Protein AF-0000000078830730 (afdb_homodimer)

Secondary structure (DSSP, 8-state):
-------PPEEEEE-S-HHHHHHHHHHHHHTT-EEEEESSHHHHHHHHHHS--SEEEEES--SSS-HHHHHHHHHHH-TT-EEEEEE-TT-HHHHHHHHHTT-SEEEESSPPHHHHHHHHHHHHHHHHHHHHHHHHHHHHHHHHHHHHHHHHHHHHHHHHHHHHHHHHHHHHHHHHHT--THHHHHHHHHHHHHHHHTT--HHHHHHHHHHHHTTTGGGGGS-HHHHT-SSPPPHHHHHHHTTHHHHHHHHHTT-GGGHHHHHHHHHTT--TTS--SSS---GGGS-HHHHHHHHHHHHHHHHS--SS-----HHHHHHHHHHTBTTTB-HHHHHHHHHHHHHHHHHHHHHHHHS----HHHHHHHHHHHHHHHHHHHHHHHHHHTS------------------------/-------PPEEEEE-S-HHHHHHHHHHHHHTT-EEEEESSHHHHHHHHHHS--SEEEEES--SSS-HHHHHHHHHHH-TT-EEEEEE-TT-HHHHHHHHHTT-SEEEESSPPHHHHHHHHHHHHHHHHHHHHHHHHHHHHHHHHHHHHHHHHHHHHHHHHHHHHHHHHHHHHHHHHHT--THHHHHHHHHHHHHHHHTT--HHHHHHHHHHHHTTTGGGGGS-HHHHT-SSPPPHHHHHHHTTHHHHHHHHHTT-GGGHHHHHHHHHTT--TTS--SSS---GGGS-HHHHHHHHHHHHHHHHS--SS-----HHHHHHHHHHTBTTTB-HHHHHHHHHH-HHHHHHHHHHHHHS----HHHHHHHHHHHHHHHHHHHHHHHHHHTS------------------------

Foldseek 3Di:
DPPPPDQAAEEEEEALDPVLQVVVCVLVVVVPHHYDYYNDLVVSLVVCVVDPHQEYEFEADDPDQGPQNSLLVCCVPPVLHAYEYEYEPPPVVVQVVSVVSPHQYYAYPPGDSVVVVVSVVSSNVVSVVVVVVVVVVVVVVVVLVVVLVVLLVVQLVVLVVVVVVLVVLLVLVCVQLVDDLLLLQQLLLQLLQLCVLVVDDDLRSLLLSSLSSCLQSLCSVADCCLNVPPDDDDPVSVVRSQCSLVSSLVVPCVPVSNVSSSLLSNCLQEFQAQPGDDVSDHHVSRPPSSQSSNLSSQQSVQQPDDPVDHHDASVVSLVVSCVCDNTRHDVVSNVSSPVCPSVNSVVSSVVSVPDDPPSPCSVVSSVVSVVVSVVVVVVVVVVVVPPPDPPPPPPDDDDDDDPDPPPDDDD/DPPPPPQAAEEEEEALDPVLQVVVCVLVVVVPHHYHYYNDLVRSLVVCVVDPHQEYEFEADDPDQGPQNSLLVCCVPPVLHAYEYEYEPPPVVVQVVSVVSPHQYYAYPPGDSVVVVVSVVSSNVVSVVVVVVVVVVVVVVVVLVVVLVVLLVVQLVVLVVVVVVLVVLLVLVCVQLVDDLLLLQQLLLQLLQLCVLVVDDDLRSLLLSSLSSCLQSLCSVADCCLNVPPDDDDPVSVVRSQCSLVSSLVVPCVPVSNVSSSLLSNCLQEFQAQPGDDVSDHHVSRPPSSQSSNLSSQQSVQQPDDPVDHHDASVVSLVVSCVCDNTRHDVVSNVSSPVCPSVNSVVSSVVSVPDDPPSPCSVVSSVVSVVVSVVVVVVVVVVVVPPPDPPPPPPPDPPPPPPDDPDDDDD

Solvent-accessible surface area (backbone atoms only — not comparable to full-atom values): 43666 Å² total; per-residue (Å²): 128,81,75,71,71,77,75,57,66,38,33,38,40,29,32,63,47,65,67,59,46,50,52,53,43,52,56,39,42,72,75,60,42,41,68,46,78,25,63,35,34,66,56,36,53,53,52,47,69,74,40,88,39,55,31,35,39,29,32,41,79,39,86,84,59,24,28,62,59,37,50,52,48,36,52,69,77,40,63,73,39,36,39,34,37,32,35,65,85,85,46,54,68,56,51,52,50,42,44,65,70,60,32,64,41,68,41,51,59,82,61,52,66,69,57,49,52,51,49,48,52,50,40,52,50,53,42,51,54,52,51,50,51,51,51,49,49,51,50,42,53,50,48,38,51,51,40,50,54,51,34,45,53,41,48,38,50,40,30,50,49,53,52,34,44,51,50,27,52,49,37,44,39,28,42,48,65,73,43,77,70,59,61,44,50,49,32,23,51,44,28,44,53,34,39,45,64,69,67,46,55,70,70,60,40,50,38,36,34,51,10,47,51,47,38,62,48,7,49,48,46,38,54,49,80,57,71,64,42,90,66,84,72,49,74,70,41,44,59,52,59,57,41,20,27,58,48,26,20,67,28,38,48,79,26,71,96,31,40,67,17,21,52,25,15,33,38,39,55,38,17,33,65,28,80,27,37,76,79,39,39,42,51,85,72,43,55,66,51,14,50,40,34,41,53,23,46,49,45,48,59,38,48,36,72,47,99,88,40,75,40,49,53,67,69,57,41,51,53,52,52,58,66,34,40,68,37,57,31,47,49,68,50,49,50,32,48,58,70,55,38,72,67,49,52,52,48,52,57,57,51,52,77,73,48,74,90,65,76,67,56,48,56,47,49,34,43,46,55,39,44,54,49,42,53,57,50,52,60,54,54,59,62,62,66,68,55,71,72,81,73,81,74,81,78,77,80,83,84,92,81,82,79,76,72,84,68,92,71,87,132,128,79,75,70,71,77,76,59,64,38,33,39,40,30,32,63,49,66,68,59,47,50,52,54,44,51,55,39,43,72,74,61,42,40,69,45,78,25,61,35,32,67,56,36,54,53,51,48,70,74,40,88,40,55,32,36,39,28,32,41,80,38,84,84,58,23,28,62,58,37,50,53,49,36,54,71,76,39,63,74,39,36,36,34,36,32,35,64,87,86,46,55,68,56,49,51,49,42,44,67,69,62,31,63,42,70,41,51,59,82,61,51,67,68,58,49,51,52,47,49,50,51,38,51,51,52,41,50,53,53,50,52,50,52,52,49,49,53,50,42,53,49,48,38,53,52,39,49,53,51,33,46,52,42,48,38,50,40,32,50,50,53,51,33,45,52,49,27,53,49,37,45,40,28,41,46,65,74,46,78,70,59,62,44,50,49,32,23,51,45,27,45,51,34,39,46,65,68,66,47,55,69,69,62,39,49,37,36,34,52,10,46,51,47,38,63,46,7,48,48,47,40,56,50,79,57,72,67,42,91,66,85,72,50,75,70,42,44,58,53,57,56,43,20,26,58,47,28,19,67,29,37,48,79,26,73,95,32,41,67,19,21,53,25,16,34,38,39,56,37,17,33,64,28,81,27,37,77,78,40,39,42,52,85,72,43,53,67,52,12,49,40,34,44,56,25,46,50,46,48,59,38,49,36,74,46,100,86,40,75,39,49,51,67,69,58,42,51,51,50,53,59,66,36,41,69,36,57,31,45,50,68,51,50,50,32,47,56,68,56,38,72,67,48,52,52,48,53,54,56,51,51,76,75,48,73,89,64,74,66,56,50,57,47,50,32,42,46,54,38,42,54,49,42,51,59,50,52,60,55,54,58,62,62,65,67,54,71,71,83,71,79,73,78,78,73,75,78,76,75,74,72,80,70,69,83,72,78,86,81,129

InterPro domains:
  IPR001789 Signal transduction response regulator, receiver domain [PF00072] (11-120)
  IPR001789 Signal transduction response regulator, receiver domain [PS50110] (10-124)
  IPR001789 Signal transduction response regulator, receiver domain [SM00448] (9-120)
  IPR003607 HD/PDEase domain [SM00471] (176-311)
  IPR003607 HD/PDEase domain [cd00077] (178-306)
  IPR011006 CheY-like superfamily [SSF52172] (8-163)
  IPR037522 HD-GYP domain [PF13487] (174-333)
  IPR037522 HD-GYP domain [PS51832] (158-353)
  IPR052020 Cyclic di-GMP and 3'3'-cGAMP-specific phosphodiesterases [PTHR45228] (7-344)

Sequence (822 aa):
MEAIPPAPPRILIVDDDDSVRDVISVLLREEGYNCVVANGAEMALDLAGEEETPLVISDMKMPGKDGLWLLENLRERLPDTSVIMLTGYGDTESAVDCLRRGAVDYLLKPPKLTDLIRAIERALAKRRIEMARKRYQKKLERKVRDRTAELRSALRDIANTYQNTLLALVAALDAREHETSDHSQRVVSYTSAIAQRMGIQGKELEEIGRGALLHDIGKIGVPDAVLLKPGKLTPDEWLEMRKHPDIGFQMIQAIPFLDTPASIVLSHQERWDGAGYPRNLQRHEIHIGARIFAVADTLDAMTSDRPYRKGTTFTNAIQEIKRCANTQFDPEVVRAFLDIGEEGLIRIKQEMATKKLQLPQAEQDAHDAEAELARLTDLDDDVDAAVPGHSASDEDEPKSAVVRSVAGNKGMEAIPPAPPRILIVDDDDSVRDVISVLLREEGYNCVVANGAEMALDLAGEEETPLVISDMKMPGKDGLWLLENLRERLPDTSVIMLTGYGDTESAVDCLRRGAVDYLLKPPKLTDLIRAIERALAKRRIEMARKRYQKKLERKVRDRTAELRSALRDIANTYQNTLLALVAALDAREHETSDHSQRVVSYTSAIAQRMGIQGKELEEIGRGALLHDIGKIGVPDAVLLKPGKLTPDEWLEMRKHPDIGFQMIQAIPFLDTPASIVLSHQERWDGAGYPRNLQRHEIHIGARIFAVADTLDAMTSDRPYRKGTTFTNAIQEIKRCANTQFDPEVVRAFLDIGEEGLIRIKQEMATKKLQLPQAEQDAHDAEAELARLTDLDDDVDAAVPGHSASDEDEPKSAVVRSVAGNKG

Structure (mmCIF, N/CA/C/O backbone):
data_AF-0000000078830730-model_v1
#
loop_
_entity.id
_entity.type
_entity.pdbx_description
1 polymer 'Response regulator'
#
loop_
_atom_site.group_PDB
_atom_site.id
_atom_site.type_symbol
_atom_site.label_atom_id
_atom_site.label_alt_id
_atom_site.label_comp_id
_atom_site.label_asym_id
_atom_site.label_entity_id
_atom_site.label_seq_id
_atom_site.pdbx_PDB_ins_code
_atom_site.Cartn_x
_atom_site.Cartn_y
_atom_site.Cartn_z
_atom_site.occupancy
_atom_site.B_iso_or_equiv
_atom_site.auth_seq_id
_atom_site.auth_comp_id
_atom_site.auth_asym_id
_atom_site.auth_atom_id
_atom_site.pdbx_PDB_model_num
ATOM 1 N N . MET A 1 1 ? 28 -11.188 -26.25 1 33.69 1 MET A N 1
ATOM 2 C CA . MET A 1 1 ? 28.25 -12.461 -25.578 1 33.69 1 MET A CA 1
ATOM 3 C C . MET A 1 1 ? 27.422 -13.578 -26.188 1 33.69 1 MET A C 1
ATOM 5 O O . MET A 1 1 ? 26.203 -13.484 -26.25 1 33.69 1 MET A O 1
ATOM 9 N N . GLU A 1 2 ? 28.016 -14.258 -27.141 1 36.19 2 GLU A N 1
ATOM 10 C CA . GLU A 1 2 ? 27.344 -15.328 -27.875 1 36.19 2 GLU A CA 1
ATOM 11 C C . GLU A 1 2 ? 26.625 -16.281 -26.922 1 36.19 2 GLU A C 1
ATOM 13 O O . GLU A 1 2 ? 27.203 -16.719 -25.922 1 36.19 2 GLU A O 1
ATOM 18 N N . ALA A 1 3 ? 25.344 -16.203 -26.797 1 47.38 3 ALA A N 1
ATOM 19 C CA . ALA A 1 3 ? 24.562 -17.094 -25.938 1 47.38 3 ALA A CA 1
ATOM 20 C C . ALA A 1 3 ? 25.078 -18.531 -26.031 1 47.38 3 ALA A C 1
ATOM 22 O O . ALA A 1 3 ? 25.188 -19.078 -27.141 1 47.38 3 ALA A O 1
ATOM 23 N N . ILE A 1 4 ? 26.016 -18.875 -25.25 1 47.5 4 ILE A N 1
ATOM 24 C CA . ILE A 1 4 ? 26.438 -20.266 -25.219 1 47.5 4 ILE A CA 1
ATOM 25 C C . ILE A 1 4 ? 25.234 -21.172 -25.453 1 47.5 4 ILE A C 1
ATOM 27 O O . ILE A 1 4 ? 24.219 -21.062 -24.75 1 47.5 4 ILE A O 1
ATOM 31 N N . PRO A 1 5 ? 25.203 -21.859 -26.578 1 57 5 PRO A N 1
ATOM 32 C CA . PRO A 1 5 ? 24.078 -22.781 -26.812 1 57 5 PRO A CA 1
ATOM 33 C C . PRO A 1 5 ? 23.781 -23.656 -25.609 1 57 5 PRO A C 1
ATOM 35 O O . PRO A 1 5 ? 24.688 -23.984 -24.828 1 57 5 PRO A O 1
ATOM 38 N N . PRO A 1 6 ? 22.656 -23.719 -25.25 1 64.06 6 PRO A N 1
ATOM 39 C CA . PRO A 1 6 ? 22.344 -24.531 -24.078 1 64.06 6 PRO A CA 1
ATOM 40 C C . PRO A 1 6 ? 22.938 -25.938 -24.172 1 64.06 6 PRO A C 1
ATOM 42 O O . PRO A 1 6 ? 23.031 -26.5 -25.266 1 64.06 6 PRO A O 1
ATOM 45 N N . ALA A 1 7 ? 23.828 -26.312 -23.328 1 71.94 7 ALA A N 1
ATOM 46 C CA . ALA A 1 7 ? 24.422 -27.641 -23.234 1 71.94 7 ALA A CA 1
ATOM 47 C C . ALA A 1 7 ? 23.375 -28.734 -23.469 1 71.94 7 ALA A C 1
ATOM 49 O O . ALA A 1 7 ? 22.219 -28.578 -23.078 1 71.94 7 ALA A O 1
ATOM 50 N N . PRO A 1 8 ? 23.703 -29.719 -24.359 1 85.5 8 PRO A N 1
ATOM 51 C CA . PRO A 1 8 ? 22.766 -30.812 -24.625 1 85.5 8 PRO A CA 1
ATOM 52 C C . PRO A 1 8 ? 22.328 -31.531 -23.359 1 85.5 8 PRO A C 1
ATOM 54 O O . PRO A 1 8 ? 23.094 -31.625 -22.406 1 85.5 8 PRO A O 1
ATOM 57 N N . PRO A 1 9 ? 21.156 -31.906 -23.375 1 89.06 9 PRO A N 1
ATOM 58 C CA . PRO A 1 9 ? 20.641 -32.562 -22.172 1 89.06 9 PRO A CA 1
ATOM 59 C C . PRO A 1 9 ? 21.375 -33.875 -21.859 1 89.06 9 PRO A C 1
ATOM 61 O O . PRO A 1 9 ? 21.75 -34.625 -22.781 1 89.06 9 PRO A O 1
ATOM 64 N N . ARG A 1 10 ? 21.656 -34.125 -20.688 1 94.12 10 ARG A N 1
ATOM 65 C CA . ARG A 1 10 ? 22.328 -35.312 -20.188 1 94.12 10 ARG A CA 1
ATOM 66 C C . ARG A 1 10 ? 21.391 -36.531 -20.25 1 94.12 10 ARG A C 1
ATOM 68 O O . ARG A 1 10 ? 20.266 -36.469 -19.734 1 94.12 10 ARG A O 1
ATOM 75 N N . ILE A 1 11 ? 21.844 -37.625 -20.922 1 97 11 ILE A N 1
ATOM 76 C CA . ILE A 1 11 ? 21.062 -38.875 -21.062 1 97 11 ILE A CA 1
ATOM 77 C C . ILE A 1 11 ? 21.797 -40 -20.359 1 97 11 ILE A C 1
ATOM 79 O O . ILE A 1 11 ? 22.969 -40.25 -20.656 1 97 11 ILE A O 1
ATOM 83 N N . LEU A 1 12 ? 21.125 -40.625 -19.438 1 97.94 12 LEU A N 1
ATOM 84 C CA . LEU A 1 12 ? 21.703 -41.75 -18.734 1 97.94 12 LEU A CA 1
ATOM 85 C C . LEU A 1 12 ? 21.234 -43.062 -19.344 1 97.94 12 LEU A C 1
ATOM 87 O O . LEU A 1 12 ? 20.031 -43.344 -19.406 1 97.94 12 LEU A O 1
ATOM 91 N N . ILE A 1 13 ? 22.141 -43.844 -19.844 1 97.5 13 ILE A N 1
ATOM 92 C CA . ILE A 1 13 ? 21.859 -45.156 -20.469 1 97.5 13 ILE A CA 1
ATOM 93 C C . ILE A 1 13 ? 22.156 -46.281 -19.484 1 97.5 13 ILE A C 1
ATOM 95 O O . ILE A 1 13 ? 23.281 -46.375 -18.969 1 97.5 13 ILE A O 1
ATOM 99 N N . VAL A 1 14 ? 21.141 -47.125 -19.234 1 97.69 14 VAL A N 1
ATOM 100 C CA . VAL A 1 14 ? 21.266 -48.156 -18.203 1 97.69 14 VAL A CA 1
ATOM 101 C C . VAL A 1 14 ? 21.047 -49.531 -18.828 1 97.69 14 VAL A C 1
ATOM 103 O O . VAL A 1 14 ? 19.969 -49.812 -19.328 1 97.69 14 VAL A O 1
ATOM 106 N N . ASP A 1 15 ? 21.984 -50.344 -18.766 1 95.69 15 ASP A N 1
ATOM 107 C CA . ASP A 1 15 ? 21.953 -51.719 -19.297 1 95.69 15 ASP A CA 1
ATOM 108 C C . ASP A 1 15 ? 23.078 -52.562 -18.703 1 95.69 15 ASP A C 1
ATOM 110 O O . ASP A 1 15 ? 24.188 -52.062 -18.516 1 95.69 15 ASP A O 1
ATOM 114 N N . ASP A 1 16 ? 22.719 -53.812 -18.391 1 93.69 16 ASP A N 1
ATOM 115 C CA . ASP A 1 16 ? 23.75 -54.656 -17.797 1 93.69 16 ASP A CA 1
ATOM 116 C C . ASP A 1 16 ? 24.672 -55.219 -18.875 1 93.69 16 ASP A C 1
ATOM 118 O O . ASP A 1 16 ? 25.781 -55.688 -18.578 1 93.69 16 ASP A O 1
ATOM 122 N N . ASP A 1 17 ? 24.312 -55.156 -20.125 1 93.19 17 ASP A N 1
ATOM 123 C CA . ASP A 1 17 ? 25.109 -55.656 -21.25 1 93.19 17 ASP A CA 1
ATOM 124 C C . ASP A 1 17 ? 26 -54.562 -21.797 1 93.19 17 ASP A C 1
ATOM 126 O O . ASP A 1 17 ? 25.516 -53.562 -22.328 1 93.19 17 ASP A O 1
ATOM 130 N N . ASP A 1 18 ? 27.25 -54.75 -21.812 1 92.69 18 ASP A N 1
ATOM 131 C CA . ASP A 1 18 ? 28.234 -53.781 -22.25 1 92.69 18 ASP A CA 1
ATOM 132 C C . ASP A 1 18 ? 28.062 -53.438 -23.734 1 92.69 18 ASP A C 1
ATOM 134 O O . ASP A 1 18 ? 28.188 -52.281 -24.125 1 92.69 18 ASP A O 1
ATOM 138 N N . SER A 1 19 ? 27.797 -54.406 -24.469 1 91.81 19 SER A N 1
ATOM 139 C CA . SER A 1 19 ? 27.688 -54.219 -25.922 1 91.81 19 SER A CA 1
ATOM 140 C C . SER A 1 19 ? 26.531 -53.312 -26.266 1 91.81 19 SER A C 1
ATOM 142 O O . SER A 1 19 ? 26.672 -52.406 -27.109 1 91.81 19 SER A O 1
ATOM 144 N N . VAL A 1 20 ? 25.453 -53.531 -25.594 1 89.75 20 VAL A N 1
ATOM 145 C CA . VAL A 1 20 ? 24.266 -52.719 -25.844 1 89.75 20 VAL A CA 1
ATOM 146 C C . VAL A 1 20 ? 24.5 -51.281 -25.406 1 89.75 20 VAL A C 1
ATOM 148 O O . VAL A 1 20 ? 24.203 -50.344 -26.156 1 89.75 20 VAL A O 1
ATOM 151 N N . ARG A 1 21 ? 25.078 -51.062 -24.25 1 92.25 21 ARG A N 1
ATOM 152 C CA . ARG A 1 21 ? 25.359 -49.719 -23.734 1 92.25 21 ARG A CA 1
ATOM 153 C C . ARG A 1 21 ? 26.281 -48.969 -24.688 1 92.25 21 ARG A C 1
ATOM 155 O O . ARG A 1 21 ? 26.031 -47.781 -24.969 1 92.25 21 ARG A O 1
ATOM 162 N N . ASP A 1 22 ? 27.234 -49.625 -25.156 1 92.06 22 ASP A N 1
ATOM 163 C CA . ASP A 1 22 ? 28.234 -49 -26.016 1 92.06 22 ASP A CA 1
ATOM 164 C C . ASP A 1 22 ? 27.609 -48.562 -27.344 1 92.06 22 ASP A C 1
ATOM 166 O O . ASP A 1 22 ? 27.844 -47.438 -27.781 1 92.06 22 ASP A O 1
ATOM 170 N N . VAL A 1 23 ? 26.812 -49.406 -27.891 1 92.5 23 VAL A N 1
ATOM 171 C CA . VAL A 1 23 ? 26.203 -49.125 -29.172 1 92.5 23 VAL A CA 1
ATOM 172 C C . VAL A 1 23 ? 25.281 -47.906 -29.047 1 92.5 23 VAL A C 1
ATOM 174 O O . VAL A 1 23 ? 25.375 -46.969 -29.828 1 92.5 23 VAL A O 1
ATOM 177 N N . ILE A 1 24 ? 24.453 -47.906 -28.031 1 93.62 24 ILE A N 1
ATOM 178 C CA . ILE A 1 24 ? 23.484 -46.812 -27.859 1 93.62 24 ILE A CA 1
ATOM 179 C C . ILE A 1 24 ? 24.219 -45.531 -27.531 1 93.62 24 ILE A C 1
ATOM 181 O O . ILE A 1 24 ? 23.875 -44.469 -28.062 1 93.62 24 ILE A O 1
ATOM 185 N N . SER A 1 25 ? 25.234 -45.625 -26.766 1 93.94 25 SER A N 1
ATOM 186 C CA . SER A 1 25 ? 26.031 -44.438 -26.391 1 93.94 25 SER A CA 1
ATOM 187 C C . SER A 1 25 ? 26.688 -43.812 -27.594 1 93.94 25 SER A C 1
ATOM 189 O O . SER A 1 25 ? 26.656 -42.594 -27.766 1 93.94 25 SER A O 1
ATOM 191 N N . VAL A 1 26 ? 27.25 -44.625 -28.406 1 92.62 26 VAL A N 1
ATOM 192 C CA . VAL A 1 26 ? 27.953 -44.125 -29.594 1 92.62 26 VAL A CA 1
ATOM 193 C C . VAL A 1 26 ? 26.953 -43.469 -30.547 1 92.62 26 VAL A C 1
ATOM 195 O O . VAL A 1 26 ? 27.188 -42.375 -31.062 1 92.62 26 VAL A O 1
ATOM 198 N N . LEU A 1 27 ? 25.844 -44.125 -30.75 1 92.06 27 LEU A N 1
ATOM 199 C CA . LEU A 1 27 ? 24.797 -43.625 -31.641 1 92.06 27 LEU A CA 1
ATOM 200 C C . LEU A 1 27 ? 24.297 -42.25 -31.172 1 92.06 27 LEU A C 1
ATOM 202 O O . LEU A 1 27 ? 24.188 -41.312 -31.953 1 92.06 27 LEU A O 1
ATOM 206 N N . LEU A 1 28 ? 24.109 -42.156 -29.922 1 93.12 28 LEU A N 1
ATOM 207 C CA . LEU A 1 28 ? 23.531 -40.938 -29.391 1 93.12 28 LEU A CA 1
ATOM 208 C C . LEU A 1 28 ? 24.578 -39.812 -29.344 1 93.12 28 LEU A C 1
ATOM 210 O O . LEU A 1 28 ? 24.25 -38.656 -29.578 1 93.12 28 LEU A O 1
ATOM 214 N N . ARG A 1 29 ? 25.797 -40.125 -29.031 1 92.12 29 ARG A N 1
ATOM 215 C CA . ARG A 1 29 ? 26.859 -39.156 -29.062 1 92.12 29 ARG A CA 1
ATOM 216 C C . ARG A 1 29 ? 27.031 -38.562 -30.469 1 92.12 29 ARG A C 1
ATOM 218 O O . ARG A 1 29 ? 27.266 -37.375 -30.625 1 92.12 29 ARG A O 1
ATOM 225 N N . GLU A 1 30 ? 26.875 -39.406 -31.391 1 91.81 30 GLU A N 1
ATOM 226 C CA . GLU A 1 30 ? 26.984 -38.969 -32.781 1 91.81 30 GLU A CA 1
ATOM 227 C C . GLU A 1 30 ? 25.875 -38 -33.156 1 91.81 30 GLU A C 1
ATOM 229 O O . GLU A 1 30 ? 26.047 -37.125 -34 1 91.81 30 GLU A O 1
ATOM 234 N N . GLU A 1 31 ? 24.781 -38.219 -32.562 1 91.12 31 GLU A N 1
ATOM 235 C CA . GLU A 1 31 ? 23.625 -37.344 -32.812 1 91.12 31 GLU A CA 1
ATOM 236 C C . GLU A 1 31 ? 23.734 -36.062 -31.969 1 91.12 31 GLU A C 1
ATOM 238 O O . GLU A 1 31 ? 22.859 -35.188 -32.031 1 91.12 31 GLU A O 1
ATOM 243 N N . GLY A 1 32 ? 24.797 -36 -31.125 1 89.12 32 GLY A N 1
ATOM 244 C CA . GLY A 1 32 ? 25.062 -34.75 -30.422 1 89.12 32 GLY A CA 1
ATOM 245 C C . GLY A 1 32 ? 24.578 -34.75 -28.984 1 89.12 32 GLY A C 1
ATOM 246 O O . GLY A 1 32 ? 24.547 -33.719 -28.328 1 89.12 32 GLY A O 1
ATOM 247 N N . TYR A 1 33 ? 24.172 -35.938 -28.438 1 92.25 33 TYR A N 1
ATOM 248 C CA . TYR A 1 33 ? 23.688 -35.969 -27.062 1 92.25 33 TYR A CA 1
ATOM 249 C C . TYR A 1 33 ? 24.828 -36.219 -26.094 1 92.25 33 TYR A C 1
ATOM 251 O O . TYR A 1 33 ? 25.844 -36.812 -26.453 1 92.25 33 TYR A O 1
ATOM 259 N N . ASN A 1 34 ? 24.719 -35.719 -24.922 1 93 34 ASN A N 1
ATOM 260 C CA . ASN A 1 34 ? 25.625 -36.031 -23.828 1 93 34 ASN A CA 1
ATOM 261 C C . ASN A 1 34 ? 25.188 -37.281 -23.062 1 93 34 ASN A C 1
ATOM 263 O O . ASN A 1 34 ? 24.172 -37.25 -22.359 1 93 34 ASN A O 1
ATOM 267 N N . CYS A 1 35 ? 25.953 -38.375 -23.203 1 94.69 35 CYS A N 1
ATOM 268 C CA . CYS A 1 35 ? 25.5 -39.656 -22.672 1 94.69 35 CYS A CA 1
ATOM 269 C C . CYS A 1 35 ? 26.391 -40.125 -21.531 1 94.69 35 CYS A C 1
ATOM 271 O O . CYS A 1 35 ? 27.609 -39.938 -21.578 1 94.69 35 CYS A O 1
ATOM 273 N N . VAL A 1 36 ? 25.781 -40.562 -20.516 1 95.81 36 VAL A N 1
ATOM 274 C CA . VAL A 1 36 ? 26.422 -41.25 -19.406 1 95.81 36 VAL A CA 1
ATOM 275 C C . VAL A 1 36 ? 25.875 -42.688 -19.297 1 95.81 36 VAL A C 1
ATOM 277 O O . VAL A 1 36 ? 24.719 -42.938 -19.672 1 95.81 36 VAL A O 1
ATOM 280 N N . VAL A 1 37 ? 26.703 -43.625 -18.766 1 96.69 37 VAL A N 1
ATOM 281 C CA . VAL A 1 37 ? 26.281 -45 -18.797 1 96.69 37 VAL A CA 1
ATOM 282 C C . VAL A 1 37 ? 26.312 -45.594 -17.375 1 96.69 37 VAL A C 1
ATOM 284 O O . VAL A 1 37 ? 27.094 -45.125 -16.547 1 96.69 37 VAL A O 1
ATOM 287 N N . ALA A 1 38 ? 25.422 -46.469 -17.125 1 97.12 38 ALA A N 1
ATOM 288 C CA . ALA A 1 38 ? 25.359 -47.281 -15.898 1 97.12 38 ALA A CA 1
ATOM 289 C C . ALA A 1 38 ? 25.125 -48.75 -16.203 1 97.12 38 ALA A C 1
ATOM 291 O O . ALA A 1 38 ? 24.359 -49.094 -17.094 1 97.12 38 ALA A O 1
ATOM 292 N N . ASN A 1 39 ? 25.688 -49.594 -15.445 1 95.69 39 ASN A N 1
ATOM 293 C CA . ASN A 1 39 ? 25.594 -51.031 -15.727 1 95.69 39 ASN A CA 1
ATOM 294 C C . ASN A 1 39 ? 24.516 -51.688 -14.875 1 95.69 39 ASN A C 1
ATOM 296 O O . ASN A 1 39 ? 24.359 -52.938 -14.906 1 95.69 39 ASN A O 1
ATOM 300 N N . GLY A 1 40 ? 23.781 -50.875 -14.125 1 95.62 40 GLY A N 1
ATOM 301 C CA . GLY A 1 40 ? 22.734 -51.406 -13.281 1 95.62 40 GLY A CA 1
ATOM 302 C C . GLY A 1 40 ? 21.812 -50.312 -12.742 1 95.62 40 GLY A C 1
ATOM 303 O O . GLY A 1 40 ? 22.109 -49.125 -12.852 1 95.62 40 GLY A O 1
ATOM 304 N N . ALA A 1 41 ? 20.734 -50.812 -12.141 1 96.81 41 ALA A N 1
ATOM 305 C CA . ALA A 1 41 ? 19.688 -49.906 -11.672 1 96.81 41 ALA A CA 1
ATOM 306 C C . ALA A 1 41 ? 20.156 -49.094 -10.492 1 96.81 41 ALA A C 1
ATOM 308 O O . ALA A 1 41 ? 19.891 -47.875 -10.43 1 96.81 41 ALA A O 1
ATOM 309 N N . GLU A 1 42 ? 20.828 -49.656 -9.594 1 96.31 42 GLU A N 1
ATOM 310 C CA . GLU A 1 42 ? 21.281 -48.938 -8.406 1 96.31 42 GLU A CA 1
ATOM 311 C C . GLU A 1 42 ? 22.297 -47.875 -8.766 1 96.31 42 GLU A C 1
ATOM 313 O O . GLU A 1 42 ? 22.188 -46.719 -8.281 1 96.31 42 GLU A O 1
ATOM 318 N N . MET A 1 43 ? 23.219 -48.281 -9.602 1 96.12 43 MET A N 1
ATOM 319 C CA . MET A 1 43 ? 24.188 -47.281 -10.07 1 96.12 43 MET A CA 1
ATOM 320 C C . MET A 1 43 ? 23.5 -46.156 -10.797 1 96.12 43 MET A C 1
ATOM 322 O O . MET A 1 43 ? 23.891 -45 -10.641 1 96.12 43 MET A O 1
ATOM 326 N N . ALA A 1 44 ? 22.594 -46.531 -11.57 1 97.75 44 ALA A N 1
ATOM 327 C CA . ALA A 1 44 ? 21.859 -45.5 -12.336 1 97.75 44 ALA A CA 1
ATOM 328 C C . ALA A 1 44 ? 21.172 -44.531 -11.406 1 97.75 44 ALA A C 1
ATOM 330 O O . ALA A 1 44 ? 21.203 -43.312 -11.641 1 97.75 44 ALA A O 1
ATOM 331 N N . LEU A 1 45 ? 20.5 -45.031 -10.383 1 97.38 45 LEU A N 1
ATOM 332 C CA . LEU A 1 45 ? 19.781 -44.188 -9.43 1 97.38 45 LEU A CA 1
ATOM 333 C C . LEU A 1 45 ? 20.75 -43.219 -8.727 1 97.38 45 LEU A C 1
ATOM 335 O O . LEU A 1 45 ? 20.453 -42.062 -8.539 1 97.38 45 LEU A O 1
ATOM 339 N N . ASP A 1 46 ? 21.891 -43.719 -8.383 1 96.56 46 ASP A N 1
ATOM 340 C CA . ASP A 1 46 ? 22.922 -42.906 -7.738 1 96.56 46 ASP A CA 1
ATOM 341 C C . ASP A 1 46 ? 23.391 -41.781 -8.664 1 96.56 46 ASP A C 1
ATOM 343 O O . ASP A 1 46 ? 23.453 -40.625 -8.258 1 96.56 46 ASP A O 1
ATOM 347 N N . LEU A 1 47 ? 23.641 -42.156 -9.875 1 96.56 47 LEU A N 1
ATOM 348 C CA . LEU A 1 47 ? 24.156 -41.188 -10.852 1 96.56 47 LEU A CA 1
ATOM 349 C C . LEU A 1 47 ? 23.109 -40.094 -11.133 1 96.56 47 LEU A C 1
ATOM 351 O O . LEU A 1 47 ? 23.453 -38.906 -11.234 1 96.56 47 LEU A O 1
ATOM 355 N N . ALA A 1 48 ? 21.938 -40.531 -11.289 1 96.56 48 ALA A N 1
ATOM 356 C CA . ALA A 1 48 ? 20.844 -39.594 -11.562 1 96.56 48 ALA A CA 1
ATOM 357 C C . ALA A 1 48 ? 20.641 -38.625 -10.391 1 96.56 48 ALA A C 1
ATOM 359 O O . ALA A 1 48 ? 20.203 -37.5 -10.586 1 96.56 48 ALA A O 1
ATOM 360 N N . GLY A 1 49 ? 20.922 -39.094 -9.242 1 94.62 49 GLY A N 1
ATOM 361 C CA . GLY A 1 49 ? 20.781 -38.281 -8.055 1 94.62 49 GLY A CA 1
ATOM 362 C C . GLY A 1 49 ? 21.906 -37.281 -7.895 1 94.62 49 GLY A C 1
ATOM 363 O O . GLY A 1 49 ? 21.734 -36.25 -7.234 1 94.62 49 GLY A O 1
ATOM 364 N N . GLU A 1 50 ? 23.016 -37.531 -8.453 1 93.94 50 GLU A N 1
ATOM 365 C CA . GLU A 1 50 ? 24.203 -36.688 -8.297 1 93.94 50 GLU A CA 1
ATOM 366 C C . GLU A 1 50 ? 24.156 -35.469 -9.219 1 93.94 50 GLU A C 1
ATOM 368 O O . GLU A 1 50 ? 24.625 -34.406 -8.852 1 93.94 50 GLU A O 1
ATOM 373 N N . GLU A 1 51 ? 23.672 -35.75 -10.352 1 93.25 51 GLU A N 1
ATOM 374 C CA . GLU A 1 51 ? 23.578 -34.656 -11.336 1 93.25 51 GLU A CA 1
ATOM 375 C C . GLU A 1 51 ? 22.219 -34.656 -12.016 1 93.25 51 GLU A C 1
ATOM 377 O O . GLU A 1 51 ? 21.594 -35.719 -12.172 1 93.25 51 GLU A O 1
ATOM 382 N N . GLU A 1 52 ? 21.891 -33.5 -12.445 1 92.81 52 GLU A N 1
ATOM 383 C CA . GLU A 1 52 ? 20.609 -33.375 -13.148 1 92.81 52 GLU A CA 1
ATOM 384 C C . GLU A 1 52 ? 20.594 -34.281 -14.383 1 92.81 52 GLU A C 1
ATOM 386 O O . GLU A 1 52 ? 21.453 -34.156 -15.258 1 92.81 52 GLU A O 1
ATOM 391 N N . THR A 1 53 ? 19.625 -35.125 -14.414 1 95.44 53 THR A N 1
ATOM 392 C CA . THR A 1 53 ? 19.453 -36.094 -15.492 1 95.44 53 THR A CA 1
ATOM 393 C C . THR A 1 53 ? 18.062 -36 -16.078 1 95.44 53 THR A C 1
ATOM 395 O O . THR A 1 53 ? 17.125 -36.625 -15.57 1 95.44 53 THR A O 1
ATOM 398 N N . PRO A 1 54 ? 17.953 -35.344 -17.203 1 95.88 54 PRO A N 1
ATOM 399 C CA . PRO A 1 54 ? 16.641 -35.156 -17.797 1 95.88 54 PRO A CA 1
ATOM 400 C C . PRO A 1 54 ? 16.016 -36.438 -18.312 1 95.88 54 PRO A C 1
ATOM 402 O O . PRO A 1 54 ? 14.789 -36.562 -18.344 1 95.88 54 PRO A O 1
ATOM 405 N N . LEU A 1 55 ? 16.859 -37.344 -18.734 1 97.56 55 LEU A N 1
ATOM 406 C CA . LEU A 1 55 ? 16.344 -38.531 -19.375 1 97.56 55 LEU A CA 1
ATOM 407 C C . LEU A 1 55 ? 17.156 -39.781 -19.016 1 97.56 55 LEU A C 1
ATOM 409 O O . LEU A 1 55 ? 18.391 -39.719 -18.969 1 97.56 55 LEU A O 1
ATOM 413 N N . VAL A 1 56 ? 16.453 -40.844 -18.688 1 97.88 56 VAL A N 1
ATOM 414 C CA . VAL A 1 56 ? 17.062 -42.125 -18.453 1 97.88 56 VAL A CA 1
ATOM 415 C C . VAL A 1 56 ? 16.531 -43.156 -19.453 1 97.88 56 VAL A C 1
ATOM 417 O O . VAL A 1 56 ? 15.312 -43.25 -19.672 1 97.88 56 VAL A O 1
ATOM 420 N N . ILE A 1 57 ? 17.344 -43.812 -20.125 1 97.12 57 ILE A N 1
ATOM 421 C CA . ILE A 1 57 ? 17 -44.938 -20.969 1 97.12 57 ILE A CA 1
ATOM 422 C C . ILE A 1 57 ? 17.469 -46.25 -20.297 1 97.12 57 ILE A C 1
ATOM 424 O O . ILE A 1 57 ? 18.656 -46.469 -20.109 1 97.12 57 ILE A O 1
ATOM 428 N N . SER A 1 58 ? 16.5 -47.094 -20 1 96.5 58 SER A N 1
ATOM 429 C CA . SER A 1 58 ? 16.844 -48.219 -19.141 1 96.5 58 SER A CA 1
ATOM 430 C C . SER A 1 58 ? 16.375 -49.531 -19.734 1 96.5 58 SER A C 1
ATOM 432 O O . SER A 1 58 ? 15.266 -49.625 -20.266 1 96.5 58 SER A O 1
ATOM 434 N N . ASP A 1 59 ? 17.203 -50.469 -19.578 1 93.56 59 ASP A N 1
ATOM 435 C CA . ASP A 1 59 ? 16.797 -51.844 -19.828 1 93.56 59 ASP A CA 1
ATOM 436 C C . ASP A 1 59 ? 15.789 -52.312 -18.781 1 93.56 59 ASP A C 1
ATOM 438 O O . ASP A 1 59 ? 15.852 -51.906 -17.625 1 93.56 59 ASP A O 1
ATOM 442 N N . MET A 1 60 ? 14.898 -53.156 -19.188 1 90.62 60 MET A N 1
ATOM 443 C CA . MET A 1 60 ? 13.875 -53.688 -18.281 1 90.62 60 MET A CA 1
ATOM 444 C C . MET A 1 60 ? 14.438 -54.781 -17.391 1 90.62 60 MET A C 1
ATOM 446 O O . MET A 1 60 ? 14.188 -54.812 -16.188 1 90.62 60 MET A O 1
ATOM 450 N N . LYS A 1 61 ? 15.117 -55.688 -18.016 1 89.62 61 LYS A N 1
ATOM 451 C CA . LYS A 1 61 ? 15.617 -56.844 -17.312 1 89.62 61 LYS A CA 1
ATOM 452 C C . LYS A 1 61 ? 17.109 -56.719 -17 1 89.62 61 LYS A C 1
ATOM 454 O O . LYS A 1 61 ? 17.938 -56.625 -17.922 1 89.62 61 LYS A O 1
ATOM 459 N N . MET A 1 62 ? 17.5 -56.688 -15.781 1 92.19 62 MET A N 1
ATOM 460 C CA . MET A 1 62 ? 18.875 -56.656 -15.281 1 92.19 62 MET A CA 1
ATOM 461 C C . MET A 1 62 ? 19.031 -57.469 -14.016 1 92.19 62 MET A C 1
ATOM 463 O O . MET A 1 62 ? 18.047 -57.719 -13.305 1 92.19 62 MET A O 1
ATOM 467 N N . PRO A 1 63 ? 20.219 -58.031 -13.859 1 92.12 63 PRO A N 1
ATOM 468 C CA . PRO A 1 63 ? 20.438 -58.812 -12.633 1 92.12 63 PRO A CA 1
ATOM 469 C C . PRO A 1 63 ? 20.219 -57.969 -11.367 1 92.12 63 PRO A C 1
ATOM 471 O O . PRO A 1 63 ? 20.625 -56.812 -11.305 1 92.12 63 PRO A O 1
ATOM 474 N N . GLY A 1 64 ? 19.547 -58.625 -10.375 1 92.19 64 GLY A N 1
ATOM 475 C CA . GLY A 1 64 ? 19.25 -57.906 -9.148 1 92.19 64 GLY A CA 1
ATOM 476 C C . GLY A 1 64 ? 18.047 -56.969 -9.273 1 92.19 64 GLY A C 1
ATOM 477 O O . GLY A 1 64 ? 16.938 -57.438 -9.594 1 92.19 64 GLY A O 1
ATOM 478 N N . LYS A 1 65 ? 18.359 -55.688 -8.984 1 94 65 LYS A N 1
ATOM 479 C CA . LYS A 1 65 ? 17.312 -54.656 -9.203 1 94 65 LYS A CA 1
ATOM 480 C C . LYS A 1 65 ? 17.141 -54.375 -10.688 1 94 65 LYS A C 1
ATOM 482 O O . LYS A 1 65 ? 18.109 -54.156 -11.406 1 94 65 LYS A O 1
ATOM 487 N N . ASP A 1 66 ? 15.906 -54.438 -11.141 1 92.88 66 ASP A N 1
ATOM 488 C CA . ASP A 1 66 ? 15.68 -54.344 -12.586 1 92.88 66 ASP A CA 1
ATOM 489 C C . ASP A 1 66 ? 15.203 -52.969 -12.992 1 92.88 66 ASP A C 1
ATOM 491 O O . ASP A 1 66 ? 15.211 -52.031 -12.18 1 92.88 66 ASP A O 1
ATOM 495 N N . GLY A 1 67 ? 14.898 -52.812 -14.281 1 93.5 67 GLY A N 1
ATOM 496 C CA . GLY A 1 67 ? 14.5 -51.531 -14.836 1 93.5 67 GLY A CA 1
ATOM 497 C C . GLY A 1 67 ? 13.203 -51 -14.25 1 93.5 67 GLY A C 1
ATOM 498 O O . GLY A 1 67 ? 13.008 -49.812 -14.164 1 93.5 67 GLY A O 1
ATOM 499 N N . LEU A 1 68 ? 12.289 -51.875 -13.867 1 91.88 68 LEU A N 1
ATOM 500 C CA . LEU A 1 68 ? 11.031 -51.469 -13.258 1 91.88 68 LEU A CA 1
ATOM 501 C C . LEU A 1 68 ? 11.273 -50.875 -11.875 1 91.88 68 LEU A C 1
ATOM 503 O O . LEU A 1 68 ? 10.648 -49.875 -11.516 1 91.88 68 LEU A O 1
ATOM 507 N N . TRP A 1 69 ? 12.094 -51.562 -11.148 1 94.69 69 TRP A N 1
ATOM 508 C CA . TRP A 1 69 ? 12.492 -51 -9.859 1 94.69 69 TRP A CA 1
ATOM 509 C C . TRP A 1 69 ? 13.062 -49.594 -10.031 1 94.69 69 TRP A C 1
ATOM 511 O O . TRP A 1 69 ? 12.734 -48.688 -9.266 1 94.69 69 TRP A O 1
ATOM 521 N N . LEU A 1 70 ? 13.938 -49.438 -11.008 1 96.75 70 LEU A N 1
ATOM 522 C CA . LEU A 1 70 ? 14.547 -48.125 -11.281 1 96.75 70 LEU A CA 1
ATOM 523 C C . LEU A 1 70 ? 13.477 -47.094 -11.625 1 96.75 70 LEU A C 1
ATOM 525 O O . LEU A 1 70 ? 13.5 -45.969 -11.094 1 96.75 70 LEU A O 1
ATOM 529 N N . LEU A 1 71 ? 12.555 -47.438 -12.477 1 96.06 71 LEU A N 1
ATOM 530 C CA . LEU A 1 71 ? 11.477 -46.562 -12.891 1 96.06 71 LEU A CA 1
ATOM 531 C C . LEU A 1 71 ? 10.688 -46.062 -11.688 1 96.06 71 LEU A C 1
ATOM 533 O O . LEU A 1 71 ? 10.453 -44.844 -11.547 1 96.06 71 LEU A O 1
ATOM 537 N N . GLU A 1 72 ? 10.312 -46.875 -10.844 1 94 72 GLU A N 1
ATOM 538 C CA . GLU A 1 72 ? 9.523 -46.531 -9.672 1 94 72 GLU A CA 1
ATOM 539 C C . GLU A 1 72 ? 10.289 -45.594 -8.742 1 94 72 GLU A C 1
ATOM 541 O O . GLU A 1 72 ? 9.719 -44.625 -8.227 1 94 72 GLU A O 1
ATOM 546 N N . ASN A 1 73 ? 11.5 -45.906 -8.555 1 95.94 73 ASN A N 1
ATOM 547 C CA . ASN A 1 73 ? 12.305 -45.094 -7.656 1 95.94 73 ASN A CA 1
ATOM 548 C C . ASN A 1 73 ? 12.586 -43.719 -8.266 1 95.94 73 ASN A C 1
ATOM 550 O O . ASN A 1 73 ? 12.609 -42.719 -7.547 1 95.94 73 ASN A O 1
ATOM 554 N N . LEU A 1 74 ? 12.844 -43.656 -9.508 1 96 74 LEU A N 1
ATOM 555 C CA . LEU A 1 74 ? 13.039 -42.375 -10.164 1 96 74 LEU A CA 1
ATOM 556 C C . LEU A 1 74 ? 11.781 -41.5 -10.055 1 96 74 LEU A C 1
ATOM 558 O O . LEU A 1 74 ? 11.867 -40.312 -9.797 1 96 74 LEU A O 1
ATOM 562 N N . ARG A 1 75 ? 10.688 -42.125 -10.234 1 92.69 75 ARG A N 1
ATOM 563 C CA . ARG A 1 75 ? 9.414 -41.406 -10.156 1 92.69 75 ARG A CA 1
ATOM 564 C C . ARG A 1 75 ? 9.211 -40.812 -8.766 1 92.69 75 ARG A C 1
ATOM 566 O O . ARG A 1 75 ? 8.664 -39.719 -8.633 1 92.69 75 ARG A O 1
ATOM 573 N N . GLU A 1 76 ? 9.617 -41.562 -7.836 1 91.81 76 GLU A N 1
ATOM 574 C CA . GLU A 1 76 ? 9.422 -41.125 -6.453 1 91.81 76 GLU A CA 1
ATOM 575 C C . GLU A 1 76 ? 10.461 -40.094 -6.039 1 91.81 76 GLU A C 1
ATOM 577 O O . GLU A 1 76 ? 10.109 -39.031 -5.477 1 91.81 76 GLU A O 1
ATOM 582 N N . ARG A 1 77 ? 11.688 -40.312 -6.379 1 93.75 77 ARG A N 1
ATOM 583 C CA . ARG A 1 77 ? 12.781 -39.5 -5.844 1 93.75 77 ARG A CA 1
ATOM 584 C C . ARG A 1 77 ? 13.141 -38.375 -6.797 1 93.75 77 ARG A C 1
ATOM 586 O O . ARG A 1 77 ? 13.594 -37.312 -6.367 1 93.75 77 ARG A O 1
ATOM 593 N N . LEU A 1 78 ? 13.047 -38.688 -8.062 1 94.62 78 LEU A N 1
ATOM 594 C CA . LEU A 1 78 ? 13.414 -37.719 -9.094 1 94.62 78 LEU A CA 1
ATOM 595 C C . LEU A 1 78 ? 12.297 -37.594 -10.125 1 94.62 78 LEU A C 1
ATOM 597 O O . LEU A 1 78 ? 12.484 -37.938 -11.297 1 94.62 78 LEU A O 1
ATOM 601 N N . PRO A 1 79 ? 11.234 -36.906 -9.656 1 90.25 79 PRO A N 1
ATOM 602 C CA . PRO A 1 79 ? 10.039 -36.906 -10.492 1 90.25 79 PRO A CA 1
ATOM 603 C C . PRO A 1 79 ? 10.227 -36.125 -11.789 1 90.25 79 PRO A C 1
ATOM 605 O O . PRO A 1 79 ? 9.453 -36.281 -12.734 1 90.25 79 PRO A O 1
ATOM 608 N N . ASP A 1 80 ? 11.211 -35.406 -11.945 1 92.88 80 ASP A N 1
ATOM 609 C CA . ASP A 1 80 ? 11.422 -34.594 -13.133 1 92.88 80 ASP A CA 1
ATOM 610 C C . ASP A 1 80 ? 12.234 -35.344 -14.188 1 92.88 80 ASP A C 1
ATOM 612 O O . ASP A 1 80 ? 12.445 -34.812 -15.289 1 92.88 80 ASP A O 1
ATOM 616 N N . THR A 1 81 ? 12.625 -36.469 -13.828 1 95.75 81 THR A N 1
ATOM 617 C CA . THR A 1 81 ? 13.391 -37.281 -14.766 1 95.75 81 THR A CA 1
ATOM 618 C C . THR A 1 81 ? 12.469 -38.125 -15.633 1 95.75 81 THR A C 1
ATOM 620 O O . THR A 1 81 ? 11.609 -38.844 -15.117 1 95.75 81 THR A O 1
ATOM 623 N N . SER A 1 82 ? 12.578 -37.969 -16.906 1 96.38 82 SER A N 1
ATOM 624 C CA . SER A 1 82 ? 11.82 -38.812 -17.828 1 96.38 82 SER A CA 1
ATOM 625 C C . SER A 1 82 ? 12.516 -40.156 -18.047 1 96.38 82 SER A C 1
ATOM 627 O O . SER A 1 82 ? 13.75 -40.25 -17.969 1 96.38 82 SER A O 1
ATOM 629 N N . VAL A 1 83 ? 11.703 -41.25 -18.297 1 96.62 83 VAL A N 1
ATOM 630 C CA . VAL A 1 83 ? 12.289 -42.594 -18.422 1 96.62 83 VAL A CA 1
ATOM 631 C C . VAL A 1 83 ? 11.766 -43.25 -19.688 1 96.62 83 VAL A C 1
ATOM 633 O O . VAL A 1 83 ? 10.555 -43.25 -19.938 1 96.62 83 VAL A O 1
ATOM 636 N N . ILE A 1 84 ? 12.625 -43.781 -20.484 1 95.06 84 ILE A N 1
ATOM 637 C CA . ILE A 1 84 ? 12.32 -44.656 -21.609 1 95.06 84 ILE A CA 1
ATOM 638 C C . ILE A 1 84 ? 12.805 -46.062 -21.312 1 95.06 84 ILE A C 1
ATOM 640 O O . ILE A 1 84 ? 13.945 -46.281 -20.891 1 95.06 84 ILE A O 1
ATOM 644 N N . MET A 1 85 ? 11.93 -47.031 -21.516 1 93.31 85 MET A N 1
ATOM 645 C CA . MET A 1 85 ? 12.281 -48.406 -21.203 1 93.31 85 MET A CA 1
ATOM 646 C C . MET A 1 85 ? 12.672 -49.188 -22.469 1 93.31 85 MET A C 1
ATOM 648 O O . MET A 1 85 ? 12.031 -49.031 -23.5 1 93.31 85 MET A O 1
ATOM 652 N N . LEU A 1 86 ? 13.742 -49.906 -22.344 1 90.56 86 LEU A N 1
ATOM 653 C CA . LEU A 1 86 ? 14.133 -50.844 -23.391 1 90.56 86 LEU A CA 1
ATOM 654 C C . LEU A 1 86 ? 13.742 -52.281 -23.016 1 90.56 86 LEU A C 1
ATOM 656 O O . LEU A 1 86 ? 14.023 -52.719 -21.891 1 90.56 86 LEU A O 1
ATOM 660 N N . THR A 1 87 ? 13 -52.906 -23.828 1 82.25 87 THR A N 1
ATOM 661 C CA . THR A 1 87 ? 12.531 -54.25 -23.516 1 82.25 87 THR A CA 1
ATOM 662 C C . THR A 1 87 ? 12.961 -55.25 -24.594 1 82.25 87 THR A C 1
ATOM 664 O O . THR A 1 87 ? 13.25 -54.875 -25.719 1 82.25 87 THR A O 1
ATOM 667 N N . GLY A 1 88 ? 13.18 -56.5 -24.188 1 77.25 88 GLY A N 1
ATOM 668 C CA . GLY A 1 88 ? 13.406 -57.562 -25.156 1 77.25 88 GLY A CA 1
ATOM 669 C C . GLY A 1 88 ? 12.164 -57.906 -25.953 1 77.25 88 GLY A C 1
ATOM 670 O O . GLY A 1 88 ? 11.07 -57.406 -25.656 1 77.25 88 GLY A O 1
ATOM 671 N N . TYR A 1 89 ? 12.383 -58.719 -27.062 1 65.75 89 TYR A N 1
ATOM 672 C CA . TYR A 1 89 ? 11.305 -59.125 -27.969 1 65.75 89 TYR A CA 1
ATOM 673 C C . TYR A 1 89 ? 10.227 -59.875 -27.219 1 65.75 89 TYR A C 1
ATOM 675 O O . TYR A 1 89 ? 10.523 -60.75 -26.375 1 65.75 89 TYR A O 1
ATOM 683 N N . GLY A 1 90 ? 8.883 -59.594 -27.328 1 61.66 90 GLY A N 1
ATOM 684 C CA . GLY A 1 90 ? 7.73 -60.406 -26.953 1 61.66 90 GLY A CA 1
ATOM 685 C C . GLY A 1 90 ? 7.078 -59.938 -25.656 1 61.66 90 GLY A C 1
ATOM 686 O O . GLY A 1 90 ? 6.07 -60.531 -25.25 1 61.66 90 GLY A O 1
ATOM 687 N N . ASP A 1 91 ? 7.645 -59.031 -25.078 1 65.25 91 ASP A N 1
ATOM 688 C CA . ASP A 1 91 ? 7.012 -58.781 -23.781 1 65.25 91 ASP A CA 1
ATOM 689 C C . ASP A 1 91 ? 6.148 -57.531 -23.828 1 65.25 91 ASP A C 1
ATOM 691 O O . ASP A 1 91 ? 6.453 -56.531 -23.156 1 65.25 91 ASP A O 1
ATOM 695 N N . THR A 1 92 ? 5.172 -57.562 -24.641 1 65.81 92 THR A N 1
ATOM 696 C CA . THR A 1 92 ? 4.266 -56.438 -24.797 1 65.81 92 THR A CA 1
ATOM 697 C C . THR A 1 92 ? 3.6 -56.094 -23.469 1 65.81 92 THR A C 1
ATOM 699 O O . THR A 1 92 ? 3.354 -54.906 -23.188 1 65.81 92 THR A O 1
ATOM 702 N N . GLU A 1 93 ? 3.305 -57.125 -22.719 1 71.5 93 GLU A N 1
ATOM 703 C CA . GLU A 1 93 ? 2.676 -56.875 -21.438 1 71.5 93 GLU A CA 1
ATOM 704 C C . GLU A 1 93 ? 3.574 -56.031 -20.531 1 71.5 93 GLU A C 1
ATOM 706 O O . GLU A 1 93 ? 3.094 -55.156 -19.828 1 71.5 93 GLU A O 1
ATOM 711 N N . SER A 1 94 ? 4.773 -56.344 -20.703 1 75.12 94 SER A N 1
ATOM 712 C CA . SER A 1 94 ? 5.738 -55.594 -19.891 1 75.12 94 SER A CA 1
ATOM 713 C C . SER A 1 94 ? 5.824 -54.125 -20.344 1 75.12 94 SER A C 1
ATOM 715 O O . SER A 1 94 ? 5.953 -53.219 -19.516 1 75.12 94 SER A O 1
ATOM 717 N N . ALA A 1 95 ? 5.785 -53.938 -21.641 1 74.44 95 ALA A N 1
ATOM 718 C CA . ALA A 1 95 ? 5.82 -52.594 -22.203 1 74.44 95 ALA A CA 1
ATOM 719 C C . ALA A 1 95 ? 4.652 -51.75 -21.672 1 74.44 95 ALA A C 1
ATOM 721 O O . ALA A 1 95 ? 4.832 -50.594 -21.281 1 74.44 95 ALA A O 1
ATOM 722 N N . VAL A 1 96 ? 3.541 -52.375 -21.672 1 76 96 VAL A N 1
ATOM 723 C CA . VAL A 1 96 ? 2.316 -51.719 -21.219 1 76 96 VAL A CA 1
ATOM 724 C C . VAL A 1 96 ? 2.436 -51.375 -19.734 1 76 96 VAL A C 1
ATOM 726 O O . VAL A 1 96 ? 2.059 -50.25 -19.328 1 76 96 VAL A O 1
ATOM 729 N N . ASP A 1 97 ? 2.939 -52.25 -19.016 1 80.25 97 ASP A N 1
ATOM 730 C CA . ASP A 1 97 ? 3.1 -52.031 -17.578 1 80.25 97 ASP A CA 1
ATOM 731 C C . ASP A 1 97 ? 4.027 -50.844 -17.297 1 80.25 97 ASP A C 1
ATOM 733 O O . ASP A 1 97 ? 3.758 -50.062 -16.406 1 80.25 97 ASP A O 1
ATOM 737 N N . CYS A 1 98 ? 5.074 -50.75 -18.062 1 85.81 98 CYS A N 1
ATOM 738 C CA . CYS A 1 98 ? 6.031 -49.656 -17.875 1 85.81 98 CYS A CA 1
ATOM 739 C C . CYS A 1 98 ? 5.375 -48.312 -18.141 1 85.81 98 CYS A C 1
ATOM 741 O O . CYS A 1 98 ? 5.613 -47.344 -17.391 1 85.81 98 CYS A O 1
ATOM 743 N N . LEU A 1 99 ? 4.59 -48.219 -19.141 1 85.5 99 LEU A N 1
ATOM 744 C CA . LEU A 1 99 ? 3.904 -46.969 -19.469 1 85.5 99 LEU A CA 1
ATOM 745 C C . LEU A 1 99 ? 2.893 -46.625 -18.391 1 85.5 99 LEU A C 1
ATOM 747 O O . LEU A 1 99 ? 2.766 -45.438 -18.031 1 85.5 99 LEU A O 1
ATOM 751 N N . ARG A 1 100 ? 2.254 -47.656 -17.875 1 81.19 100 ARG A N 1
ATOM 752 C CA . ARG A 1 100 ? 1.275 -47.438 -16.812 1 81.19 100 ARG A CA 1
ATOM 753 C C . ARG A 1 100 ? 1.943 -46.906 -15.547 1 81.19 100 ARG A C 1
ATOM 755 O O . ARG A 1 100 ? 1.339 -46.125 -14.805 1 81.19 100 ARG A O 1
ATOM 762 N N . ARG A 1 101 ? 3.094 -47.281 -15.43 1 85 101 ARG A N 1
ATOM 763 C CA . ARG A 1 101 ? 3.811 -46.938 -14.211 1 85 101 ARG A CA 1
ATOM 764 C C . ARG A 1 101 ? 4.562 -45.625 -14.383 1 85 101 ARG A C 1
ATOM 766 O O . ARG A 1 101 ? 5.258 -45.156 -13.477 1 85 101 ARG A O 1
ATOM 773 N N . GLY A 1 102 ? 4.531 -45.094 -15.578 1 87 102 GLY A N 1
ATOM 774 C CA . GLY A 1 102 ? 5.016 -43.75 -15.688 1 87 102 GLY A CA 1
ATOM 775 C C . GLY A 1 102 ? 6.117 -43.562 -16.719 1 87 102 GLY A C 1
ATOM 776 O O . GLY A 1 102 ? 6.637 -42.469 -16.906 1 87 102 GLY A O 1
ATOM 777 N N . ALA A 1 103 ? 6.527 -44.688 -17.328 1 91.88 103 ALA A N 1
ATOM 778 C CA . ALA A 1 103 ? 7.488 -44.531 -18.422 1 91.88 103 ALA A CA 1
ATOM 779 C C . ALA A 1 103 ? 6.898 -43.719 -19.562 1 91.88 103 ALA A C 1
ATOM 781 O O . ALA A 1 103 ? 5.711 -43.812 -19.859 1 91.88 103 ALA A O 1
ATOM 782 N N . VAL A 1 104 ? 7.727 -42.844 -20.188 1 90.25 104 VAL A N 1
ATOM 783 C CA . VAL A 1 104 ? 7.258 -42 -21.266 1 90.25 104 VAL A CA 1
ATOM 784 C C . VAL A 1 104 ? 7.102 -42.812 -22.547 1 90.25 104 VAL A C 1
ATOM 786 O O . VAL A 1 104 ? 6.215 -42.562 -23.359 1 90.25 104 VAL A O 1
ATOM 789 N N . ASP A 1 105 ? 8.031 -43.75 -22.656 1 89.88 105 ASP A N 1
ATOM 790 C CA . ASP A 1 105 ? 8.039 -44.594 -23.844 1 89.88 105 ASP A CA 1
ATOM 791 C C . ASP A 1 105 ? 8.734 -45.938 -23.578 1 89.88 105 ASP A C 1
ATOM 793 O O . ASP A 1 105 ? 9.328 -46.125 -22.5 1 89.88 105 ASP A O 1
ATOM 797 N N . TYR A 1 106 ? 8.539 -46.812 -24.484 1 88.25 106 TYR A N 1
ATOM 798 C CA . TYR A 1 106 ? 9.266 -48.062 -24.484 1 88.25 106 TYR A CA 1
ATOM 799 C C . TYR A 1 106 ? 9.758 -48.438 -25.875 1 88.25 106 TYR A C 1
ATOM 801 O O . TYR A 1 106 ? 9.125 -48.094 -26.875 1 88.25 106 TYR A O 1
ATOM 809 N N . LEU A 1 107 ? 10.898 -49.094 -25.969 1 87.44 107 LEU A N 1
ATOM 810 C CA . LEU A 1 107 ? 11.484 -49.5 -27.234 1 87.44 107 LEU A CA 1
ATOM 811 C C . LEU A 1 107 ? 11.969 -50.938 -27.156 1 87.44 107 LEU A C 1
ATOM 813 O O . LEU A 1 107 ? 12.398 -51.406 -26.094 1 87.44 107 LEU A O 1
ATOM 817 N N . LEU A 1 108 ? 11.852 -51.594 -28.281 1 84.44 108 LEU A N 1
ATOM 818 C CA . LEU A 1 108 ? 12.352 -52.938 -28.359 1 84.44 108 LEU A CA 1
ATOM 819 C C . LEU A 1 108 ? 13.859 -52.969 -28.578 1 84.44 108 LEU A C 1
ATOM 821 O O . LEU A 1 108 ? 14.391 -52.125 -29.312 1 84.44 108 LEU A O 1
ATOM 825 N N . LYS A 1 109 ? 14.555 -53.844 -27.984 1 83.06 109 LYS A N 1
ATOM 826 C CA . LYS A 1 109 ? 15.992 -54.031 -28.188 1 83.06 109 LYS A CA 1
ATOM 827 C C . LYS A 1 109 ? 16.266 -54.969 -29.359 1 83.06 109 LYS A C 1
ATOM 829 O O . LYS A 1 109 ? 15.641 -56.031 -29.484 1 83.06 109 LYS A O 1
ATOM 834 N N . PRO A 1 110 ? 17.094 -54.719 -30.281 1 82.94 110 PRO A N 1
ATOM 835 C CA . PRO A 1 110 ? 17.781 -53.438 -30.391 1 82.94 110 PRO A CA 1
ATOM 836 C C . PRO A 1 110 ? 16.922 -52.344 -31.031 1 82.94 110 PRO A C 1
ATOM 838 O O . PRO A 1 110 ? 16.234 -52.594 -32.031 1 82.94 110 PRO A O 1
ATOM 841 N N . PRO A 1 111 ? 17 -51.188 -30.438 1 87.44 111 PRO A N 1
ATOM 842 C CA . PRO A 1 111 ? 16.125 -50.156 -31 1 87.44 111 PRO A CA 1
ATOM 843 C C . PRO A 1 111 ? 16.641 -49.594 -32.312 1 87.44 111 PRO A C 1
ATOM 845 O O . PRO A 1 111 ? 17.859 -49.469 -32.5 1 87.44 111 PRO A O 1
ATOM 848 N N . LYS A 1 112 ? 15.641 -49.375 -33.219 1 87.94 112 LYS A N 1
ATOM 849 C CA . LYS A 1 112 ? 16 -48.594 -34.375 1 87.94 112 LYS A CA 1
ATOM 850 C C . LYS A 1 112 ? 16.375 -47.156 -34 1 87.94 112 LYS A C 1
ATOM 852 O O . LYS A 1 112 ? 15.734 -46.562 -33.125 1 87.94 112 LYS A O 1
ATOM 857 N N . LEU A 1 113 ? 17.406 -46.719 -34.656 1 89.31 113 LEU A N 1
ATOM 858 C CA . LEU A 1 113 ? 17.891 -45.375 -34.344 1 89.31 113 LEU A CA 1
ATOM 859 C C . LEU A 1 113 ? 16.766 -44.344 -34.5 1 89.31 113 LEU A C 1
ATOM 861 O O . LEU A 1 113 ? 16.625 -43.469 -33.625 1 89.31 113 LEU A O 1
ATOM 865 N N . THR A 1 114 ? 16 -44.438 -35.5 1 91.06 114 THR A N 1
ATOM 866 C CA . THR A 1 114 ? 14.93 -43.5 -35.75 1 91.06 114 THR A CA 1
ATOM 867 C C . THR A 1 114 ? 13.914 -43.5 -34.594 1 91.06 114 THR A C 1
ATOM 869 O O . THR A 1 114 ? 13.477 -42.438 -34.125 1 91.06 114 THR A O 1
ATOM 872 N N . ASP A 1 115 ? 13.633 -44.719 -34.188 1 90.44 115 ASP A N 1
ATOM 873 C CA . ASP A 1 115 ? 12.672 -44.844 -33.094 1 90.44 115 ASP A CA 1
ATOM 874 C C . ASP A 1 115 ? 13.242 -44.312 -31.781 1 90.44 115 ASP A C 1
ATOM 876 O O . ASP A 1 115 ? 12.523 -43.656 -31 1 90.44 115 ASP A O 1
ATOM 880 N N . LEU A 1 116 ? 14.477 -44.594 -31.609 1 93.56 116 LEU A N 1
ATOM 881 C CA . LEU A 1 116 ? 15.156 -44.125 -30.406 1 93.56 116 LEU A CA 1
ATOM 882 C C . LEU A 1 116 ? 15.164 -42.594 -30.344 1 93.56 116 LEU A C 1
ATOM 884 O O . LEU A 1 116 ? 14.805 -42 -29.312 1 93.56 116 LEU A O 1
ATOM 888 N N . ILE A 1 117 ? 15.453 -41.938 -31.406 1 93.88 117 ILE A N 1
ATOM 889 C CA . ILE A 1 117 ? 15.531 -40.5 -31.469 1 93.88 117 ILE A CA 1
ATOM 890 C C . ILE A 1 117 ? 14.141 -39.906 -31.25 1 93.88 117 ILE A C 1
ATOM 892 O O . ILE A 1 117 ? 13.992 -38.938 -30.516 1 93.88 117 ILE A O 1
ATOM 896 N N . ARG A 1 118 ? 13.164 -40.469 -31.844 1 91.38 118 ARG A N 1
ATOM 897 C CA . ARG A 1 118 ? 11.797 -40 -31.703 1 91.38 118 ARG A CA 1
ATOM 898 C C . ARG A 1 118 ? 11.336 -40.062 -30.25 1 91.38 118 ARG A C 1
ATOM 900 O O . ARG A 1 118 ? 10.703 -39.156 -29.734 1 91.38 118 ARG A O 1
ATOM 907 N N . ALA A 1 119 ? 11.633 -41.188 -29.656 1 92.69 119 ALA A N 1
ATOM 908 C CA . ALA A 1 119 ? 11.266 -41.375 -28.25 1 92.69 119 ALA A CA 1
ATOM 909 C C . ALA A 1 119 ? 11.961 -40.344 -27.375 1 92.69 119 ALA A C 1
ATOM 911 O O . ALA A 1 119 ? 11.352 -39.781 -26.453 1 92.69 119 ALA A O 1
ATOM 912 N N . ILE A 1 120 ? 13.172 -40.125 -27.672 1 95.12 120 ILE A N 1
ATOM 913 C CA . ILE A 1 120 ? 13.961 -39.156 -26.906 1 95.12 120 ILE A CA 1
ATOM 914 C C . ILE A 1 120 ? 13.352 -37.75 -27.062 1 95.12 120 ILE A C 1
ATOM 916 O O . ILE A 1 120 ? 13.156 -37.031 -26.062 1 95.12 120 ILE A O 1
ATOM 920 N N . GLU A 1 121 ? 13.047 -37.406 -28.188 1 92.5 121 GLU A N 1
ATOM 921 C CA . GLU A 1 121 ? 12.477 -36.094 -28.453 1 92.5 121 GLU A CA 1
ATOM 922 C C . GLU A 1 121 ? 11.141 -35.906 -27.734 1 92.5 121 GLU A C 1
ATOM 924 O O . GLU A 1 121 ? 10.883 -34.844 -27.141 1 92.5 121 GLU A O 1
ATOM 929 N N . ARG A 1 122 ? 10.359 -36.938 -27.812 1 89.06 122 ARG A N 1
ATOM 930 C CA . ARG A 1 122 ? 9.07 -36.906 -27.141 1 89.06 122 ARG A CA 1
ATOM 931 C C . ARG A 1 122 ? 9.258 -36.75 -25.625 1 89.06 122 ARG A C 1
ATOM 933 O O . ARG A 1 122 ? 8.578 -35.969 -24.984 1 89.06 122 ARG A O 1
ATOM 940 N N . ALA A 1 123 ? 10.102 -37.531 -25.141 1 93.88 123 ALA A N 1
ATOM 941 C CA . ALA A 1 123 ? 10.359 -37.531 -23.703 1 93.88 123 ALA A CA 1
ATOM 942 C C . ALA A 1 123 ? 10.875 -36.156 -23.234 1 93.88 123 ALA A C 1
ATOM 944 O O . ALA A 1 123 ? 10.398 -35.625 -22.25 1 93.88 123 ALA A O 1
ATOM 945 N N . LEU A 1 124 ? 11.805 -35.656 -23.953 1 94 124 LEU A N 1
ATOM 946 C CA . LEU A 1 124 ? 12.391 -34.375 -23.594 1 94 124 LEU A CA 1
ATOM 947 C C . LEU A 1 124 ? 11.383 -33.25 -23.766 1 94 124 LEU A C 1
ATOM 949 O O . LEU A 1 124 ? 11.359 -32.281 -22.984 1 94 124 LEU A O 1
ATOM 953 N N . ALA A 1 125 ? 10.625 -33.344 -24.797 1 91.56 125 ALA A N 1
ATOM 954 C CA . ALA A 1 125 ? 9.586 -32.344 -25 1 91.56 125 ALA A CA 1
ATOM 955 C C . ALA A 1 125 ? 8.586 -32.312 -23.844 1 91.56 125 ALA A C 1
ATOM 957 O O . ALA A 1 125 ? 8.234 -31.266 -23.328 1 91.56 125 ALA A O 1
ATOM 958 N N . LYS A 1 126 ? 8.141 -33.469 -23.516 1 88.25 126 LYS A N 1
ATOM 959 C CA . LYS A 1 126 ? 7.215 -33.594 -22.391 1 88.25 126 LYS A CA 1
ATOM 960 C C . LYS A 1 126 ? 7.816 -33 -21.109 1 88.25 126 LYS A C 1
ATOM 962 O O . LYS A 1 126 ? 7.152 -32.281 -20.375 1 88.25 126 LYS A O 1
ATOM 967 N N . ARG A 1 127 ? 8.961 -33.312 -20.844 1 92.62 127 ARG A N 1
ATOM 968 C CA . ARG A 1 127 ? 9.656 -32.812 -19.656 1 92.62 127 ARG A CA 1
ATOM 969 C C . ARG A 1 127 ? 9.742 -31.297 -19.688 1 92.62 127 ARG A C 1
ATOM 971 O O . ARG A 1 127 ? 9.531 -30.625 -18.672 1 92.62 127 ARG A O 1
ATOM 978 N N . ARG A 1 128 ? 10.125 -30.781 -20.781 1 91.88 128 ARG A N 1
ATOM 979 C CA . ARG A 1 128 ? 10.242 -29.344 -20.922 1 91.88 128 ARG A CA 1
ATOM 980 C C . ARG A 1 128 ? 8.945 -28.641 -20.531 1 91.88 128 ARG A C 1
ATOM 982 O O . ARG A 1 128 ? 8.961 -27.641 -19.812 1 91.88 128 ARG A O 1
ATOM 989 N N . ILE A 1 129 ? 7.871 -29.172 -20.938 1 90 129 ILE A N 1
ATOM 990 C CA . ILE A 1 129 ? 6.562 -28.594 -20.641 1 90 129 ILE A CA 1
ATOM 991 C C . ILE A 1 129 ? 6.281 -28.688 -19.156 1 90 129 ILE A C 1
ATOM 993 O O . ILE A 1 129 ? 5.836 -27.719 -18.531 1 90 129 ILE A O 1
ATOM 997 N N . GLU A 1 130 ? 6.59 -29.766 -18.656 1 88.81 130 GLU A N 1
ATOM 998 C CA . GLU A 1 130 ? 6.352 -29.969 -17.234 1 88.81 130 GLU A CA 1
ATOM 999 C C . GLU A 1 130 ? 7.223 -29.047 -16.391 1 88.81 130 GLU A C 1
ATOM 1001 O O . GLU A 1 130 ? 6.746 -28.453 -15.422 1 88.81 130 GLU A O 1
ATOM 1006 N N . MET A 1 131 ? 8.398 -28.938 -16.781 1 91.56 131 MET A N 1
ATOM 1007 C CA . MET A 1 131 ? 9.32 -28.078 -16.062 1 91.56 131 MET A CA 1
ATOM 1008 C C . MET A 1 131 ? 8.898 -26.609 -16.172 1 91.56 131 MET A C 1
ATOM 1010 O O . MET A 1 131 ? 8.992 -25.859 -15.203 1 91.56 131 MET A O 1
ATOM 1014 N N . ALA A 1 132 ? 8.516 -26.219 -17.297 1 89.25 132 ALA A N 1
ATOM 1015 C CA . ALA A 1 132 ? 8.047 -24.859 -17.5 1 89.25 132 ALA A CA 1
ATOM 1016 C C . ALA A 1 132 ? 6.859 -24.547 -16.594 1 89.25 132 ALA A C 1
ATOM 1018 O O . ALA A 1 132 ? 6.781 -23.469 -16.016 1 89.25 132 ALA A O 1
ATOM 1019 N N . ARG A 1 133 ? 5.992 -25.453 -16.5 1 86.12 133 ARG A N 1
ATOM 1020 C CA . ARG A 1 133 ? 4.824 -25.281 -15.648 1 86.12 133 ARG A CA 1
ATOM 1021 C C . ARG A 1 133 ? 5.238 -25.125 -14.188 1 86.12 133 ARG A C 1
ATOM 1023 O O . ARG A 1 133 ? 4.719 -24.266 -13.477 1 86.12 133 ARG A O 1
ATOM 1030 N N . LYS A 1 134 ? 6.102 -25.953 -13.82 1 88.69 134 LYS A N 1
ATOM 1031 C CA . LYS A 1 134 ? 6.586 -25.906 -12.438 1 88.69 134 LYS A CA 1
ATOM 1032 C C . LYS A 1 134 ? 7.277 -24.578 -12.148 1 88.69 134 LYS A C 1
ATOM 1034 O O . LYS A 1 134 ? 7.07 -23.984 -11.094 1 88.69 134 LYS A O 1
ATOM 1039 N N . ARG A 1 135 ? 8.086 -24.188 -12.992 1 89.81 135 ARG A N 1
ATOM 1040 C CA . ARG A 1 135 ? 8.773 -22.906 -12.852 1 89.81 135 ARG A CA 1
ATOM 1041 C C . ARG A 1 135 ? 7.781 -21.75 -12.781 1 89.81 135 ARG A C 1
ATOM 1043 O O . ARG A 1 135 ? 7.941 -20.844 -11.977 1 89.81 135 ARG A O 1
ATOM 1050 N N . TYR A 1 136 ? 6.801 -21.828 -13.539 1 88.75 136 TYR A N 1
ATOM 1051 C CA . TYR A 1 136 ? 5.766 -20.797 -13.555 1 88.75 136 TYR A CA 1
ATOM 1052 C C . TYR A 1 136 ? 5.031 -20.75 -12.219 1 88.75 136 TYR A C 1
ATOM 1054 O O . TYR A 1 136 ? 4.82 -19.656 -11.664 1 88.75 136 TYR A O 1
ATOM 1062 N N . GLN A 1 137 ? 4.746 -21.828 -11.805 1 87.94 137 GLN A N 1
ATOM 1063 C CA . GLN A 1 137 ? 4.066 -21.906 -10.516 1 87.94 137 GLN A CA 1
ATOM 1064 C C . GLN A 1 137 ? 4.918 -21.281 -9.406 1 87.94 137 GLN A C 1
ATOM 1066 O O . GLN A 1 137 ? 4.418 -20.5 -8.602 1 87.94 137 GLN A O 1
ATOM 1071 N N . LYS A 1 138 ? 6.117 -21.672 -9.398 1 88.94 138 LYS A N 1
ATOM 1072 C CA . LYS A 1 138 ? 7.027 -21.141 -8.391 1 88.94 138 LYS A CA 1
ATOM 1073 C C . LYS A 1 138 ? 7.16 -19.625 -8.516 1 88.94 138 LYS A C 1
ATOM 1075 O O . LYS A 1 138 ? 7.215 -18.922 -7.504 1 88.94 138 LYS A O 1
ATOM 1080 N N . LYS A 1 139 ? 7.227 -19.219 -9.672 1 88.88 139 LYS A N 1
ATOM 1081 C CA . LYS A 1 139 ? 7.297 -17.781 -9.914 1 88.88 139 LYS A CA 1
ATOM 1082 C C . LYS A 1 139 ? 6.055 -17.062 -9.391 1 88.88 139 LYS A C 1
ATOM 1084 O O . LYS A 1 139 ? 6.16 -16.016 -8.75 1 88.88 139 LYS A O 1
ATOM 1089 N N . LEU A 1 140 ? 4.93 -17.641 -9.586 1 85.62 140 LEU A N 1
ATOM 1090 C CA . LEU A 1 140 ? 3.676 -17.078 -9.102 1 85.62 140 LEU A CA 1
ATOM 1091 C C . LEU A 1 140 ? 3.648 -17.031 -7.582 1 85.62 140 LEU A C 1
ATOM 1093 O O . LEU A 1 140 ? 3.252 -16.016 -6.992 1 85.62 140 LEU A O 1
ATOM 1097 N N . GLU A 1 141 ? 4.113 -18.062 -7.066 1 85.12 141 GLU A N 1
ATOM 1098 C CA . GLU A 1 141 ? 4.176 -18.125 -5.609 1 85.12 141 GLU A CA 1
ATOM 1099 C C . GLU A 1 141 ? 5.066 -17.016 -5.051 1 85.12 141 GLU A C 1
ATOM 1101 O O . GLU A 1 141 ? 4.707 -16.344 -4.082 1 85.12 141 GLU A O 1
ATOM 1106 N N . ARG A 1 142 ? 6.137 -16.859 -5.633 1 85.56 142 ARG A N 1
ATOM 1107 C CA . ARG A 1 142 ? 7.062 -15.812 -5.215 1 85.56 142 ARG A CA 1
ATOM 1108 C C . ARG A 1 142 ? 6.445 -14.438 -5.398 1 85.56 142 ARG A C 1
ATOM 1110 O O . ARG A 1 142 ? 6.566 -13.57 -4.527 1 85.56 142 ARG A O 1
ATOM 1117 N N . LYS A 1 143 ? 5.793 -14.289 -6.438 1 86.75 143 LYS A N 1
ATOM 1118 C CA . LYS A 1 143 ? 5.18 -12.992 -6.727 1 86.75 143 LYS A CA 1
ATOM 1119 C C . LYS A 1 143 ? 4.105 -12.656 -5.695 1 86.75 143 LYS A C 1
ATOM 1121 O O . LYS A 1 143 ? 4.008 -11.508 -5.25 1 86.75 143 LYS A O 1
ATOM 1126 N N . VAL A 1 144 ? 3.387 -13.602 -5.383 1 85.69 144 VAL A N 1
ATOM 1127 C CA . VAL A 1 144 ? 2.363 -13.391 -4.359 1 85.69 144 VAL A CA 1
ATOM 1128 C C . VAL A 1 144 ? 3.023 -12.984 -3.047 1 85.69 144 VAL A C 1
ATOM 1130 O O . VAL A 1 144 ? 2.584 -12.031 -2.395 1 85.69 144 VAL A O 1
ATOM 1133 N N . ARG A 1 145 ? 4.055 -13.672 -2.705 1 83.31 145 ARG A N 1
ATOM 1134 C CA . ARG A 1 145 ? 4.766 -13.359 -1.473 1 83.31 145 ARG A CA 1
ATOM 1135 C C . ARG A 1 145 ? 5.328 -11.938 -1.51 1 83.31 145 ARG A C 1
ATOM 1137 O O . ARG A 1 145 ? 5.16 -11.172 -0.557 1 83.31 145 ARG A O 1
ATOM 1144 N N . ASP A 1 146 ? 5.926 -11.633 -2.52 1 83.69 146 ASP A N 1
ATOM 1145 C CA . ASP A 1 146 ? 6.531 -10.312 -2.674 1 83.69 146 ASP A CA 1
ATOM 1146 C C . ASP A 1 146 ? 5.473 -9.211 -2.609 1 83.69 146 ASP A C 1
ATOM 1148 O O . ASP A 1 146 ? 5.633 -8.227 -1.883 1 83.69 146 ASP A O 1
ATOM 1152 N N . ARG A 1 147 ? 4.398 -9.406 -3.318 1 81.25 147 ARG A N 1
ATOM 1153 C CA . ARG A 1 147 ? 3.346 -8.398 -3.365 1 81.25 147 ARG A CA 1
ATOM 1154 C C . ARG A 1 147 ? 2.67 -8.242 -2.008 1 81.25 147 ARG A C 1
ATOM 1156 O O . ARG A 1 147 ? 2.291 -7.141 -1.615 1 81.25 147 ARG A O 1
ATOM 1163 N N . THR A 1 148 ? 2.594 -9.273 -1.409 1 80.25 148 THR A N 1
ATOM 1164 C CA . THR A 1 148 ? 1.998 -9.219 -0.078 1 80.25 148 THR A CA 1
ATOM 1165 C C . THR A 1 148 ? 2.893 -8.445 0.885 1 80.25 148 THR A C 1
ATOM 1167 O O . THR A 1 148 ? 2.408 -7.621 1.663 1 80.25 148 THR A O 1
ATOM 1170 N N . ALA A 1 149 ? 4.121 -8.703 0.843 1 82.19 149 ALA A N 1
ATOM 1171 C CA . ALA A 1 149 ? 5.07 -7.98 1.686 1 82.19 149 ALA A CA 1
ATOM 1172 C C . ALA A 1 149 ? 5.066 -6.488 1.358 1 82.19 149 ALA A C 1
ATOM 1174 O O . ALA A 1 149 ? 5.086 -5.648 2.262 1 82.19 149 ALA A O 1
ATOM 1175 N N . GLU A 1 150 ? 5.02 -6.176 0.132 1 81.38 150 GLU A N 1
ATOM 1176 C CA . GLU A 1 150 ? 4.984 -4.781 -0.307 1 81.38 150 GLU A CA 1
ATOM 1177 C C . GLU A 1 150 ? 3.709 -4.09 0.163 1 81.38 150 GLU A C 1
ATOM 1179 O O . GLU A 1 150 ? 3.746 -2.93 0.582 1 81.38 150 GLU A O 1
ATOM 1184 N N . LEU A 1 151 ? 2.678 -4.758 -0.003 1 81.25 151 LEU A N 1
ATOM 1185 C CA . LEU A 1 151 ? 1.4 -4.207 0.438 1 81.25 151 LEU A CA 1
ATOM 1186 C C . LEU A 1 151 ? 1.418 -3.926 1.937 1 81.25 151 LEU A C 1
ATOM 1188 O O . LEU A 1 151 ? 0.988 -2.857 2.377 1 81.25 151 LEU A O 1
ATOM 1192 N N . ARG A 1 152 ? 1.971 -4.824 2.658 1 80.94 152 ARG A N 1
ATOM 1193 C CA . ARG A 1 152 ? 2.084 -4.641 4.102 1 80.94 152 ARG A CA 1
ATOM 1194 C C . ARG A 1 152 ? 2.895 -3.391 4.434 1 80.94 152 ARG A C 1
ATOM 1196 O O . ARG A 1 152 ? 2.492 -2.588 5.277 1 80.94 152 ARG A O 1
ATOM 1203 N N . SER A 1 153 ? 3.934 -3.277 3.793 1 82.44 153 SER A N 1
ATOM 1204 C CA . SER A 1 153 ? 4.785 -2.109 4 1 82.44 153 SER A CA 1
ATOM 1205 C C . SER A 1 153 ? 4.055 -0.822 3.631 1 82.44 153 SER A C 1
ATOM 1207 O O . SER A 1 153 ? 4.137 0.174 4.352 1 82.44 153 SER A O 1
ATOM 1209 N N . ALA A 1 154 ? 3.316 -0.845 2.566 1 80.44 154 ALA A N 1
ATOM 1210 C CA . ALA A 1 154 ? 2.58 0.332 2.111 1 80.44 154 ALA A CA 1
ATOM 1211 C C . ALA A 1 154 ? 1.508 0.73 3.121 1 80.44 154 ALA A C 1
ATOM 1213 O O . ALA A 1 154 ? 1.317 1.917 3.398 1 80.44 154 ALA A O 1
ATOM 1214 N N . LEU A 1 155 ? 0.942 -0.194 3.625 1 79.25 155 LEU A N 1
ATOM 1215 C CA . LEU A 1 155 ? -0.108 0.071 4.602 1 79.25 155 LEU A CA 1
ATOM 1216 C C . LEU A 1 155 ? 0.479 0.646 5.887 1 79.25 155 LEU A C 1
ATOM 1218 O O . LEU A 1 155 ? -0.11 1.541 6.496 1 79.25 155 LEU A O 1
ATOM 1222 N N . ARG A 1 156 ? 1.612 0.197 6.312 1 80.94 156 ARG A N 1
ATOM 1223 C CA . ARG A 1 156 ? 2.314 0.764 7.457 1 80.94 156 ARG A CA 1
ATOM 1224 C C . ARG A 1 156 ? 2.711 2.213 7.195 1 80.94 156 ARG A C 1
ATOM 1226 O O . ARG A 1 156 ? 2.586 3.064 8.078 1 80.94 156 ARG A O 1
ATOM 1233 N N . ASP A 1 157 ? 3.133 2.396 6.039 1 80.31 157 ASP A N 1
ATOM 1234 C CA . ASP A 1 157 ? 3.52 3.752 5.656 1 80.31 157 ASP A CA 1
ATOM 1235 C C . ASP A 1 157 ? 2.326 4.703 5.723 1 80.31 157 ASP A C 1
ATOM 1237 O O . ASP A 1 157 ? 2.457 5.844 6.168 1 80.31 157 ASP A O 1
ATOM 1241 N N . ILE A 1 158 ? 1.242 4.219 5.281 1 78.81 158 ILE A N 1
ATOM 1242 C CA . ILE A 1 158 ? 0.031 5.031 5.32 1 78.81 158 ILE A CA 1
ATOM 1243 C C . ILE A 1 158 ? -0.306 5.383 6.77 1 78.81 158 ILE A C 1
ATOM 1245 O O . ILE A 1 158 ? -0.558 6.547 7.086 1 78.81 158 ILE A O 1
ATOM 1249 N N . ALA A 1 159 ? -0.246 4.43 7.602 1 78.94 159 ALA A N 1
ATOM 1250 C CA . ALA A 1 159 ? -0.545 4.633 9.016 1 78.94 159 ALA A CA 1
ATOM 1251 C C . ALA A 1 159 ? 0.426 5.629 9.648 1 78.94 159 ALA A C 1
ATOM 1253 O O . ALA A 1 159 ? 0.016 6.516 10.398 1 78.94 159 ALA A O 1
ATOM 1254 N N . ASN A 1 160 ? 1.627 5.492 9.336 1 80.88 160 ASN A N 1
ATOM 1255 C CA . ASN A 1 160 ? 2.648 6.402 9.844 1 80.88 160 ASN A CA 1
ATOM 1256 C C . ASN A 1 160 ? 2.434 7.828 9.352 1 80.88 160 ASN A C 1
ATOM 1258 O O . ASN A 1 160 ? 2.631 8.789 10.094 1 80.88 160 ASN A O 1
ATOM 1262 N N . THR A 1 161 ? 2.031 7.922 8.141 1 80.88 161 THR A N 1
ATOM 1263 C CA . THR A 1 161 ? 1.786 9.242 7.57 1 80.88 161 THR A CA 1
ATOM 1264 C C . THR A 1 161 ? 0.615 9.93 8.273 1 80.88 161 THR A C 1
ATOM 1266 O O . THR A 1 161 ? 0.664 11.133 8.539 1 80.88 161 THR A O 1
ATOM 1269 N N . TYR A 1 162 ? -0.365 9.203 8.555 1 80.38 162 TYR A N 1
ATOM 1270 C CA . TYR A 1 162 ? -1.493 9.742 9.312 1 80.38 162 TYR A CA 1
ATOM 1271 C C . TYR A 1 162 ? -1.04 10.273 10.664 1 80.38 162 TYR A C 1
ATOM 1273 O O . TYR A 1 162 ? -1.362 11.406 11.031 1 80.38 162 TYR A O 1
ATOM 1281 N N . GLN A 1 163 ? -0.289 9.539 11.328 1 82.38 163 GLN A N 1
ATOM 1282 C CA . GLN A 1 163 ? 0.191 9.898 12.656 1 82.38 163 GLN A CA 1
ATOM 1283 C C . GLN A 1 163 ? 1.086 11.133 12.602 1 82.38 163 GLN A C 1
ATOM 1285 O O . GLN A 1 163 ? 0.953 12.039 13.43 1 82.38 163 GLN A O 1
ATOM 1290 N N . ASN A 1 164 ? 1.884 11.102 11.648 1 83.5 164 ASN A N 1
ATOM 1291 C CA . ASN A 1 164 ? 2.814 12.219 11.523 1 83.5 164 ASN A CA 1
ATOM 1292 C C . ASN A 1 164 ? 2.092 13.516 11.148 1 83.5 164 ASN A C 1
ATOM 1294 O O . ASN A 1 164 ? 2.49 14.602 11.578 1 83.5 164 ASN A O 1
ATOM 1298 N N . THR A 1 165 ? 1.064 13.359 10.352 1 83.62 165 THR A N 1
ATOM 1299 C CA . THR A 1 165 ? 0.236 14.516 10.031 1 83.62 165 THR A CA 1
ATOM 1300 C C . THR A 1 165 ? -0.399 15.094 11.289 1 83.62 165 THR A C 1
ATOM 1302 O O . THR A 1 165 ? -0.353 16.312 11.516 1 83.62 165 THR A O 1
ATOM 1305 N N . LEU A 1 166 ? -0.906 14.266 12.141 1 86 166 LEU A N 1
ATOM 1306 C CA . LEU A 1 166 ? -1.521 14.703 13.383 1 86 166 LEU A CA 1
ATOM 1307 C C . LEU A 1 166 ? -0.501 15.398 14.281 1 86 166 LEU A C 1
ATOM 1309 O O . LEU A 1 166 ? -0.78 16.469 14.836 1 86 166 LEU A O 1
ATOM 1313 N N . LEU A 1 167 ? 0.646 14.875 14.344 1 82.94 167 LEU A N 1
ATOM 1314 C CA . LEU A 1 167 ? 1.688 15.438 15.195 1 82.94 167 LEU A CA 1
ATOM 1315 C C . LEU A 1 167 ? 2.119 16.812 14.688 1 82.94 167 LEU A C 1
ATOM 1317 O O . LEU A 1 167 ? 2.367 17.719 15.484 1 82.94 167 LEU A O 1
ATOM 1321 N N . ALA A 1 168 ? 2.131 16.891 13.414 1 86.5 168 ALA A N 1
ATOM 1322 C CA . ALA A 1 168 ? 2.514 18.172 12.828 1 86.5 168 ALA A CA 1
ATOM 1323 C C . ALA A 1 168 ? 1.465 19.25 13.125 1 86.5 168 ALA A C 1
ATOM 1325 O O . ALA A 1 168 ? 1.804 20.391 13.438 1 86.5 168 ALA A O 1
ATOM 1326 N N . LEU A 1 169 ? 0.251 18.891 13.023 1 88.25 169 LEU A N 1
ATOM 1327 C CA . LEU A 1 169 ? -0.831 19.844 13.289 1 88.25 169 LEU A CA 1
ATOM 1328 C C . LEU A 1 169 ? -0.866 20.234 14.758 1 88.25 169 LEU A C 1
ATOM 1330 O O . LEU A 1 169 ? -1.072 21.406 15.086 1 88.25 169 LEU A O 1
ATOM 1334 N N . VAL A 1 170 ? -0.58 19.281 15.625 1 87 170 VAL A N 1
ATOM 1335 C CA . VAL A 1 170 ? -0.516 19.562 17.062 1 87 170 VAL A CA 1
ATOM 1336 C C . VAL A 1 170 ? 0.68 20.469 17.359 1 87 170 VAL A C 1
ATOM 1338 O O . VAL A 1 170 ? 0.579 21.406 18.156 1 87 170 VAL A O 1
ATOM 1341 N N . ALA A 1 171 ? 1.75 20.172 16.688 1 85.81 171 ALA A N 1
ATOM 1342 C CA . ALA A 1 171 ? 2.941 21 16.875 1 85.81 171 ALA A CA 1
ATOM 1343 C C . ALA A 1 171 ? 2.684 22.438 16.422 1 85.81 171 ALA A C 1
ATOM 1345 O O . ALA A 1 171 ? 3.186 23.375 17.047 1 85.81 171 ALA A O 1
ATOM 1346 N N . ALA A 1 172 ? 1.956 22.594 15.398 1 88 172 ALA A N 1
ATOM 1347 C CA . ALA A 1 172 ? 1.584 23.922 14.93 1 88 172 ALA A CA 1
ATOM 1348 C C . ALA A 1 172 ? 0.772 24.672 15.984 1 88 172 ALA A C 1
ATOM 1350 O O . ALA A 1 172 ? 1.033 25.844 16.266 1 88 172 ALA A O 1
ATOM 1351 N N . LEU A 1 173 ? -0.17 23.984 16.531 1 88.5 173 LEU A N 1
ATOM 1352 C CA . LEU A 1 173 ? -0.998 24.578 17.578 1 88.5 173 LEU A CA 1
ATOM 1353 C C . LEU A 1 173 ? -0.159 24.938 18.797 1 88.5 173 LEU A C 1
ATOM 1355 O O . LEU A 1 173 ? -0.338 26.016 19.391 1 88.5 173 LEU A O 1
ATOM 1359 N N . ASP A 1 174 ? 0.775 24.094 19.172 1 86.25 174 ASP A N 1
ATOM 1360 C CA . ASP A 1 174 ? 1.658 24.328 20.297 1 86.25 174 ASP A CA 1
ATOM 1361 C C . ASP A 1 174 ? 2.545 25.562 20.062 1 86.25 174 ASP A C 1
ATOM 1363 O O . ASP A 1 174 ? 2.787 26.344 20.984 1 86.25 174 ASP A O 1
ATOM 1367 N N . ALA A 1 175 ? 2.998 25.609 18.922 1 85.94 175 ALA A N 1
ATOM 1368 C CA . ALA A 1 175 ? 3.83 26.766 18.562 1 85.94 175 ALA A CA 1
ATOM 1369 C C . ALA A 1 175 ? 3.053 28.062 18.688 1 85.94 175 ALA A C 1
ATOM 1371 O O . ALA A 1 175 ? 3.611 29.094 19.078 1 85.94 175 ALA A O 1
ATOM 1372 N N . ARG A 1 176 ? 1.808 28 18.391 1 87.5 176 ARG A N 1
ATOM 1373 C CA . ARG A 1 176 ? 0.923 29.156 18.453 1 87.5 176 ARG A CA 1
ATOM 1374 C C . ARG A 1 176 ? 0.642 29.562 19.891 1 87.5 176 ARG A C 1
ATOM 1376 O O . ARG A 1 176 ? 0.629 30.75 20.234 1 87.5 176 ARG A O 1
ATOM 1383 N N . GLU A 1 177 ? 0.385 28.641 20.734 1 83.06 177 GLU A N 1
ATOM 1384 C CA . GLU A 1 177 ? -0.082 28.906 22.094 1 83.06 177 GLU A CA 1
ATOM 1385 C C . GLU A 1 177 ? 1.087 29 23.078 1 83.06 177 GLU A C 1
ATOM 1387 O O . GLU A 1 177 ? 0.907 29.406 24.234 1 83.06 177 GLU A O 1
ATOM 1392 N N . HIS A 1 178 ? 2.27 28.75 22.547 1 70.88 178 HIS A N 1
ATOM 1393 C CA . HIS A 1 178 ? 3.445 28.688 23.406 1 70.88 178 HIS A CA 1
ATOM 1394 C C . HIS A 1 178 ? 3.195 27.781 24.609 1 70.88 178 HIS A C 1
ATOM 1396 O O . HIS A 1 178 ? 3.535 28.141 25.734 1 70.88 178 HIS A O 1
ATOM 1402 N N . GLU A 1 179 ? 2.291 26.938 24.5 1 66.06 179 GLU A N 1
ATOM 1403 C CA . GLU A 1 179 ? 1.949 26 25.562 1 66.06 179 GLU A CA 1
ATOM 1404 C C . GLU A 1 179 ? 2.4 24.578 25.203 1 66.06 179 GLU A C 1
ATOM 1406 O O . GLU A 1 179 ? 2.756 24.312 24.062 1 66.06 179 GLU A O 1
ATOM 1411 N N . THR A 1 180 ? 2.658 23.828 26.359 1 58.19 180 THR A N 1
ATOM 1412 C CA . THR A 1 180 ? 3.059 22.438 26.188 1 58.19 180 THR A CA 1
ATOM 1413 C C . THR A 1 180 ? 1.843 21.562 25.922 1 58.19 180 THR A C 1
ATOM 1415 O O . THR A 1 180 ? 0.722 21.906 26.297 1 58.19 180 THR A O 1
ATOM 1418 N N . SER A 1 181 ? 1.928 20.484 25.109 1 63.72 181 SER A N 1
ATOM 1419 C CA . SER A 1 181 ? 1.01 19.484 24.594 1 63.72 181 SER A CA 1
ATOM 1420 C C . SER A 1 181 ? 0.346 18.688 25.719 1 63.72 181 SER A C 1
ATOM 1422 O O . SER A 1 181 ? -0.447 17.781 25.453 1 63.72 181 SER A O 1
ATOM 1424 N N . ASP A 1 182 ? 0.344 19.062 26.906 1 74.38 182 ASP A N 1
ATOM 1425 C CA . ASP A 1 182 ? -0.174 18.25 28 1 74.38 182 ASP A CA 1
ATOM 1426 C C . ASP A 1 182 ? -1.701 18.266 28.016 1 74.38 182 ASP A C 1
ATOM 1428 O O . ASP A 1 182 ? -2.334 17.219 28.188 1 74.38 182 ASP A O 1
ATOM 1432 N N . HIS A 1 183 ? -2.266 19.344 27.75 1 81.06 183 HIS A N 1
ATOM 1433 C CA . HIS A 1 183 ? -3.721 19.453 27.75 1 81.06 183 HIS A CA 1
ATOM 1434 C C . HIS A 1 183 ? -4.34 18.562 26.688 1 81.06 183 HIS A C 1
ATOM 1436 O O . HIS A 1 183 ? -5.293 17.828 26.953 1 81.06 183 HIS A O 1
ATOM 1442 N N . SER A 1 184 ? -3.807 18.625 25.5 1 81.19 184 SER A N 1
ATOM 1443 C CA . SER A 1 184 ? -4.348 17.844 24.391 1 81.19 184 SER A CA 1
ATOM 1444 C C . SER A 1 184 ? -4.309 16.359 24.703 1 81.19 184 SER A C 1
ATOM 1446 O O . SER A 1 184 ? -5.254 15.625 24.375 1 81.19 184 SER A O 1
ATOM 1448 N N . GLN A 1 185 ? -3.344 15.922 25.344 1 82.25 185 GLN A N 1
ATOM 1449 C CA . GLN A 1 185 ? -3.201 14.508 25.672 1 82.25 185 GLN A CA 1
ATOM 1450 C C . GLN A 1 185 ? -4.203 14.086 26.734 1 82.25 185 GLN A C 1
ATOM 1452 O O . GLN A 1 185 ? -4.801 13.008 26.641 1 82.25 185 GLN A O 1
ATOM 1457 N N . ARG A 1 186 ? -4.316 14.859 27.719 1 87.19 186 ARG A N 1
ATOM 1458 C CA . ARG A 1 186 ? -5.258 14.555 28.797 1 87.19 186 ARG A CA 1
ATOM 1459 C C . ARG A 1 186 ? -6.688 14.5 28.266 1 87.19 186 ARG A C 1
ATOM 1461 O O . ARG A 1 186 ? -7.43 13.562 28.562 1 87.19 186 ARG A O 1
ATOM 1468 N N . VAL A 1 187 ? -6.98 15.461 27.469 1 89.62 187 VAL A N 1
ATOM 1469 C CA . VAL A 1 187 ? -8.344 15.547 26.953 1 89.62 187 VAL A CA 1
ATOM 1470 C C . VAL A 1 187 ? -8.641 14.336 26.078 1 89.62 187 VAL A C 1
ATOM 1472 O O . VAL A 1 187 ? -9.734 13.781 26.109 1 89.62 187 VAL A O 1
ATOM 1475 N N . VAL A 1 188 ? -7.68 13.953 25.312 1 90.44 188 VAL A N 1
ATOM 1476 C CA . VAL A 1 188 ? -7.848 12.781 24.453 1 90.44 188 VAL A CA 1
ATOM 1477 C C . VAL A 1 188 ? -8.062 11.539 25.312 1 90.44 188 VAL A C 1
ATOM 1479 O O . VAL A 1 188 ? -8.922 10.711 25.016 1 90.44 188 VAL A O 1
ATOM 1482 N N . SER A 1 189 ? -7.355 11.391 26.328 1 91.69 189 SER A N 1
ATOM 1483 C CA . SER A 1 189 ? -7.449 10.234 27.203 1 91.69 189 SER A CA 1
ATOM 1484 C C . SER A 1 189 ? -8.805 10.172 27.906 1 91.69 189 SER A C 1
ATOM 1486 O O . SER A 1 189 ? -9.422 9.109 28 1 91.69 189 SER A O 1
ATOM 1488 N N . TYR A 1 190 ? -9.195 11.336 28.438 1 94.5 190 TYR A N 1
ATOM 1489 C CA . TYR A 1 190 ? -10.508 11.375 29.062 1 94.5 190 TYR A CA 1
ATOM 1490 C C . TYR A 1 190 ? -11.602 11.047 28.047 1 94.5 190 TYR A C 1
ATOM 1492 O O . TYR A 1 190 ? -12.516 10.273 28.359 1 94.5 190 TYR A O 1
ATOM 1500 N N . THR A 1 191 ? -11.492 11.664 26.859 1 95.44 191 THR A N 1
ATOM 1501 C CA . THR A 1 191 ? -12.477 11.445 25.812 1 95.44 191 THR A CA 1
ATOM 1502 C C . THR A 1 191 ? -12.539 9.969 25.422 1 95.44 191 THR A C 1
ATOM 1504 O O . THR A 1 191 ? -13.633 9.398 25.297 1 95.44 191 THR A O 1
ATOM 1507 N N . SER A 1 192 ? -11.43 9.383 25.328 1 93.94 192 SER A N 1
ATOM 1508 C CA . SER A 1 192 ? -11.352 7.973 24.969 1 93.94 192 SER A CA 1
ATOM 1509 C C . SER A 1 192 ? -11.93 7.086 26.062 1 93.94 192 SER A C 1
ATOM 1511 O O . SER A 1 192 ? -12.633 6.109 25.766 1 93.94 192 SER A O 1
ATOM 1513 N N . ALA A 1 193 ? -11.633 7.406 27.266 1 94.69 193 ALA A N 1
ATOM 1514 C CA . ALA A 1 193 ? -12.141 6.629 28.406 1 94.69 193 ALA A CA 1
ATOM 1515 C C . ALA A 1 193 ? -13.664 6.672 28.453 1 94.69 193 ALA A C 1
ATOM 1517 O O . ALA A 1 193 ? -14.312 5.641 28.656 1 94.69 193 ALA A O 1
ATOM 1518 N N . ILE A 1 194 ? -14.195 7.816 28.266 1 96.94 194 ILE A N 1
ATOM 1519 C CA . ILE A 1 194 ? -15.648 7.984 28.297 1 96.94 194 ILE A CA 1
ATOM 1520 C C . ILE A 1 194 ? -16.281 7.25 27.109 1 96.94 194 ILE A C 1
ATOM 1522 O O . ILE A 1 194 ? -17.266 6.547 27.266 1 96.94 194 ILE A O 1
ATOM 1526 N N . ALA A 1 195 ? -15.688 7.406 25.938 1 97.19 195 ALA A N 1
ATOM 1527 C CA . ALA A 1 195 ? -16.188 6.746 24.734 1 97.19 195 ALA A CA 1
ATOM 1528 C C . ALA A 1 195 ? -16.203 5.23 24.906 1 97.19 195 ALA A C 1
ATOM 1530 O O . ALA A 1 195 ? -17.172 4.562 24.562 1 97.19 195 ALA A O 1
ATOM 1531 N N . GLN A 1 196 ? -15.188 4.703 25.484 1 95.12 196 GLN A N 1
ATOM 1532 C CA . GLN A 1 196 ? -15.086 3.268 25.719 1 95.12 196 GLN A CA 1
ATOM 1533 C C . GLN A 1 196 ? -16.172 2.793 26.688 1 95.12 196 GLN A C 1
ATOM 1535 O O . GLN A 1 196 ? -16.75 1.723 26.5 1 95.12 196 GLN A O 1
ATOM 1540 N N . ARG A 1 197 ? -16.359 3.566 27.656 1 95.31 197 ARG A N 1
ATOM 1541 C CA . ARG A 1 197 ? -17.406 3.24 28.625 1 95.31 197 ARG A CA 1
ATOM 1542 C C . ARG A 1 197 ? -18.781 3.215 27.969 1 95.31 197 ARG A C 1
ATOM 1544 O O . ARG A 1 197 ? -19.672 2.492 28.406 1 95.31 197 ARG A O 1
ATOM 1551 N N . MET A 1 198 ? -18.906 3.998 26.922 1 96.75 198 MET A N 1
ATOM 1552 C CA . MET A 1 198 ? -20.172 4.07 26.203 1 96.75 198 MET A CA 1
ATOM 1553 C C . MET A 1 198 ? -20.281 2.953 25.172 1 96.75 198 MET A C 1
ATOM 1555 O O . MET A 1 198 ? -21.266 2.877 24.422 1 96.75 198 MET A O 1
ATOM 1559 N N . GLY A 1 199 ? -19.188 2.197 25 1 95.38 199 GLY A N 1
ATOM 1560 C CA . GLY A 1 199 ? -19.203 1.056 24.094 1 95.38 199 GLY A CA 1
ATOM 1561 C C . GLY A 1 199 ? -18.641 1.374 22.719 1 95.38 199 GLY A C 1
ATOM 1562 O O . GLY A 1 199 ? -18.734 0.559 21.797 1 95.38 199 GLY A O 1
ATOM 1563 N N . ILE A 1 200 ? -18.125 2.51 22.594 1 94.38 200 ILE A N 1
ATOM 1564 C CA . ILE A 1 200 ? -17.547 2.896 21.312 1 94.38 200 ILE A CA 1
ATOM 1565 C C . ILE A 1 200 ? -16.156 2.287 21.172 1 94.38 200 ILE A C 1
ATOM 1567 O O . ILE A 1 200 ? -15.32 2.41 22.078 1 94.38 200 ILE A O 1
ATOM 1571 N N . GLN A 1 201 ? -15.953 1.577 20.094 1 89.5 201 GLN A N 1
ATOM 1572 C CA . GLN A 1 201 ? -14.68 0.897 19.859 1 89.5 201 GLN A CA 1
ATOM 1573 C C . GLN A 1 201 ? -14.258 0.987 18.406 1 89.5 201 GLN A C 1
ATOM 1575 O O . GLN A 1 201 ? -14.992 1.529 17.562 1 89.5 201 GLN A O 1
ATOM 1580 N N . GLY A 1 202 ? -13.094 0.602 18.141 1 82.94 202 GLY A N 1
ATOM 1581 C CA . GLY A 1 202 ? -12.617 0.471 16.781 1 82.94 202 GLY A CA 1
ATOM 1582 C C . GLY A 1 202 ? -12.367 1.807 16.094 1 82.94 202 GLY A C 1
ATOM 1583 O O . GLY A 1 202 ? -11.75 2.697 16.688 1 82.94 202 GLY A O 1
ATOM 1584 N N . LYS A 1 203 ? -12.812 1.896 14.906 1 83.62 203 LYS A N 1
ATOM 1585 C CA . LYS A 1 203 ? -12.562 3.053 14.055 1 83.62 203 LYS A CA 1
ATOM 1586 C C . LYS A 1 203 ? -13.234 4.305 14.609 1 83.62 203 LYS A C 1
ATOM 1588 O O . LYS A 1 203 ? -12.664 5.395 14.562 1 83.62 203 LYS A O 1
ATOM 1593 N N . GLU A 1 204 ? -14.328 4.078 15.156 1 89.75 204 GLU A N 1
ATOM 1594 C CA . GLU A 1 204 ? -15.078 5.215 15.688 1 89.75 204 GLU A CA 1
ATOM 1595 C C . GLU A 1 204 ? -14.352 5.844 16.875 1 89.75 204 GLU A C 1
ATOM 1597 O O . GLU A 1 204 ? -14.32 7.07 17.016 1 89.75 204 GLU A O 1
ATOM 1602 N N . LEU A 1 205 ? -13.805 5.027 17.703 1 92.44 205 LEU A N 1
ATOM 1603 C CA . LEU A 1 205 ? -13.047 5.52 18.859 1 92.44 205 LEU A CA 1
ATOM 1604 C C . LEU A 1 205 ? -11.828 6.309 18.406 1 92.44 205 LEU A C 1
ATOM 1606 O O . LEU A 1 205 ? -11.516 7.359 18.969 1 92.44 205 LEU A O 1
ATOM 1610 N N . GLU A 1 206 ? -11.289 5.879 17.375 1 87.31 206 GLU A N 1
ATOM 1611 C CA . GLU A 1 206 ? -10.109 6.547 16.844 1 87.31 206 GLU A CA 1
ATOM 1612 C C . GLU A 1 206 ? -10.461 7.918 16.266 1 87.31 206 GLU A C 1
ATOM 1614 O O . GLU A 1 206 ? -9.727 8.883 16.453 1 87.31 206 GLU A O 1
ATOM 1619 N N . GLU A 1 207 ? -11.477 7.926 15.609 1 90.94 207 GLU A N 1
ATOM 1620 C CA . GLU A 1 207 ? -11.938 9.172 15 1 90.94 207 GLU A CA 1
ATOM 1621 C C . GLU A 1 207 ? -12.266 10.219 16.062 1 90.94 207 GLU A C 1
ATOM 1623 O O . GLU A 1 207 ? -11.914 11.391 15.922 1 90.94 207 GLU A O 1
ATOM 1628 N N . ILE A 1 208 ? -12.836 9.719 17.078 1 94.44 208 ILE A N 1
ATOM 1629 C CA . ILE A 1 208 ? -13.188 10.602 18.188 1 94.44 208 ILE A CA 1
ATOM 1630 C C . ILE A 1 208 ? -11.914 11.117 18.859 1 94.44 208 ILE A C 1
ATOM 1632 O O . ILE A 1 208 ? -11.805 12.312 19.156 1 94.44 208 ILE A O 1
ATOM 1636 N N . GLY A 1 209 ? -11.016 10.211 19 1 91.56 209 GLY A N 1
ATOM 1637 C CA . GLY A 1 209 ? -9.734 10.602 19.578 1 91.56 209 GLY A CA 1
ATOM 1638 C C . GLY A 1 209 ? -9 11.633 18.75 1 91.56 209 GLY A C 1
ATOM 1639 O O . GLY A 1 209 ? -8.461 12.602 19.297 1 91.56 209 GLY A O 1
ATOM 1640 N N . ARG A 1 210 ? -9 11.523 17.484 1 91.12 210 ARG A N 1
ATOM 1641 C CA . ARG A 1 210 ? -8.352 12.469 16.578 1 91.12 210 ARG A CA 1
ATOM 1642 C C . ARG A 1 210 ? -9.047 13.828 16.625 1 91.12 210 ARG A C 1
ATOM 1644 O O . ARG A 1 210 ? -8.383 14.867 16.594 1 91.12 210 ARG A O 1
ATOM 1651 N N . GLY A 1 211 ? -10.344 13.75 16.672 1 93.62 211 GLY A N 1
ATOM 1652 C CA . GLY A 1 211 ? -11.094 14.984 16.812 1 93.62 211 GLY A CA 1
ATOM 1653 C C . GLY A 1 211 ? -10.773 15.742 18.094 1 93.62 211 GLY A C 1
ATOM 1654 O O . GLY A 1 211 ? -10.594 16.953 18.078 1 93.62 211 GLY A O 1
ATOM 1655 N N . ALA A 1 212 ? -10.672 14.984 19.125 1 93.44 212 ALA A N 1
ATOM 1656 C CA . ALA A 1 212 ? -10.336 15.578 20.406 1 93.44 212 ALA A CA 1
ATOM 1657 C C . ALA A 1 212 ? -8.938 16.188 20.391 1 93.44 212 ALA A C 1
ATOM 1659 O O . ALA A 1 212 ? -8.711 17.266 20.938 1 93.44 212 ALA A O 1
ATOM 1660 N N . LEU A 1 213 ? -8.086 15.508 19.766 1 90.44 213 LEU A N 1
ATOM 1661 C CA . LEU A 1 213 ? -6.691 15.938 19.688 1 90.44 213 LEU A CA 1
ATOM 1662 C C . LEU A 1 213 ? -6.57 17.266 18.953 1 90.44 213 LEU A C 1
ATOM 1664 O O . LEU A 1 213 ? -5.777 18.125 19.344 1 90.44 213 LEU A O 1
ATOM 1668 N N . LEU A 1 214 ? -7.402 17.453 17.953 1 92.94 214 LEU A N 1
ATOM 1669 C CA . LEU A 1 214 ? -7.262 18.609 17.062 1 92.94 214 LEU A CA 1
ATOM 1670 C C . LEU A 1 214 ? -8.336 19.641 17.359 1 92.94 214 LEU A C 1
ATOM 1672 O O . LEU A 1 214 ? -8.516 20.594 16.578 1 92.94 214 LEU A O 1
ATOM 1676 N N . HIS A 1 215 ? -9.062 19.562 18.469 1 93.19 215 HIS A N 1
ATOM 1677 C CA . HIS A 1 215 ? -10.258 20.359 18.719 1 93.19 215 HIS A CA 1
ATOM 1678 C C . HIS A 1 215 ? -9.945 21.859 18.641 1 93.19 215 HIS A C 1
ATOM 1680 O O . HIS A 1 215 ? -10.758 22.641 18.125 1 93.19 215 HIS A O 1
ATOM 1686 N N . ASP A 1 216 ? -8.773 22.234 19.016 1 92.38 216 ASP A N 1
ATOM 1687 C CA . ASP A 1 216 ? -8.438 23.641 19.156 1 92.38 216 ASP A CA 1
ATOM 1688 C C . ASP A 1 216 ? -7.539 24.125 18.031 1 92.38 216 ASP A C 1
ATOM 1690 O O . ASP A 1 216 ? -6.961 25.203 18.094 1 92.38 216 ASP A O 1
ATOM 1694 N N . ILE A 1 217 ? -7.395 23.344 16.984 1 93.62 217 ILE A N 1
ATOM 1695 C CA . ILE A 1 217 ? -6.461 23.656 15.906 1 93.62 217 ILE A CA 1
ATOM 1696 C C . ILE A 1 217 ? -6.832 25 15.273 1 93.62 217 ILE A C 1
ATOM 1698 O O . ILE A 1 217 ? -5.961 25.719 14.781 1 93.62 217 ILE A O 1
ATOM 1702 N N . GLY A 1 218 ? -8.117 25.406 15.32 1 94.69 218 GLY A N 1
ATOM 1703 C CA . GLY A 1 218 ? -8.578 26.656 14.742 1 94.69 218 GLY A CA 1
ATOM 1704 C C . GLY A 1 218 ? -8.078 27.875 15.477 1 94.69 218 GLY A C 1
ATOM 1705 O O . GLY A 1 218 ? -8.117 28.984 14.945 1 94.69 218 GLY A O 1
ATOM 1706 N N . LYS A 1 219 ? -7.555 27.703 16.672 1 93.88 219 LYS A N 1
ATOM 1707 C CA . LYS A 1 219 ? -7.031 28.812 17.453 1 93.88 219 LYS A CA 1
ATOM 1708 C C . LYS A 1 219 ? -5.824 29.453 16.781 1 93.88 219 LYS A C 1
ATOM 1710 O O . LYS A 1 219 ? -5.438 30.578 17.109 1 93.88 219 LYS A O 1
ATOM 1715 N N . ILE A 1 220 ? -5.281 28.734 15.93 1 92.19 220 ILE A N 1
ATOM 1716 C CA . ILE A 1 220 ? -4.16 29.25 15.156 1 92.19 220 ILE A CA 1
ATOM 1717 C C . ILE A 1 220 ? -4.574 30.531 14.438 1 92.19 220 ILE A C 1
ATOM 1719 O O . ILE A 1 220 ? -3.764 31.453 14.273 1 92.19 220 ILE A O 1
ATOM 1723 N N . GLY A 1 221 ? -5.852 30.641 14.086 1 91.69 221 GLY A N 1
ATOM 1724 C CA . GLY A 1 221 ? -6.336 31.781 13.32 1 91.69 221 GLY A CA 1
ATOM 1725 C C . GLY A 1 221 ? -6.906 32.875 14.195 1 91.69 221 GLY A C 1
ATOM 1726 O O . GLY A 1 221 ? -7.352 33.906 13.688 1 91.69 221 GLY A O 1
ATOM 1727 N N . VAL A 1 222 ? -6.863 32.719 15.508 1 93.5 222 VAL A N 1
ATOM 1728 C CA . VAL A 1 222 ? -7.395 33.719 16.438 1 93.5 222 VAL A CA 1
ATOM 1729 C C . VAL A 1 222 ? -6.297 34.719 16.797 1 93.5 222 VAL A C 1
ATOM 1731 O O . VAL A 1 222 ? -5.168 34.344 17.109 1 93.5 222 VAL A O 1
ATOM 1734 N N . PRO A 1 223 ? -6.598 36 16.781 1 91.62 223 PRO A N 1
ATOM 1735 C CA . PRO A 1 223 ? -5.59 37 17.094 1 91.62 223 PRO A CA 1
ATOM 1736 C C . PRO A 1 223 ? -5.043 36.906 18.516 1 91.62 223 PRO A C 1
ATOM 1738 O O . PRO A 1 223 ? -5.785 36.531 19.438 1 91.62 223 PRO A O 1
ATOM 1741 N N . ASP A 1 224 ? -3.83 37.312 18.703 1 89.88 224 ASP A N 1
ATOM 1742 C CA . ASP A 1 224 ? -3.164 37.25 20 1 89.88 224 ASP A CA 1
ATOM 1743 C C . ASP A 1 224 ? -3.928 38.062 21.047 1 89.88 224 ASP A C 1
ATOM 1745 O O . ASP A 1 224 ? -4.008 37.688 22.219 1 89.88 224 ASP A O 1
ATOM 1749 N N . ALA A 1 225 ? -4.391 39.156 20.562 1 89.69 225 ALA A N 1
ATOM 1750 C CA . ALA A 1 225 ? -5.082 40.062 21.469 1 89.69 225 ALA A CA 1
ATOM 1751 C C . ALA A 1 225 ? -6.277 39.375 22.125 1 89.69 225 ALA A C 1
ATOM 1753 O O . ALA A 1 225 ? -6.688 39.781 23.219 1 89.69 225 ALA A O 1
ATOM 1754 N N . VAL A 1 226 ? -6.773 38.406 21.453 1 91.5 226 VAL A N 1
ATOM 1755 C CA . VAL A 1 226 ? -7.93 37.688 21.969 1 91.5 226 VAL A CA 1
ATOM 1756 C C . VAL A 1 226 ? -7.473 36.406 22.625 1 91.5 226 VAL A C 1
ATOM 1758 O O . VAL A 1 226 ? -7.824 36.125 23.766 1 91.5 226 VAL A O 1
ATOM 1761 N N . LEU A 1 227 ? -6.621 35.688 22 1 88.88 227 LEU A N 1
ATOM 1762 C CA . LEU A 1 227 ? -6.203 34.344 22.391 1 88.88 227 LEU A CA 1
ATOM 1763 C C . LEU A 1 227 ? -5.363 34.406 23.672 1 88.88 227 LEU A C 1
ATOM 1765 O O . LEU A 1 227 ? -5.512 33.531 24.547 1 88.88 227 LEU A O 1
ATOM 1769 N N . LEU A 1 228 ? -4.516 35.344 23.766 1 85.44 228 LEU A N 1
ATOM 1770 C CA . LEU A 1 228 ? -3.551 35.375 24.859 1 85.44 228 LEU A CA 1
ATOM 1771 C C . LEU A 1 228 ? -3.889 36.5 25.828 1 85.44 228 LEU A C 1
ATOM 1773 O O . LEU A 1 228 ? -3.061 36.875 26.672 1 85.44 228 LEU A O 1
ATOM 1777 N N . LYS A 1 229 ? -5.027 37 25.703 1 86.62 229 LYS A N 1
ATOM 1778 C CA . LYS A 1 229 ? -5.438 38.094 26.594 1 86.62 229 LYS A CA 1
ATOM 1779 C C . LYS A 1 229 ? -5.484 37.625 28.047 1 86.62 229 LYS A C 1
ATOM 1781 O O . LYS A 1 229 ? -6.113 36.594 28.359 1 86.62 229 LYS A O 1
ATOM 1786 N N . PRO A 1 230 ? -4.719 38.375 28.828 1 82.94 230 PRO A N 1
ATOM 1787 C CA . PRO A 1 230 ? -4.805 38.031 30.25 1 82.94 230 PRO A CA 1
ATOM 1788 C C . PRO A 1 230 ? -6.059 38.594 30.922 1 82.94 230 PRO A C 1
ATOM 1790 O O . PRO A 1 230 ? -6.02 39.656 31.516 1 82.94 230 PRO A O 1
ATOM 1793 N N . GLY A 1 231 ? -7.18 38.156 30.797 1 80.75 231 GLY A N 1
ATOM 1794 C CA . GLY A 1 231 ? -8.422 38.656 31.375 1 80.75 231 GLY A CA 1
ATOM 1795 C C . GLY A 1 231 ? -9.648 38.188 30.609 1 80.75 231 GLY A C 1
ATOM 1796 O O . GLY A 1 231 ? -9.562 37.344 29.719 1 80.75 231 GLY A O 1
ATOM 1797 N N . LYS A 1 232 ? -10.789 38.844 31 1 86.62 232 LYS A N 1
ATOM 1798 C CA . LYS A 1 232 ? -12.055 38.469 30.359 1 86.62 232 LYS A CA 1
ATOM 1799 C C . LYS A 1 232 ? -12.172 39.094 28.969 1 86.62 232 LYS A C 1
ATOM 1801 O O . LYS A 1 232 ? -11.742 40.219 28.75 1 86.62 232 LYS A O 1
ATOM 1806 N N . LEU A 1 233 ? -12.711 38.375 28.156 1 90.94 233 LEU A N 1
ATOM 1807 C CA . LEU A 1 233 ? -12.898 38.844 26.797 1 90.94 233 LEU A CA 1
ATOM 1808 C C . LEU A 1 233 ? -14.117 39.75 26.703 1 90.94 233 LEU A C 1
ATOM 1810 O O . LEU A 1 233 ? -15.125 39.531 27.375 1 90.94 233 LEU A O 1
ATOM 1814 N N . THR A 1 234 ? -13.93 40.812 25.938 1 93.5 234 THR A N 1
ATOM 1815 C CA . THR A 1 234 ? -15.078 41.625 25.594 1 93.5 234 THR A CA 1
ATOM 1816 C C . THR A 1 234 ? -16.016 40.906 24.641 1 93.5 234 THR A C 1
ATOM 1818 O O . THR A 1 234 ? -15.656 39.875 24.062 1 93.5 234 THR A O 1
ATOM 1821 N N . PRO A 1 235 ? -17.219 41.406 24.516 1 93 235 PRO A N 1
ATOM 1822 C CA . PRO A 1 235 ? -18.156 40.75 23.594 1 93 235 PRO A CA 1
ATOM 1823 C C . PRO A 1 235 ? -17.609 40.656 22.172 1 93 235 PRO A C 1
ATOM 1825 O O . PRO A 1 235 ? -17.797 39.625 21.516 1 93 235 PRO A O 1
ATOM 1828 N N . ASP A 1 236 ? -16.969 41.656 21.766 1 94.19 236 ASP A N 1
ATOM 1829 C CA . ASP A 1 236 ? -16.391 41.656 20.422 1 94.19 236 ASP A CA 1
ATOM 1830 C C . ASP A 1 236 ? -15.258 40.625 20.312 1 94.19 236 ASP A C 1
ATOM 1832 O O . ASP A 1 236 ? -15.125 39.969 19.281 1 94.19 236 ASP A O 1
ATOM 1836 N N . GLU A 1 237 ? -14.484 40.562 21.312 1 93.75 237 GLU A N 1
ATOM 1837 C CA . GLU A 1 237 ? -13.391 39.594 21.359 1 93.75 237 GLU A CA 1
ATOM 1838 C C . GLU A 1 237 ? -13.922 38.188 21.391 1 93.75 237 GLU A C 1
ATOM 1840 O O . GLU A 1 237 ? -13.32 37.281 20.812 1 93.75 237 GLU A O 1
ATOM 1845 N N . TRP A 1 238 ? -15.047 38.094 22.016 1 93.88 238 TRP A N 1
ATOM 1846 C CA . TRP A 1 238 ? -15.68 36.781 22.078 1 93.88 238 TRP A CA 1
ATOM 1847 C C . TRP A 1 238 ? -16.141 36.312 20.703 1 93.88 238 TRP A C 1
ATOM 1849 O O . TRP A 1 238 ? -16.078 35.125 20.391 1 93.88 238 TRP A O 1
ATOM 1859 N N . LEU A 1 239 ? -16.594 37.219 19.938 1 93.75 239 LEU A N 1
ATOM 1860 C CA . LEU A 1 239 ? -17.016 36.875 18.594 1 93.75 239 LEU A CA 1
ATOM 1861 C C . LEU A 1 239 ? -15.852 36.344 17.766 1 93.75 239 LEU A C 1
ATOM 1863 O O . LEU A 1 239 ? -16.031 35.438 16.953 1 93.75 239 LEU A O 1
ATOM 1867 N N . GLU A 1 240 ? -14.664 36.906 18.016 1 93.38 240 GLU A N 1
ATOM 1868 C CA . GLU A 1 240 ? -13.461 36.438 17.328 1 93.38 240 GLU A CA 1
ATOM 1869 C C . GLU A 1 240 ? -13.055 35.031 17.797 1 93.38 240 GLU A C 1
ATOM 1871 O O . GLU A 1 240 ? -12.68 34.188 16.984 1 93.38 240 GLU A O 1
ATOM 1876 N N . MET A 1 241 ? -13.125 34.875 19.047 1 93.69 241 MET A N 1
ATOM 1877 C CA . MET A 1 241 ? -12.758 33.594 19.641 1 93.69 241 MET A CA 1
ATOM 1878 C C . MET A 1 241 ? -13.672 32.5 19.125 1 93.69 241 MET A C 1
ATOM 1880 O O . MET A 1 241 ? -13.219 31.375 18.891 1 93.69 241 MET A O 1
ATOM 1884 N N . ARG A 1 242 ? -14.914 32.812 18.906 1 95 242 ARG A N 1
ATOM 1885 C CA . ARG A 1 242 ? -15.93 31.844 18.531 1 95 242 ARG A CA 1
ATOM 1886 C C . ARG A 1 242 ? -15.75 31.375 17.094 1 95 242 ARG A C 1
ATOM 1888 O O . ARG A 1 242 ? -16.359 30.391 16.672 1 95 242 ARG A O 1
ATOM 1895 N N . LYS A 1 243 ? -14.836 31.891 16.359 1 95.06 243 LYS A N 1
ATOM 1896 C CA . LYS A 1 243 ? -14.586 31.516 14.969 1 95.06 243 LYS A CA 1
ATOM 1897 C C . LYS A 1 243 ? -13.672 30.312 14.883 1 95.06 243 LYS A C 1
ATOM 1899 O O . LYS A 1 243 ? -13.578 29.672 13.828 1 95.06 243 LYS A O 1
ATOM 1904 N N . HIS A 1 244 ? -13 29.938 15.992 1 95.44 244 HIS A N 1
ATOM 1905 C CA . HIS A 1 244 ? -11.914 28.969 15.906 1 95.44 244 HIS A CA 1
ATOM 1906 C C . HIS A 1 244 ? -12.43 27.594 15.5 1 95.44 244 HIS A C 1
ATOM 1908 O O . HIS A 1 244 ? -11.742 26.844 14.805 1 95.44 244 HIS A O 1
ATOM 1914 N N . PRO A 1 245 ? -13.727 27.188 15.883 1 96.5 245 PRO A N 1
ATOM 1915 C CA . PRO A 1 245 ? -14.203 25.906 15.383 1 96.5 245 PRO A CA 1
ATOM 1916 C C . PRO A 1 245 ? -14.344 25.875 13.859 1 96.5 245 PRO A C 1
ATOM 1918 O O . PRO A 1 245 ? -13.961 24.891 13.219 1 96.5 245 PRO A O 1
ATOM 1921 N N . ASP A 1 246 ? -14.781 26.953 13.281 1 95.81 246 ASP A N 1
ATOM 1922 C CA . ASP A 1 246 ? -14.93 27.062 11.836 1 95.81 246 ASP A CA 1
ATOM 1923 C C . ASP A 1 246 ? -13.57 27.094 11.141 1 95.81 246 ASP A C 1
ATOM 1925 O O . ASP A 1 246 ? -13.375 26.453 10.109 1 95.81 246 ASP A O 1
ATOM 1929 N N . ILE A 1 247 ? -12.664 27.828 11.68 1 94.06 247 ILE A N 1
ATOM 1930 C CA . ILE A 1 247 ? -11.312 27.922 11.141 1 94.06 247 ILE A CA 1
ATOM 1931 C C . ILE A 1 247 ? -10.648 26.547 11.156 1 94.06 247 ILE A C 1
ATOM 1933 O O . ILE A 1 247 ? -10.039 26.141 10.172 1 94.06 247 ILE A O 1
ATOM 1937 N N . GLY A 1 248 ? -10.852 25.906 12.312 1 95.69 248 GLY A N 1
ATOM 1938 C CA . GLY A 1 248 ? -10.289 24.562 12.43 1 95.69 248 GLY A CA 1
ATOM 1939 C C . GLY A 1 248 ? -10.875 23.578 11.43 1 95.69 248 GLY A C 1
ATOM 1940 O O . GLY A 1 248 ? -10.148 22.797 10.82 1 95.69 248 GLY A O 1
ATOM 1941 N N . PHE A 1 249 ? -12.148 23.656 11.242 1 95.25 249 PHE A N 1
ATOM 1942 C CA . PHE A 1 249 ? -12.828 22.812 10.266 1 95.25 249 PHE A CA 1
ATOM 1943 C C . PHE A 1 249 ? -12.281 23.047 8.867 1 95.25 249 PHE A C 1
ATOM 1945 O O . PHE A 1 249 ? -11.961 22.094 8.156 1 95.25 249 PHE A O 1
ATOM 1952 N N . GLN A 1 250 ? -12.102 24.203 8.469 1 90.69 250 GLN A N 1
ATOM 1953 C CA . GLN A 1 250 ? -11.617 24.562 7.137 1 90.69 250 GLN A CA 1
ATOM 1954 C C . GLN A 1 250 ? -10.188 24.078 6.926 1 90.69 250 GLN A C 1
ATOM 1956 O O . GLN A 1 250 ? -9.812 23.688 5.82 1 90.69 250 GLN A O 1
ATOM 1961 N N . MET A 1 251 ? -9.438 24.109 7.953 1 89.88 251 MET A N 1
ATOM 1962 C CA . MET A 1 251 ? -8.031 23.734 7.871 1 89.88 251 MET A CA 1
ATOM 1963 C C . MET A 1 251 ? -7.879 22.25 7.562 1 89.88 251 MET A C 1
ATOM 1965 O O . MET A 1 251 ? -6.965 21.844 6.84 1 89.88 251 MET A O 1
ATOM 1969 N N . ILE A 1 252 ? -8.859 21.406 8.109 1 92.44 252 ILE A N 1
ATOM 1970 C CA . ILE A 1 252 ? -8.531 19.984 8.062 1 92.44 252 ILE A CA 1
ATOM 1971 C C . ILE A 1 252 ? -9.617 19.219 7.297 1 92.44 252 ILE A C 1
ATOM 1973 O O . ILE A 1 252 ? -9.492 18.031 7.047 1 92.44 252 ILE A O 1
ATOM 1977 N N . GLN A 1 253 ? -10.625 19.875 6.789 1 88.19 253 GLN A N 1
ATOM 1978 C CA . GLN A 1 253 ? -11.766 19.234 6.16 1 88.19 253 GLN A CA 1
ATOM 1979 C C . GLN A 1 253 ? -11.367 18.562 4.848 1 88.19 253 GLN A C 1
ATOM 1981 O O . GLN A 1 253 ? -12.016 17.609 4.406 1 88.19 253 GLN A O 1
ATOM 1986 N N . ALA A 1 254 ? -10.328 18.984 4.242 1 78.31 254 ALA A N 1
ATOM 1987 C CA . ALA A 1 254 ? -9.922 18.453 2.939 1 78.31 254 ALA A CA 1
ATOM 1988 C C . ALA A 1 254 ? -9.18 17.141 3.09 1 78.31 254 ALA A C 1
ATOM 1990 O O . ALA A 1 254 ? -8.984 16.406 2.111 1 78.31 254 ALA A O 1
ATOM 1991 N N . ILE A 1 255 ? -8.805 16.812 4.289 1 84.44 255 ILE A N 1
ATOM 1992 C CA . ILE A 1 255 ? -8.078 15.57 4.539 1 84.44 255 ILE A CA 1
ATOM 1993 C C . ILE A 1 255 ? -9.07 14.438 4.789 1 84.44 255 ILE A C 1
ATOM 1995 O O . ILE A 1 255 ? -9.75 14.414 5.82 1 84.44 255 ILE A O 1
ATOM 1999 N N . PRO A 1 256 ? -9.086 13.453 3.979 1 83.5 256 PRO A N 1
ATOM 2000 C CA . PRO A 1 256 ? -10.141 12.438 4.039 1 83.5 256 PRO A CA 1
ATOM 2001 C C . PRO A 1 256 ? -10.156 11.68 5.363 1 83.5 256 PRO A C 1
ATOM 2003 O O . PRO A 1 256 ? -11.227 11.445 5.934 1 83.5 256 PRO A O 1
ATOM 2006 N N . PHE A 1 257 ? -8.992 11.297 5.863 1 82.25 257 PHE A N 1
ATOM 2007 C CA . PHE A 1 257 ? -9.008 10.492 7.078 1 82.25 257 PHE A CA 1
ATOM 2008 C C . PHE A 1 257 ? -9.336 11.344 8.297 1 82.25 257 PHE A C 1
ATOM 2010 O O . PHE A 1 257 ? -9.523 10.82 9.398 1 82.25 257 PHE A O 1
ATOM 2017 N N . LEU A 1 258 ? -9.508 12.68 8.094 1 90.69 258 LEU A N 1
ATOM 2018 C CA . LEU A 1 258 ? -9.898 13.586 9.172 1 90.69 258 LEU A CA 1
ATOM 2019 C C . LEU A 1 258 ? -11.305 14.117 8.938 1 90.69 258 LEU A C 1
ATOM 2021 O O . LEU A 1 258 ? -11.703 15.125 9.539 1 90.69 258 LEU A O 1
ATOM 2025 N N . ASP A 1 259 ? -12.047 13.508 8.125 1 90.69 259 ASP A N 1
ATOM 2026 C CA . ASP A 1 259 ? -13.398 13.961 7.828 1 90.69 259 ASP A CA 1
ATOM 2027 C C . ASP A 1 259 ? -14.258 14.008 9.094 1 90.69 259 ASP A C 1
ATOM 2029 O O . ASP A 1 259 ? -14.797 15.062 9.445 1 90.69 259 ASP A O 1
ATOM 2033 N N . THR A 1 260 ? -14.375 12.867 9.797 1 92.19 260 THR A N 1
ATOM 2034 C CA . THR A 1 260 ? -15.148 12.805 11.031 1 92.19 260 THR A CA 1
ATOM 2035 C C . THR A 1 260 ? -14.523 13.688 12.102 1 92.19 260 THR A C 1
ATOM 2037 O O . THR A 1 260 ? -15.211 14.492 12.734 1 92.19 260 THR A O 1
ATOM 2040 N N . PRO A 1 261 ? -13.195 13.625 12.266 1 94 261 PRO A N 1
ATOM 2041 C CA . PRO A 1 261 ? -12.555 14.531 13.227 1 94 261 PRO A CA 1
ATOM 2042 C C . PRO A 1 261 ? -12.844 16 12.93 1 94 261 PRO A C 1
ATOM 2044 O O . PRO A 1 261 ? -13.023 16.797 13.859 1 94 261 PRO A O 1
ATOM 2047 N N . ALA A 1 262 ? -12.906 16.344 11.656 1 95.31 262 ALA A N 1
ATOM 2048 C CA . ALA A 1 262 ? -13.195 17.734 11.281 1 95.31 262 ALA A CA 1
ATOM 2049 C C . ALA A 1 262 ? -14.578 18.156 11.766 1 95.31 262 ALA A C 1
ATOM 2051 O O . ALA A 1 262 ? -14.773 19.281 12.203 1 95.31 262 ALA A O 1
ATOM 2052 N N . SER A 1 263 ? -15.508 17.219 11.727 1 94.94 263 SER A N 1
ATOM 2053 C CA . SER A 1 263 ? -16.859 17.469 12.211 1 94.94 263 SER A CA 1
ATOM 2054 C C . SER A 1 263 ? -16.875 17.672 13.719 1 94.94 263 SER A C 1
ATOM 2056 O O . SER A 1 263 ? -17.609 18.516 14.234 1 94.94 263 SER A O 1
ATOM 2058 N N . ILE A 1 264 ? -16.094 16.953 14.375 1 95.44 264 ILE A N 1
ATOM 2059 C CA . ILE A 1 264 ? -15.992 17.062 15.82 1 95.44 264 ILE A CA 1
ATOM 2060 C C . ILE A 1 264 ? -15.367 18.406 16.188 1 95.44 264 ILE A C 1
ATOM 2062 O O . ILE A 1 264 ? -15.836 19.078 17.109 1 95.44 264 ILE A O 1
ATOM 2066 N N . VAL A 1 265 ? -14.352 18.828 15.461 1 96.06 265 VAL A N 1
ATOM 2067 C CA . VAL A 1 265 ? -13.695 20.109 15.664 1 96.06 265 VAL A CA 1
ATOM 2068 C C . VAL A 1 265 ? -14.695 21.25 15.461 1 96.06 265 VAL A C 1
ATOM 2070 O O . VAL A 1 265 ? -14.727 22.203 16.25 1 96.06 265 VAL A O 1
ATOM 2073 N N . LEU A 1 266 ? -15.539 21.109 14.508 1 96.5 266 LEU A N 1
ATOM 2074 C CA . LEU A 1 266 ? -16.531 22.125 14.188 1 96.5 266 LEU A CA 1
ATOM 2075 C C . LEU A 1 266 ? -17.562 22.25 15.297 1 96.5 266 LEU A C 1
ATOM 2077 O O . LEU A 1 266 ? -18.016 23.344 15.609 1 96.5 266 LEU A O 1
ATOM 2081 N N . SER A 1 267 ? -17.891 21.109 15.945 1 96.19 267 SER A N 1
ATOM 2082 C CA . SER A 1 267 ? -19.031 21.109 16.859 1 96.19 267 SER A CA 1
ATOM 2083 C C . SER A 1 267 ? -18.578 20.969 18.312 1 96.19 267 SER A C 1
ATOM 2085 O O . SER A 1 267 ? -19.406 20.781 19.203 1 96.19 267 SER A O 1
ATOM 2087 N N . HIS A 1 268 ? -17.328 21.062 18.594 1 95 268 HIS A N 1
ATOM 2088 C CA . HIS A 1 268 ? -16.828 20.719 19.922 1 95 268 HIS A CA 1
ATOM 2089 C C . HIS A 1 268 ? -17.281 21.75 20.969 1 95 268 HIS A C 1
ATOM 2091 O O . HIS A 1 268 ? -17.25 21.469 22.156 1 95 268 HIS A O 1
ATOM 2097 N N . GLN A 1 269 ? -17.781 22.922 20.484 1 94.94 269 GLN A N 1
ATOM 2098 C CA . GLN A 1 269 ? -18.25 23.953 21.406 1 94.94 269 GLN A CA 1
ATOM 2099 C C . GLN A 1 269 ? -19.781 24.016 21.453 1 94.94 269 GLN A C 1
ATOM 2101 O O . GLN A 1 269 ? -20.359 24.906 22.078 1 94.94 269 GLN A O 1
ATOM 2106 N N . GLU A 1 270 ? -20.406 23.141 20.781 1 95.81 270 GLU A N 1
ATOM 2107 C CA . GLU A 1 270 ? -21.859 23.047 20.859 1 95.81 270 GLU A CA 1
ATOM 2108 C C . GLU A 1 270 ? -22.312 22.516 22.219 1 95.81 270 GLU A C 1
ATOM 2110 O O . GLU A 1 270 ? -21.578 21.781 22.875 1 95.81 270 GLU A O 1
ATOM 2115 N N . ARG A 1 271 ? -23.484 22.922 22.609 1 95.69 271 ARG A N 1
ATOM 2116 C CA . ARG A 1 271 ? -24.047 22.5 23.891 1 95.69 271 ARG A CA 1
ATOM 2117 C C . ARG A 1 271 ? -25.312 21.672 23.688 1 95.69 271 ARG A C 1
ATOM 2119 O O . ARG A 1 271 ? -26.062 21.891 22.719 1 95.69 271 ARG A O 1
ATOM 2126 N N . TRP A 1 272 ? -25.547 20.859 24.656 1 96.44 272 TRP A N 1
ATOM 2127 C CA . TRP A 1 272 ? -26.719 19.984 24.578 1 96.44 272 TRP A CA 1
ATOM 2128 C C . TRP A 1 272 ? -28 20.797 24.484 1 96.44 272 TRP A C 1
ATOM 2130 O O . TRP A 1 272 ? -28.953 20.391 23.812 1 96.44 272 TRP A O 1
ATOM 2140 N N . ASP A 1 273 ? -28.078 21.953 25.047 1 95.94 273 ASP A N 1
ATOM 2141 C CA . ASP A 1 273 ? -29.281 22.781 25.125 1 95.94 273 ASP A CA 1
ATOM 2142 C C . ASP A 1 273 ? -29.375 23.734 23.938 1 95.94 273 ASP A C 1
ATOM 2144 O O . ASP A 1 273 ? -30.312 24.516 23.828 1 95.94 273 ASP A O 1
ATOM 2148 N N . GLY A 1 274 ? -28.391 23.75 23.109 1 95.56 274 GLY A N 1
ATOM 2149 C CA . GLY A 1 274 ? -28.438 24.562 21.891 1 95.56 274 GLY A CA 1
ATOM 2150 C C . GLY A 1 274 ? -27.828 25.938 22.078 1 95.56 274 GLY A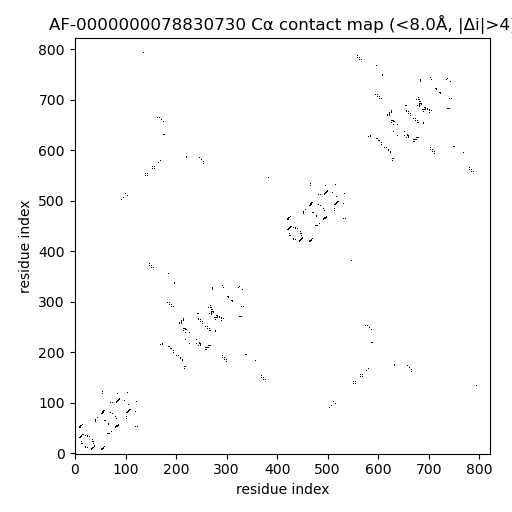 C 1
ATOM 2151 O O . GLY A 1 274 ? -27.812 26.75 21.141 1 95.56 274 GLY A O 1
ATOM 2152 N N . ALA A 1 275 ? -27.25 26.203 23.203 1 94.44 275 ALA A N 1
ATOM 2153 C CA . ALA A 1 275 ? -26.703 27.531 23.5 1 94.44 275 ALA A CA 1
ATOM 2154 C C . ALA A 1 275 ? -25.234 27.625 23.094 1 94.44 275 ALA A C 1
ATOM 2156 O O . ALA A 1 275 ? -24.578 28.625 23.344 1 94.44 275 ALA A O 1
ATOM 2157 N N . GLY A 1 276 ? -24.719 26.609 22.469 1 94.75 276 GLY A N 1
ATOM 2158 C CA . GLY A 1 276 ? -23.328 26.594 22.031 1 94.75 276 GLY A CA 1
ATOM 2159 C C . GLY A 1 276 ? -23.125 27.266 20.688 1 94.75 276 GLY A C 1
ATOM 2160 O O . GLY A 1 276 ? -23.969 28.047 20.234 1 94.75 276 GLY A O 1
ATOM 2161 N N . TYR A 1 277 ? -22.062 27.156 20.109 1 94.69 277 TYR A N 1
ATOM 2162 C CA . TYR A 1 277 ? -21.688 27.719 18.828 1 94.69 277 TYR A CA 1
ATOM 2163 C C . TYR A 1 277 ? -20.797 26.766 18.047 1 94.69 277 TYR A C 1
ATOM 2165 O O . TYR A 1 277 ? -20.234 25.828 18.625 1 94.69 277 TYR A O 1
ATOM 2173 N N . PRO A 1 278 ? -20.578 26.875 16.75 1 94.75 278 PRO A N 1
ATOM 2174 C CA . PRO A 1 278 ? -20.984 28.031 15.938 1 94.75 278 PRO A CA 1
ATOM 2175 C C . PRO A 1 278 ? -22.375 27.859 15.328 1 94.75 278 PRO A C 1
ATOM 2177 O O . PRO A 1 278 ? -22.953 28.828 14.828 1 94.75 278 PRO A O 1
ATOM 2180 N N . ARG A 1 279 ? -22.969 26.703 15.297 1 93.75 279 ARG A N 1
ATOM 2181 C CA . ARG A 1 279 ? -24.188 26.453 14.555 1 93.75 279 ARG A CA 1
ATOM 2182 C C . ARG A 1 279 ? -25.391 26.344 15.492 1 93.75 279 ARG A C 1
ATOM 2184 O O . ARG A 1 279 ? -26.531 26.172 15.047 1 93.75 279 ARG A O 1
ATOM 2191 N N . ASN A 1 280 ? -25.188 26.344 16.719 1 95.62 280 ASN A N 1
ATOM 2192 C CA . ASN A 1 280 ? -26.234 26.219 17.734 1 95.62 280 ASN A CA 1
ATOM 2193 C C . ASN A 1 280 ? -26.984 24.906 17.594 1 95.62 280 ASN A C 1
ATOM 2195 O O . ASN A 1 280 ? -28.219 24.875 17.609 1 95.62 280 ASN A O 1
ATOM 2199 N N . LEU A 1 281 ? -26.281 23.875 17.391 1 95.19 281 LEU A N 1
ATOM 2200 C CA . LEU A 1 281 ? -26.859 22.531 17.312 1 95.19 281 LEU A CA 1
ATOM 2201 C C . LEU A 1 281 ? -27.391 22.094 18.672 1 95.19 281 LEU A C 1
ATOM 2203 O O . LEU A 1 281 ? -26.953 22.609 19.703 1 95.19 281 LEU A O 1
ATOM 2207 N N . GLN A 1 282 ? -28.422 21.109 18.578 1 95.19 282 GLN A N 1
ATOM 2208 C CA . GLN A 1 282 ? -29 20.656 19.844 1 95.19 282 GLN A CA 1
ATOM 2209 C C . GLN A 1 282 ? -29.047 19.125 19.891 1 95.19 282 GLN A C 1
ATOM 2211 O O . GLN A 1 282 ? -29.266 18.469 18.875 1 95.19 282 GLN A O 1
ATOM 2216 N N . ARG A 1 283 ? -28.797 18.609 21 1 95.94 283 ARG A N 1
ATOM 2217 C CA . ARG A 1 283 ? -28.984 17.188 21.312 1 95.94 283 ARG A CA 1
ATOM 2218 C C . ARG A 1 283 ? -28.281 16.297 20.297 1 95.94 283 ARG A C 1
ATOM 2220 O O . ARG A 1 283 ? -27.078 16.453 20.078 1 95.94 283 ARG A O 1
ATOM 2227 N N . HIS A 1 284 ? -29.062 15.492 19.594 1 95 284 HIS A N 1
ATOM 2228 C CA . HIS A 1 284 ? -28.453 14.445 18.766 1 95 284 HIS A CA 1
ATOM 2229 C C . HIS A 1 284 ? -27.984 15 17.422 1 95 284 HIS A C 1
ATOM 2231 O O . HIS A 1 284 ? -27.328 14.297 16.656 1 95 284 HIS A O 1
ATOM 2237 N N . GLU A 1 285 ? -28.172 16.281 17.219 1 95.38 285 GLU A N 1
ATOM 2238 C CA . GLU A 1 285 ? -27.578 16.938 16.047 1 95.38 285 GLU A CA 1
ATOM 2239 C C . GLU A 1 285 ? -26.062 17.062 16.203 1 95.38 285 GLU A C 1
ATOM 2241 O O . GLU A 1 285 ? -25.344 17.188 15.203 1 95.38 285 GLU A O 1
ATOM 2246 N N . ILE A 1 286 ? -25.672 17.078 17.453 1 96.25 286 ILE A N 1
ATOM 2247 C CA . ILE A 1 286 ? -24.25 17.172 17.766 1 96.25 286 ILE A CA 1
ATOM 2248 C C . ILE A 1 286 ? -23.609 15.797 17.672 1 96.25 286 ILE A C 1
ATOM 2250 O O . ILE A 1 286 ? -24.109 14.836 18.266 1 96.25 286 ILE A O 1
ATOM 2254 N N . HIS A 1 287 ? -22.625 15.648 16.938 1 95.38 287 HIS A N 1
ATOM 2255 C CA . HIS A 1 287 ? -21.906 14.383 16.828 1 95.38 287 HIS A CA 1
ATOM 2256 C C . HIS A 1 287 ? -21.547 13.836 18.203 1 95.38 287 HIS A C 1
ATOM 2258 O O . HIS A 1 287 ? -21.141 14.594 19.094 1 95.38 287 HIS A O 1
ATOM 2264 N N . ILE A 1 288 ? -21.625 12.586 18.406 1 96.62 288 ILE A N 1
ATOM 2265 C CA . ILE A 1 288 ? -21.391 11.938 19.703 1 96.62 288 ILE A CA 1
ATOM 2266 C C . ILE A 1 288 ? -19.984 12.273 20.203 1 96.62 288 ILE A C 1
ATOM 2268 O O . ILE A 1 288 ? -19.781 12.477 21.406 1 96.62 288 ILE A O 1
ATOM 2272 N N . GLY A 1 289 ? -19.031 12.32 19.297 1 96.25 289 GLY A N 1
ATOM 2273 C CA . GLY A 1 289 ? -17.672 12.672 19.672 1 96.25 289 GLY A CA 1
ATOM 2274 C C . GLY A 1 289 ? -17.578 14.047 20.312 1 96.25 289 GLY A C 1
ATOM 2275 O O . GLY A 1 289 ? -16.828 14.234 21.266 1 96.25 289 GLY A O 1
ATOM 2276 N N . ALA A 1 290 ? -18.297 14.992 19.781 1 96.94 290 ALA A N 1
ATOM 2277 C CA . ALA A 1 290 ? -18.281 16.344 20.312 1 96.94 290 ALA A CA 1
ATOM 2278 C C . ALA A 1 290 ? -18.969 16.406 21.672 1 96.94 290 ALA A C 1
ATOM 2280 O O . ALA A 1 290 ? -18.562 17.156 22.562 1 96.94 290 ALA A O 1
ATOM 2281 N N . ARG A 1 291 ? -19.969 15.617 21.797 1 97.44 291 ARG A N 1
ATOM 2282 C CA . ARG A 1 291 ? -20.672 15.555 23.078 1 97.44 291 ARG A CA 1
ATOM 2283 C C . ARG A 1 291 ? -19.781 14.984 24.172 1 97.44 291 ARG A C 1
ATOM 2285 O O . ARG A 1 291 ? -19.766 15.492 25.297 1 97.44 291 ARG A O 1
ATOM 2292 N N . ILE A 1 292 ? -19.078 13.945 23.844 1 97.56 292 ILE A N 1
ATOM 2293 C CA . ILE A 1 292 ? -18.141 13.32 24.766 1 97.56 292 ILE A CA 1
ATOM 2294 C C . ILE A 1 292 ? -17.016 14.289 25.094 1 97.56 292 ILE A C 1
ATOM 2296 O O . ILE A 1 292 ? -16.641 14.453 26.25 1 97.56 292 ILE A O 1
ATOM 2300 N N . PHE A 1 293 ? -16.562 14.883 24.078 1 95.94 293 PHE A N 1
ATOM 2301 C CA . PHE A 1 293 ? -15.453 15.828 24.203 1 95.94 293 PHE A CA 1
ATOM 2302 C C . PHE A 1 293 ? -15.805 16.953 25.172 1 95.94 293 PHE A C 1
ATOM 2304 O O . PHE A 1 293 ? -14.969 17.359 25.984 1 95.94 293 PHE A O 1
ATOM 2311 N N . ALA A 1 294 ? -16.984 17.453 25.094 1 95.56 294 ALA A N 1
ATOM 2312 C CA . ALA A 1 294 ? -17.406 18.578 25.922 1 95.56 294 ALA A CA 1
ATOM 2313 C C . ALA A 1 294 ? -17.234 18.266 27.391 1 95.56 294 ALA A C 1
ATOM 2315 O O . ALA A 1 294 ? -16.781 19.109 28.172 1 95.56 294 ALA A O 1
ATOM 2316 N N . VAL A 1 295 ? -17.531 17.094 27.75 1 96.62 295 VAL A N 1
ATOM 2317 C CA . VAL A 1 295 ? -17.422 16.672 29.141 1 96.62 295 VAL A CA 1
ATOM 2318 C C . VAL A 1 295 ? -15.938 16.547 29.516 1 96.62 295 VAL A C 1
ATOM 2320 O O . VAL A 1 295 ? -15.516 17.031 30.562 1 96.62 295 VAL A O 1
ATOM 2323 N N . ALA A 1 296 ? -15.164 15.898 28.656 1 95.88 296 ALA A N 1
ATOM 2324 C CA . ALA A 1 296 ? -13.742 15.672 28.906 1 95.88 296 ALA A CA 1
ATOM 2325 C C . ALA A 1 296 ? -12.984 17 29 1 95.88 296 ALA A C 1
ATOM 2327 O O . ALA A 1 296 ? -12.148 17.172 29.906 1 95.88 296 ALA A O 1
ATOM 2328 N N . ASP A 1 297 ? -13.281 17.828 28.078 1 93.81 297 ASP A N 1
ATOM 2329 C CA . ASP A 1 297 ? -12.617 19.141 28.047 1 93.81 297 ASP A CA 1
ATOM 2330 C C . ASP A 1 297 ? -12.922 19.953 29.297 1 93.81 297 ASP A C 1
ATOM 2332 O O . ASP A 1 297 ? -12.039 20.609 29.844 1 93.81 297 ASP A O 1
ATOM 2336 N N . THR A 1 298 ? -14.164 19.953 29.703 1 94.38 298 THR A N 1
ATOM 2337 C CA . THR A 1 298 ? -14.578 20.688 30.906 1 94.38 298 THR A CA 1
ATOM 2338 C C . THR A 1 298 ? -13.875 20.125 32.156 1 94.38 298 THR A C 1
ATOM 2340 O O . THR A 1 298 ? -13.43 20.875 33 1 94.38 298 THR A O 1
ATOM 2343 N N . LEU A 1 299 ? -13.805 18.812 32.219 1 95.12 299 LEU A N 1
ATOM 2344 C CA . LEU A 1 299 ? -13.102 18.188 33.312 1 95.12 299 LEU A CA 1
ATOM 2345 C C . LEU A 1 299 ? -11.656 18.672 33.375 1 95.12 299 LEU A C 1
ATOM 2347 O O . LEU A 1 299 ? -11.188 19.078 34.469 1 95.12 299 LEU A O 1
ATOM 2351 N N . ASP A 1 300 ? -10.977 18.594 32.281 1 92 300 ASP A N 1
ATOM 2352 C CA . ASP A 1 300 ? -9.57 19 32.25 1 92 300 ASP A CA 1
ATOM 2353 C C . ASP A 1 300 ? -9.422 20.484 32.562 1 92 300 ASP A C 1
ATOM 2355 O O . ASP A 1 300 ? -8.484 20.875 33.281 1 92 300 ASP A O 1
ATOM 2359 N N . ALA A 1 301 ? -10.312 21.266 31.984 1 88 301 ALA A N 1
ATOM 2360 C CA . ALA A 1 301 ? -10.273 22.719 32.219 1 88 301 ALA A CA 1
ATOM 2361 C C . ALA A 1 301 ? -10.438 23.031 33.688 1 88 301 ALA A C 1
ATOM 2363 O O . ALA A 1 301 ? -9.781 23.938 34.219 1 88 301 ALA A O 1
ATOM 2364 N N . MET A 1 302 ? -11.25 22.344 34.344 1 91.62 302 MET A N 1
ATOM 2365 C CA . MET A 1 302 ? -11.555 22.625 35.75 1 91.62 302 MET A CA 1
ATOM 2366 C C . MET A 1 302 ? -10.477 22.078 36.656 1 91.62 302 MET A C 1
ATOM 2368 O O . MET A 1 302 ? -10.219 22.641 37.75 1 91.62 302 MET A O 1
ATOM 2372 N N . THR A 1 303 ? -9.805 21.031 36.219 1 91.56 303 THR A N 1
ATOM 2373 C CA . THR A 1 303 ? -8.883 20.359 37.125 1 91.56 303 THR A CA 1
ATOM 2374 C C . THR A 1 303 ? -7.438 20.766 36.812 1 91.56 303 THR A C 1
ATOM 2376 O O . THR A 1 303 ? -6.512 20.344 37.5 1 91.56 303 THR A O 1
ATOM 2379 N N . SER A 1 304 ? -7.188 21.484 35.781 1 85.19 304 SER A N 1
ATOM 2380 C CA . SER A 1 304 ? -5.848 21.922 35.406 1 85.19 304 SER A CA 1
ATOM 2381 C C . SER A 1 304 ? -5.629 23.391 35.75 1 85.19 304 SER A C 1
ATOM 2383 O O . SER A 1 304 ? -6.574 24.188 35.75 1 85.19 304 SER A O 1
ATOM 2385 N N . ASP A 1 305 ? -4.375 23.703 36 1 77.88 305 ASP A N 1
ATOM 2386 C CA . ASP A 1 305 ? -4.02 25.078 36.344 1 77.88 305 ASP A CA 1
ATOM 2387 C C . ASP A 1 305 ? -4.012 25.969 35.094 1 77.88 305 ASP A C 1
ATOM 2389 O O . ASP A 1 305 ? -3.602 25.547 34.031 1 77.88 305 ASP A O 1
ATOM 2393 N N . ARG A 1 306 ? -4.637 27.125 35.281 1 68.94 306 ARG A N 1
ATOM 2394 C CA . ARG A 1 306 ? -4.559 28.188 34.281 1 68.94 306 ARG A CA 1
ATOM 2395 C C . ARG A 1 306 ? -3.822 29.406 34.812 1 68.94 306 ARG A C 1
ATOM 2397 O O . ARG A 1 306 ? -3.598 29.5 36.031 1 68.94 306 ARG A O 1
ATOM 2404 N N . PRO A 1 307 ? -3.314 30.203 33.938 1 63.5 307 PRO A N 1
ATOM 2405 C CA . PRO A 1 307 ? -2.527 31.344 34.438 1 63.5 307 PRO A CA 1
ATOM 2406 C C . PRO A 1 307 ? -3.262 32.156 35.469 1 63.5 307 PRO A C 1
ATOM 2408 O O . PRO A 1 307 ? -2.637 32.688 36.406 1 63.5 307 PRO A O 1
ATOM 2411 N N . TYR A 1 308 ? -4.559 32.125 35.438 1 63.5 308 TYR A N 1
ATOM 2412 C CA . TYR A 1 308 ? -5.285 33.031 36.312 1 63.5 308 TYR A CA 1
ATOM 2413 C C . TYR A 1 308 ? -6.078 32.25 37.375 1 63.5 308 TYR A C 1
ATOM 2415 O O . TYR A 1 308 ? -6.668 32.844 38.281 1 63.5 308 TYR A O 1
ATOM 2423 N N . ARG A 1 309 ? -6.113 30.969 37.188 1 69.62 309 ARG A N 1
ATOM 2424 C CA . ARG A 1 309 ? -6.941 30.188 38.094 1 69.62 309 ARG A CA 1
ATOM 2425 C C . ARG A 1 309 ? -6.328 28.828 38.375 1 69.62 309 ARG A C 1
ATOM 2427 O O . ARG A 1 309 ? -5.816 28.172 37.438 1 69.62 309 ARG A O 1
ATOM 2434 N N . LYS A 1 310 ? -6.27 28.562 39.625 1 81.06 310 LYS A N 1
ATOM 2435 C CA . LYS A 1 310 ? -5.828 27.219 39.969 1 81.06 310 LYS A CA 1
ATOM 2436 C C . LYS A 1 310 ? -6.93 26.188 39.719 1 81.06 310 LYS A C 1
ATOM 2438 O O . LYS A 1 310 ? -8.117 26.5 39.844 1 81.06 310 LYS A O 1
ATOM 2443 N N . GLY A 1 311 ? -6.531 25.094 39.344 1 85.56 311 GLY A N 1
ATOM 2444 C CA . GLY A 1 311 ? -7.484 24.031 39.125 1 85.56 311 GLY A CA 1
ATOM 2445 C C . GLY A 1 311 ? -8.227 23.625 40.375 1 85.56 311 GLY A C 1
ATOM 2446 O O . GLY A 1 311 ? -7.684 23.719 41.5 1 85.56 311 GLY A O 1
ATOM 2447 N N . THR A 1 312 ? -9.477 23.281 40.188 1 90.94 312 THR A N 1
ATOM 2448 C CA . THR A 1 312 ? -10.281 22.781 41.312 1 90.94 312 THR A CA 1
ATOM 2449 C C . THR A 1 312 ? -10.086 21.281 41.5 1 90.94 312 THR A C 1
ATOM 2451 O O . THR A 1 312 ? -9.328 20.656 40.75 1 90.94 312 THR A O 1
ATOM 2454 N N . THR A 1 313 ? -10.688 20.703 42.469 1 92.25 313 THR A N 1
ATOM 2455 C CA . THR A 1 313 ? -10.578 19.281 42.75 1 92.25 313 THR A CA 1
ATOM 2456 C C . THR A 1 313 ? -11.453 18.469 41.781 1 92.25 313 THR A C 1
ATOM 2458 O O . THR A 1 313 ? -12.406 19 41.219 1 92.25 313 THR A O 1
ATOM 2461 N N . PHE A 1 314 ? -11.148 17.234 41.688 1 94.62 314 PHE A N 1
ATOM 2462 C CA . PHE A 1 314 ? -11.938 16.344 40.844 1 94.62 314 PHE A CA 1
ATOM 2463 C C . PHE A 1 314 ? -13.367 16.219 41.344 1 94.62 314 PHE A C 1
ATOM 2465 O O . PHE A 1 314 ? -14.312 16.141 40.562 1 94.62 314 PHE A O 1
ATOM 2472 N N . THR A 1 315 ? -13.484 16.219 42.594 1 94.62 315 THR A N 1
ATOM 2473 C CA . THR A 1 315 ? -14.797 16.125 43.219 1 94.62 315 THR A CA 1
ATOM 2474 C C . THR A 1 315 ? -15.68 17.281 42.781 1 94.62 315 THR A C 1
ATOM 2476 O O . THR A 1 315 ? -16.844 17.094 42.406 1 94.62 315 THR A O 1
ATOM 2479 N N . ASN A 1 316 ? -15.117 18.469 42.812 1 95.5 316 ASN A N 1
ATOM 2480 C CA . ASN A 1 316 ? -15.859 19.656 42.438 1 95.5 316 ASN A CA 1
ATOM 2481 C C . ASN A 1 316 ? -16.219 19.641 40.938 1 95.5 316 ASN A C 1
ATOM 2483 O O . ASN A 1 316 ? -17.328 20.031 40.562 1 95.5 316 ASN A O 1
ATOM 2487 N N . ALA A 1 317 ? -15.266 19.234 40.219 1 96.06 317 ALA A N 1
ATOM 2488 C CA . ALA A 1 317 ? -15.484 19.172 38.75 1 96.06 317 ALA A CA 1
ATOM 2489 C C . ALA A 1 317 ? -16.578 18.172 38.406 1 96.06 317 ALA A C 1
ATOM 2491 O O . ALA A 1 317 ? -17.438 18.453 37.562 1 96.06 317 ALA A O 1
ATOM 2492 N N . ILE A 1 318 ? -16.594 17.047 39.062 1 96.75 318 ILE A N 1
ATOM 2493 C CA . ILE A 1 318 ? -17.594 16 38.844 1 96.75 318 ILE A CA 1
ATOM 2494 C C . ILE A 1 318 ? -18.984 16.516 39.219 1 96.75 318 ILE A C 1
ATOM 2496 O O . ILE A 1 318 ? -19.938 16.297 38.469 1 96.75 318 ILE A O 1
ATOM 2500 N N . GLN A 1 319 ? -19.031 17.188 40.281 1 96.31 319 GLN A N 1
ATOM 2501 C CA . GLN A 1 319 ? -20.297 17.719 40.75 1 96.31 319 GLN A CA 1
ATOM 2502 C C . GLN A 1 319 ? -20.844 18.766 39.75 1 96.31 319 GLN A C 1
ATOM 2504 O O . GLN A 1 319 ? -22.047 18.797 39.469 1 96.31 319 GLN A O 1
ATOM 2509 N N . GLU A 1 320 ? -19.938 19.547 39.312 1 95.81 320 GLU A N 1
ATOM 2510 C CA . GLU A 1 320 ? -20.359 20.594 38.344 1 95.81 320 GLU A CA 1
ATOM 2511 C C . GLU A 1 320 ? -20.844 19.984 37.031 1 95.81 320 GLU A C 1
ATOM 2513 O O . GLU A 1 320 ? -21.844 20.438 36.469 1 95.81 320 GLU A O 1
ATOM 2518 N N . ILE A 1 321 ? -20.172 19.016 36.594 1 96.94 321 ILE A N 1
ATOM 2519 C CA . ILE A 1 321 ? -20.531 18.359 35.344 1 96.94 321 ILE A CA 1
ATOM 2520 C C . ILE A 1 321 ? -21.875 17.641 35.5 1 96.94 321 ILE A C 1
ATOM 2522 O O . ILE A 1 321 ? -22.703 17.656 34.594 1 96.94 321 ILE A O 1
ATOM 2526 N N . LYS A 1 322 ? -22.078 17.031 36.656 1 96.75 322 LYS A N 1
ATOM 2527 C CA . LYS A 1 322 ? -23.344 16.391 36.938 1 96.75 322 LYS A CA 1
ATOM 2528 C C . LYS A 1 322 ? -24.484 17.406 36.969 1 96.75 322 LYS A C 1
ATOM 2530 O O . LYS A 1 322 ? -25.578 17.125 36.438 1 96.75 322 LYS A O 1
ATOM 2535 N N . ARG A 1 323 ? -24.188 18.531 37.5 1 96.56 323 ARG A N 1
ATOM 2536 C CA . ARG A 1 323 ? -25.172 19.594 37.594 1 96.56 323 ARG A CA 1
ATOM 2537 C C . ARG A 1 323 ? -25.578 20.094 36.188 1 96.56 323 ARG A C 1
ATOM 2539 O O . ARG A 1 323 ? -26.75 20.422 35.969 1 96.56 323 ARG A O 1
ATOM 2546 N N . CYS A 1 324 ? -24.656 20.125 35.344 1 96.81 324 CYS A N 1
ATOM 2547 C CA . CYS A 1 324 ? -24.891 20.688 34 1 96.81 324 CYS A CA 1
ATOM 2548 C C . CYS A 1 324 ? -25.359 19.625 33.031 1 96.81 324 CYS A C 1
ATOM 2550 O O . CYS A 1 324 ? -25.453 19.875 31.828 1 96.81 324 CYS A O 1
ATOM 2552 N N . ALA A 1 325 ? -25.703 18.5 33.656 1 96.25 325 ALA A N 1
ATOM 2553 C CA . ALA A 1 325 ? -26.281 17.453 32.844 1 96.25 325 ALA A CA 1
ATOM 2554 C C . ALA A 1 325 ? -27.656 17.875 32.312 1 96.25 325 ALA A C 1
ATOM 2556 O O . ALA A 1 325 ? -28.453 18.469 33.031 1 96.25 325 ALA A O 1
ATOM 2557 N N . ASN A 1 326 ? -27.953 17.703 31.016 1 95.12 326 ASN A N 1
ATOM 2558 C CA . ASN A 1 326 ? -29.203 18.016 30.328 1 95.12 326 ASN A CA 1
ATOM 2559 C C . ASN A 1 326 ? -29.266 19.484 29.922 1 95.12 326 ASN A C 1
ATOM 2561 O O . ASN A 1 326 ? -30.266 19.922 29.359 1 95.12 326 ASN A O 1
ATOM 2565 N N . THR A 1 327 ? -28.219 20.234 30.234 1 95.88 327 THR A N 1
ATOM 2566 C CA . THR A 1 327 ? -28.109 21.609 29.734 1 95.88 327 THR A CA 1
ATOM 2567 C C . THR A 1 327 ? -26.906 21.734 28.797 1 95.88 327 THR A C 1
ATOM 2569 O O . THR A 1 327 ? -27.047 21.562 27.594 1 95.88 327 THR A O 1
ATOM 2572 N N . GLN A 1 328 ? -25.766 21.703 29.422 1 95.75 328 GLN A N 1
ATOM 2573 C CA . GLN A 1 328 ? -24.562 21.812 28.625 1 95.75 328 GLN A CA 1
ATOM 2574 C C . GLN A 1 328 ? -24.141 20.453 28.062 1 95.75 328 GLN A C 1
ATOM 2576 O O . GLN A 1 328 ? -23.562 20.391 26.969 1 95.75 328 GLN A O 1
ATOM 2581 N N . PHE A 1 329 ? -24.5 19.453 28.875 1 97.75 329 PHE A N 1
ATOM 2582 C CA . PHE A 1 329 ? -23.922 18.156 28.531 1 97.75 329 PHE A CA 1
ATOM 2583 C C . PHE A 1 329 ? -25.016 17.125 28.25 1 97.75 329 PHE A C 1
ATOM 2585 O O . PHE A 1 329 ? -26.094 17.188 28.844 1 97.75 329 PHE A O 1
ATOM 2592 N N . ASP A 1 330 ? -24.734 16.203 27.375 1 97.19 330 ASP A N 1
ATOM 2593 C CA . ASP A 1 330 ? -25.562 15.016 27.141 1 97.19 330 ASP A CA 1
ATOM 2594 C C . ASP A 1 330 ? -25.641 14.148 28.391 1 97.19 330 ASP A C 1
ATOM 2596 O O . ASP A 1 330 ? -24.625 13.664 28.891 1 97.19 330 ASP A O 1
ATOM 2600 N N . PRO A 1 331 ? -26.859 13.961 28.844 1 97.5 331 PRO A N 1
ATOM 2601 C CA . PRO A 1 331 ? -27.016 13.203 30.078 1 97.5 331 PRO A CA 1
ATOM 2602 C C . PRO A 1 331 ? -26.453 11.781 29.984 1 97.5 331 PRO A C 1
ATOM 2604 O O . PRO A 1 331 ? -25.969 11.234 30.969 1 97.5 331 PRO A O 1
ATOM 2607 N N . GLU A 1 332 ? -26.5 11.211 28.875 1 97.25 332 GLU A N 1
ATOM 2608 C CA . GLU A 1 332 ? -25.969 9.867 28.703 1 97.25 332 GLU A CA 1
ATOM 2609 C C . GLU A 1 332 ? -24.438 9.867 28.797 1 97.25 332 GLU A C 1
ATOM 2611 O O . GLU A 1 332 ? -23.859 8.93 29.328 1 97.25 332 GLU A O 1
ATOM 2616 N N . VAL A 1 333 ? -23.828 10.844 28.234 1 98 333 VAL A N 1
ATOM 2617 C CA . VAL A 1 333 ? -22.375 10.969 28.312 1 98 333 VAL A CA 1
ATOM 2618 C C . VAL A 1 333 ? -21.953 11.203 29.75 1 98 333 VAL A C 1
ATOM 2620 O O . VAL A 1 333 ? -20.953 10.648 30.219 1 98 333 VAL A O 1
ATOM 2623 N N . VAL A 1 334 ? -22.703 12.023 30.438 1 97.94 334 VAL A N 1
ATOM 2624 C CA . VAL A 1 334 ? -22.406 12.32 31.844 1 97.94 334 VAL A CA 1
ATOM 2625 C C . VAL A 1 334 ? -22.5 11.047 32.656 1 97.94 334 VAL A C 1
ATOM 2627 O O . VAL A 1 334 ? -21.672 10.828 33.562 1 97.94 334 VAL A O 1
ATOM 2630 N N . ARG A 1 335 ? -23.484 10.234 32.344 1 97.25 335 ARG A N 1
ATOM 2631 C CA . ARG A 1 335 ? -23.625 8.969 33.062 1 97.25 335 ARG A CA 1
ATOM 2632 C C . ARG A 1 335 ? -22.391 8.094 32.844 1 97.25 335 ARG A C 1
ATOM 2634 O O . ARG A 1 335 ? -21.875 7.504 33.812 1 97.25 335 ARG A O 1
ATOM 2641 N N . ALA A 1 336 ? -22 7.988 31.656 1 97.38 336 ALA A N 1
ATOM 2642 C CA . ALA A 1 336 ? -20.812 7.195 31.344 1 97.38 336 ALA A CA 1
ATOM 2643 C C . ALA A 1 336 ? -19.578 7.762 32.031 1 97.38 336 ALA A C 1
ATOM 2645 O O . ALA A 1 336 ? -18.734 7.012 32.531 1 97.38 336 ALA A O 1
ATOM 2646 N N . PHE A 1 337 ? -19.5 9.07 32.031 1 97.12 337 PHE A N 1
ATOM 2647 C CA . PHE A 1 337 ? -18.422 9.789 32.719 1 97.12 337 PHE A CA 1
ATOM 2648 C C . PHE A 1 337 ? -18.406 9.477 34.188 1 97.12 337 PHE A C 1
ATOM 2650 O O . PHE A 1 337 ? -17.344 9.172 34.75 1 97.12 337 PHE A O 1
ATOM 2657 N N . LEU A 1 338 ? -19.516 9.453 34.781 1 96.75 338 LEU A N 1
ATOM 2658 C CA . LEU A 1 338 ? -19.641 9.195 36.188 1 96.75 338 LEU A CA 1
ATOM 2659 C C . LEU A 1 338 ? -19.297 7.746 36.531 1 96.75 338 LEU A C 1
ATOM 2661 O O . LEU A 1 338 ? -18.766 7.453 37.594 1 96.75 338 LEU A O 1
ATOM 2665 N N . ASP A 1 339 ? -19.531 6.895 35.625 1 96.31 339 ASP A N 1
ATOM 2666 C CA . ASP A 1 339 ? -19.266 5.469 35.812 1 96.31 339 ASP A CA 1
ATOM 2667 C C . ASP A 1 339 ? -17.766 5.203 35.906 1 96.31 339 ASP A C 1
ATOM 2669 O O . ASP A 1 339 ? -17.344 4.184 36.469 1 96.31 339 ASP A O 1
ATOM 2673 N N . ILE A 1 340 ? -16.922 6.008 35.375 1 95.06 340 ILE A N 1
ATOM 2674 C CA . ILE A 1 340 ? -15.469 5.848 35.438 1 95.06 340 ILE A CA 1
ATOM 2675 C C . ILE A 1 340 ? -15.008 6.031 36.875 1 95.06 340 ILE A C 1
ATOM 2677 O O . ILE A 1 340 ? -14.062 5.371 37.344 1 95.06 340 ILE A O 1
ATOM 2681 N N . GLY A 1 341 ? -15.656 6.93 37.625 1 93.75 341 GLY A N 1
ATOM 2682 C CA . GLY A 1 341 ? -15.32 7.172 39 1 93.75 341 GLY A CA 1
ATOM 2683 C C . GLY A 1 341 ? -14.188 8.164 39.188 1 93.75 341 GLY A C 1
ATOM 2684 O O . GLY A 1 341 ? -13.344 8.32 38.312 1 93.75 341 GLY A O 1
ATOM 2685 N N . GLU A 1 342 ? -14.172 8.773 40.312 1 94.5 342 GLU A N 1
ATOM 2686 C CA . GLU A 1 342 ? -13.164 9.789 40.625 1 94.5 342 GLU A CA 1
ATOM 2687 C C . GLU A 1 342 ? -11.758 9.195 40.594 1 94.5 342 GLU A C 1
ATOM 2689 O O . GLU A 1 342 ? -10.844 9.789 40.031 1 94.5 342 GLU A O 1
ATOM 2694 N N . GLU A 1 343 ? -11.586 8.016 41.094 1 93.44 343 GLU A N 1
ATOM 2695 C CA . GLU A 1 343 ? -10.289 7.359 41.125 1 93.44 343 GLU A CA 1
ATOM 2696 C C . GLU A 1 343 ? -9.789 7.043 39.719 1 93.44 343 GLU A C 1
ATOM 2698 O O . GLU A 1 343 ? -8.594 7.164 39.438 1 93.44 343 GLU A O 1
ATOM 2703 N N . GLY A 1 344 ? -10.734 6.609 38.938 1 92.94 344 GLY A N 1
ATOM 2704 C CA . GLY A 1 344 ? -10.383 6.316 37.562 1 92.94 344 GLY A CA 1
ATOM 2705 C C . GLY A 1 344 ? -9.906 7.539 36.812 1 92.94 344 GLY A C 1
ATOM 2706 O O . GLY A 1 344 ? -8.953 7.457 36.031 1 92.94 344 GLY A O 1
ATOM 2707 N N . LEU A 1 345 ? -10.516 8.586 37 1 93.25 345 LEU A N 1
ATOM 2708 C CA . LEU A 1 345 ? -10.172 9.836 36.344 1 93.25 345 LEU A CA 1
ATOM 2709 C C . LEU A 1 345 ? -8.812 10.352 36.812 1 93.25 345 LEU A C 1
ATOM 2711 O O . LEU A 1 345 ? -8.023 10.852 36 1 93.25 345 LEU A O 1
ATOM 2715 N N . ILE A 1 346 ? -8.57 10.219 38.094 1 92 346 ILE A N 1
ATOM 2716 C CA . ILE A 1 346 ? -7.289 10.641 38.656 1 92 346 ILE A CA 1
ATOM 2717 C C . ILE A 1 346 ? -6.168 9.773 38.062 1 92 346 ILE A C 1
ATOM 2719 O O . ILE A 1 346 ? -5.09 10.281 37.75 1 92 346 ILE A O 1
ATOM 2723 N N . ARG A 1 347 ? -6.453 8.523 37.938 1 91.12 347 ARG A N 1
ATOM 2724 C CA . ARG A 1 347 ? -5.473 7.602 37.375 1 91.12 347 ARG A CA 1
ATOM 2725 C C . ARG A 1 347 ? -5.117 7.98 35.938 1 91.12 347 ARG A C 1
ATOM 2727 O O . ARG A 1 347 ? -3.953 7.898 35.531 1 91.12 347 ARG A O 1
ATOM 2734 N N . ILE A 1 348 ? -6.102 8.344 35.219 1 89.06 348 ILE A N 1
ATOM 2735 C CA . ILE A 1 348 ? -5.891 8.742 33.844 1 89.06 348 ILE A CA 1
ATOM 2736 C C . ILE A 1 348 ? -4.969 9.961 33.781 1 89.06 348 ILE A C 1
ATOM 2738 O O . ILE A 1 348 ? -4.047 10.008 32.969 1 89.06 348 ILE A O 1
ATOM 2742 N N . LYS A 1 349 ? -5.188 10.898 34.562 1 88 349 LYS A N 1
ATOM 2743 C CA . LYS A 1 349 ? -4.363 12.102 34.625 1 88 349 LYS A CA 1
ATOM 2744 C C . LYS A 1 349 ? -2.926 11.766 35 1 88 349 LYS A C 1
ATOM 2746 O O . LYS A 1 349 ? -1.978 12.312 34.438 1 88 349 LYS A O 1
ATOM 2751 N N . GLN A 1 350 ? -2.727 10.852 35.906 1 84.31 350 GLN A N 1
ATOM 2752 C CA . GLN A 1 350 ? -1.404 10.484 36.406 1 84.31 350 GLN A CA 1
ATOM 2753 C C . GLN A 1 350 ? -0.629 9.695 35.344 1 84.31 350 GLN A C 1
ATOM 2755 O O . GLN A 1 350 ? 0.586 9.852 35.219 1 84.31 350 GLN A O 1
ATOM 2760 N N . GLU A 1 351 ? -1.279 8.906 34.688 1 81.5 351 GLU A N 1
ATOM 2761 C CA . GLU A 1 351 ? -0.647 8.086 33.656 1 81.5 351 GLU A CA 1
ATOM 2762 C C . GLU A 1 351 ? -0.123 8.945 32.531 1 81.5 351 GLU A C 1
ATOM 2764 O O . GLU A 1 351 ? 0.906 8.625 31.922 1 81.5 351 GLU A O 1
ATOM 2769 N N . MET A 1 352 ? -0.793 9.922 32.156 1 75.25 352 MET A N 1
ATOM 2770 C CA . MET A 1 352 ? -0.419 10.781 31.031 1 75.25 352 MET A CA 1
ATOM 2771 C C . MET A 1 352 ? 0.775 11.656 31.406 1 75.25 352 MET A C 1
ATOM 2773 O O . MET A 1 352 ? 1.501 12.125 30.516 1 75.25 352 MET A O 1
ATOM 2777 N N . ALA A 1 353 ? 0.907 12.008 32.594 1 65.31 353 ALA A N 1
ATOM 2778 C CA . ALA A 1 353 ? 2.064 12.789 33.031 1 65.31 353 ALA A CA 1
ATOM 2779 C C . ALA A 1 353 ? 3.363 12.031 32.781 1 65.31 353 ALA A C 1
ATOM 2781 O O . ALA A 1 353 ? 4.414 12.641 32.562 1 65.31 353 ALA A O 1
ATOM 2782 N N . THR A 1 354 ? 3.311 10.719 32.625 1 60.75 354 THR A N 1
ATOM 2783 C CA . THR A 1 354 ? 4.504 9.898 32.438 1 60.75 354 THR A CA 1
ATOM 2784 C C . THR A 1 354 ? 4.66 9.477 30.969 1 60.75 354 THR A C 1
ATOM 2786 O O . THR A 1 354 ? 5.77 9.203 30.516 1 60.75 354 THR A O 1
ATOM 2789 N N . LYS A 1 355 ? 3.537 9.289 30.234 1 56.66 355 LYS A N 1
ATOM 2790 C CA . LYS A 1 355 ? 3.617 8.68 28.922 1 56.66 355 LYS A CA 1
ATOM 2791 C C . LYS A 1 355 ? 3.396 9.719 27.812 1 56.66 355 LYS A C 1
ATOM 2793 O O . LYS A 1 355 ? 2.459 10.516 27.891 1 56.66 355 LYS A O 1
ATOM 2798 N N . LYS A 1 356 ? 4.477 9.891 26.984 1 50.25 356 LYS A N 1
ATOM 2799 C CA . LYS A 1 356 ? 4.395 10.773 25.828 1 50.25 356 LYS A CA 1
ATOM 2800 C C . LYS A 1 356 ? 3.277 10.328 24.875 1 50.25 356 LYS A C 1
ATOM 2802 O O . LYS A 1 356 ? 2.902 9.156 24.859 1 50.25 356 LYS A O 1
ATOM 2807 N N . LEU A 1 357 ? 2.646 11.156 24.188 1 51.09 357 LEU A N 1
ATOM 2808 C CA . LEU A 1 357 ? 1.517 10.961 23.281 1 51.09 357 LEU A CA 1
ATOM 2809 C C . LEU A 1 357 ? 1.799 9.836 22.297 1 51.09 357 LEU A C 1
ATOM 2811 O O . LEU A 1 357 ? 2.764 9.898 21.531 1 51.09 357 LEU A O 1
ATOM 2815 N N . GLN A 1 358 ? 1.683 8.531 22.656 1 48.28 358 GLN A N 1
ATOM 2816 C CA . GLN A 1 358 ? 1.695 7.512 21.609 1 48.28 358 GLN A CA 1
ATOM 2817 C C . GLN A 1 358 ? 0.301 7.301 21.031 1 48.28 358 GLN A C 1
ATOM 2819 O O . GLN A 1 358 ? -0.658 7.062 21.766 1 48.28 358 GLN A O 1
ATOM 2824 N N . LEU A 1 359 ? 0.029 7.926 20.047 1 48.31 359 LEU A N 1
ATOM 2825 C CA . LEU A 1 359 ? -1.299 7.676 19.5 1 48.31 359 LEU A CA 1
ATOM 2826 C C . LEU A 1 359 ? -1.536 6.184 19.312 1 48.31 359 LEU A C 1
ATOM 2828 O O . LEU A 1 359 ? -0.77 5.512 18.609 1 48.31 359 LEU A O 1
ATOM 2832 N N . PRO A 1 360 ? -2.199 5.539 20.109 1 42 360 PRO A N 1
ATOM 2833 C CA . PRO A 1 360 ? -2.465 4.098 20.141 1 42 360 PRO A CA 1
ATOM 2834 C C . PRO A 1 360 ? -2.68 3.498 18.75 1 42 360 PRO A C 1
ATOM 2836 O O . PRO A 1 360 ? -2.146 2.43 18.453 1 42 360 PRO A O 1
ATOM 2839 N N . GLN A 1 361 ? -3.631 3.887 18 1 45.97 361 GLN A N 1
ATOM 2840 C CA . GLN A 1 361 ? -4.383 3.172 16.969 1 45.97 361 GLN A CA 1
ATOM 2841 C C . GLN A 1 361 ? -3.578 3.066 15.672 1 45.97 361 GLN A C 1
ATOM 2843 O O . GLN A 1 361 ? -3.857 2.209 14.836 1 45.97 361 GLN A O 1
ATOM 2848 N N . ALA A 1 362 ? -2.717 4.047 15.438 1 44.22 362 ALA A N 1
ATOM 2849 C CA . ALA A 1 362 ? -1.956 3.85 14.203 1 44.22 362 ALA A CA 1
ATOM 2850 C C . ALA A 1 362 ? -1.258 2.494 14.203 1 44.22 362 ALA A C 1
ATOM 2852 O O . ALA A 1 362 ? -1.191 1.824 13.164 1 44.22 362 ALA A O 1
ATOM 2853 N N . GLU A 1 363 ? -0.875 2.102 15.383 1 46.38 363 GLU A N 1
ATOM 2854 C CA . GLU A 1 363 ? -0.258 0.785 15.508 1 46.38 363 GLU A CA 1
ATOM 2855 C C . GLU A 1 363 ? -1.259 -0.325 15.195 1 46.38 363 GLU A C 1
ATOM 2857 O O . GLU A 1 363 ? -0.924 -1.3 14.523 1 46.38 363 GLU A O 1
ATOM 2862 N N . GLN A 1 364 ? -2.41 -0.14 15.734 1 48.94 364 GLN A N 1
ATOM 2863 C CA . GLN A 1 364 ? -3.398 -1.195 15.531 1 48.94 364 GLN A CA 1
ATOM 2864 C C . GLN A 1 364 ? -3.781 -1.314 14.055 1 48.94 364 GLN A C 1
ATOM 2866 O O . GLN A 1 364 ? -3.916 -2.422 13.531 1 48.94 364 GLN A O 1
ATOM 2871 N N . ASP A 1 365 ? -3.982 -0.246 13.461 1 46.59 365 ASP A N 1
ATOM 2872 C CA . ASP A 1 365 ? -4.375 -0.276 12.062 1 46.59 365 ASP A CA 1
ATOM 2873 C C . ASP A 1 365 ? -3.287 -0.914 11.195 1 46.59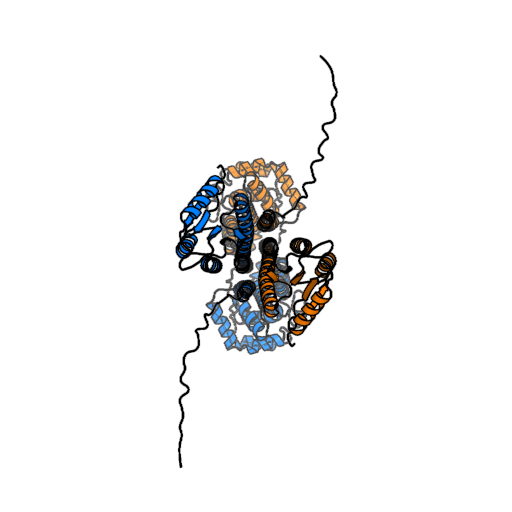 365 ASP A C 1
ATOM 2875 O O . ASP A 1 365 ? -3.584 -1.682 10.281 1 46.59 365 ASP A O 1
ATOM 2879 N N . ALA A 1 366 ? -2.02 -0.519 11.547 1 50.38 366 ALA A N 1
ATOM 2880 C CA . ALA A 1 366 ? -0.928 -1.245 10.898 1 50.38 366 ALA A CA 1
ATOM 2881 C C . ALA A 1 366 ? -1.025 -2.742 11.18 1 50.38 366 ALA A C 1
ATOM 2883 O O . ALA A 1 366 ? -0.795 -3.562 10.289 1 50.38 366 ALA A O 1
ATOM 2884 N N . HIS A 1 367 ? -1.431 -2.906 12.352 1 53.19 367 HIS A N 1
ATOM 2885 C CA . HIS A 1 367 ? -1.578 -4.305 12.742 1 53.19 367 HIS A CA 1
ATOM 2886 C C . HIS A 1 367 ? -2.727 -4.965 11.984 1 53.19 367 HIS A C 1
ATOM 2888 O O . HIS A 1 367 ? -2.596 -6.098 11.508 1 53.19 367 HIS A O 1
ATOM 2894 N N . ASP A 1 368 ? -3.859 -4.262 12.016 1 51.44 368 ASP A N 1
ATOM 2895 C CA . ASP A 1 368 ? -5.016 -4.859 11.359 1 51.44 368 ASP A CA 1
ATOM 2896 C C . ASP A 1 368 ? -4.77 -5.031 9.859 1 51.44 368 ASP A C 1
ATOM 2898 O O . ASP A 1 368 ? -5.137 -6.051 9.273 1 51.44 368 ASP A O 1
ATOM 2902 N N . ALA A 1 369 ? -4.258 -4.027 9.32 1 51.81 369 ALA A N 1
ATOM 2903 C CA . ALA A 1 369 ? -3.898 -4.172 7.914 1 51.81 369 ALA A CA 1
ATOM 2904 C C . ALA A 1 369 ? -2.926 -5.328 7.711 1 51.81 369 ALA A C 1
ATOM 2906 O O . ALA A 1 369 ? -3.055 -6.094 6.75 1 51.81 369 ALA A O 1
ATOM 2907 N N . GLU A 1 370 ? -2.092 -5.449 8.703 1 53.81 370 GLU A N 1
ATOM 2908 C CA . GLU A 1 370 ? -1.203 -6.609 8.711 1 53.81 370 GLU A CA 1
ATOM 2909 C C . GLU A 1 370 ? -1.986 -7.906 8.891 1 53.81 370 GLU A C 1
ATOM 2911 O O . GLU A 1 370 ? -1.686 -8.914 8.242 1 53.81 370 GLU A O 1
ATOM 2916 N N . ALA A 1 371 ? -2.877 -7.719 9.781 1 55.22 371 ALA A N 1
ATOM 2917 C CA . ALA A 1 371 ? -3.664 -8.922 10.039 1 55.22 371 ALA A CA 1
ATOM 2918 C C . ALA A 1 371 ? -4.457 -9.336 8.805 1 55.22 371 ALA A C 1
ATOM 2920 O O . ALA A 1 371 ? -4.555 -10.523 8.484 1 55.22 371 ALA A O 1
ATOM 2921 N N . GLU A 1 372 ? -5.062 -8.375 8.219 1 51.03 372 GLU A N 1
ATOM 2922 C CA . GLU A 1 372 ? -5.816 -8.688 7.008 1 51.03 372 GLU A CA 1
ATOM 2923 C C . GLU A 1 372 ? -4.91 -9.281 5.93 1 51.03 372 GLU A C 1
ATOM 2925 O O . GLU A 1 372 ? -5.285 -10.242 5.258 1 51.03 372 GLU A O 1
ATOM 2930 N N . LEU A 1 373 ? -3.816 -8.703 5.863 1 50.09 373 LEU A N 1
ATOM 2931 C CA . LEU A 1 373 ? -2.854 -9.273 4.934 1 50.09 373 LEU A CA 1
ATOM 2932 C C . LEU A 1 373 ? -2.434 -10.672 5.375 1 50.09 373 LEU A C 1
ATOM 2934 O O . LEU A 1 373 ? -2.299 -11.578 4.547 1 50.09 373 LEU A O 1
ATOM 2938 N N . ALA A 1 374 ? -2.223 -10.812 6.688 1 50.88 374 ALA A N 1
ATOM 2939 C CA . ALA A 1 374 ? -1.887 -12.141 7.199 1 50.88 374 ALA A CA 1
ATOM 2940 C C . ALA A 1 374 ? -2.988 -13.141 6.879 1 50.88 374 ALA A C 1
ATOM 2942 O O . ALA A 1 374 ? -2.707 -14.281 6.5 1 50.88 374 ALA A O 1
ATOM 2943 N N . ARG A 1 375 ? -4.164 -12.758 7.156 1 50.59 375 ARG A N 1
ATOM 2944 C CA . ARG A 1 375 ? -5.25 -13.672 6.824 1 50.59 375 ARG A CA 1
ATOM 2945 C C . ARG A 1 375 ? -5.234 -14.031 5.344 1 50.59 375 ARG A C 1
ATOM 2947 O O . ARG A 1 375 ? -5.496 -15.18 4.977 1 50.59 375 ARG A O 1
ATOM 2954 N N . LEU A 1 376 ? -4.891 -13.117 4.645 1 45.53 376 LEU A N 1
ATOM 2955 C CA . LEU A 1 376 ? -4.812 -13.406 3.219 1 45.53 376 LEU A CA 1
ATOM 2956 C C . LEU A 1 376 ? -3.631 -14.328 2.916 1 45.53 376 LEU A C 1
ATOM 2958 O O . LEU A 1 376 ? -3.709 -15.172 2.023 1 45.53 376 LEU A O 1
ATOM 2962 N N . THR A 1 377 ? -2.609 -14.172 3.707 1 45.03 377 THR A N 1
ATOM 2963 C CA . THR A 1 377 ? -1.489 -15.102 3.566 1 45.03 377 THR A CA 1
ATOM 2964 C C . THR A 1 377 ? -1.853 -16.469 4.113 1 45.03 377 THR A C 1
ATOM 2966 O O . THR A 1 377 ? -1.397 -17.5 3.594 1 45.03 377 THR A O 1
ATOM 2969 N N . ASP A 1 378 ? -2.453 -16.547 5.238 1 46.28 378 ASP A N 1
ATOM 2970 C CA . ASP A 1 378 ? -2.811 -17.844 5.805 1 46.28 378 ASP A CA 1
ATOM 2971 C C . ASP A 1 378 ? -3.785 -18.594 4.898 1 46.28 378 ASP A C 1
ATOM 2973 O O . ASP A 1 378 ? -3.768 -19.812 4.836 1 46.28 378 ASP A O 1
ATOM 2977 N N . LEU A 1 379 ? -4.582 -17.984 4.242 1 42.19 379 LEU A N 1
ATOM 2978 C CA . LEU A 1 379 ? -5.41 -18.75 3.311 1 42.19 379 LEU A CA 1
ATOM 2979 C C . LEU A 1 379 ? -4.559 -19.344 2.197 1 42.19 379 LEU A C 1
ATOM 2981 O O . LEU A 1 379 ? -4.988 -20.297 1.522 1 42.19 379 LEU A O 1
ATOM 2985 N N . ASP A 1 380 ? -3.393 -18.906 2.037 1 41.03 380 ASP A N 1
ATOM 2986 C CA . ASP A 1 380 ? -2.447 -19.547 1.12 1 41.03 380 ASP A CA 1
ATOM 2987 C C . ASP A 1 380 ? -1.998 -20.906 1.645 1 41.03 380 ASP A C 1
ATOM 2989 O O . ASP A 1 380 ? -1.776 -21.828 0.864 1 41.03 380 ASP A O 1
ATOM 2993 N N . ASP A 1 381 ? -1.818 -21.047 2.969 1 40.72 381 ASP A N 1
ATOM 2994 C CA . ASP A 1 381 ? -1.348 -22.328 3.484 1 40.72 381 ASP A CA 1
ATOM 2995 C C . ASP A 1 381 ? -2.428 -23.406 3.361 1 40.72 381 ASP A C 1
ATOM 2997 O O . ASP A 1 381 ? -2.125 -24.594 3.354 1 40.72 381 ASP A O 1
ATOM 3001 N N . ASP A 1 382 ? -3.664 -23.125 3.342 1 39.47 382 ASP A N 1
ATOM 3002 C CA . ASP A 1 382 ? -4.621 -24.219 3.289 1 39.47 382 ASP A CA 1
ATOM 3003 C C . ASP A 1 382 ? -4.633 -24.875 1.909 1 39.47 382 ASP A C 1
ATOM 3005 O O . ASP A 1 382 ? -5.102 -26.016 1.754 1 39.47 382 ASP A O 1
ATOM 3009 N N . VAL A 1 383 ? -4.211 -24.297 0.905 1 40.06 383 VAL A N 1
ATOM 3010 C CA . VAL A 1 383 ? -4.133 -25 -0.367 1 40.06 383 VAL A CA 1
ATOM 3011 C C . VAL A 1 383 ? -2.963 -25.984 -0.34 1 40.06 383 VAL A C 1
ATOM 3013 O O . VAL A 1 383 ? -2.969 -27 -1.055 1 40.06 383 VAL A O 1
ATOM 3016 N N . ASP A 1 384 ? -1.905 -25.812 0.399 1 37.69 384 ASP A N 1
ATOM 3017 C CA . ASP A 1 384 ? -0.853 -26.828 0.518 1 37.69 384 ASP A CA 1
ATOM 3018 C C . ASP A 1 384 ? -1.351 -28.047 1.271 1 37.69 384 ASP A C 1
ATOM 3020 O O . ASP A 1 384 ? -0.727 -29.109 1.216 1 37.69 384 ASP A O 1
ATOM 3024 N N . ALA A 1 385 ? -2.281 -27.953 2.211 1 38.31 385 ALA A N 1
ATOM 3025 C CA . ALA A 1 385 ? -2.697 -29.125 2.98 1 38.31 385 ALA A CA 1
ATOM 3026 C C . ALA A 1 385 ? -3.525 -30.078 2.123 1 38.31 385 ALA A C 1
ATOM 3028 O O . ALA A 1 385 ? -3.764 -31.219 2.512 1 38.31 385 ALA A O 1
ATOM 3029 N N . ALA A 1 386 ? -4.102 -29.547 1.096 1 37.88 386 ALA A N 1
ATOM 3030 C CA . ALA A 1 386 ? -4.984 -30.469 0.387 1 37.88 386 ALA A CA 1
ATOM 3031 C C . ALA A 1 386 ? -4.199 -31.312 -0.615 1 37.88 386 ALA A C 1
ATOM 3033 O O . ALA A 1 386 ? -4.781 -32.125 -1.348 1 37.88 386 ALA A O 1
ATOM 3034 N N . VAL A 1 387 ? -2.928 -30.906 -0.878 1 35.38 387 VAL A N 1
ATOM 3035 C CA . VAL A 1 387 ? -2.23 -31.875 -1.709 1 35.38 387 VAL A CA 1
ATOM 3036 C C . VAL A 1 387 ? -1.809 -33.062 -0.858 1 35.38 387 VAL A C 1
ATOM 3038 O O . VAL A 1 387 ? -1.001 -32.938 0.063 1 35.38 387 VAL A O 1
ATOM 3041 N N . PRO A 1 388 ? -2.646 -34.031 -0.702 1 34.38 388 PRO A N 1
ATOM 3042 C CA . PRO A 1 388 ? -2.279 -35.219 0.08 1 34.38 388 PRO A CA 1
ATOM 3043 C C . PRO A 1 388 ? -0.883 -35.719 -0.256 1 34.38 388 PRO A C 1
ATOM 3045 O O . PRO A 1 388 ? -0.557 -35.906 -1.431 1 34.38 388 PRO A O 1
ATOM 3048 N N . GLY A 1 389 ? 0.112 -35.312 0.439 1 32.84 389 GLY A N 1
ATOM 3049 C CA . GLY A 1 389 ? 1.378 -36.031 0.393 1 32.84 389 GLY A CA 1
ATOM 3050 C C . GLY A 1 389 ? 1.212 -37.531 0.409 1 32.84 389 GLY A C 1
ATOM 3051 O O . GLY A 1 389 ? 0.344 -38.062 1.108 1 32.84 389 GLY A O 1
ATOM 3052 N N . HIS A 1 390 ? 1.413 -38.25 -0.677 1 33.56 390 HIS A N 1
ATOM 3053 C CA . HIS A 1 390 ? 1.49 -39.688 -0.808 1 33.56 390 HIS A CA 1
ATOM 3054 C C . HIS A 1 390 ? 2.312 -40.312 0.321 1 33.56 390 HIS A C 1
ATOM 3056 O O . HIS A 1 390 ? 3.543 -40.344 0.254 1 33.56 390 HIS A O 1
ATOM 3062 N N . SER A 1 391 ? 1.963 -40.094 1.621 1 29.08 391 SER A N 1
ATOM 3063 C CA . SER A 1 391 ? 2.678 -40.938 2.562 1 29.08 391 SER A CA 1
ATOM 3064 C C . SER A 1 391 ? 2.385 -42.406 2.299 1 29.08 391 SER A C 1
ATOM 3066 O O . SER A 1 391 ? 1.244 -42.875 2.438 1 29.08 391 SER A O 1
ATOM 3068 N N . ALA A 1 392 ? 3.078 -43.188 1.398 1 33.81 392 ALA A N 1
ATOM 3069 C CA . ALA A 1 392 ? 3.209 -44.625 1.336 1 33.81 392 ALA A CA 1
ATOM 3070 C C . ALA A 1 392 ? 3.543 -45.219 2.707 1 33.81 392 ALA A C 1
ATOM 3072 O O . ALA A 1 392 ? 4.695 -45.156 3.145 1 33.81 392 ALA A O 1
ATOM 3073 N N . SER A 1 393 ? 2.689 -45 3.793 1 27.72 393 SER A N 1
ATOM 3074 C CA . SER A 1 393 ? 2.969 -45.844 4.965 1 27.72 393 SER A CA 1
ATOM 3075 C C . SER A 1 393 ? 2.943 -47.312 4.617 1 27.72 393 SER A C 1
ATOM 3077 O O . SER A 1 393 ? 1.961 -47.812 4.062 1 27.72 393 SER A O 1
ATOM 3079 N N . ASP A 1 394 ? 4.098 -48.062 4.516 1 25.22 394 ASP A N 1
ATOM 3080 C CA . ASP A 1 394 ? 4.379 -49.5 4.523 1 25.22 394 ASP A CA 1
ATOM 3081 C C . ASP A 1 394 ? 3.68 -50.188 5.695 1 25.22 394 ASP A C 1
ATOM 3083 O O . ASP A 1 394 ? 3.996 -49.906 6.855 1 25.22 394 ASP A O 1
ATOM 3087 N N . GLU A 1 395 ? 2.369 -50.344 5.68 1 26.62 395 GLU A N 1
ATOM 3088 C CA . GLU A 1 395 ? 1.718 -51.25 6.633 1 26.62 395 GLU A CA 1
ATOM 3089 C C . GLU A 1 395 ? 2.455 -52.562 6.734 1 26.62 395 GLU A C 1
ATOM 3091 O O . GLU A 1 395 ? 2.592 -53.281 5.742 1 26.62 395 GLU A O 1
ATOM 3096 N N . ASP A 1 396 ? 3.373 -52.688 7.734 1 24.17 396 ASP A N 1
ATOM 3097 C CA . ASP A 1 396 ? 3.986 -53.906 8.227 1 24.17 396 ASP A CA 1
ATOM 3098 C C . ASP A 1 396 ? 2.934 -55 8.477 1 24.17 396 ASP A C 1
ATOM 3100 O O . ASP A 1 396 ? 1.824 -54.688 8.922 1 24.17 396 ASP A O 1
ATOM 3104 N N . GLU A 1 397 ? 3.115 -56.219 7.977 1 24.3 397 GLU A N 1
ATOM 3105 C CA . GLU A 1 397 ? 2.484 -57.531 8.016 1 24.3 397 GLU A CA 1
ATOM 3106 C C . GLU A 1 397 ? 2.244 -58 9.453 1 24.3 397 GLU A C 1
ATOM 3108 O O . GLU A 1 397 ? 3.141 -57.906 10.289 1 24.3 397 GLU A O 1
ATOM 3113 N N . PRO A 1 398 ? 0.951 -58 9.969 1 23.97 398 PRO A N 1
ATOM 3114 C CA . PRO A 1 398 ? 0.604 -58.594 11.258 1 23.97 398 P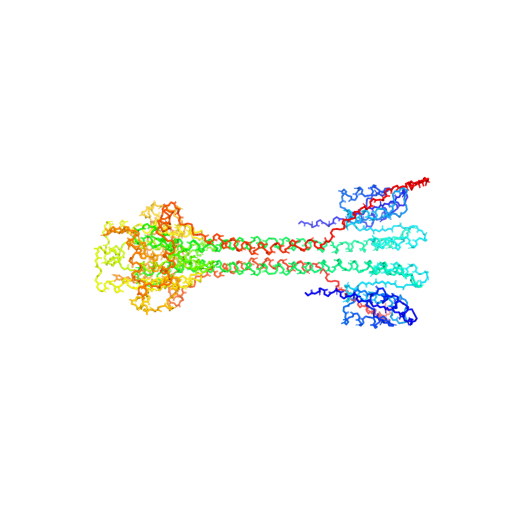RO A CA 1
ATOM 3115 C C . PRO A 1 398 ? 1.295 -59.938 11.484 1 23.97 398 PRO A C 1
ATOM 3117 O O . PRO A 1 398 ? 1.556 -60.656 10.523 1 23.97 398 PRO A O 1
ATOM 3120 N N . LYS A 1 399 ? 1.935 -59.969 12.766 1 22.77 399 LYS A N 1
ATOM 3121 C CA . LYS A 1 399 ? 2.547 -61.125 13.391 1 22.77 399 LYS A CA 1
ATOM 3122 C C . LYS A 1 399 ? 1.63 -62.344 13.305 1 22.77 399 LYS A C 1
ATOM 3124 O O . LYS A 1 399 ? 0.418 -62.219 13.125 1 22.77 399 LYS A O 1
ATOM 3129 N N . SER A 1 400 ? 1.904 -63.312 14.219 1 20.78 400 SER A N 1
ATOM 3130 C CA . SER A 1 400 ? 2.053 -64.75 14.406 1 20.78 400 SER A CA 1
ATOM 3131 C C . SER A 1 400 ? 0.712 -65.438 14.719 1 20.78 400 SER A C 1
ATOM 3133 O O . SER A 1 400 ? -0.238 -64.75 15.125 1 20.78 400 SER A O 1
ATOM 3135 N N . ALA A 1 401 ? 0.786 -66.875 14.961 1 23.34 401 ALA A N 1
ATOM 3136 C CA . ALA A 1 401 ? 0.278 -68.25 14.797 1 23.34 401 ALA A CA 1
ATOM 3137 C C . ALA A 1 401 ? -0.76 -68.562 15.859 1 23.34 401 ALA A C 1
ATOM 3139 O O . ALA A 1 401 ? -1.854 -69.062 15.547 1 23.34 401 ALA A O 1
ATOM 3140 N N . VAL A 1 402 ? -0.287 -68.812 17.203 1 22.83 402 VAL A N 1
ATOM 3141 C CA . VAL A 1 402 ? -0.461 -70.125 17.766 1 22.83 402 VAL A CA 1
ATOM 3142 C C . VAL A 1 402 ? -1.776 -70.188 18.531 1 22.83 402 VAL A C 1
ATOM 3144 O O . VAL A 1 402 ? -2.008 -69.438 19.453 1 22.83 402 VAL A O 1
ATOM 3147 N N . VAL A 1 403 ? -2.855 -70.625 17.875 1 21.67 403 VAL A N 1
ATOM 3148 C CA . VAL A 1 403 ? -4.156 -71.062 18.375 1 21.67 403 VAL A CA 1
ATOM 3149 C C . VAL A 1 403 ? -3.961 -72 19.531 1 21.67 403 VAL A C 1
ATOM 3151 O O . VAL A 1 403 ? -3.412 -73.125 19.359 1 21.67 403 VAL A O 1
ATOM 3154 N N . ARG A 1 404 ? -3.648 -71.438 20.734 1 19.88 404 ARG A N 1
ATOM 3155 C CA . ARG A 1 404 ? -3.578 -72.25 21.953 1 19.88 404 ARG A CA 1
ATOM 3156 C C . ARG A 1 404 ? -4.848 -73.125 22.125 1 19.88 404 ARG A C 1
ATOM 3158 O O . ARG A 1 404 ? -5.953 -72.625 21.875 1 19.88 404 ARG A O 1
ATOM 3165 N N . SER A 1 405 ? -4.77 -74.5 22.297 1 21.16 405 SER A N 1
ATOM 3166 C CA . SER A 1 405 ? -5.516 -75.75 22.531 1 21.16 405 SER A CA 1
ATOM 3167 C C . SER A 1 405 ? -6.242 -75.688 23.875 1 21.16 405 SER A C 1
ATOM 3169 O O . SER A 1 405 ? -6.801 -76.688 24.328 1 21.16 405 SER A O 1
ATOM 3171 N N . VAL A 1 406 ? -7.012 -74.688 24.266 1 20.03 406 VAL A N 1
ATOM 3172 C CA . VAL A 1 406 ? -7.508 -74.812 25.641 1 20.03 406 VAL A CA 1
ATOM 3173 C C . VAL A 1 406 ? -8.375 -76.062 25.766 1 20.03 406 VAL A C 1
ATOM 3175 O O . VAL A 1 406 ? -9.398 -76.188 25.078 1 20.03 406 VAL A O 1
ATOM 3178 N N . ALA A 1 407 ? -7.824 -77.25 26.375 1 24.12 407 ALA A N 1
ATOM 3179 C CA . ALA A 1 407 ? -8.305 -78.562 26.812 1 24.12 407 ALA A CA 1
ATOM 3180 C C . ALA A 1 407 ? -9.305 -78.438 27.953 1 24.12 407 ALA A C 1
ATOM 3182 O O . ALA A 1 407 ? -9.789 -79.438 28.484 1 24.12 407 ALA A O 1
ATOM 3183 N N . GLY A 1 408 ? -9.82 -77.25 28.375 1 20.78 408 GLY A N 1
ATOM 3184 C CA . GLY A 1 408 ? -10.273 -77.5 29.734 1 20.78 408 GLY A CA 1
ATOM 3185 C C . GLY A 1 408 ? -11.297 -78.625 29.828 1 20.78 408 GLY A C 1
ATOM 3186 O O . GLY A 1 408 ? -12.195 -78.688 29 1 20.78 408 GLY A O 1
ATOM 3187 N N . ASN A 1 409 ? -11.117 -79.812 30.625 1 19.41 409 ASN A N 1
ATOM 3188 C CA . ASN A 1 409 ? -11.555 -81 31.266 1 19.41 409 ASN A CA 1
ATOM 3189 C C . ASN A 1 409 ? -12.797 -80.812 32.125 1 19.41 409 ASN A C 1
ATOM 3191 O O . ASN A 1 409 ? -13.734 -81.625 32.0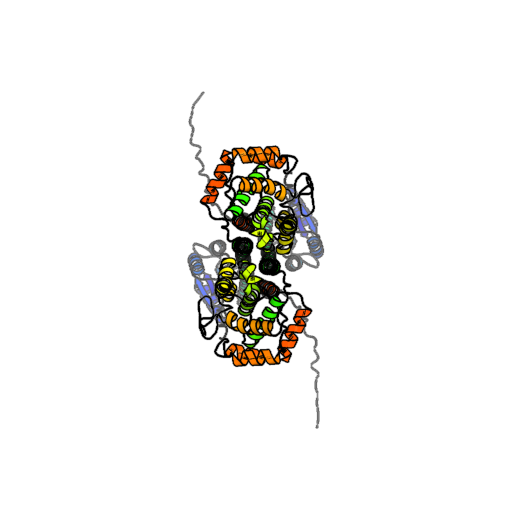94 1 19.41 409 ASN A O 1
ATOM 3195 N N . LYS A 1 410 ? -12.836 -80.25 33.312 1 18.31 410 LYS A N 1
ATOM 3196 C CA . LYS A 1 410 ? -13.438 -81 34.406 1 18.31 410 LYS A CA 1
ATOM 3197 C C . LYS A 1 410 ? -14.883 -81.375 34.094 1 18.31 410 LYS A C 1
ATOM 3199 O O . LYS A 1 410 ? -15.539 -80.75 33.281 1 18.31 410 LYS A O 1
ATOM 3204 N N . GLY A 1 411 ? -15.148 -82.25 35.25 1 19.09 411 GLY A N 1
ATOM 3205 C CA . GLY A 1 411 ? -15.711 -82.625 36.531 1 19.09 411 GLY A CA 1
ATOM 3206 C C . GLY A 1 411 ? -16.438 -81.5 37.219 1 19.09 411 GLY A C 1
ATOM 3207 O O . GLY A 1 411 ? -16.125 -80.312 36.969 1 19.09 411 GLY A O 1
ATOM 3208 N N . MET B 1 1 ? -26.484 -28.953 6.891 1 33.81 1 MET B N 1
ATOM 3209 C CA . MET B 1 1 ? -26.703 -29.234 5.477 1 33.81 1 MET B CA 1
ATOM 3210 C C . MET B 1 1 ? -25.812 -30.375 5.012 1 33.81 1 MET B C 1
ATOM 3212 O O . MET B 1 1 ? -24.594 -30.328 5.168 1 33.81 1 MET B O 1
ATOM 3216 N N . GLU B 1 2 ? -26.344 -31.578 5.051 1 36.16 2 GLU B N 1
ATOM 3217 C CA . GLU B 1 2 ? -25.609 -32.812 4.699 1 36.16 2 GLU B CA 1
ATOM 3218 C C . GLU B 1 2 ? -24.844 -32.625 3.389 1 36.16 2 GLU B C 1
ATOM 3220 O O . GLU B 1 2 ? -25.406 -32.156 2.395 1 36.16 2 GLU B O 1
ATOM 3225 N N . ALA B 1 3 ? -23.562 -32.438 3.387 1 45.78 3 ALA B N 1
ATOM 3226 C CA . ALA B 1 3 ? -22.75 -32.281 2.182 1 45.78 3 ALA B CA 1
ATOM 3227 C C . ALA B 1 3 ? -23.172 -33.312 1.115 1 45.78 3 ALA B C 1
ATOM 3229 O O . ALA B 1 3 ? -23.25 -34.5 1.385 1 45.78 3 ALA B O 1
ATOM 3230 N N . ILE B 1 4 ? -24.125 -32.938 0.37 1 46.72 4 ILE B N 1
ATOM 3231 C CA . ILE B 1 4 ? -24.469 -33.812 -0.752 1 46.72 4 ILE B CA 1
ATOM 3232 C C . ILE B 1 4 ? -23.219 -34.469 -1.285 1 46.72 4 ILE B C 1
ATOM 3234 O O . ILE B 1 4 ? -22.234 -33.812 -1.604 1 46.72 4 ILE B O 1
ATOM 3238 N N . PRO B 1 5 ? -23.109 -35.781 -1.052 1 56.78 5 PRO B N 1
ATOM 3239 C CA . PRO B 1 5 ? -21.938 -36.469 -1.592 1 56.78 5 PRO B CA 1
ATOM 3240 C C . PRO B 1 5 ? -21.625 -36.062 -3.029 1 56.78 5 PRO B C 1
ATOM 3242 O O . PRO B 1 5 ? -22.531 -35.719 -3.791 1 56.78 5 PRO B O 1
ATOM 3245 N N . PRO B 1 6 ? -20.516 -35.719 -3.248 1 63.59 6 PRO B N 1
ATOM 3246 C CA . PRO B 1 6 ? -20.203 -35.312 -4.617 1 63.59 6 PRO B CA 1
ATOM 3247 C C . PRO B 1 6 ? -20.688 -36.312 -5.668 1 63.59 6 PRO B C 1
ATOM 3249 O O . PRO B 1 6 ? -20.734 -37.5 -5.418 1 63.59 6 PRO B O 1
ATOM 3252 N N . ALA B 1 7 ? -21.594 -35.938 -6.523 1 71.5 7 ALA B N 1
ATOM 3253 C CA . ALA B 1 7 ? -22.109 -36.719 -7.629 1 71.5 7 ALA B CA 1
ATOM 3254 C C . ALA B 1 7 ? -20.984 -37.531 -8.297 1 71.5 7 ALA B C 1
ATOM 3256 O O . ALA B 1 7 ? -19.844 -37.062 -8.383 1 71.5 7 ALA B O 1
ATOM 3257 N N . PRO B 1 8 ? -21.234 -38.875 -8.484 1 85.25 8 PRO B N 1
ATOM 3258 C CA . PRO B 1 8 ? -20.219 -39.719 -9.141 1 85.25 8 PRO B CA 1
ATOM 3259 C C . PRO B 1 8 ? -19.766 -39.156 -10.492 1 85.25 8 PRO B C 1
ATOM 3261 O O . PRO B 1 8 ? -20.562 -38.5 -11.195 1 85.25 8 PRO B O 1
ATOM 3264 N N . PRO B 1 9 ? -18.594 -39.344 -10.742 1 89.06 9 PRO B N 1
ATOM 3265 C CA . PRO B 1 9 ? -18.078 -38.812 -12 1 89.06 9 PRO B CA 1
ATOM 3266 C C . PRO B 1 9 ? -18.734 -39.406 -13.227 1 89.06 9 PRO B C 1
ATOM 3268 O O . PRO B 1 9 ? -19.031 -40.625 -13.234 1 89.06 9 PRO B O 1
ATOM 3271 N N . ARG B 1 10 ? -19.047 -38.656 -14.148 1 94.12 10 ARG B N 1
ATOM 3272 C CA . ARG B 1 10 ? -19.656 -39.062 -15.414 1 94.12 10 ARG B CA 1
ATOM 3273 C C . ARG B 1 10 ? -18.656 -39.844 -16.281 1 94.12 10 ARG B C 1
ATOM 3275 O O . ARG B 1 10 ? -17.547 -39.344 -16.547 1 94.12 10 ARG B O 1
ATOM 3282 N N . ILE B 1 11 ? -19.016 -41.062 -16.734 1 97 11 ILE B N 1
ATOM 3283 C CA . ILE B 1 11 ? -18.172 -41.906 -17.578 1 97 11 ILE B CA 1
ATOM 3284 C C . ILE B 1 11 ? -18.859 -42.125 -18.922 1 97 11 ILE B C 1
ATOM 3286 O O . ILE B 1 11 ? -20 -42.594 -18.969 1 97 11 ILE B O 1
ATOM 3290 N N . LEU B 1 12 ? -18.172 -41.75 -19.984 1 97.94 12 LEU B N 1
ATOM 3291 C CA . LEU B 1 12 ? -18.703 -41.969 -21.328 1 97.94 12 LEU B CA 1
ATOM 3292 C C . LEU B 1 12 ? -18.141 -43.25 -21.938 1 97.94 12 LEU B C 1
ATOM 3294 O O . LEU B 1 12 ? -16.938 -43.406 -22.078 1 97.94 12 LEU B O 1
ATOM 3298 N N . ILE B 1 13 ? -19 -44.188 -22.25 1 97.44 13 ILE B N 1
ATOM 3299 C CA . ILE B 1 13 ? -18.625 -45.438 -22.844 1 97.44 13 ILE B CA 1
ATOM 3300 C C . ILE B 1 13 ? -18.891 -45.406 -24.344 1 97.44 13 ILE B C 1
ATOM 3302 O O . ILE B 1 13 ? -20.016 -45.156 -24.781 1 97.44 13 ILE B O 1
ATOM 3306 N N . VAL B 1 14 ? -17.828 -45.719 -25.141 1 97.62 14 VAL B N 1
ATOM 3307 C CA . VAL B 1 14 ? -17.922 -45.562 -26.594 1 97.62 14 VAL B CA 1
ATOM 3308 C C . VAL B 1 14 ? -17.609 -46.906 -27.266 1 97.62 14 VAL B C 1
ATOM 3310 O O . VAL B 1 14 ? -16.5 -47.438 -27.141 1 97.62 14 VAL B O 1
ATOM 3313 N N . ASP B 1 15 ? -18.516 -47.406 -27.953 1 95.69 15 ASP B N 1
ATOM 3314 C CA . ASP B 1 15 ? -18.391 -48.688 -28.688 1 95.69 15 ASP B CA 1
ATOM 3315 C C . ASP B 1 15 ? -19.469 -48.812 -29.734 1 95.69 15 ASP B C 1
ATOM 3317 O O . ASP B 1 15 ? -20.625 -48.438 -29.516 1 95.69 15 ASP B O 1
ATOM 3321 N N . ASP B 1 16 ? -19.062 -49.344 -30.891 1 93.62 16 ASP B N 1
ATOM 3322 C CA . ASP B 1 16 ? -20.062 -49.5 -31.938 1 93.62 16 ASP B CA 1
ATOM 3323 C C . ASP B 1 16 ? -20.922 -50.719 -31.719 1 93.62 16 ASP B C 1
ATOM 3325 O O . ASP B 1 16 ? -22 -50.844 -32.312 1 93.62 16 ASP B O 1
ATOM 3329 N N . ASP B 1 17 ? -20.516 -51.656 -30.891 1 93.19 17 ASP B N 1
ATOM 3330 C CA . ASP B 1 17 ? -21.25 -52.875 -30.578 1 93.19 17 ASP B CA 1
ATOM 3331 C C . ASP B 1 17 ? -22.203 -52.656 -29.391 1 93.19 17 ASP B C 1
ATOM 3333 O O . ASP B 1 17 ? -21.75 -52.406 -28.266 1 93.19 17 ASP B O 1
ATOM 3337 N N . ASP B 1 18 ? -23.438 -52.875 -29.594 1 92.56 18 ASP B N 1
ATOM 3338 C CA . ASP B 1 18 ? -24.453 -52.656 -28.578 1 92.56 18 ASP B CA 1
ATOM 3339 C C . ASP B 1 18 ? -24.25 -53.594 -27.375 1 92.56 18 ASP B C 1
ATOM 3341 O O . ASP B 1 18 ? -24.438 -53.156 -26.219 1 92.56 18 ASP B O 1
ATOM 3345 N N . SER B 1 19 ? -23.906 -54.75 -27.656 1 91.81 19 SER B N 1
ATOM 3346 C CA . SER B 1 19 ? -23.781 -55.75 -26.594 1 91.81 19 SER B CA 1
ATOM 3347 C C . SER B 1 19 ? -22.656 -55.375 -25.625 1 91.81 19 SER B C 1
ATOM 3349 O O . SER B 1 19 ? -22.828 -55.469 -24.406 1 91.81 19 SER B O 1
ATOM 3351 N N . VAL B 1 20 ? -21.594 -54.906 -26.219 1 89.75 20 VAL B N 1
ATOM 3352 C CA . VAL B 1 20 ? -20.453 -54.562 -25.406 1 89.75 20 VAL B CA 1
ATOM 3353 C C . VAL B 1 20 ? -20.781 -53.312 -24.562 1 89.75 20 VAL B C 1
ATOM 3355 O O . VAL B 1 20 ? -20.516 -53.281 -23.359 1 89.75 20 VAL B O 1
ATOM 3358 N N . ARG B 1 21 ? -21.391 -52.312 -25.125 1 92.19 21 ARG B N 1
ATOM 3359 C CA . ARG B 1 21 ? -21.766 -51.094 -24.438 1 92.19 21 ARG B CA 1
ATOM 3360 C C . ARG B 1 21 ? -22.688 -51.375 -23.25 1 92.19 21 ARG B C 1
ATOM 3362 O O . ARG B 1 21 ? -22.5 -50.875 -22.156 1 92.19 21 ARG B O 1
ATOM 3369 N N . ASP B 1 22 ? -23.594 -52.25 -23.5 1 91.88 22 ASP B N 1
ATOM 3370 C CA . ASP B 1 22 ? -24.609 -52.562 -22.484 1 91.88 22 ASP B CA 1
ATOM 3371 C C . ASP B 1 22 ? -23.969 -53.281 -21.297 1 91.88 22 ASP B C 1
ATOM 3373 O O . ASP B 1 22 ? -24.25 -52.938 -20.141 1 91.88 22 ASP B O 1
ATOM 3377 N N . VAL B 1 23 ? -23.109 -54.188 -21.594 1 92.38 23 VAL B N 1
ATOM 3378 C CA . VAL B 1 23 ? -22.484 -54.969 -20.531 1 92.38 23 VAL B CA 1
ATOM 3379 C C . VAL B 1 23 ? -21.641 -54.031 -19.656 1 92.38 23 VAL B C 1
ATOM 3381 O O . VAL B 1 23 ? -21.75 -54.062 -18.422 1 92.38 23 VAL B O 1
ATOM 3384 N N . ILE B 1 24 ? -20.844 -53.219 -20.266 1 93.62 24 ILE B N 1
ATOM 3385 C CA . ILE B 1 24 ? -19.953 -52.344 -19.531 1 93.62 24 ILE B CA 1
ATOM 3386 C C . ILE B 1 24 ? -20.766 -51.312 -18.734 1 93.62 24 ILE B C 1
ATOM 3388 O O . ILE B 1 24 ? -20.469 -51.031 -17.578 1 93.62 24 ILE B O 1
ATOM 3392 N N . SER B 1 25 ? -21.797 -50.844 -19.328 1 93.75 25 SER B N 1
ATOM 3393 C CA . SER B 1 25 ? -22.641 -49.844 -18.688 1 93.75 25 SER B CA 1
ATOM 3394 C C . SER B 1 25 ? -23.312 -50.406 -17.438 1 93.75 25 SER B C 1
ATOM 3396 O O . SER B 1 25 ? -23.344 -49.781 -16.391 1 93.75 25 SER B O 1
ATOM 3398 N N . VAL B 1 26 ? -23.797 -51.594 -17.578 1 92.56 26 VAL B N 1
ATOM 3399 C CA . VAL B 1 26 ? -24.484 -52.25 -16.469 1 92.56 26 VAL B CA 1
ATOM 3400 C C . VAL B 1 26 ? -23.5 -52.531 -15.336 1 92.56 26 VAL B C 1
ATOM 3402 O O . VAL B 1 26 ? -23.797 -52.25 -14.172 1 92.56 26 VAL B O 1
ATOM 3405 N N . LEU B 1 27 ? -22.344 -53.031 -15.688 1 91.94 27 LEU B N 1
ATOM 3406 C CA . LEU B 1 27 ? -21.328 -53.344 -14.695 1 91.94 27 LEU B CA 1
ATOM 3407 C C . LEU B 1 27 ? -20.922 -52.094 -13.93 1 91.94 27 LEU B C 1
ATOM 3409 O O . LEU B 1 27 ? -20.844 -52.094 -12.695 1 91.94 27 LEU B O 1
ATOM 3413 N N . LEU B 1 28 ? -20.781 -51.031 -14.617 1 93.12 28 LEU B N 1
ATOM 3414 C CA . LEU B 1 28 ? -20.297 -49.812 -13.992 1 93.12 28 LEU B CA 1
ATOM 3415 C C . LEU B 1 28 ? -21.391 -49.125 -13.18 1 93.12 28 LEU B C 1
ATOM 3417 O O . LEU B 1 28 ? -21.125 -48.562 -12.117 1 93.12 28 LEU B O 1
ATOM 3421 N N . ARG B 1 29 ? -22.578 -49.156 -13.664 1 92 29 ARG B N 1
ATOM 3422 C CA . ARG B 1 29 ? -23.703 -48.625 -12.898 1 92 29 ARG B CA 1
ATOM 3423 C C . ARG B 1 29 ? -23.875 -49.375 -11.57 1 92 29 ARG B C 1
ATOM 3425 O O . ARG B 1 29 ? -24.156 -48.75 -10.547 1 92 29 ARG B O 1
ATOM 3432 N N . GLU B 1 30 ? -23.641 -50.594 -11.648 1 91.69 30 GLU B N 1
ATOM 3433 C CA . GLU B 1 30 ? -23.734 -51.406 -10.438 1 91.69 30 GLU B CA 1
ATOM 3434 C C . GLU B 1 30 ? -22.672 -51.031 -9.422 1 91.69 30 GLU B C 1
ATOM 3436 O O . GLU B 1 30 ? -22.875 -51.125 -8.219 1 91.69 30 GLU B O 1
ATOM 3441 N N . GLU B 1 31 ? -21.594 -50.656 -9.93 1 91.06 31 GLU B N 1
ATOM 3442 C CA . GLU B 1 31 ? -20.484 -50.219 -9.07 1 91.06 31 GLU B CA 1
ATOM 3443 C C . GLU B 1 31 ? -20.688 -48.781 -8.609 1 91.06 31 GLU B C 1
ATOM 3445 O O . GLU B 1 31 ? -19.875 -48.219 -7.859 1 91.06 31 GLU B O 1
ATOM 3450 N N . GLY B 1 32 ? -21.781 -48.125 -9.125 1 89.06 32 GLY B N 1
ATOM 3451 C CA . GLY B 1 32 ? -22.141 -46.812 -8.609 1 89.06 32 GLY B CA 1
ATOM 3452 C C . GLY B 1 32 ? -21.688 -45.688 -9.5 1 89.06 32 GLY B C 1
ATOM 3453 O O . GLY B 1 32 ? -21.75 -44.5 -9.109 1 89.06 32 GLY B O 1
ATOM 3454 N N . TYR B 1 33 ? -21.234 -45.938 -10.734 1 92.25 33 TYR B N 1
ATOM 3455 C CA . TYR B 1 33 ? -20.781 -44.875 -11.625 1 92.25 33 TYR B CA 1
ATOM 3456 C C . TYR B 1 33 ? -21.938 -44.344 -12.469 1 92.25 33 TYR B C 1
ATOM 3458 O O . TYR B 1 33 ? -22.906 -45.062 -12.727 1 92.25 33 TYR B O 1
ATOM 3466 N N . ASN B 1 34 ? -21.891 -43.125 -12.789 1 93.06 34 ASN B N 1
ATOM 3467 C CA . ASN B 1 34 ? -22.812 -42.5 -13.758 1 93.06 34 ASN B CA 1
ATOM 3468 C C . ASN B 1 34 ? -22.312 -42.688 -15.188 1 93.06 34 ASN B C 1
ATOM 3470 O O . ASN B 1 34 ? -21.328 -42.062 -15.594 1 93.06 34 ASN B O 1
ATOM 3474 N N . CYS B 1 35 ? -23.016 -43.531 -15.977 1 94.62 35 CYS B N 1
ATOM 3475 C CA . CYS B 1 35 ? -22.5 -43.906 -17.281 1 94.62 35 CYS B CA 1
ATOM 3476 C C . CYS B 1 35 ? -23.406 -43.375 -18.391 1 94.62 35 CYS B C 1
ATOM 3478 O O . CYS B 1 35 ? -24.625 -43.375 -18.266 1 94.62 35 CYS B O 1
ATOM 3480 N N . VAL B 1 36 ? -22.797 -42.844 -19.359 1 95.75 36 VAL B N 1
ATOM 3481 C CA . VAL B 1 36 ? -23.422 -42.438 -20.625 1 95.75 36 VAL B CA 1
ATOM 3482 C C . VAL B 1 36 ? -22.797 -43.219 -21.781 1 95.75 36 VAL B C 1
ATOM 3484 O O . VAL B 1 36 ? -21.625 -43.594 -21.703 1 95.75 36 VAL B O 1
ATOM 3487 N N . VAL B 1 37 ? -23.594 -43.469 -22.859 1 96.69 37 VAL B N 1
ATOM 3488 C CA . VAL B 1 37 ? -23.078 -44.344 -23.906 1 96.69 37 VAL B CA 1
ATOM 3489 C C . VAL B 1 37 ? -23.125 -43.594 -25.25 1 96.69 37 VAL B C 1
ATOM 3491 O O . VAL B 1 37 ? -23.953 -42.719 -25.453 1 96.69 37 VAL B O 1
ATOM 3494 N N . ALA B 1 38 ? -22.188 -43.906 -26.078 1 97.12 38 ALA B N 1
ATOM 3495 C CA . ALA B 1 38 ? -22.125 -43.438 -27.469 1 97.12 38 ALA B CA 1
ATOM 3496 C C . ALA B 1 38 ? -21.797 -44.594 -28.422 1 97.12 38 ALA B C 1
ATOM 3498 O O . ALA B 1 38 ? -20.984 -45.469 -28.094 1 97.12 38 ALA B O 1
ATOM 3499 N N . ASN B 1 39 ? -22.328 -44.594 -29.578 1 95.69 39 ASN B N 1
ATOM 3500 C CA . ASN B 1 39 ? -22.141 -45.688 -30.5 1 95.69 39 ASN B CA 1
ATOM 3501 C C . ASN B 1 39 ? -21.062 -45.375 -31.531 1 95.69 39 ASN B C 1
ATOM 3503 O O . ASN B 1 39 ? -20.844 -46.156 -32.469 1 95.69 39 ASN B O 1
ATOM 3507 N N . GLY B 1 40 ? -20.406 -44.25 -31.344 1 95.56 40 GLY B N 1
ATOM 3508 C CA . GLY B 1 40 ? -19.344 -43.844 -32.25 1 95.56 40 GLY B CA 1
ATOM 3509 C C . GLY B 1 40 ? -18.5 -42.719 -31.734 1 95.56 40 GLY B C 1
ATOM 3510 O O . GLY B 1 40 ? -18.859 -42.062 -30.75 1 95.56 40 GLY B O 1
ATOM 3511 N N . ALA B 1 41 ? -17.422 -42.5 -32.469 1 96.75 41 ALA B N 1
ATOM 3512 C CA . ALA B 1 41 ? -16.438 -41.5 -32.031 1 96.75 41 ALA B CA 1
ATOM 3513 C C . ALA B 1 41 ? -17 -40.094 -32.156 1 96.75 41 ALA B C 1
ATOM 3515 O O . ALA B 1 41 ? -16.797 -39.281 -31.25 1 96.75 41 ALA B O 1
ATOM 3516 N N . GLU B 1 42 ? -17.656 -39.812 -33.188 1 96.25 42 GLU B N 1
ATOM 3517 C CA . GLU B 1 42 ? -18.188 -38.469 -33.406 1 96.25 42 GLU B CA 1
ATOM 3518 C C . GLU B 1 42 ? -19.234 -38.125 -32.344 1 96.25 42 GLU B C 1
ATOM 3520 O O . GLU B 1 42 ? -19.219 -37.031 -31.781 1 96.25 42 GLU B O 1
ATOM 3525 N N . MET B 1 43 ? -20.109 -39.094 -32.156 1 96.12 43 MET B N 1
ATOM 3526 C CA . MET B 1 43 ? -21.125 -38.875 -31.125 1 96.12 43 MET B CA 1
ATOM 3527 C C . MET B 1 43 ? -20.484 -38.688 -29.766 1 96.12 43 MET B C 1
ATOM 3529 O O . MET B 1 43 ? -20.938 -37.844 -28.969 1 96.12 43 MET B O 1
ATOM 3533 N N . ALA B 1 44 ? -19.531 -39.469 -29.531 1 97.75 44 ALA B N 1
ATOM 3534 C CA . ALA B 1 44 ? -18.844 -39.375 -28.25 1 97.75 44 ALA B CA 1
ATOM 3535 C C . ALA B 1 44 ? -18.234 -38 -28.062 1 97.75 44 ALA B C 1
ATOM 3537 O O . ALA B 1 44 ? -18.328 -37.406 -26.969 1 97.75 44 ALA B O 1
ATOM 3538 N N . LEU B 1 45 ? -17.562 -37.469 -29.078 1 97.38 45 LEU B N 1
ATOM 3539 C CA . LEU B 1 45 ? -16.938 -36.156 -29 1 97.38 45 LEU B CA 1
ATOM 3540 C C . LEU B 1 45 ? -17.969 -35.094 -28.734 1 97.38 45 LEU B C 1
ATOM 3542 O O . LEU B 1 45 ? -17.734 -34.156 -27.938 1 97.38 45 LEU B O 1
ATOM 3546 N N . ASP B 1 46 ? -19.094 -35.188 -29.359 1 96.5 46 ASP B N 1
ATOM 3547 C CA . ASP B 1 46 ? -20.172 -34.219 -29.172 1 96.5 46 ASP B CA 1
ATOM 3548 C C . ASP B 1 46 ? -20.688 -34.281 -27.734 1 96.5 46 ASP B C 1
ATOM 3550 O O . ASP B 1 46 ? -20.828 -33.219 -27.078 1 96.5 46 ASP B O 1
ATOM 3554 N N . LEU B 1 47 ? -20.891 -35.469 -27.25 1 96.56 47 LEU B N 1
ATOM 3555 C CA . LEU B 1 47 ? -21.422 -35.625 -25.891 1 96.56 47 LEU B CA 1
ATOM 3556 C C . LEU B 1 47 ? -20.438 -35.094 -24.859 1 96.56 47 LEU B C 1
ATOM 3558 O O . LEU B 1 47 ? -20.828 -34.469 -23.891 1 96.56 47 LEU B O 1
ATOM 3562 N N . ALA B 1 48 ? -19.234 -35.438 -25.062 1 96.5 48 ALA B N 1
ATOM 3563 C CA . ALA B 1 48 ? -18.188 -34.969 -24.141 1 96.5 48 ALA B CA 1
ATOM 3564 C C . ALA B 1 48 ? -18.078 -33.469 -24.125 1 96.5 48 ALA B C 1
ATOM 3566 O O . ALA B 1 48 ? -17.703 -32.875 -23.109 1 96.5 48 ALA B O 1
ATOM 3567 N N . GLY B 1 49 ? -18.359 -32.875 -25.219 1 94.69 49 GLY B N 1
ATOM 3568 C CA . GLY B 1 49 ? -18.297 -31.438 -25.328 1 94.69 49 GLY B CA 1
ATOM 3569 C C . GLY B 1 49 ? -19.484 -30.75 -24.672 1 94.69 49 GLY B C 1
ATOM 3570 O O . GLY B 1 49 ? -19.391 -29.578 -24.281 1 94.69 49 GLY B O 1
ATOM 3571 N N . GLU B 1 50 ? -20.547 -31.391 -24.547 1 93.94 50 GLU B N 1
ATOM 3572 C CA . GLU B 1 50 ? -21.797 -30.828 -24.031 1 93.94 50 GLU B CA 1
ATOM 3573 C C . GLU B 1 50 ? -21.781 -30.781 -22.5 1 93.94 50 GLU B C 1
ATOM 3575 O O . GLU B 1 50 ? -22.344 -29.844 -21.906 1 93.94 50 GLU B O 1
ATOM 3580 N N . GLU B 1 51 ? -21.266 -31.797 -21.984 1 93.25 51 GLU B N 1
ATOM 3581 C CA . GLU B 1 51 ? -21.203 -31.875 -20.531 1 93.25 51 GLU B CA 1
ATOM 3582 C C . GLU B 1 51 ? -19.828 -32.312 -20.062 1 93.25 51 GLU B C 1
ATOM 3584 O O . GLU B 1 51 ? -19.141 -33.062 -20.766 1 93.25 51 GLU B O 1
ATOM 3589 N N . GLU B 1 52 ? -19.531 -31.906 -18.859 1 92.88 52 GLU B N 1
ATOM 3590 C CA . GLU B 1 52 ? -18.25 -32.312 -18.312 1 92.88 52 GLU B CA 1
ATOM 3591 C C . GLU B 1 52 ? -18.141 -33.844 -18.219 1 92.88 52 GLU B C 1
ATOM 3593 O O . GLU B 1 52 ? -18.984 -34.5 -17.594 1 92.88 52 GLU B O 1
ATOM 3598 N N . THR B 1 53 ? -17.125 -34.312 -18.844 1 95.44 53 THR B N 1
ATOM 3599 C CA . THR B 1 53 ? -16.875 -35.75 -18.906 1 95.44 53 THR B CA 1
ATOM 3600 C C . THR B 1 53 ? -15.461 -36.094 -18.422 1 95.44 53 THR B C 1
ATOM 3602 O O . THR B 1 53 ? -14.508 -36.031 -19.203 1 95.44 53 THR B O 1
ATOM 3605 N N . PRO B 1 54 ? -15.383 -36.531 -17.203 1 95.88 54 PRO B N 1
ATOM 3606 C CA . PRO B 1 54 ? -14.055 -36.781 -16.625 1 95.88 54 PRO B CA 1
ATOM 3607 C C . PRO B 1 54 ? -13.352 -37.969 -17.297 1 95.88 54 PRO B C 1
ATOM 3609 O O . PRO B 1 54 ? -12.117 -38 -17.359 1 95.88 54 PRO B O 1
ATOM 3612 N N . LEU B 1 55 ? -14.125 -38.906 -17.766 1 97.56 55 LEU B N 1
ATOM 3613 C CA . LEU B 1 55 ? -13.516 -40.125 -18.25 1 97.56 55 LEU B CA 1
ATOM 3614 C C . LEU B 1 55 ? -14.281 -40.656 -19.469 1 97.56 55 LEU B C 1
ATOM 3616 O O . LEU B 1 55 ? -15.516 -40.656 -19.469 1 97.56 55 LEU B O 1
ATOM 3620 N N . VAL B 1 56 ? -13.531 -41.031 -20.469 1 97.88 56 VAL B N 1
ATOM 3621 C CA . VAL B 1 56 ? -14.062 -41.719 -21.656 1 97.88 56 VAL B CA 1
ATOM 3622 C C . VAL B 1 56 ? -13.438 -43.094 -21.797 1 97.88 56 VAL B C 1
ATOM 3624 O O . VAL B 1 56 ? -12.219 -43.25 -21.688 1 97.88 56 VAL B O 1
ATOM 3627 N N . ILE B 1 57 ? -14.203 -44.094 -21.906 1 97.12 57 ILE B N 1
ATOM 3628 C CA . ILE B 1 57 ? -13.781 -45.438 -22.234 1 97.12 57 ILE B CA 1
ATOM 3629 C C . ILE B 1 57 ? -14.18 -45.75 -23.672 1 97.12 57 ILE B C 1
ATOM 3631 O O . ILE B 1 57 ? -15.375 -45.812 -24 1 97.12 57 ILE B O 1
ATOM 3635 N N . SER B 1 58 ? -13.172 -46 -24.5 1 96.5 58 SER B N 1
ATOM 3636 C CA . SER B 1 58 ? -13.484 -46.062 -25.922 1 96.5 58 SER B CA 1
ATOM 3637 C C . SER B 1 58 ? -12.93 -47.312 -26.562 1 96.5 58 SER B C 1
ATOM 3639 O O . SER B 1 58 ? -11.805 -47.719 -26.266 1 96.5 58 SER B O 1
ATOM 3641 N N . ASP B 1 59 ? -13.703 -47.844 -27.406 1 93.62 59 ASP B N 1
ATOM 3642 C CA . ASP B 1 59 ? -13.211 -48.875 -28.312 1 93.62 59 ASP B CA 1
ATOM 3643 C C . ASP B 1 59 ? -12.203 -48.312 -29.312 1 93.62 59 ASP B C 1
ATOM 3645 O O . ASP B 1 59 ? -12.32 -47.125 -29.719 1 93.62 59 ASP B O 1
ATOM 3649 N N . MET B 1 60 ? -11.266 -49.094 -29.688 1 90.62 60 MET B N 1
ATOM 3650 C CA . MET B 1 60 ? -10.242 -48.656 -30.641 1 90.62 60 MET B CA 1
ATOM 3651 C C . MET B 1 60 ? -10.773 -48.688 -32.062 1 90.62 60 MET B C 1
ATOM 3653 O O . MET B 1 60 ? -10.555 -47.781 -32.844 1 90.62 60 MET B O 1
ATOM 3657 N N . LYS B 1 61 ? -11.383 -49.781 -32.375 1 89.56 61 LYS B N 1
ATOM 3658 C CA . LYS B 1 61 ? -11.844 -50 -33.75 1 89.56 61 LYS B CA 1
ATOM 3659 C C . LYS B 1 61 ? -13.344 -49.75 -33.875 1 89.56 61 LYS B C 1
ATOM 3661 O O . LYS B 1 61 ? -14.141 -50.469 -33.25 1 89.56 61 LYS B O 1
ATOM 3666 N N . MET B 1 62 ? -13.773 -48.844 -34.656 1 92.19 62 MET B N 1
ATOM 3667 C CA . MET B 1 62 ? -15.156 -48.5 -34.969 1 92.19 62 MET B CA 1
ATOM 3668 C C . MET B 1 62 ? -15.297 -48.031 -36.406 1 92.19 62 MET B C 1
ATOM 3670 O O . MET B 1 62 ? -14.336 -47.594 -37.031 1 92.19 62 MET B O 1
ATOM 3674 N N . PRO B 1 63 ? -16.469 -48.344 -36.969 1 92 63 PRO B N 1
ATOM 3675 C CA . PRO B 1 63 ? -16.672 -47.906 -38.344 1 92 63 PRO B CA 1
ATOM 3676 C C . PRO B 1 63 ? -16.547 -46.375 -38.5 1 92 63 PRO B C 1
ATOM 3678 O O . PRO B 1 63 ? -17.016 -45.625 -37.656 1 92 63 PRO B O 1
ATOM 3681 N N . GLY B 1 64 ? -15.852 -45.969 -39.625 1 92.19 64 GLY B N 1
ATOM 3682 C CA . GLY B 1 64 ? -15.633 -44.531 -39.812 1 92.19 64 GLY B CA 1
ATOM 3683 C C . GLY B 1 64 ? -14.477 -44 -39 1 92.19 64 GLY B C 1
ATOM 3684 O O . GLY B 1 64 ? -13.344 -44.469 -39.156 1 92.19 64 GLY B O 1
ATOM 3685 N N . LYS B 1 65 ? -14.875 -42.969 -38.156 1 93.88 65 LYS B N 1
ATOM 3686 C CA . LYS B 1 65 ? -13.891 -42.438 -37.219 1 93.88 65 LYS B CA 1
ATOM 3687 C C . LYS B 1 65 ? -13.68 -43.406 -36.062 1 93.88 65 LYS B C 1
ATOM 3689 O O . LYS B 1 65 ? -14.648 -43.906 -35.469 1 93.88 65 LYS B O 1
ATOM 3694 N N . ASP B 1 66 ? -12.438 -43.719 -35.781 1 92.81 66 ASP B N 1
ATOM 3695 C CA . ASP B 1 66 ? -12.18 -44.781 -34.812 1 92.81 66 ASP B CA 1
ATOM 3696 C C . ASP B 1 66 ? -11.766 -44.188 -33.438 1 92.81 66 ASP B C 1
ATOM 3698 O O . ASP B 1 66 ? -11.852 -42.969 -33.25 1 92.81 66 ASP B O 1
ATOM 3702 N N . GLY B 1 67 ? -11.422 -45.062 -32.531 1 93.56 67 GLY B N 1
ATOM 3703 C CA . GLY B 1 67 ? -11.086 -44.688 -31.172 1 93.56 67 GLY B CA 1
ATOM 3704 C C . GLY B 1 67 ? -9.836 -43.812 -31.094 1 93.56 67 GLY B C 1
ATOM 3705 O O . GLY B 1 67 ? -9.711 -42.969 -30.203 1 93.56 67 GLY B O 1
ATOM 3706 N N . LEU B 1 68 ? -8.883 -44 -32 1 91.94 68 LEU B N 1
ATOM 3707 C CA . LEU B 1 68 ? -7.672 -43.219 -32.031 1 91.94 68 LEU B CA 1
ATOM 3708 C C . LEU B 1 68 ? -7.984 -41.781 -32.438 1 91.94 68 LEU B C 1
ATOM 3710 O O . LEU B 1 68 ? -7.43 -40.812 -31.859 1 91.94 68 LEU B O 1
ATOM 3714 N N . TRP B 1 69 ? -8.789 -41.688 -33.438 1 94.62 69 TRP B N 1
ATOM 3715 C CA . TRP B 1 69 ? -9.258 -40.344 -33.844 1 94.62 69 TRP B CA 1
ATOM 3716 C C . TRP B 1 69 ? -9.906 -39.625 -32.656 1 94.62 69 TRP B C 1
ATOM 3718 O O . TRP B 1 69 ? -9.648 -38.469 -32.406 1 94.62 69 TRP B O 1
ATOM 3728 N N . LEU B 1 70 ? -10.75 -40.344 -31.922 1 96.75 70 LEU B N 1
ATOM 3729 C CA . LEU B 1 70 ? -11.422 -39.781 -30.75 1 96.75 70 LEU B CA 1
ATOM 3730 C C . LEU B 1 70 ? -10.406 -39.344 -29.719 1 96.75 70 LEU B C 1
ATOM 3732 O O . LEU B 1 70 ? -10.5 -38.219 -29.172 1 96.75 70 LEU B O 1
ATOM 3736 N N . LEU B 1 71 ? -9.445 -40.156 -29.422 1 96.06 71 LEU B N 1
ATOM 3737 C CA . LEU B 1 71 ? -8.398 -39.844 -28.453 1 96.06 71 LEU B CA 1
ATOM 3738 C C . LEU B 1 71 ? -7.68 -38.562 -28.797 1 96.06 71 LEU B C 1
ATOM 3740 O O . LEU B 1 71 ? -7.52 -37.688 -27.953 1 96.06 71 LEU B O 1
ATOM 3744 N N . GLU B 1 72 ? -7.285 -38.406 -29.984 1 94.06 72 GLU B N 1
ATOM 3745 C CA . GLU B 1 72 ? -6.547 -37.219 -30.422 1 94.06 72 GLU B CA 1
ATOM 3746 C C . GLU B 1 72 ? -7.391 -35.969 -30.312 1 94.06 72 GLU B C 1
ATOM 3748 O O . GLU B 1 72 ? -6.902 -34.938 -29.859 1 94.06 72 GLU B O 1
ATOM 3753 N N . ASN B 1 73 ? -8.594 -36.094 -30.688 1 95.94 73 ASN B N 1
ATOM 3754 C CA . ASN B 1 73 ? -9.469 -34.906 -30.641 1 95.94 73 ASN B CA 1
ATOM 3755 C C . ASN B 1 73 ? -9.805 -34.531 -29.188 1 95.94 73 ASN B C 1
ATOM 3757 O O . ASN B 1 73 ? -9.914 -33.375 -28.859 1 95.94 73 ASN B O 1
ATOM 3761 N N . LEU B 1 74 ? -10.023 -35.5 -28.359 1 96 74 LEU B N 1
ATOM 3762 C CA . LEU B 1 74 ? -10.273 -35.219 -26.953 1 96 74 LEU B CA 1
ATOM 3763 C C . LEU B 1 74 ? -9.07 -34.5 -26.312 1 96 74 LEU B C 1
ATOM 3765 O O . LEU B 1 74 ? -9.234 -33.562 -25.562 1 96 74 LEU B O 1
ATOM 3769 N N . ARG B 1 75 ? -7.945 -34.969 -26.656 1 92.69 75 ARG B N 1
ATOM 3770 C CA . ARG B 1 75 ? -6.719 -34.375 -26.125 1 92.69 75 ARG B CA 1
ATOM 3771 C C . ARG B 1 75 ? -6.586 -32.906 -26.531 1 92.69 75 ARG B C 1
ATOM 3773 O O . ARG B 1 75 ? -6.113 -32.094 -25.75 1 92.69 75 ARG B O 1
ATOM 3780 N N . GLU B 1 76 ? -6.98 -32.688 -27.703 1 92 76 GLU B N 1
ATOM 3781 C CA . GLU B 1 76 ? -6.848 -31.328 -28.25 1 92 76 GLU B CA 1
ATOM 3782 C C . GLU B 1 76 ? -7.953 -30.406 -27.719 1 92 76 GLU B C 1
ATOM 3784 O O . GLU B 1 76 ? -7.684 -29.297 -27.266 1 92 76 GLU B O 1
ATOM 3789 N N . ARG B 1 77 ? -9.156 -30.891 -27.703 1 93.81 77 ARG B N 1
ATOM 3790 C CA . ARG B 1 77 ? -10.305 -30.031 -27.453 1 93.81 77 ARG B CA 1
ATOM 3791 C C . ARG B 1 77 ? -10.711 -30.078 -25.984 1 93.81 77 ARG B C 1
ATOM 3793 O O . ARG B 1 77 ? -11.227 -29.109 -25.438 1 93.81 77 ARG B O 1
ATOM 3800 N N . LEU B 1 78 ? -10.562 -31.25 -25.422 1 94.69 78 LEU B N 1
ATOM 3801 C CA . LEU B 1 78 ? -10.953 -31.469 -24.031 1 94.69 78 LEU B CA 1
ATOM 3802 C C . LEU B 1 78 ? -9.812 -32.125 -23.25 1 94.69 78 LEU B C 1
ATOM 3804 O O . LEU B 1 78 ? -9.945 -33.25 -22.797 1 94.69 78 LEU B O 1
ATOM 3808 N N . PRO B 1 79 ? -8.805 -31.266 -23 1 90.25 79 PRO B N 1
ATOM 3809 C CA . PRO B 1 79 ? -7.586 -31.844 -22.438 1 90.25 79 PRO B CA 1
ATOM 3810 C C . PRO B 1 79 ? -7.777 -32.375 -21.016 1 90.25 79 PRO B C 1
ATOM 3812 O O . PRO B 1 79 ? -6.969 -33.156 -20.516 1 90.25 79 PRO B O 1
ATOM 3815 N N . ASP B 1 80 ? -8.797 -32.094 -20.391 1 92.88 80 ASP B N 1
ATOM 3816 C CA . ASP B 1 80 ? -9.016 -32.5 -19 1 92.88 80 ASP B CA 1
ATOM 3817 C C . ASP B 1 80 ? -9.742 -33.844 -18.938 1 92.88 80 ASP B C 1
ATOM 3819 O O . ASP B 1 80 ? -9.953 -34.406 -17.844 1 92.88 80 ASP B O 1
ATOM 3823 N N . THR B 1 81 ? -10.094 -34.312 -20.078 1 95.81 81 THR B N 1
ATOM 3824 C CA . THR B 1 81 ? -10.789 -35.594 -20.125 1 95.81 81 THR B CA 1
ATOM 3825 C C . THR B 1 81 ? -9.789 -36.75 -20.219 1 95.81 81 THR B C 1
ATOM 3827 O O . THR B 1 81 ? -8.906 -36.75 -21.078 1 95.81 81 THR B O 1
ATOM 3830 N N . SER B 1 82 ? -9.875 -37.656 -19.281 1 96.38 82 SER B N 1
ATOM 3831 C CA . SER B 1 82 ? -9.047 -38.844 -19.344 1 96.38 82 SER B CA 1
ATOM 3832 C C . SER B 1 82 ? -9.656 -39.906 -20.266 1 96.38 82 SER B C 1
ATOM 3834 O O . SER B 1 82 ? -10.883 -39.969 -20.406 1 96.38 82 SER B O 1
ATOM 3836 N N . VAL B 1 83 ? -8.766 -40.719 -20.938 1 96.62 83 VAL B N 1
ATOM 3837 C CA . VAL B 1 83 ? -9.273 -41.688 -21.906 1 96.62 83 VAL B CA 1
ATOM 3838 C C . VAL B 1 83 ? -8.672 -43.062 -21.625 1 96.62 83 VAL B C 1
ATOM 3840 O O . VAL B 1 83 ? -7.465 -43.188 -21.422 1 96.62 83 VAL B O 1
ATOM 3843 N N . ILE B 1 84 ? -9.484 -44.062 -21.531 1 95.06 84 ILE B N 1
ATOM 3844 C CA . ILE B 1 84 ? -9.102 -45.469 -21.5 1 95.06 84 ILE B CA 1
ATOM 3845 C C . ILE B 1 84 ? -9.516 -46.156 -22.797 1 95.06 84 ILE B C 1
ATOM 3847 O O . ILE B 1 84 ? -10.656 -46.031 -23.234 1 95.06 84 ILE B O 1
ATOM 3851 N N . MET B 1 85 ? -8.586 -46.875 -23.391 1 93.38 85 MET B N 1
ATOM 3852 C CA . MET B 1 85 ? -8.867 -47.531 -24.672 1 93.38 85 MET B CA 1
ATOM 3853 C C . MET B 1 85 ? -9.172 -49 -24.469 1 93.38 85 MET B C 1
ATOM 3855 O O . MET B 1 85 ? -8.516 -49.688 -23.688 1 93.38 85 MET B O 1
ATOM 3859 N N . LEU B 1 86 ? -10.195 -49.438 -25.141 1 90.56 86 LEU B N 1
ATOM 3860 C CA . LEU B 1 86 ? -10.5 -50.875 -25.234 1 90.56 86 LEU B CA 1
ATOM 3861 C C . LEU B 1 86 ? -10.047 -51.438 -26.562 1 90.56 86 LEU B C 1
ATOM 3863 O O . LEU B 1 86 ? -10.328 -50.875 -27.625 1 90.56 86 LEU B O 1
ATOM 3867 N N . THR B 1 87 ? -9.242 -52.438 -26.516 1 82.38 87 THR B N 1
ATOM 3868 C CA . THR B 1 87 ? -8.703 -53 -27.75 1 82.38 87 THR B CA 1
ATOM 3869 C C . THR B 1 87 ? -9.047 -54.5 -27.844 1 82.38 87 THR B C 1
ATOM 3871 O O . THR B 1 87 ? -9.336 -55.156 -26.844 1 82.38 87 THR B O 1
ATOM 3874 N N . GLY B 1 88 ? -9.188 -54.969 -29.078 1 77.19 88 GLY B N 1
ATOM 3875 C CA . GLY B 1 88 ? -9.328 -56.406 -29.281 1 77.19 88 GLY B CA 1
ATOM 3876 C C . GLY B 1 88 ? -8.039 -57.156 -29.047 1 77.19 88 GLY B C 1
ATOM 3877 O O . GLY B 1 88 ? -6.992 -56.562 -28.797 1 77.19 88 GLY B O 1
ATOM 3878 N N . TYR B 1 89 ? -8.172 -58.562 -28.969 1 66 89 TYR B N 1
ATOM 3879 C CA . TYR B 1 89 ? -7.043 -59.438 -28.688 1 66 89 TYR B CA 1
ATOM 3880 C C . TYR B 1 89 ? -5.953 -59.281 -29.734 1 66 89 TYR B C 1
ATOM 3882 O O . TYR B 1 89 ? -6.242 -59.188 -30.938 1 66 89 TYR B O 1
ATOM 3890 N N . GLY B 1 90 ? -4.633 -59.094 -29.422 1 62.25 90 GLY B N 1
ATOM 3891 C CA . GLY B 1 90 ? -3.463 -59.25 -30.266 1 62.25 90 GLY B CA 1
ATOM 3892 C C . GLY B 1 90 ? -2.891 -57.906 -30.719 1 62.25 90 GLY B C 1
ATOM 3893 O O . GLY B 1 90 ? -1.878 -57.875 -31.422 1 62.25 90 GLY B O 1
ATOM 3894 N N . ASP B 1 91 ? -3.523 -56.906 -30.359 1 65.94 91 ASP B N 1
ATOM 3895 C CA . ASP B 1 91 ? -2.971 -55.719 -30.953 1 65.94 91 ASP B CA 1
ATOM 3896 C C . ASP B 1 91 ? -2.174 -54.906 -29.938 1 65.94 91 ASP B C 1
ATOM 3898 O O . ASP B 1 91 ? -2.541 -53.781 -29.594 1 65.94 91 ASP B O 1
ATOM 3902 N N . THR B 1 92 ? -1.159 -55.5 -29.438 1 66 92 THR B N 1
ATOM 3903 C CA . THR B 1 92 ? -0.309 -54.875 -28.438 1 66 92 THR B CA 1
ATOM 3904 C C . THR B 1 92 ? 0.292 -53.562 -28.984 1 66 92 THR B C 1
ATOM 3906 O O . THR B 1 92 ? 0.463 -52.594 -28.25 1 66 92 THR B O 1
ATOM 3909 N N . GLU B 1 93 ?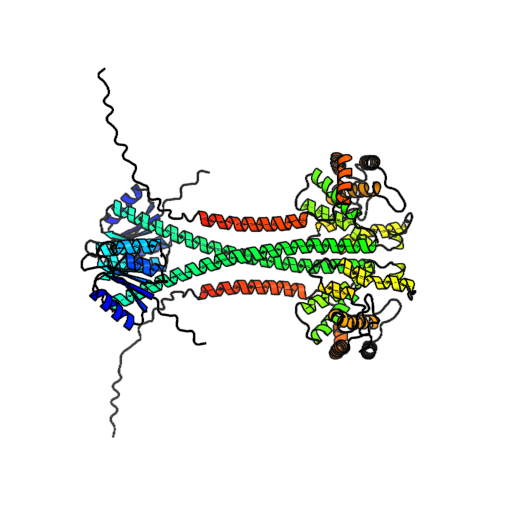 0.625 -53.625 -30.234 1 71.69 93 GLU B N 1
ATOM 3910 C CA . GLU B 1 93 ? 1.202 -52.438 -30.844 1 71.69 93 GLU B CA 1
ATOM 3911 C C . GLU B 1 93 ? 0.233 -51.25 -30.781 1 71.69 93 GLU B C 1
ATOM 3913 O O . GLU B 1 93 ? 0.641 -50.125 -30.531 1 71.69 93 GLU B O 1
ATOM 3918 N N . SER B 1 94 ? -0.951 -51.656 -30.969 1 75.25 94 SER B N 1
ATOM 3919 C CA . SER B 1 94 ? -1.977 -50.625 -30.922 1 75.25 94 SER B CA 1
ATOM 3920 C C . SER B 1 94 ? -2.135 -50.062 -29.5 1 75.25 94 SER B C 1
ATOM 3922 O O . SER B 1 94 ? -2.336 -48.844 -29.328 1 75.25 94 SER B O 1
ATOM 3924 N N . ALA B 1 95 ? -2.061 -50.969 -28.547 1 74.62 95 ALA B N 1
ATOM 3925 C CA . ALA B 1 95 ? -2.158 -50.531 -27.141 1 74.62 95 ALA B CA 1
ATOM 3926 C C . ALA B 1 95 ? -1.055 -49.562 -26.781 1 74.62 95 ALA B C 1
ATOM 3928 O O . ALA B 1 95 ? -1.312 -48.531 -26.125 1 74.62 95 ALA B O 1
ATOM 3929 N N . VAL B 1 96 ? 0.089 -49.844 -27.234 1 76.06 96 VAL B N 1
ATOM 3930 C CA . VAL B 1 96 ? 1.258 -49.031 -26.969 1 76.06 96 VAL B CA 1
ATOM 3931 C C . VAL B 1 96 ? 1.078 -47.656 -27.625 1 76.06 96 VAL B C 1
ATOM 3933 O O . VAL B 1 96 ? 1.379 -46.625 -27.031 1 76.06 96 VAL B O 1
ATOM 3936 N N . ASP B 1 97 ? 0.606 -47.688 -28.781 1 80.38 97 ASP B N 1
ATOM 3937 C CA . ASP B 1 97 ? 0.394 -46.438 -29.531 1 80.38 97 ASP B CA 1
ATOM 3938 C C . ASP B 1 97 ? -0.606 -45.531 -28.812 1 80.38 97 ASP B C 1
ATOM 3940 O O . ASP B 1 97 ? -0.41 -44.312 -28.734 1 80.38 97 ASP B O 1
ATOM 3944 N N . CYS B 1 98 ? -1.63 -46.125 -28.281 1 85.88 98 CYS B N 1
ATOM 3945 C CA . CYS B 1 98 ? -2.65 -45.344 -27.578 1 85.88 98 CYS B CA 1
ATOM 3946 C C . CYS B 1 98 ? -2.064 -44.656 -26.344 1 85.88 98 CYS B C 1
ATOM 3948 O O . CYS B 1 98 ? -2.377 -43.5 -26.062 1 85.88 98 CYS B O 1
ATOM 3950 N N . LEU B 1 99 ? -1.257 -45.344 -25.641 1 85.44 99 LEU B N 1
ATOM 3951 C CA . LEU B 1 99 ? -0.632 -44.781 -24.438 1 85.44 99 LEU B CA 1
ATOM 3952 C C . LEU B 1 99 ? 0.327 -43.656 -24.812 1 85.44 99 LEU B C 1
ATOM 3954 O O . LEU B 1 99 ? 0.376 -42.625 -24.125 1 85.44 99 LEU B O 1
ATOM 3958 N N . ARG B 1 100 ? 1.015 -43.875 -25.922 1 81.12 100 ARG B N 1
ATOM 3959 C CA . ARG B 1 100 ? 1.949 -42.844 -26.406 1 81.12 100 ARG B CA 1
ATOM 3960 C C . ARG B 1 100 ? 1.217 -41.562 -26.797 1 81.12 100 ARG B C 1
ATOM 3962 O O . ARG B 1 100 ? 1.756 -40.469 -26.641 1 81.12 100 ARG B O 1
ATOM 3969 N N . ARG B 1 101 ? 0.079 -41.781 -27.188 1 85 101 ARG B N 1
ATOM 3970 C CA . ARG B 1 101 ? -0.691 -40.656 -27.703 1 85 101 ARG B CA 1
ATOM 3971 C C . ARG B 1 101 ? -1.513 -40 -26.578 1 85 101 ARG B C 1
ATOM 3973 O O . ARG B 1 101 ? -2.262 -39.062 -26.828 1 85 101 ARG B O 1
ATOM 3980 N N . GLY B 1 102 ? -1.479 -40.625 -25.438 1 86.94 102 GLY B N 1
ATOM 3981 C CA . GLY B 1 102 ? -2.035 -39.875 -24.312 1 86.94 102 GLY B CA 1
ATOM 3982 C C . GLY B 1 102 ? -3.117 -40.656 -23.578 1 86.94 102 GLY B C 1
ATOM 3983 O O . GLY B 1 102 ? -3.693 -40.125 -22.609 1 86.94 102 GLY B O 1
ATOM 3984 N N . ALA B 1 103 ? -3.441 -41.844 -24.062 1 91.88 103 ALA B N 1
ATOM 3985 C CA . ALA B 1 103 ? -4.379 -42.656 -23.281 1 91.88 103 ALA B CA 1
ATOM 3986 C C . ALA B 1 103 ? -3.803 -42.969 -21.906 1 91.88 103 ALA B C 1
ATOM 3988 O O . ALA B 1 103 ? -2.6 -43.219 -21.781 1 91.88 103 ALA B O 1
ATOM 3989 N N . VAL B 1 104 ? -4.66 -43 -20.875 1 90.31 104 VAL B N 1
ATOM 3990 C CA . VAL B 1 104 ? -4.211 -43.281 -19.516 1 90.31 104 VAL B CA 1
ATOM 3991 C C . VAL B 1 104 ? -3.971 -44.75 -19.344 1 90.31 104 VAL B C 1
ATOM 3993 O O . VAL B 1 104 ? -3.084 -45.188 -18.594 1 90.31 104 VAL B O 1
ATOM 3996 N N . ASP B 1 105 ? -4.844 -45.469 -20.031 1 89.94 105 ASP B N 1
ATOM 3997 C CA . ASP B 1 105 ? -4.766 -46.938 -19.922 1 89.94 105 ASP B CA 1
ATOM 3998 C C . ASP B 1 105 ? -5.398 -47.594 -21.141 1 89.94 105 ASP B C 1
ATOM 4000 O O . ASP B 1 105 ? -6.004 -46.938 -21.984 1 89.94 105 ASP B O 1
ATOM 4004 N N . TYR B 1 106 ? -5.117 -48.875 -21.25 1 88.25 106 TYR B N 1
ATOM 4005 C CA . TYR B 1 106 ? -5.773 -49.688 -22.25 1 88.25 106 TYR B CA 1
ATOM 4006 C C . TYR B 1 106 ? -6.211 -51.031 -21.656 1 88.25 106 TYR B C 1
ATOM 4008 O O . TYR B 1 106 ? -5.566 -51.562 -20.75 1 88.25 106 TYR B O 1
ATOM 4016 N N . LEU B 1 107 ? -7.316 -51.562 -22.141 1 87.38 107 LEU B N 1
ATOM 4017 C CA . LEU B 1 107 ? -7.836 -52.844 -21.688 1 87.38 107 LEU B CA 1
ATOM 4018 C C . LEU B 1 107 ? -8.25 -53.719 -22.859 1 87.38 107 LEU B C 1
ATOM 4020 O O . LEU B 1 107 ? -8.672 -53.219 -23.891 1 87.38 107 LEU B O 1
ATOM 4024 N N . LEU B 1 108 ? -8.07 -55 -22.641 1 84.5 108 LEU B N 1
ATOM 4025 C CA . LEU B 1 108 ? -8.492 -55.938 -23.672 1 84.5 108 LEU B CA 1
ATOM 4026 C C . LEU B 1 108 ? -9.984 -56.219 -23.578 1 84.5 108 LEU B C 1
ATOM 4028 O O . LEU B 1 108 ? -10.547 -56.281 -22.484 1 84.5 108 LEU B O 1
ATOM 4032 N N . LYS B 1 109 ? -10.648 -56.344 -24.656 1 83.06 109 LYS B N 1
ATOM 4033 C CA . LYS B 1 109 ? -12.062 -56.688 -24.719 1 83.06 109 LYS B CA 1
ATOM 4034 C C . LYS B 1 109 ? -12.25 -58.219 -24.703 1 83.06 109 LYS B C 1
ATOM 4036 O O . LYS B 1 109 ? -11.57 -58.938 -25.438 1 83.06 109 LYS B O 1
ATOM 4041 N N . PRO B 1 110 ? -13.062 -58.812 -23.953 1 82.94 110 PRO B N 1
ATOM 4042 C CA . PRO B 1 110 ? -13.828 -58.125 -22.906 1 82.94 110 PRO B CA 1
ATOM 4043 C C . PRO B 1 110 ? -13.008 -57.875 -21.641 1 82.94 110 PRO B C 1
ATOM 4045 O O . PRO B 1 110 ? -12.281 -58.781 -21.188 1 82.94 110 PRO B O 1
ATOM 4048 N N . PRO B 1 111 ? -13.164 -56.719 -21.109 1 87.38 111 PRO B N 1
ATOM 4049 C CA . PRO B 1 111 ? -12.344 -56.438 -19.938 1 87.38 111 PRO B CA 1
ATOM 4050 C C . PRO B 1 111 ? -12.852 -57.125 -18.672 1 87.38 111 PRO B C 1
ATOM 4052 O O . PRO B 1 111 ? -14.062 -57.281 -18.5 1 87.38 111 PRO B O 1
ATOM 4055 N N . LYS B 1 112 ? -11.828 -57.625 -17.922 1 88 112 LYS B N 1
ATOM 4056 C CA . LYS B 1 112 ? -12.195 -58.062 -16.594 1 88 112 LYS B CA 1
ATOM 4057 C C . LYS B 1 112 ? -12.656 -56.906 -15.727 1 88 112 LYS B C 1
ATOM 4059 O O . LYS B 1 112 ? -12.078 -55.812 -15.797 1 88 112 LYS B O 1
ATOM 4064 N N . LEU B 1 113 ? -13.688 -57.219 -14.992 1 89.25 113 LEU B N 1
ATOM 4065 C CA . LEU B 1 113 ? -14.25 -56.125 -14.172 1 89.25 113 LEU B CA 1
ATOM 4066 C C . LEU B 1 113 ? -13.195 -55.531 -13.25 1 89.25 113 LEU B C 1
ATOM 4068 O O . LEU B 1 113 ? -13.117 -54.312 -13.094 1 89.25 113 LEU B O 1
ATOM 4072 N N . THR B 1 114 ? -12.398 -56.312 -12.68 1 91.19 114 THR B N 1
ATOM 4073 C CA . THR B 1 114 ? -11.375 -55.844 -11.75 1 91.19 114 THR B CA 1
ATOM 4074 C C . THR B 1 114 ? -10.391 -54.938 -12.453 1 91.19 114 THR B C 1
ATOM 4076 O O . THR B 1 114 ? -10.023 -53.875 -11.922 1 91.19 114 THR B O 1
ATOM 4079 N N . ASP B 1 115 ? -10.055 -55.344 -13.656 1 90.56 115 ASP B N 1
ATOM 4080 C CA . ASP B 1 115 ? -9.117 -54.531 -14.422 1 90.56 115 ASP B CA 1
ATOM 4081 C C . ASP B 1 115 ? -9.75 -53.188 -14.836 1 90.56 115 ASP B C 1
ATOM 4083 O O . ASP B 1 115 ? -9.094 -52.156 -14.82 1 90.56 115 ASP B O 1
ATOM 4087 N N . LEU B 1 116 ? -10.977 -53.312 -15.195 1 93.62 116 LEU B N 1
ATOM 4088 C CA . LEU B 1 116 ? -11.711 -52.125 -15.602 1 93.62 116 LEU B CA 1
ATOM 4089 C C . LEU B 1 116 ? -11.805 -51.125 -14.461 1 93.62 116 LEU B C 1
ATOM 4091 O O . LEU B 1 116 ? -11.5 -49.938 -14.641 1 93.62 116 LEU B O 1
ATOM 4095 N N . ILE B 1 117 ? -12.094 -51.562 -13.312 1 93.94 117 ILE B N 1
ATOM 4096 C CA . ILE B 1 117 ? -12.25 -50.688 -12.141 1 93.94 117 ILE B CA 1
ATOM 4097 C C . ILE B 1 117 ? -10.906 -50.062 -11.773 1 93.94 117 ILE B C 1
ATOM 4099 O O . ILE B 1 117 ? -10.828 -48.875 -11.484 1 93.94 117 ILE B O 1
ATOM 4103 N N . ARG B 1 118 ? -9.875 -50.844 -11.828 1 91.44 118 ARG B N 1
ATOM 4104 C CA . ARG B 1 118 ? -8.547 -50.344 -11.508 1 91.44 118 ARG B CA 1
ATOM 4105 C C . ARG B 1 118 ? -8.125 -49.25 -12.477 1 91.44 118 ARG B C 1
ATOM 4107 O O . ARG B 1 118 ? -7.559 -48.219 -12.062 1 91.44 118 ARG B O 1
ATOM 4114 N N . ALA B 1 119 ? -8.367 -49.5 -13.727 1 92.69 119 ALA B N 1
ATOM 4115 C CA . ALA B 1 119 ? -8.039 -48.5 -14.742 1 92.69 119 ALA B CA 1
ATOM 4116 C C . ALA B 1 119 ? -8.812 -47.219 -14.516 1 92.69 119 ALA B C 1
ATOM 4118 O O . ALA B 1 119 ? -8.266 -46.125 -14.648 1 92.69 119 ALA B O 1
ATOM 4119 N N . ILE B 1 120 ? -10.023 -47.375 -14.172 1 95.12 120 ILE B N 1
ATOM 4120 C CA . ILE B 1 120 ? -10.883 -46.219 -13.93 1 95.12 120 ILE B CA 1
ATOM 4121 C C . ILE B 1 120 ? -10.359 -45.438 -12.734 1 95.12 120 ILE B C 1
ATOM 4123 O O . ILE B 1 120 ? -10.227 -44.188 -12.797 1 95.12 120 ILE B O 1
ATOM 4127 N N . GLU B 1 121 ? -10.047 -46.062 -11.742 1 92.5 121 GLU B N 1
ATOM 4128 C CA . GLU B 1 121 ? -9.539 -45.406 -10.539 1 92.5 121 GLU B CA 1
ATOM 4129 C C . GLU B 1 121 ? -8.242 -44.656 -10.82 1 92.5 121 GLU B C 1
ATOM 4131 O O . GLU B 1 121 ? -8.062 -43.531 -10.375 1 92.5 121 GLU B O 1
ATOM 4136 N N . ARG B 1 122 ? -7.398 -45.344 -11.547 1 89 122 ARG B N 1
ATOM 4137 C CA . ARG B 1 122 ? -6.133 -44.688 -11.914 1 89 122 ARG B CA 1
ATOM 4138 C C . ARG B 1 122 ? -6.367 -43.438 -12.758 1 89 122 ARG B C 1
ATOM 4140 O O . ARG B 1 122 ? -5.754 -42.406 -12.523 1 89 122 ARG B O 1
ATOM 4147 N N . ALA B 1 123 ? -7.188 -43.625 -13.695 1 93.81 123 ALA B N 1
ATOM 4148 C CA . ALA B 1 123 ? -7.48 -42.5 -14.602 1 93.81 123 ALA B CA 1
ATOM 4149 C C . ALA B 1 123 ? -8.086 -41.312 -13.844 1 93.81 123 ALA B C 1
ATOM 4151 O O . ALA B 1 123 ? -7.672 -40.188 -14.031 1 93.81 123 ALA B O 1
ATOM 4152 N N . LEU B 1 124 ? -9.023 -41.594 -13.008 1 93.94 124 LEU B N 1
ATOM 4153 C CA . LEU B 1 124 ? -9.695 -40.562 -12.25 1 93.94 124 LEU B CA 1
ATOM 4154 C C . LEU B 1 124 ? -8.742 -39.906 -11.242 1 93.94 124 LEU B C 1
ATOM 4156 O O . LEU B 1 124 ? -8.797 -38.719 -11.008 1 93.94 124 LEU B O 1
ATOM 4160 N N . ALA B 1 125 ? -7.953 -40.719 -10.648 1 91.56 125 ALA B N 1
ATOM 4161 C CA . ALA B 1 125 ? -6.965 -40.188 -9.711 1 91.56 125 ALA B CA 1
ATOM 4162 C C . ALA B 1 125 ? -6 -39.25 -10.414 1 91.56 125 ALA B C 1
ATOM 4164 O O . ALA B 1 125 ? -5.723 -38.156 -9.906 1 91.56 125 ALA B O 1
ATOM 4165 N N . LYS B 1 126 ? -5.508 -39.688 -11.492 1 88.25 126 LYS B N 1
ATOM 4166 C CA . LYS B 1 126 ? -4.602 -38.844 -12.266 1 88.25 126 LYS B CA 1
ATOM 4167 C C . LYS B 1 126 ? -5.27 -37.5 -12.656 1 88.25 126 LYS B C 1
ATOM 4169 O O . LYS B 1 126 ? -4.672 -36.438 -12.523 1 88.25 126 LYS B O 1
ATOM 4174 N N . ARG B 1 127 ? -6.41 -37.562 -13.086 1 92.56 127 ARG B N 1
ATOM 4175 C CA . ARG B 1 127 ? -7.164 -36.375 -13.461 1 92.56 127 ARG B CA 1
ATOM 4176 C C . ARG B 1 127 ? -7.34 -35.438 -12.266 1 92.56 127 ARG B C 1
ATOM 4178 O O . ARG B 1 127 ? -7.199 -34.219 -12.398 1 92.56 127 ARG B O 1
ATOM 4185 N N . ARG B 1 128 ? -7.707 -36 -11.195 1 91.94 128 ARG B N 1
ATOM 4186 C CA . ARG B 1 128 ? -7.902 -35.188 -9.984 1 91.94 128 ARG B CA 1
ATOM 4187 C C . ARG B 1 128 ? -6.66 -34.375 -9.656 1 91.94 128 ARG B C 1
ATOM 4189 O O . ARG B 1 128 ? -6.754 -33.188 -9.344 1 91.94 128 ARG B O 1
ATOM 4196 N N . ILE B 1 129 ? -5.547 -34.969 -9.781 1 90.19 129 ILE B N 1
ATOM 4197 C CA . ILE B 1 129 ? -4.285 -34.281 -9.484 1 90.19 129 ILE B CA 1
ATOM 4198 C C . ILE B 1 129 ? -4.039 -33.188 -10.492 1 90.19 129 ILE B C 1
ATOM 4200 O O . ILE B 1 129 ? -3.668 -32.062 -10.117 1 90.19 129 ILE B O 1
ATOM 4204 N N . GLU B 1 130 ? -4.297 -33.5 -11.641 1 88.94 130 GLU B N 1
ATOM 4205 C CA . GLU B 1 130 ? -4.09 -32.5 -12.703 1 88.94 130 GLU B CA 1
ATOM 4206 C C . GLU B 1 130 ? -5.031 -31.328 -12.547 1 88.94 130 GLU B C 1
ATOM 4208 O O . GLU B 1 130 ? -4.613 -30.172 -12.68 1 88.94 130 GLU B O 1
ATOM 4213 N N . MET B 1 131 ? -6.199 -31.625 -12.242 1 91.56 131 MET B N 1
ATOM 4214 C CA . MET B 1 131 ? -7.191 -30.562 -12.047 1 91.56 131 MET B CA 1
ATOM 4215 C C . MET B 1 131 ? -6.848 -29.719 -10.836 1 91.56 131 MET B C 1
ATOM 4217 O O . MET B 1 131 ? -7.008 -28.484 -10.859 1 91.56 131 MET B O 1
ATOM 4221 N N . ALA B 1 132 ? -6.457 -30.312 -9.805 1 89.44 132 ALA B N 1
ATOM 4222 C CA . ALA B 1 132 ? -6.059 -29.578 -8.602 1 89.44 132 ALA B CA 1
ATOM 4223 C C . ALA B 1 132 ? -4.91 -28.625 -8.906 1 89.44 132 ALA B C 1
ATOM 4225 O O . ALA B 1 132 ? -4.906 -27.484 -8.43 1 89.44 132 ALA B O 1
ATOM 4226 N N . ARG B 1 133 ? -4.008 -29.078 -9.641 1 86.12 133 ARG B N 1
ATOM 4227 C CA . ARG B 1 133 ? -2.875 -28.234 -10.016 1 86.12 133 ARG B CA 1
ATOM 4228 C C . ARG B 1 133 ? -3.332 -27.031 -10.836 1 86.12 133 ARG B C 1
ATOM 4230 O O . ARG B 1 133 ? -2.883 -25.906 -10.594 1 86.12 133 ARG B O 1
ATOM 4237 N N . LYS B 1 134 ? -4.152 -27.328 -11.734 1 88.5 134 LYS B N 1
ATOM 4238 C CA . LYS B 1 134 ? -4.676 -26.25 -12.57 1 88.5 134 LYS B CA 1
ATOM 4239 C C . LYS B 1 134 ? -5.445 -25.219 -11.742 1 88.5 134 LYS B C 1
ATOM 4241 O O . LYS B 1 134 ? -5.297 -24.016 -11.945 1 88.5 134 LYS B O 1
ATOM 4246 N N . ARG B 1 135 ? -6.254 -25.672 -10.922 1 89.81 135 ARG B N 1
ATOM 4247 C CA . ARG B 1 135 ? -7.016 -24.797 -10.039 1 89.81 135 ARG B CA 1
ATOM 4248 C C . ARG B 1 135 ? -6.086 -23.969 -9.164 1 89.81 135 ARG B C 1
ATOM 4250 O O . ARG B 1 135 ? -6.316 -22.766 -8.961 1 89.81 135 ARG B O 1
ATOM 4257 N N . TYR B 1 136 ? -5.086 -24.531 -8.711 1 89.06 136 TYR B N 1
ATOM 4258 C CA . TYR B 1 136 ? -4.109 -23.844 -7.879 1 89.06 136 TYR B CA 1
ATOM 4259 C C . TYR B 1 136 ? -3.41 -22.734 -8.656 1 89.06 136 TYR B C 1
ATOM 4261 O O . TYR B 1 136 ? -3.273 -21.625 -8.164 1 89.06 136 TYR B O 1
ATOM 4269 N N . GLN B 1 137 ? -3.068 -23.078 -9.75 1 87.94 137 GLN B N 1
ATOM 4270 C CA . GLN B 1 137 ? -2.416 -22.094 -10.609 1 87.94 137 GLN B CA 1
ATOM 4271 C C . GLN B 1 137 ? -3.326 -20.891 -10.852 1 87.94 137 GLN B C 1
ATOM 4273 O O . GLN B 1 137 ? -2.893 -19.75 -10.734 1 87.94 137 GLN B O 1
ATOM 4278 N N . LYS B 1 138 ? -4.516 -21.203 -11.195 1 88.88 138 LYS B N 1
ATOM 4279 C CA . LYS B 1 138 ? -5.477 -20.125 -11.445 1 88.88 138 LYS B CA 1
ATOM 4280 C C . LYS B 1 138 ? -5.695 -19.281 -10.188 1 88.88 138 LYS B C 1
ATOM 4282 O O . LYS B 1 138 ? -5.812 -18.062 -10.281 1 88.88 138 LYS B O 1
ATOM 4287 N N . LYS B 1 139 ? -5.75 -19.922 -9.148 1 89.12 139 LYS B N 1
ATOM 4288 C CA . LYS B 1 139 ? -5.895 -19.219 -7.875 1 89.12 139 LYS B CA 1
ATOM 4289 C C . LYS B 1 139 ? -4.707 -18.297 -7.625 1 89.12 139 LYS B C 1
ATOM 4291 O O . LYS B 1 139 ? -4.887 -17.141 -7.211 1 89.12 139 LYS B O 1
ATOM 4296 N N . LEU B 1 140 ? -3.551 -18.75 -7.918 1 85.94 140 LEU B N 1
ATOM 4297 C CA . LEU B 1 140 ? -2.346 -17.938 -7.742 1 85.94 140 LEU B CA 1
ATOM 4298 C C . LEU B 1 140 ? -2.359 -16.734 -8.664 1 85.94 140 LEU B C 1
ATOM 4300 O O . LEU B 1 140 ? -2.035 -15.617 -8.242 1 85.94 140 LEU B O 1
ATOM 4304 N N . GLU B 1 141 ? -2.779 -17 -9.805 1 85.25 141 GLU B N 1
ATOM 4305 C CA . GLU B 1 141 ? -2.873 -15.898 -10.773 1 85.25 141 GLU B CA 1
ATOM 4306 C C . GLU B 1 141 ? -3.84 -14.82 -10.289 1 85.25 141 GLU B C 1
ATOM 4308 O O . GLU B 1 141 ? -3.539 -13.633 -10.375 1 85.25 141 GLU B O 1
ATOM 4313 N N . ARG B 1 142 ? -4.902 -15.234 -9.828 1 85.44 142 ARG B N 1
ATOM 4314 C CA . ARG B 1 142 ? -5.895 -14.305 -9.297 1 85.44 142 ARG B CA 1
ATOM 4315 C C . ARG B 1 142 ? -5.344 -13.547 -8.094 1 85.44 142 ARG B C 1
ATOM 4317 O O . ARG B 1 142 ? -5.531 -12.336 -7.98 1 85.44 142 ARG B O 1
ATOM 4324 N N . LYS B 1 143 ? -4.676 -14.234 -7.309 1 86.94 143 LYS B N 1
ATOM 4325 C CA . LYS B 1 143 ? -4.125 -13.609 -6.109 1 86.94 143 LYS B CA 1
ATOM 4326 C C . LYS B 1 143 ? -3.096 -12.539 -6.465 1 86.94 143 LYS B C 1
ATOM 4328 O O . LYS B 1 143 ? -3.07 -11.469 -5.855 1 86.94 143 LYS B O 1
ATOM 4333 N N . VAL B 1 144 ? -2.332 -12.844 -7.387 1 85.69 144 VAL B N 1
ATOM 4334 C CA . VAL B 1 144 ? -1.35 -11.867 -7.844 1 85.69 144 VAL B CA 1
ATOM 4335 C C . VAL B 1 144 ? -2.064 -10.617 -8.367 1 85.69 144 VAL B C 1
ATOM 4337 O O . VAL B 1 144 ? -1.69 -9.492 -8.031 1 85.69 144 VAL B O 1
ATOM 4340 N N . ARG B 1 145 ? -3.064 -10.844 -9.133 1 82.62 145 ARG B N 1
ATOM 4341 C CA . ARG B 1 145 ? -3.824 -9.727 -9.688 1 82.62 145 ARG B CA 1
ATOM 4342 C C . ARG B 1 145 ? -4.461 -8.891 -8.578 1 82.62 145 ARG B C 1
ATOM 4344 O O . ARG B 1 145 ? -4.359 -7.664 -8.578 1 82.62 145 ARG B O 1
ATOM 4351 N N . ASP B 1 146 ? -5.059 -9.523 -7.719 1 83.5 146 ASP B N 1
ATOM 4352 C CA . ASP B 1 146 ? -5.727 -8.844 -6.613 1 83.5 146 ASP B CA 1
ATOM 4353 C C . ASP B 1 146 ? -4.73 -8.047 -5.773 1 83.5 146 ASP B C 1
ATOM 4355 O O . ASP B 1 146 ? -4.961 -6.875 -5.473 1 83.5 146 ASP B O 1
ATOM 4359 N N . ARG B 1 147 ? -3.633 -8.656 -5.453 1 81.44 147 ARG B N 1
ATOM 4360 C CA . ARG B 1 147 ? -2.635 -8.008 -4.609 1 81.44 147 ARG B CA 1
ATOM 4361 C C . ARG B 1 147 ? -2.002 -6.82 -5.328 1 81.44 147 ARG B C 1
ATOM 4363 O O . ARG B 1 147 ? -1.697 -5.801 -4.707 1 81.44 147 ARG B O 1
ATOM 4370 N N . THR B 1 148 ? -1.88 -6.992 -6.492 1 80.19 148 THR B N 1
ATOM 4371 C CA . THR B 1 148 ? -1.319 -5.895 -7.273 1 80.19 148 THR B CA 1
ATOM 4372 C C . THR B 1 148 ? -2.277 -4.711 -7.301 1 80.19 148 THR B C 1
ATOM 4374 O O . THR B 1 148 ? -1.859 -3.561 -7.141 1 80.19 148 THR B O 1
ATOM 4377 N N . ALA B 1 149 ? -3.488 -4.965 -7.504 1 82.06 149 ALA B N 1
ATOM 4378 C CA . ALA B 1 149 ? -4.496 -3.91 -7.5 1 82.06 149 ALA B CA 1
ATOM 4379 C C . ALA B 1 149 ? -4.566 -3.227 -6.137 1 82.06 149 ALA B C 1
ATOM 4381 O O . ALA B 1 149 ? -4.652 -1.998 -6.055 1 82.06 149 ALA B O 1
ATOM 4382 N N . GLU B 1 150 ? -4.52 -3.975 -5.121 1 81.5 150 GLU B N 1
ATOM 4383 C CA . GLU B 1 150 ? -4.547 -3.439 -3.764 1 81.5 150 GLU B CA 1
ATOM 4384 C C . GLU B 1 150 ? -3.322 -2.57 -3.488 1 81.5 150 GLU B C 1
ATOM 4386 O O . GLU B 1 150 ? -3.432 -1.517 -2.857 1 81.5 150 GLU B O 1
ATOM 4391 N N . LEU B 1 151 ? -2.252 -3.072 -3.881 1 81.25 151 LEU B N 1
ATOM 4392 C CA . LEU B 1 151 ? -1.018 -2.318 -3.697 1 81.25 151 LEU B CA 1
ATOM 4393 C C . LEU B 1 151 ? -1.087 -0.979 -4.422 1 81.25 151 LEU B C 1
ATOM 4395 O O . LEU B 1 151 ? -0.727 0.057 -3.859 1 81.25 151 LEU B O 1
ATOM 4399 N N . ARG B 1 152 ? -1.601 -1.002 -5.582 1 80.88 152 ARG B N 1
ATOM 4400 C CA . ARG B 1 152 ? -1.756 0.229 -6.352 1 80.88 152 ARG B CA 1
ATOM 4401 C C . ARG B 1 152 ? -2.643 1.227 -5.613 1 80.88 152 ARG B C 1
ATOM 4403 O O . ARG B 1 152 ? -2.305 2.408 -5.512 1 80.88 152 ARG B O 1
ATOM 4410 N N . SER B 1 153 ? -3.67 0.744 -5.152 1 82.31 153 SER B N 1
ATOM 4411 C CA . SER B 1 153 ? -4.59 1.595 -4.402 1 82.31 153 SER B CA 1
ATOM 4412 C C . SER B 1 153 ? -3.922 2.156 -3.148 1 82.31 153 SER B C 1
ATOM 4414 O O . SER B 1 153 ? -4.074 3.338 -2.836 1 82.31 153 SER B O 1
ATOM 4416 N N . ALA B 1 154 ? -3.162 1.354 -2.473 1 80.62 154 ALA B N 1
ATOM 4417 C CA . ALA B 1 154 ? -2.48 1.783 -1.255 1 80.62 154 ALA B CA 1
ATOM 4418 C C . ALA B 1 154 ? -1.456 2.873 -1.554 1 80.62 154 ALA B C 1
ATOM 4420 O O . ALA B 1 154 ? -1.337 3.846 -0.804 1 80.62 154 ALA B O 1
ATOM 4421 N N . LEU B 1 155 ? -0.85 2.711 -2.566 1 79.38 155 LEU B N 1
ATOM 4422 C CA . LEU B 1 155 ? 0.16 3.691 -2.947 1 79.38 155 LEU B CA 1
ATOM 4423 C C . LEU B 1 155 ? -0.487 5.02 -3.326 1 79.38 155 LEU B C 1
ATOM 4425 O O . LEU B 1 155 ? 0.038 6.086 -3.002 1 79.38 155 LEU B O 1
ATOM 4429 N N . ARG B 1 156 ? -1.605 5.012 -3.973 1 80.75 156 ARG B N 1
ATOM 4430 C CA . ARG B 1 156 ? -2.365 6.223 -4.277 1 80.75 156 ARG B CA 1
ATOM 4431 C C . ARG B 1 156 ? -2.832 6.91 -2.998 1 80.75 156 ARG B C 1
ATOM 4433 O O . ARG B 1 156 ? -2.771 8.133 -2.891 1 80.75 156 ARG B O 1
ATOM 4440 N N . ASP B 1 157 ? -3.238 6.098 -2.139 1 80.25 157 ASP B N 1
ATOM 4441 C CA . ASP B 1 157 ? -3.688 6.637 -0.859 1 80.25 157 ASP B CA 1
ATOM 4442 C C . ASP B 1 157 ? -2.549 7.348 -0.132 1 80.25 157 ASP B C 1
ATOM 4444 O O . ASP B 1 157 ? -2.752 8.406 0.462 1 80.25 157 ASP B O 1
ATOM 4448 N N . ILE B 1 158 ? -1.432 6.762 -0.199 1 78.75 158 ILE B N 1
ATOM 4449 C CA . ILE B 1 158 ? -0.266 7.363 0.438 1 78.75 158 ILE B CA 1
ATOM 4450 C C . ILE B 1 158 ? 0.022 8.727 -0.197 1 78.75 158 ILE B C 1
ATOM 4452 O O . ILE B 1 158 ? 0.202 9.719 0.509 1 78.75 158 ILE B O 1
ATOM 4456 N N . ALA B 1 159 ? -0.001 8.758 -1.462 1 78.88 159 ALA B N 1
ATOM 4457 C CA . ALA B 1 159 ? 0.259 10 -2.189 1 78.88 159 ALA B CA 1
ATOM 4458 C C . ALA B 1 159 ? -0.776 11.062 -1.843 1 78.88 159 ALA B C 1
ATOM 4460 O O . ALA B 1 159 ? -0.428 12.227 -1.622 1 78.88 159 ALA B O 1
ATOM 4461 N N . ASN B 1 160 ? -1.97 10.68 -1.785 1 80.94 160 ASN B N 1
ATOM 4462 C CA . ASN B 1 160 ? -3.047 11.602 -1.435 1 80.94 160 ASN B CA 1
ATOM 4463 C C . ASN B 1 160 ? -2.893 12.125 -0.01 1 80.94 160 ASN B C 1
ATOM 4465 O O . ASN B 1 160 ? -3.154 13.305 0.253 1 80.94 160 ASN B O 1
ATOM 4469 N N . THR B 1 161 ? -2.461 11.273 0.841 1 80.94 161 THR B N 1
ATOM 4470 C CA . THR B 1 161 ? -2.271 11.68 2.23 1 80.94 161 THR B CA 1
ATOM 4471 C C . THR B 1 161 ? -1.151 12.711 2.346 1 80.94 161 THR B C 1
ATOM 4473 O O . THR B 1 161 ? -1.264 13.672 3.107 1 80.94 161 THR B O 1
ATOM 4476 N N . TYR B 1 162 ? -0.145 12.516 1.632 1 80.12 162 TYR B N 1
ATOM 4477 C CA . TYR B 1 162 ? 0.938 13.492 1.597 1 80.12 162 TYR B CA 1
ATOM 4478 C C . TYR B 1 162 ? 0.43 14.859 1.144 1 80.12 162 TYR B C 1
ATOM 4480 O O . TYR B 1 162 ? 0.687 15.867 1.798 1 80.12 162 TYR B O 1
ATOM 4488 N N . GLN B 1 163 ? -0.302 14.867 0.146 1 82.38 163 GLN B N 1
ATOM 4489 C CA . GLN B 1 163 ? -0.827 16.094 -0.428 1 82.38 163 GLN B CA 1
ATOM 4490 C C . GLN B 1 163 ? -1.782 16.797 0.538 1 82.38 163 GLN B C 1
ATOM 4492 O O . GLN B 1 163 ? -1.713 18.016 0.722 1 82.38 163 GLN B O 1
ATOM 4497 N N . ASN 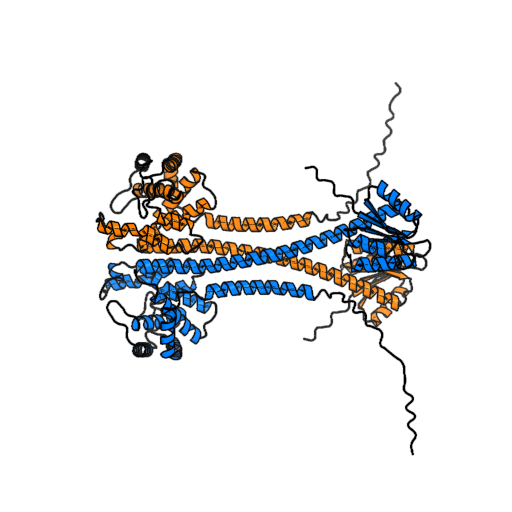B 1 164 ? -2.561 16 1.093 1 83.5 164 ASN B N 1
ATOM 4498 C CA . ASN B 1 164 ? -3.545 16.562 2.01 1 83.5 164 ASN B CA 1
ATOM 4499 C C . ASN B 1 164 ? -2.885 17.125 3.266 1 83.5 164 ASN B C 1
ATOM 4501 O O . ASN B 1 164 ? -3.348 18.125 3.822 1 83.5 164 ASN B O 1
ATOM 4505 N N . THR B 1 165 ? -1.833 16.469 3.672 1 83.62 165 THR B N 1
ATOM 4506 C CA . THR B 1 165 ? -1.061 16.984 4.797 1 83.62 165 THR B CA 1
ATOM 4507 C C . THR B 1 165 ? -0.482 18.359 4.469 1 83.62 165 THR B C 1
ATOM 4509 O O . THR B 1 165 ? -0.597 19.297 5.262 1 83.62 165 THR B O 1
ATOM 4512 N N . LEU B 1 166 ? 0.049 18.5 3.303 1 85.88 166 LEU B N 1
ATOM 4513 C CA . LEU B 1 166 ? 0.615 19.781 2.869 1 85.88 166 LEU B CA 1
ATOM 4514 C C . LEU B 1 166 ? -0.457 20.859 2.816 1 85.88 166 LEU B C 1
ATOM 4516 O O . LEU B 1 166 ? -0.244 21.984 3.299 1 85.88 166 LEU B O 1
ATOM 4520 N N . LEU B 1 167 ? -1.574 20.531 2.336 1 82.94 167 LEU B N 1
ATOM 4521 C CA . LEU B 1 167 ? -2.66 21.5 2.209 1 82.94 167 LEU B CA 1
ATOM 4522 C C . LEU B 1 167 ? -3.152 21.953 3.58 1 82.94 167 LEU B C 1
ATOM 4524 O O . LEU B 1 167 ? -3.465 23.125 3.775 1 82.94 167 LEU B O 1
ATOM 4528 N N . ALA B 1 168 ? -3.141 21 4.441 1 86.56 168 ALA B N 1
ATOM 4529 C CA . ALA B 1 168 ? -3.578 21.344 5.789 1 86.56 168 ALA B CA 1
ATOM 4530 C C . ALA B 1 168 ? -2.59 22.297 6.465 1 86.56 168 ALA B C 1
ATOM 4532 O O . ALA B 1 168 ? -2.994 23.25 7.145 1 86.56 168 ALA B O 1
ATOM 4533 N N . LEU B 1 169 ? -1.355 22.062 6.293 1 88.25 169 LEU B N 1
ATOM 4534 C CA . LEU B 1 169 ? -0.33 22.906 6.887 1 88.25 169 LEU B CA 1
ATOM 4535 C C . LEU B 1 169 ? -0.35 24.297 6.266 1 88.25 169 LEU B C 1
ATOM 4537 O O . LEU B 1 169 ? -0.212 25.297 6.973 1 88.25 169 LEU B O 1
ATOM 4541 N N . VAL B 1 170 ? -0.602 24.375 4.977 1 87.06 170 VAL B N 1
ATOM 4542 C CA . VAL B 1 170 ? -0.714 25.656 4.289 1 87.06 170 VAL B CA 1
ATOM 4543 C C . VAL B 1 170 ? -1.96 26.391 4.773 1 87.06 170 VAL B C 1
ATOM 4545 O O . VAL B 1 170 ? -1.925 27.609 4.992 1 87.06 170 VAL B O 1
ATOM 4548 N N . ALA B 1 171 ? -3.006 25.641 4.93 1 85.94 171 ALA B N 1
ATOM 4549 C CA . ALA B 1 171 ? -4.242 26.234 5.43 1 85.94 171 ALA B CA 1
ATOM 4550 C C . ALA B 1 171 ? -4.047 26.812 6.828 1 85.94 171 ALA B C 1
ATOM 4552 O O . ALA B 1 171 ? -4.609 27.844 7.164 1 85.94 171 ALA B O 1
ATOM 4553 N N . ALA B 1 172 ? -3.305 26.141 7.617 1 88.12 172 ALA B N 1
ATOM 4554 C CA . ALA B 1 172 ? -2.99 26.641 8.961 1 88.12 172 ALA B CA 1
ATOM 4555 C C . ALA B 1 172 ? -2.24 27.969 8.891 1 88.12 172 ALA B C 1
ATOM 4557 O O . ALA B 1 172 ? -2.566 28.906 9.617 1 88.12 172 ALA B O 1
ATOM 4558 N N . LEU B 1 173 ? -1.274 28 8.047 1 88.62 173 LEU B N 1
ATOM 4559 C CA . LEU B 1 173 ? -0.501 29.234 7.867 1 88.62 173 LEU B CA 1
ATOM 4560 C C . LEU B 1 173 ? -1.385 30.359 7.355 1 88.62 173 LEU B C 1
ATOM 4562 O O . LEU B 1 173 ? -1.274 31.5 7.816 1 88.62 173 LEU B O 1
ATOM 4566 N N . ASP B 1 174 ? -2.287 30.078 6.441 1 86.44 174 ASP B N 1
ATOM 4567 C CA . ASP B 1 174 ? -3.207 31.062 5.887 1 86.44 174 ASP B CA 1
ATOM 4568 C C . ASP B 1 174 ? -4.148 31.609 6.961 1 86.44 174 ASP B C 1
ATOM 4570 O O . ASP B 1 174 ? -4.449 32.812 6.984 1 86.44 174 ASP B O 1
ATOM 4574 N N . ALA B 1 175 ? -4.574 30.734 7.715 1 86 175 ALA B N 1
ATOM 4575 C CA . ALA B 1 175 ? -5.457 31.125 8.812 1 86 175 ALA B CA 1
ATOM 4576 C C . ALA B 1 175 ? -4.746 32.094 9.766 1 86 175 ALA B C 1
ATOM 4578 O O . ALA B 1 175 ? -5.363 33 10.297 1 86 175 ALA B O 1
ATOM 4579 N N . ARG B 1 176 ? -3.494 31.875 9.938 1 87.75 176 ARG B N 1
ATOM 4580 C CA . ARG B 1 176 ? -2.67 32.688 10.82 1 87.75 176 ARG B CA 1
ATOM 4581 C C . ARG B 1 176 ? -2.441 34.062 10.227 1 87.75 176 ARG B C 1
ATOM 4583 O O . ARG B 1 176 ? -2.496 35.062 10.938 1 87.75 176 ARG B O 1
ATOM 4590 N N . GLU B 1 177 ? -2.164 34.188 8.992 1 83.31 177 GLU B N 1
ATOM 4591 C CA . GLU B 1 177 ? -1.745 35.406 8.352 1 83.31 177 GLU B CA 1
ATOM 4592 C C . GLU B 1 177 ? -2.943 36.188 7.793 1 83.31 177 GLU B C 1
ATOM 4594 O O . GLU B 1 177 ? -2.811 37.344 7.375 1 83.31 177 GLU B O 1
ATOM 4599 N N . HIS B 1 178 ? -4.098 35.562 7.914 1 71.44 178 HIS B N 1
ATOM 4600 C CA . HIS B 1 178 ? -5.293 36.125 7.301 1 71.44 178 HIS B CA 1
ATOM 4601 C C . HIS B 1 178 ? -5.039 36.5 5.848 1 71.44 178 HIS B C 1
ATOM 4603 O O . HIS B 1 178 ? -5.426 37.594 5.41 1 71.44 178 HIS B O 1
ATOM 4609 N N . GLU B 1 179 ? -4.105 35.906 5.266 1 66.31 179 GLU B N 1
ATOM 4610 C CA . GLU B 1 179 ? -3.754 36.156 3.871 1 66.31 179 GLU B CA 1
ATOM 4611 C C . GLU B 1 179 ? -4.121 34.969 2.988 1 66.31 179 GLU B C 1
ATOM 4613 O O . GLU B 1 179 ? -4.434 33.906 3.49 1 66.31 179 GLU B O 1
ATOM 4618 N N . THR B 1 180 ? -4.363 35.375 1.675 1 58.38 180 THR B N 1
ATOM 4619 C CA . THR B 1 180 ? -4.688 34.344 0.699 1 58.38 180 THR B CA 1
ATOM 4620 C C . THR B 1 180 ? -3.424 33.656 0.21 1 58.38 180 THR B C 1
ATOM 4622 O O . THR B 1 180 ? -2.332 34.219 0.261 1 58.38 180 THR B O 1
ATOM 4625 N N . SER B 1 181 ? -3.432 32.344 -0.122 1 63.69 181 SER B N 1
ATOM 4626 C CA . SER B 1 181 ? -2.455 31.359 -0.544 1 63.69 181 SER B CA 1
ATOM 4627 C C . SER B 1 181 ? -1.772 31.766 -1.845 1 63.69 181 SER B C 1
ATOM 4629 O O . SER B 1 181 ? -0.917 31.047 -2.359 1 63.69 181 SER B O 1
ATOM 4631 N N . ASP B 1 182 ? -1.812 32.938 -2.311 1 74.5 182 ASP B N 1
ATOM 4632 C CA . ASP B 1 182 ? -1.278 33.281 -3.621 1 74.5 182 ASP B CA 1
ATOM 4633 C C . ASP B 1 182 ? 0.245 33.375 -3.586 1 74.5 182 ASP B C 1
ATOM 4635 O O . ASP B 1 182 ? 0.926 32.906 -4.488 1 74.5 182 ASP B O 1
ATOM 4639 N N . HIS B 1 183 ? 0.765 33.906 -2.553 1 81.12 183 HIS B N 1
ATOM 4640 C CA . HIS B 1 183 ? 2.211 34.031 -2.43 1 81.12 183 HIS B CA 1
ATOM 4641 C C . HIS B 1 183 ? 2.9 32.688 -2.438 1 81.12 183 HIS B C 1
ATOM 4643 O O . HIS B 1 183 ? 3.883 32.469 -3.154 1 81.12 183 HIS B O 1
ATOM 4649 N N . SER B 1 184 ? 2.391 31.766 -1.66 1 81.31 184 SER B N 1
ATOM 4650 C CA . SER B 1 184 ? 2.994 30.438 -1.557 1 81.31 184 SER B CA 1
ATOM 4651 C C . SER B 1 184 ? 3.023 29.734 -2.91 1 81.31 184 SER B C 1
ATOM 4653 O O . SER B 1 184 ? 4.012 29.078 -3.256 1 81.31 184 SER B O 1
ATOM 4655 N N . GLN B 1 185 ? 2.068 29.922 -3.674 1 82.38 185 GLN B N 1
ATOM 4656 C CA . GLN B 1 185 ? 1.984 29.281 -4.98 1 82.38 185 GLN B CA 1
ATOM 4657 C C . GLN B 1 185 ? 2.98 29.891 -5.961 1 82.38 185 GLN B C 1
ATOM 4659 O O . GLN B 1 185 ? 3.629 29.172 -6.727 1 82.38 185 GLN B O 1
ATOM 4664 N N . ARG B 1 186 ? 3.033 31.141 -5.977 1 87.12 186 ARG B N 1
ATOM 4665 C CA . ARG B 1 186 ? 3.961 31.828 -6.867 1 87.12 186 ARG B CA 1
ATOM 4666 C C . ARG B 1 186 ? 5.406 31.453 -6.551 1 87.12 186 ARG B C 1
ATOM 4668 O O . ARG B 1 186 ? 6.184 31.141 -7.453 1 87.12 186 ARG B O 1
ATOM 4675 N N . VAL B 1 187 ? 5.66 31.453 -5.297 1 89.62 187 VAL B N 1
ATOM 4676 C CA . VAL B 1 187 ? 7.031 31.188 -4.883 1 89.62 187 VAL B CA 1
ATOM 4677 C C . VAL B 1 187 ? 7.406 29.75 -5.254 1 89.62 187 VAL B C 1
ATOM 4679 O O . VAL B 1 187 ? 8.531 29.484 -5.684 1 89.62 187 VAL B O 1
ATOM 4682 N N . VAL B 1 188 ? 6.484 28.875 -5.094 1 90.38 188 VAL B N 1
ATOM 4683 C CA . VAL B 1 188 ? 6.73 27.484 -5.465 1 90.38 188 VAL B CA 1
ATOM 4684 C C . VAL B 1 188 ? 6.984 27.391 -6.965 1 90.38 188 VAL B C 1
ATOM 4686 O O . VAL B 1 188 ? 7.895 26.672 -7.402 1 90.38 188 VAL B O 1
ATOM 4689 N N . SER B 1 189 ? 6.27 28.047 -7.734 1 91.62 189 SER B N 1
ATOM 4690 C CA . SER B 1 189 ? 6.398 28 -9.188 1 91.62 189 SER B CA 1
ATOM 4691 C C . SER B 1 189 ? 7.738 28.562 -9.641 1 91.62 189 SER B C 1
ATOM 4693 O O . SER B 1 189 ? 8.398 27.984 -10.508 1 91.62 189 SER B O 1
ATOM 4695 N N . TYR B 1 190 ? 8.055 29.719 -9.062 1 94.44 190 TYR B N 1
ATOM 4696 C CA . TYR B 1 190 ? 9.344 30.297 -9.398 1 94.44 190 TYR B CA 1
ATOM 4697 C C . TYR B 1 190 ? 10.484 29.375 -8.992 1 94.44 190 TYR B C 1
ATOM 4699 O O . TYR B 1 190 ? 11.422 29.156 -9.766 1 94.44 190 TYR B O 1
ATOM 4707 N N . THR B 1 191 ? 10.367 28.828 -7.758 1 95.44 191 THR B N 1
ATOM 4708 C CA . THR B 1 191 ? 11.391 27.922 -7.246 1 95.44 191 THR B CA 1
ATOM 4709 C C . THR B 1 191 ? 11.531 26.703 -8.148 1 95.44 191 THR B C 1
ATOM 4711 O O . THR B 1 191 ? 12.648 26.297 -8.484 1 95.44 191 THR B O 1
ATOM 4714 N N . SER B 1 192 ? 10.461 26.203 -8.562 1 93.88 192 SER B N 1
ATOM 4715 C CA . SER B 1 192 ? 10.461 25.031 -9.43 1 93.88 19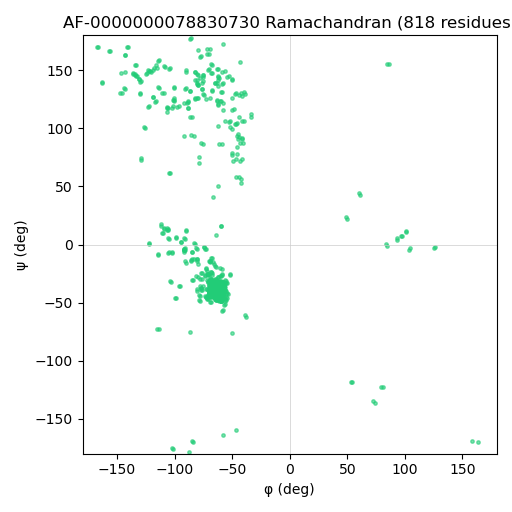2 SER B CA 1
ATOM 4716 C C . SER B 1 192 ? 11.055 25.359 -10.797 1 93.88 192 SER B C 1
ATOM 4718 O O . SER B 1 192 ? 11.812 24.547 -11.352 1 93.88 192 SER B O 1
ATOM 4720 N N . ALA B 1 193 ? 10.719 26.469 -11.32 1 94.69 193 ALA B N 1
ATOM 4721 C CA . ALA B 1 193 ? 11.234 26.875 -12.625 1 94.69 193 ALA B CA 1
ATOM 4722 C C . ALA B 1 193 ? 12.75 27.031 -12.594 1 94.69 193 ALA B C 1
ATOM 4724 O O . ALA B 1 193 ? 13.445 26.578 -13.508 1 94.69 193 ALA B O 1
ATOM 4725 N N . ILE B 1 194 ? 13.227 27.641 -11.578 1 96.88 194 ILE B N 1
ATOM 4726 C CA . ILE B 1 194 ? 14.664 27.844 -11.43 1 96.88 194 ILE B CA 1
ATOM 4727 C C . ILE B 1 194 ? 15.359 26.484 -11.234 1 96.88 194 ILE B C 1
ATOM 4729 O O . ILE B 1 194 ? 16.391 26.219 -11.859 1 96.88 194 ILE B O 1
ATOM 4733 N N . ALA B 1 195 ? 14.789 25.656 -10.398 1 97.12 195 ALA B N 1
ATOM 4734 C CA . ALA B 1 195 ? 15.359 24.328 -10.141 1 97.12 195 ALA B CA 1
ATOM 4735 C C . ALA B 1 195 ? 15.438 23.516 -11.422 1 97.12 195 ALA B C 1
ATOM 4737 O O . ALA B 1 195 ? 16.453 22.859 -11.695 1 97.12 195 ALA B O 1
ATOM 4738 N N . GLN B 1 196 ? 14.438 23.562 -12.203 1 95.06 196 GLN B N 1
ATOM 4739 C CA . GLN B 1 196 ? 14.406 22.844 -13.469 1 95.06 196 GLN B CA 1
ATOM 4740 C C . GLN B 1 196 ? 15.492 23.344 -14.422 1 95.06 196 GLN B C 1
ATOM 4742 O O . GLN B 1 196 ? 16.125 22.547 -15.117 1 95.06 196 GLN B O 1
ATOM 4747 N N . ARG B 1 197 ? 15.625 24.594 -14.438 1 95.19 197 ARG B N 1
ATOM 4748 C CA . ARG B 1 197 ? 16.656 25.188 -15.273 1 95.19 197 ARG B CA 1
ATOM 4749 C C . ARG B 1 197 ? 18.047 24.734 -14.844 1 95.19 197 ARG B C 1
ATOM 4751 O O . ARG B 1 197 ? 18.969 24.672 -15.664 1 95.19 197 ARG B O 1
ATOM 4758 N N . MET B 1 198 ? 18.156 24.422 -13.586 1 96.69 198 MET B N 1
ATOM 4759 C CA . MET B 1 198 ? 19.438 23.984 -13.039 1 96.69 198 MET B CA 1
ATOM 4760 C C . MET B 1 198 ? 19.625 22.484 -13.25 1 96.69 198 MET B C 1
ATOM 4762 O O . MET B 1 198 ? 20.625 21.906 -12.812 1 96.69 198 MET B O 1
ATOM 4766 N N . GLY B 1 199 ? 18.578 21.812 -13.758 1 95.31 199 GLY B N 1
ATOM 4767 C CA . GLY B 1 199 ? 18.672 20.406 -14.07 1 95.31 199 GLY B CA 1
ATOM 4768 C C . GLY B 1 199 ? 18.141 19.516 -12.969 1 95.31 199 GLY B C 1
ATOM 4769 O O . GLY B 1 199 ? 18.297 18.281 -13.016 1 95.31 199 GLY B O 1
ATOM 4770 N N . ILE B 1 200 ? 17.562 20.094 -12.016 1 94.38 200 ILE B N 1
ATOM 4771 C CA . ILE B 1 200 ? 17 19.312 -10.922 1 94.38 200 ILE B CA 1
ATOM 4772 C C . ILE B 1 200 ? 15.633 18.75 -11.344 1 94.38 200 ILE B C 1
ATOM 4774 O O . ILE B 1 200 ? 14.781 19.484 -11.836 1 94.38 200 ILE B O 1
ATOM 4778 N N . GLN B 1 201 ? 15.5 17.453 -11.211 1 89.44 201 GLN B N 1
ATOM 4779 C CA . GLN B 1 201 ? 14.273 16.797 -11.625 1 89.44 201 GLN B CA 1
ATOM 4780 C C . GLN B 1 201 ? 13.883 15.688 -10.648 1 89.44 201 GLN B C 1
ATOM 4782 O O . GLN B 1 201 ? 14.609 15.422 -9.688 1 89.44 201 GLN B O 1
ATOM 4787 N N . GLY B 1 202 ? 12.75 15.195 -10.797 1 83 202 GLY B N 1
ATOM 4788 C CA . GLY B 1 202 ? 12.32 14.023 -10.047 1 83 202 GLY B CA 1
ATOM 4789 C C . GLY B 1 202 ? 12.016 14.328 -8.594 1 83 202 GLY B C 1
ATOM 4790 O O . GLY B 1 202 ? 11.336 15.312 -8.289 1 83 202 GLY B O 1
ATOM 4791 N N . LYS B 1 203 ? 12.477 13.477 -7.758 1 83.44 203 LYS B N 1
ATOM 4792 C CA . LYS B 1 203 ? 12.188 13.531 -6.328 1 83.44 203 LYS B CA 1
ATOM 4793 C C . LYS B 1 203 ? 12.781 14.781 -5.691 1 83.44 203 LYS B C 1
ATOM 4795 O O . LYS B 1 203 ? 12.164 15.406 -4.824 1 83.44 203 LYS B O 1
ATOM 4800 N N . GLU B 1 204 ? 13.875 15.117 -6.191 1 89.56 204 GLU B N 1
ATOM 4801 C CA . GLU B 1 204 ? 14.555 16.281 -5.629 1 89.56 204 GLU B CA 1
ATOM 4802 C C . GLU B 1 204 ? 13.773 17.562 -5.902 1 89.56 204 GLU B C 1
ATOM 4804 O O . GLU B 1 204 ? 13.68 18.438 -5.039 1 89.56 204 GLU B O 1
ATOM 4809 N N . LEU B 1 205 ? 13.242 17.656 -7.09 1 92.31 205 LEU B N 1
ATOM 4810 C CA . LEU B 1 205 ? 12.438 18.828 -7.449 1 92.31 205 LEU B CA 1
ATOM 4811 C C . LEU B 1 205 ? 11.188 18.906 -6.578 1 92.31 205 LEU B C 1
ATOM 4813 O O . LEU B 1 205 ? 10.812 20 -6.133 1 92.31 205 LEU B O 1
ATOM 4817 N N . GLU B 1 206 ? 10.703 17.828 -6.277 1 87.31 206 GLU B N 1
ATOM 4818 C CA . GLU B 1 206 ? 9.5 17.766 -5.445 1 87.31 206 GLU B CA 1
ATOM 4819 C C . GLU B 1 206 ? 9.805 18.203 -4.016 1 87.31 206 GLU B C 1
ATOM 4821 O O . GLU B 1 206 ? 9.016 18.922 -3.402 1 87.31 206 GLU B O 1
ATOM 4826 N N . GLU B 1 207 ? 10.836 17.75 -3.568 1 90.81 207 GLU B N 1
ATOM 4827 C CA . GLU B 1 207 ? 11.242 18.094 -2.209 1 90.81 207 GLU B CA 1
ATOM 4828 C C . GLU B 1 207 ? 11.492 19.594 -2.062 1 90.81 207 GLU B C 1
ATOM 4830 O O . GLU B 1 207 ? 11.086 20.203 -1.073 1 90.81 207 GLU B O 1
ATOM 4835 N N . ILE B 1 208 ? 12.07 20.078 -3.078 1 94.38 208 ILE B N 1
ATOM 4836 C CA . ILE B 1 208 ? 12.352 21.516 -3.078 1 94.38 208 ILE B CA 1
ATOM 4837 C C . ILE B 1 208 ? 11.039 22.297 -3.129 1 94.38 208 ILE B C 1
ATOM 4839 O O . ILE B 1 208 ? 10.859 23.266 -2.398 1 94.38 208 ILE B O 1
ATOM 4843 N N . GLY B 1 209 ? 10.172 21.797 -3.957 1 91.44 209 GLY B N 1
ATOM 4844 C CA . GLY B 1 209 ? 8.859 22.422 -4.047 1 91.44 209 GLY B CA 1
ATOM 4845 C C . GLY B 1 209 ? 8.102 22.391 -2.736 1 91.44 209 GLY B C 1
ATOM 4846 O O . GLY B 1 209 ? 7.5 23.391 -2.338 1 91.44 209 GLY B O 1
ATOM 4847 N N . ARG B 1 210 ? 8.133 21.344 -2.021 1 91 210 ARG B N 1
ATOM 4848 C CA . ARG B 1 210 ? 7.465 21.203 -0.732 1 91 210 ARG B CA 1
ATOM 4849 C C . ARG B 1 210 ? 8.086 22.125 0.309 1 91 210 ARG B C 1
ATOM 4851 O O . ARG B 1 210 ? 7.375 22.719 1.119 1 91 210 ARG B O 1
ATOM 4858 N N . GLY B 1 211 ? 9.391 22.172 0.244 1 93.56 211 GLY B N 1
ATOM 4859 C CA . GLY B 1 211 ? 10.07 23.109 1.136 1 93.56 211 GLY B CA 1
ATOM 4860 C C . GLY B 1 211 ? 9.68 24.547 0.907 1 93.56 211 GLY B C 1
ATOM 4861 O O . GLY B 1 211 ? 9.438 25.297 1.861 1 93.56 211 GLY B O 1
ATOM 4862 N N . ALA B 1 212 ? 9.586 24.875 -0.331 1 93.31 212 ALA B N 1
ATOM 4863 C CA . ALA B 1 212 ? 9.195 26.234 -0.693 1 93.31 212 ALA B CA 1
ATOM 4864 C C . ALA B 1 212 ? 7.762 26.516 -0.246 1 93.31 212 ALA B C 1
ATOM 4866 O O . ALA B 1 212 ? 7.469 27.625 0.238 1 93.31 212 ALA B O 1
ATOM 4867 N N . LEU B 1 213 ? 6.957 25.562 -0.389 1 90.38 213 LEU B N 1
ATOM 4868 C CA . LEU B 1 213 ? 5.547 25.703 -0.045 1 90.38 213 LEU B CA 1
ATOM 4869 C C . LEU B 1 213 ? 5.375 25.969 1.448 1 90.38 213 LEU B C 1
ATOM 4871 O O . LEU B 1 213 ? 4.531 26.766 1.851 1 90.38 213 LEU B O 1
ATOM 4875 N N . LEU B 1 214 ? 6.23 25.359 2.254 1 92.81 214 LEU B N 1
ATOM 4876 C CA . LEU B 1 214 ? 6.051 25.391 3.701 1 92.81 214 LEU B CA 1
ATOM 4877 C C . LEU B 1 214 ? 7.066 26.312 4.352 1 92.81 214 LEU B C 1
ATOM 4879 O O . LEU B 1 214 ? 7.215 26.328 5.578 1 92.81 214 LEU B O 1
ATOM 4883 N N . HIS B 1 215 ? 7.762 27.172 3.588 1 93.19 215 HIS B N 1
ATOM 4884 C CA . HIS B 1 215 ? 8.906 27.922 4.078 1 93.19 215 HIS B CA 1
ATOM 4885 C C . HIS B 1 215 ? 8.531 28.781 5.281 1 93.19 215 HIS B C 1
ATOM 4887 O O . HIS B 1 215 ? 9.32 28.922 6.223 1 93.19 215 HIS B O 1
ATOM 4893 N N . ASP B 1 216 ? 7.328 29.25 5.309 1 92.38 216 ASP B N 1
ATOM 4894 C CA . ASP B 1 216 ? 6.922 30.234 6.305 1 92.38 216 ASP B CA 1
ATOM 4895 C C . ASP B 1 216 ? 6.031 29.609 7.371 1 92.38 216 ASP B C 1
ATOM 4897 O O . ASP B 1 216 ? 5.398 30.312 8.156 1 92.38 216 ASP B O 1
ATOM 4901 N N . ILE B 1 217 ? 5.949 28.312 7.43 1 93.62 217 ILE B N 1
ATOM 4902 C CA . ILE B 1 217 ? 5.027 27.625 8.328 1 93.62 217 ILE B CA 1
ATOM 4903 C C . ILE B 1 217 ? 5.348 28 9.773 1 93.62 217 ILE B C 1
ATOM 4905 O O . ILE B 1 217 ? 4.457 28.031 10.625 1 93.62 217 ILE B O 1
ATOM 4909 N N . GLY B 1 218 ? 6.609 28.359 10.086 1 94.62 218 GLY B N 1
ATOM 4910 C CA . GLY B 1 218 ? 7.027 28.719 11.43 1 94.62 218 GLY B CA 1
ATOM 4911 C C . GLY B 1 218 ? 6.445 30.031 11.906 1 94.62 218 GLY B C 1
ATOM 4912 O O . GLY B 1 218 ? 6.441 30.312 13.102 1 94.62 218 GLY B O 1
ATOM 4913 N N . LYS B 1 219 ? 5.906 30.828 11.008 1 94 219 LYS B N 1
ATOM 4914 C CA . LYS B 1 219 ? 5.309 32.094 11.367 1 94 219 LYS B CA 1
ATOM 4915 C C . LYS B 1 219 ? 4.086 31.906 12.258 1 94 219 LYS B C 1
ATOM 4917 O O . LYS B 1 219 ? 3.635 32.844 12.914 1 94 219 LYS B O 1
ATOM 4922 N N . ILE B 1 220 ? 3.602 30.781 12.219 1 92.19 220 ILE B N 1
ATOM 4923 C CA . ILE B 1 220 ? 2.477 30.438 13.078 1 92.19 220 ILE B CA 1
ATOM 4924 C C . ILE B 1 220 ? 2.846 30.719 14.539 1 92.19 220 ILE B C 1
ATOM 4926 O O . ILE B 1 220 ? 1.996 31.125 15.336 1 92.19 220 ILE B O 1
ATOM 4930 N N . GLY B 1 221 ? 4.125 30.578 14.867 1 91.75 221 GLY B N 1
ATOM 4931 C CA . GLY B 1 221 ? 4.57 30.719 16.25 1 91.75 221 GLY B CA 1
ATOM 4932 C C . GLY B 1 221 ? 5.062 32.125 16.562 1 91.75 221 GLY B C 1
ATOM 4933 O O . GLY B 1 221 ? 5.48 32.406 17.688 1 91.75 221 GLY B O 1
ATOM 4934 N N . VAL B 1 222 ? 4.988 33.031 15.617 1 93.44 222 VAL B N 1
ATOM 4935 C CA . VAL B 1 222 ? 5.445 34.406 15.812 1 93.44 222 VAL B CA 1
ATOM 4936 C C . VAL B 1 222 ? 4.293 35.281 16.328 1 93.44 222 VAL B C 1
ATOM 4938 O O . VAL B 1 222 ? 3.176 35.219 15.82 1 93.44 222 VAL B O 1
ATOM 4941 N N . PRO B 1 223 ? 4.523 36.094 17.344 1 91.69 223 PRO B N 1
ATOM 4942 C CA . PRO B 1 223 ? 3.457 36.906 17.922 1 91.69 223 PRO B CA 1
ATOM 4943 C C . PRO B 1 223 ? 2.885 37.906 16.922 1 91.69 223 PRO B C 1
ATOM 4945 O O . PRO B 1 223 ? 3.619 38.438 16.078 1 91.69 223 PRO B O 1
ATOM 4948 N N . ASP B 1 224 ? 1.647 38.25 17.078 1 90 224 ASP B N 1
ATOM 4949 C CA . ASP B 1 224 ? 0.951 39.188 16.203 1 90 224 ASP B CA 1
ATOM 4950 C C . ASP B 1 224 ? 1.645 40.562 16.188 1 90 224 ASP B C 1
ATOM 4952 O O . ASP B 1 224 ? 1.715 41.219 15.148 1 90 224 ASP B O 1
ATOM 4956 N N . ALA B 1 225 ? 2.066 40.875 17.328 1 89.75 225 ALA B N 1
ATOM 4957 C CA . ALA B 1 225 ? 2.686 42.188 17.5 1 89.75 225 ALA B CA 1
ATOM 4958 C C . ALA B 1 225 ? 3.896 42.344 16.578 1 89.75 225 ALA B C 1
ATOM 4960 O O . ALA B 1 225 ? 4.254 43.469 16.188 1 89.75 225 ALA B O 1
ATOM 4961 N N . VAL B 1 226 ? 4.457 41.219 16.266 1 91.56 226 VAL B N 1
ATOM 4962 C CA . VAL B 1 226 ? 5.633 41.219 15.406 1 91.56 226 VAL B CA 1
ATOM 4963 C C . VAL B 1 226 ? 5.223 40.906 13.977 1 91.56 226 VAL B C 1
ATOM 4965 O O . VAL B 1 226 ? 5.559 41.625 13.039 1 91.56 226 VAL B O 1
ATOM 4968 N N . LEU B 1 227 ? 4.426 39.938 13.805 1 88.88 227 LEU B N 1
ATOM 4969 C CA . LEU B 1 227 ? 4.062 39.375 12.508 1 88.88 227 LEU B CA 1
ATOM 4970 C C . LEU B 1 227 ? 3.191 40.344 11.727 1 88.88 227 LEU B C 1
ATOM 4972 O O . LEU B 1 227 ? 3.359 40.5 10.516 1 88.88 227 LEU B O 1
ATOM 4976 N N . LEU B 1 228 ? 2.299 40.969 12.383 1 85.44 228 LEU B N 1
ATOM 4977 C CA . LEU B 1 228 ? 1.305 41.781 11.703 1 85.44 228 LEU B CA 1
ATOM 4978 C C . LEU B 1 228 ? 1.563 43.281 11.953 1 85.44 228 LEU B C 1
ATOM 4980 O O . LEU B 1 228 ? 0.7 44.125 11.688 1 85.44 228 LEU B O 1
ATOM 4984 N N . LYS B 1 229 ? 2.676 43.562 12.445 1 86.69 229 LYS B N 1
ATOM 4985 C CA . LYS B 1 229 ? 3.012 44.938 12.734 1 86.69 229 LYS B CA 1
ATOM 4986 C C . LYS B 1 229 ? 3.043 45.781 11.453 1 86.69 229 LYS B C 1
ATOM 4988 O O . LYS B 1 229 ? 3.711 45.406 10.484 1 86.69 229 LYS B O 1
ATOM 4993 N N . PRO B 1 230 ? 2.217 46.812 11.523 1 82.88 230 PRO B N 1
ATOM 4994 C CA . PRO B 1 230 ? 2.273 47.688 10.352 1 82.88 230 PRO B CA 1
ATOM 4995 C C . PRO B 1 230 ? 3.477 48.625 10.383 1 82.88 230 PRO B C 1
ATOM 4997 O O . PRO B 1 230 ? 3.35 49.812 10.781 1 82.88 230 PRO B O 1
ATOM 5000 N N . GLY B 1 231 ? 4.617 48.312 10.242 1 80.81 231 GLY B N 1
ATOM 5001 C CA . GLY B 1 231 ? 5.82 49.156 10.258 1 80.81 231 GLY B CA 1
ATOM 5002 C C . GLY B 1 231 ? 7.09 48.344 10.43 1 80.81 231 GLY B C 1
ATOM 5003 O O . GLY B 1 231 ? 7.066 47.094 10.336 1 80.81 231 GLY B O 1
ATOM 5004 N N . LYS B 1 232 ? 8.195 49.094 10.664 1 86.62 232 LYS B N 1
ATOM 5005 C CA . LYS B 1 232 ? 9.484 48.438 10.805 1 86.62 232 LYS B CA 1
ATOM 5006 C C . LYS B 1 232 ? 9.609 47.75 12.164 1 86.62 232 LYS B C 1
ATOM 5008 O O . LYS B 1 232 ? 9.141 48.281 13.172 1 86.62 232 LYS B O 1
ATOM 5013 N N . LEU B 1 233 ? 10.211 46.719 12.141 1 90.88 233 LEU B N 1
ATOM 5014 C CA . LEU B 1 233 ? 10.414 45.938 13.367 1 90.88 233 LEU B CA 1
ATOM 5015 C C . LEU B 1 233 ? 11.586 46.531 14.164 1 90.88 233 LEU B C 1
ATOM 5017 O O . LEU B 1 233 ? 12.586 46.938 13.586 1 90.88 233 LEU B O 1
ATOM 5021 N N . THR B 1 234 ? 11.375 46.562 15.453 1 93.44 234 THR B N 1
ATOM 5022 C CA . THR B 1 234 ? 12.484 46.906 16.344 1 93.44 234 THR B CA 1
ATOM 5023 C C . THR B 1 234 ? 13.492 45.75 16.406 1 93.44 234 THR B C 1
ATOM 5025 O O . THR B 1 234 ? 13.195 44.625 15.969 1 93.44 234 THR B O 1
ATOM 5028 N N . PRO B 1 235 ? 14.656 46.031 16.891 1 92.94 235 PRO B N 1
ATOM 5029 C CA . PRO B 1 235 ? 15.648 44.938 16.984 1 92.94 235 PRO B CA 1
ATOM 5030 C C . PRO B 1 235 ? 15.156 43.75 17.797 1 92.94 235 PRO B C 1
ATOM 5032 O O . PRO B 1 235 ? 15.406 42.594 17.438 1 92.94 235 PRO B O 1
ATOM 5035 N N . ASP B 1 236 ? 14.453 44.031 18.828 1 94.19 236 ASP B N 1
ATOM 5036 C CA . ASP B 1 236 ? 13.914 42.969 19.656 1 94.19 236 ASP B CA 1
ATOM 5037 C C . ASP B 1 236 ? 12.844 42.188 18.906 1 94.19 236 ASP B C 1
ATOM 5039 O O . ASP B 1 236 ? 12.773 40.938 19.031 1 94.19 236 ASP B O 1
ATOM 5043 N N . GLU B 1 237 ? 12.047 42.875 18.203 1 93.69 237 GLU B N 1
ATOM 5044 C CA . GLU B 1 237 ? 11.008 42.219 17.406 1 93.69 237 GLU B CA 1
ATOM 5045 C C . GLU B 1 237 ? 11.602 41.375 16.281 1 93.69 237 GLU B C 1
ATOM 5047 O O . GLU B 1 237 ? 11.062 40.344 15.945 1 93.69 237 GLU B O 1
ATOM 5052 N N . TRP B 1 238 ? 12.727 41.875 15.859 1 93.75 238 TRP B N 1
ATOM 5053 C CA . TRP B 1 238 ? 13.422 41.125 14.812 1 93.75 238 TRP B CA 1
ATOM 5054 C C . TRP B 1 238 ? 13.938 39.781 15.336 1 93.75 238 TRP B C 1
ATOM 5056 O O . TRP B 1 238 ? 13.953 38.781 14.617 1 93.75 238 TRP B O 1
ATOM 5066 N N . LEU B 1 239 ? 14.367 39.781 16.531 1 93.75 239 LEU B N 1
ATOM 5067 C CA . LEU B 1 239 ? 14.836 38.562 17.156 1 93.75 239 LEU B CA 1
ATOM 5068 C C . LEU B 1 239 ? 13.719 37.531 17.219 1 93.75 239 LEU B C 1
ATOM 5070 O O . LEU B 1 239 ? 13.961 36.344 17.016 1 93.75 239 LEU B O 1
ATOM 5074 N N . GLU B 1 240 ? 12.5 38 17.453 1 93.19 240 GLU B N 1
ATOM 5075 C CA . GLU B 1 240 ? 11.336 37.125 17.5 1 93.19 240 GLU B CA 1
ATOM 5076 C C . GLU B 1 240 ? 10.992 36.594 16.109 1 93.19 240 GLU B C 1
ATOM 5078 O O . GLU B 1 240 ? 10.68 35.406 15.945 1 93.19 240 GLU B O 1
ATOM 5083 N N . MET B 1 241 ? 11.039 37.469 15.211 1 93.56 241 MET B N 1
ATOM 5084 C CA . MET B 1 241 ? 10.727 37.094 13.828 1 93.56 241 MET B CA 1
ATOM 5085 C C . MET B 1 241 ? 11.711 36.031 13.312 1 93.56 241 MET B C 1
ATOM 5087 O O . MET B 1 241 ? 11.328 35.125 12.586 1 93.56 241 MET B O 1
ATOM 5091 N N . ARG B 1 242 ? 12.945 36.125 13.727 1 94.94 242 ARG B N 1
ATOM 5092 C CA . ARG B 1 242 ? 14.016 35.281 13.227 1 94.94 242 ARG B CA 1
ATOM 5093 C C . ARG B 1 242 ? 13.898 33.875 13.773 1 94.94 242 ARG B C 1
ATOM 5095 O O . ARG B 1 242 ? 14.562 32.969 13.289 1 94.94 242 ARG B O 1
ATOM 5102 N N . LYS B 1 243 ? 12.969 33.594 14.625 1 95 243 LYS B N 1
ATOM 5103 C CA . LYS B 1 243 ? 12.781 32.25 15.211 1 95 243 LYS B CA 1
ATOM 5104 C C . LYS B 1 243 ? 11.93 31.375 14.305 1 95 243 LYS B C 1
ATOM 5106 O O . LYS B 1 243 ? 11.898 30.156 14.469 1 95 243 LYS B O 1
ATOM 5111 N N . HIS B 1 244 ? 11.258 31.969 13.297 1 95.44 244 HIS B N 1
ATOM 5112 C CA . HIS B 1 244 ? 10.219 31.234 12.57 1 95.44 244 HIS B CA 1
ATOM 5113 C C . HIS B 1 244 ? 10.82 30.078 11.781 1 95.44 244 HIS B C 1
ATOM 5115 O O . HIS B 1 244 ? 10.18 29.047 11.617 1 95.44 244 HIS B O 1
ATOM 5121 N N . PRO B 1 245 ? 12.117 30.203 11.25 1 96.44 245 PRO B N 1
ATOM 5122 C CA . PRO B 1 245 ? 12.664 29.031 10.57 1 96.44 245 PRO B CA 1
ATOM 5123 C C . PRO B 1 245 ? 12.844 27.828 11.516 1 96.44 245 PRO B C 1
ATOM 5125 O O . PRO B 1 245 ? 12.516 26.703 11.148 1 96.44 245 PRO B O 1
ATOM 5128 N N . ASP B 1 246 ? 13.25 28.094 12.727 1 95.81 246 ASP B N 1
ATOM 5129 C CA . ASP B 1 246 ? 13.43 27.031 13.719 1 95.81 246 ASP B CA 1
ATOM 5130 C C . ASP B 1 246 ? 12.078 26.438 14.148 1 95.81 246 ASP B C 1
ATOM 5132 O O . ASP B 1 246 ? 11.945 25.234 14.297 1 95.81 246 ASP B O 1
ATOM 5136 N N . ILE B 1 247 ? 11.125 27.281 14.367 1 94.06 247 ILE B N 1
ATOM 5137 C CA . ILE B 1 247 ? 9.789 26.859 14.758 1 94.06 247 ILE B CA 1
ATOM 5138 C C . ILE B 1 247 ? 9.195 25.969 13.664 1 94.06 247 ILE B C 1
ATOM 5140 O O . ILE B 1 247 ? 8.633 24.906 13.945 1 94.06 247 ILE B O 1
ATOM 5144 N N . GLY B 1 248 ? 9.398 26.484 12.438 1 95.62 248 GLY B N 1
ATOM 5145 C CA . GLY B 1 248 ? 8.898 25.703 11.312 1 95.62 248 GLY B CA 1
ATOM 5146 C C . GLY B 1 248 ? 9.555 24.328 11.195 1 95.62 248 GLY B C 1
ATOM 5147 O O . GLY B 1 248 ? 8.875 23.328 10.953 1 95.62 248 GLY B O 1
ATOM 5148 N N . PHE B 1 249 ? 10.82 24.281 11.391 1 95.25 249 PHE B N 1
ATOM 5149 C CA . PHE B 1 249 ? 11.57 23.031 11.359 1 95.25 249 PHE B CA 1
ATOM 5150 C C . PHE B 1 249 ? 11.039 22.062 12.414 1 95.25 249 PHE B C 1
ATOM 5152 O O . PHE B 1 249 ? 10.781 20.891 12.117 1 95.25 249 PHE B O 1
ATOM 5159 N N . GLN B 1 250 ? 10.82 22.469 13.57 1 90.75 250 GLN B N 1
ATOM 5160 C CA . GLN B 1 250 ? 10.359 21.641 14.672 1 90.75 250 GLN B CA 1
ATOM 5161 C C . GLN B 1 250 ? 8.953 21.109 14.398 1 90.75 250 GLN B C 1
ATOM 5163 O O . GLN B 1 250 ? 8.625 19.984 14.781 1 90.75 250 GLN B O 1
ATOM 5168 N N . MET B 1 251 ? 8.18 21.891 13.758 1 89.75 251 MET B N 1
ATOM 5169 C CA . MET B 1 251 ? 6.797 21.516 13.492 1 89.75 251 MET B CA 1
ATOM 5170 C C . MET B 1 251 ? 6.723 20.344 12.531 1 89.75 251 MET B C 1
ATOM 5172 O O . MET B 1 251 ? 5.848 19.484 12.656 1 89.75 251 MET B O 1
ATOM 5176 N N . ILE B 1 252 ? 7.734 20.281 11.555 1 92.38 252 ILE B N 1
ATOM 5177 C CA . ILE B 1 252 ? 7.48 19.328 10.469 1 92.38 252 ILE B CA 1
ATOM 5178 C C . ILE B 1 252 ? 8.617 18.312 10.398 1 92.38 252 ILE B C 1
ATOM 5180 O O . ILE B 1 252 ? 8.555 17.359 9.617 1 92.38 252 ILE B O 1
ATOM 5184 N N . GLN B 1 253 ? 9.609 18.375 11.242 1 88.19 253 GLN B N 1
ATOM 5185 C CA . GLN B 1 253 ? 10.797 17.531 11.164 1 88.19 253 GLN B CA 1
ATOM 5186 C C . GLN B 1 253 ? 10.461 16.078 11.461 1 88.19 253 GLN B C 1
ATOM 5188 O O . GLN B 1 253 ? 11.164 15.164 11.008 1 88.19 253 GLN B O 1
ATOM 5193 N N . ALA B 1 254 ? 9.422 15.828 12.148 1 78.25 254 ALA B N 1
ATOM 5194 C CA . ALA B 1 254 ? 9.07 14.469 12.555 1 78.25 254 ALA B CA 1
ATOM 5195 C C . ALA B 1 254 ? 8.391 13.711 11.414 1 78.25 254 ALA B C 1
ATOM 5197 O O . ALA B 1 254 ? 8.258 12.484 11.469 1 78.25 254 ALA B O 1
ATOM 5198 N N . ILE B 1 255 ? 8.008 14.414 10.406 1 84.31 255 ILE B N 1
ATOM 5199 C CA . ILE B 1 255 ? 7.344 13.789 9.273 1 84.31 255 ILE B CA 1
ATOM 5200 C C . ILE B 1 255 ? 8.383 13.32 8.258 1 84.31 255 ILE B C 1
ATOM 5202 O O . ILE B 1 255 ? 9.031 14.141 7.602 1 84.31 255 ILE B O 1
ATOM 5206 N N . PRO B 1 256 ? 8.469 12.078 7.996 1 83.25 256 PRO B N 1
ATOM 5207 C CA . PRO B 1 256 ? 9.562 11.539 7.191 1 83.25 256 PRO B CA 1
ATOM 5208 C C . PRO B 1 256 ? 9.578 12.094 5.77 1 83.25 256 PRO B C 1
ATOM 5210 O O . PRO B 1 256 ? 10.648 12.438 5.25 1 83.25 256 PRO B O 1
ATOM 5213 N N . PHE B 1 257 ? 8.438 12.18 5.129 1 82.12 257 PHE B N 1
ATOM 5214 C CA . PHE B 1 257 ? 8.461 12.617 3.738 1 82.12 257 PHE B CA 1
ATOM 5215 C C . PHE B 1 257 ? 8.711 14.117 3.645 1 82.12 257 PHE B C 1
ATOM 5217 O O . PHE B 1 257 ? 8.898 14.648 2.549 1 82.12 257 PHE B O 1
ATOM 5224 N N . LEU B 1 258 ? 8.828 14.812 4.805 1 90.75 258 LEU B N 1
ATOM 5225 C CA . LEU B 1 258 ? 9.141 16.234 4.844 1 90.75 258 LEU B CA 1
ATOM 5226 C C . LEU B 1 258 ? 10.531 16.469 5.434 1 90.75 258 LEU B C 1
ATOM 5228 O O . LEU B 1 258 ? 10.859 17.578 5.848 1 90.75 258 LEU B O 1
ATOM 5232 N N . ASP B 1 259 ? 11.305 15.477 5.5 1 90.62 259 ASP B N 1
ATOM 5233 C CA . ASP B 1 259 ? 12.641 15.602 6.07 1 90.62 259 ASP B CA 1
ATOM 5234 C C . ASP B 1 259 ? 13.469 16.656 5.328 1 90.62 259 ASP B C 1
ATOM 5236 O O . ASP B 1 259 ? 13.945 17.609 5.934 1 90.62 259 ASP B O 1
ATOM 5240 N N . THR B 1 260 ? 13.617 16.484 4 1 92 260 THR B N 1
ATOM 5241 C CA . THR B 1 260 ? 14.359 17.438 3.189 1 92 260 THR B CA 1
ATOM 5242 C C . THR B 1 260 ? 13.672 18.797 3.184 1 92 260 THR B C 1
ATOM 5244 O O . THR B 1 260 ? 14.305 19.828 3.418 1 92 260 THR B O 1
ATOM 5247 N N . PRO B 1 261 ? 12.344 18.828 2.998 1 93.94 261 PRO B N 1
ATOM 5248 C CA . PRO B 1 261 ? 11.641 20.109 3.082 1 93.94 261 PRO B CA 1
ATOM 5249 C C . PRO B 1 261 ? 11.867 20.812 4.414 1 93.94 261 PRO B C 1
ATOM 5251 O O . PRO B 1 261 ? 11.977 22.047 4.453 1 93.94 261 PRO B O 1
ATOM 5254 N N . ALA B 1 262 ? 11.938 20.047 5.492 1 95.31 262 ALA B N 1
ATOM 5255 C CA . ALA B 1 262 ? 12.172 20.641 6.809 1 95.31 262 ALA B CA 1
ATOM 5256 C C . ALA B 1 262 ? 13.516 21.359 6.859 1 95.31 262 ALA B C 1
ATOM 5258 O O . ALA B 1 262 ? 13.641 22.422 7.469 1 95.31 262 ALA B O 1
ATOM 5259 N N . SER B 1 263 ? 14.492 20.781 6.18 1 94.88 263 SER B N 1
ATOM 5260 C CA . SER B 1 263 ? 15.812 21.391 6.105 1 94.88 263 SER B CA 1
ATOM 5261 C C . SER B 1 263 ? 15.781 22.688 5.309 1 94.88 263 SER B C 1
ATOM 5263 O O . SER B 1 263 ? 16.469 23.656 5.652 1 94.88 263 SER B O 1
ATOM 5265 N N . ILE B 1 264 ? 15.031 22.688 4.32 1 95.38 264 ILE B N 1
ATOM 5266 C CA . ILE B 1 264 ? 14.883 23.891 3.492 1 95.38 264 ILE B CA 1
ATOM 5267 C C . ILE B 1 264 ? 14.188 24.984 4.289 1 95.38 264 ILE B C 1
ATOM 5269 O O . ILE B 1 264 ? 14.594 26.156 4.242 1 95.38 264 ILE B O 1
ATOM 5273 N N . VAL B 1 265 ? 13.164 24.625 5.047 1 96 265 VAL B N 1
ATOM 5274 C CA . VAL B 1 265 ? 12.438 25.562 5.895 1 96 265 VAL B CA 1
ATOM 5275 C C . VAL B 1 265 ? 13.391 26.172 6.926 1 96 265 VAL B C 1
ATOM 5277 O O . VAL B 1 265 ? 13.359 27.391 7.172 1 96 265 VAL B O 1
ATOM 5280 N N . LEU B 1 266 ? 14.266 25.391 7.441 1 96.5 266 LEU B N 1
ATOM 5281 C CA . LEU B 1 266 ? 15.219 25.828 8.453 1 96.5 266 LEU B CA 1
ATOM 5282 C C . LEU B 1 266 ? 16.219 26.828 7.871 1 96.5 266 LEU B C 1
ATOM 5284 O O . LEU B 1 266 ? 16.609 27.781 8.539 1 96.5 266 LEU B O 1
ATOM 5288 N N . SER B 1 267 ? 16.562 26.625 6.59 1 96.12 267 SER B N 1
ATOM 5289 C CA . SER B 1 267 ? 17.688 27.391 6.039 1 96.12 267 SER B CA 1
ATOM 5290 C C . SER B 1 267 ? 17.219 28.406 5.012 1 96.12 267 SER B C 1
ATOM 5292 O O . SER B 1 267 ? 18.031 29.031 4.324 1 96.12 267 SER B O 1
ATOM 5294 N N . HIS B 1 268 ? 15.938 28.625 4.875 1 94.94 268 HIS B N 1
ATOM 5295 C CA . HIS B 1 268 ? 15.422 29.422 3.764 1 94.94 268 HIS B CA 1
ATOM 5296 C C . HIS B 1 268 ? 15.797 30.891 3.912 1 94.94 268 HIS B C 1
ATOM 5298 O O . HIS B 1 268 ? 15.75 31.641 2.941 1 94.94 268 HIS B O 1
ATOM 5304 N N . GLN B 1 269 ? 16.266 31.281 5.133 1 94.88 269 GLN B N 1
ATOM 5305 C CA . GLN B 1 269 ? 16.656 32.656 5.363 1 94.88 269 GLN B CA 1
ATOM 5306 C C . GLN B 1 269 ? 18.172 32.812 5.426 1 94.88 269 GLN B C 1
ATOM 5308 O O . GLN B 1 269 ? 18.688 33.875 5.742 1 94.88 269 GLN B O 1
ATOM 5313 N N . GLU B 1 270 ? 18.859 31.781 5.168 1 95.88 270 GLU B N 1
ATOM 5314 C CA . GLU B 1 270 ? 20.312 31.844 5.086 1 95.88 270 GLU B CA 1
ATOM 5315 C C . GLU B 1 270 ? 20.766 32.594 3.828 1 95.88 270 GLU B C 1
ATOM 5317 O O . GLU B 1 270 ? 20.047 32.594 2.822 1 95.88 270 GLU B O 1
ATOM 5322 N N . ARG B 1 271 ? 21.875 33.219 3.926 1 95.69 271 ARG B N 1
ATOM 5323 C CA . ARG B 1 271 ? 22.438 33.969 2.811 1 95.69 271 ARG B CA 1
ATOM 5324 C C . ARG B 1 271 ? 23.75 33.375 2.328 1 95.69 271 ARG B C 1
ATOM 5326 O O . ARG B 1 271 ? 24.5 32.812 3.121 1 95.69 271 ARG B O 1
ATOM 5333 N N . TRP B 1 272 ? 24 33.594 1.083 1 96.44 272 TRP B N 1
ATOM 5334 C CA . TRP B 1 272 ? 25.203 33.062 0.473 1 96.44 272 TRP B CA 1
ATOM 5335 C C . TRP B 1 272 ? 26.453 33.562 1.193 1 96.44 272 TRP B C 1
ATOM 5337 O O . TRP B 1 272 ? 27.438 32.844 1.318 1 96.44 272 TRP B O 1
ATOM 5347 N N . ASP B 1 273 ? 26.469 34.75 1.74 1 95.94 273 ASP B N 1
ATOM 5348 C CA . ASP B 1 273 ? 27.625 35.375 2.361 1 95.94 273 ASP B CA 1
ATOM 5349 C C . ASP B 1 273 ? 27.688 35.062 3.852 1 95.94 273 ASP B C 1
ATOM 5351 O O . ASP B 1 273 ? 28.594 35.531 4.551 1 95.94 273 ASP B O 1
ATOM 5355 N N . GLY B 1 274 ? 26.734 34.375 4.375 1 95.56 274 GLY B N 1
ATOM 5356 C CA . GLY B 1 274 ? 26.781 33.969 5.766 1 95.56 274 GLY B CA 1
ATOM 5357 C C . GLY B 1 274 ? 26.078 34.938 6.699 1 95.56 274 GLY B C 1
ATOM 5358 O O . GLY B 1 274 ? 26.047 34.719 7.914 1 95.56 274 GLY B O 1
ATOM 5359 N N . ALA B 1 275 ? 25.469 35.938 6.18 1 94.44 275 ALA B N 1
ATOM 5360 C CA . ALA B 1 275 ? 24.859 36.969 7.004 1 94.44 275 ALA B CA 1
ATOM 5361 C C . ALA B 1 275 ? 23.391 36.625 7.301 1 94.44 275 ALA B C 1
ATOM 5363 O O . ALA B 1 275 ? 22.672 37.438 7.906 1 94.44 275 ALA B O 1
ATOM 5364 N N . GLY B 1 276 ? 22.953 35.5 6.898 1 94.69 276 GLY B N 1
ATOM 5365 C CA . GLY B 1 276 ? 21.578 35.062 7.133 1 94.69 276 GLY B CA 1
ATOM 5366 C C . GLY B 1 276 ? 21.375 34.438 8.492 1 94.69 276 GLY B C 1
ATOM 5367 O O . GLY B 1 276 ? 22.188 34.625 9.406 1 94.69 276 GLY B O 1
ATOM 5368 N N . TYR B 1 277 ? 20.344 33.875 8.742 1 94.69 277 TYR B N 1
ATOM 5369 C CA . TYR B 1 277 ? 19.953 33.219 9.984 1 94.69 277 TYR B CA 1
ATOM 5370 C C . TYR B 1 277 ? 19.141 31.953 9.711 1 94.69 277 TYR B C 1
ATOM 5372 O O . TYR B 1 277 ? 18.609 31.781 8.609 1 94.69 277 TYR B O 1
ATOM 5380 N N . PRO B 1 278 ? 18.953 31.016 10.617 1 94.75 278 PRO B N 1
ATOM 5381 C CA . PRO B 1 278 ? 19.312 31.125 12.031 1 94.75 278 PRO B CA 1
ATOM 5382 C C . PRO B 1 278 ? 20.734 30.625 12.312 1 94.75 278 PRO B C 1
ATOM 5384 O O . PRO B 1 278 ? 21.281 30.875 13.391 1 94.75 278 PRO B O 1
ATOM 5387 N N . ARG B 1 279 ? 21.375 29.891 11.453 1 93.81 279 ARG B N 1
ATOM 5388 C CA . ARG B 1 279 ? 22.641 29.219 11.75 1 93.81 279 ARG B CA 1
ATOM 5389 C C . ARG B 1 279 ? 23.812 29.938 11.094 1 93.81 279 ARG B C 1
ATOM 5391 O O . ARG B 1 279 ? 24.969 29.547 11.273 1 93.81 279 ARG B O 1
ATOM 5398 N N . ASN B 1 280 ? 23.578 30.875 10.32 1 95.69 280 ASN B N 1
ATOM 5399 C CA . ASN B 1 280 ? 24.594 31.641 9.609 1 95.69 280 ASN B CA 1
ATOM 5400 C C . ASN B 1 280 ? 25.422 30.75 8.68 1 95.69 280 ASN B C 1
ATOM 5402 O O . ASN B 1 280 ? 26.656 30.812 8.695 1 95.69 280 ASN B O 1
ATOM 5406 N N . LEU B 1 281 ? 24.781 29.906 8.016 1 95.12 281 LEU B N 1
ATOM 5407 C CA . LEU B 1 281 ? 25.422 29.031 7.035 1 95.12 281 LEU B CA 1
ATOM 5408 C C . LEU B 1 281 ? 25.938 29.844 5.848 1 95.12 281 LEU B C 1
ATOM 5410 O O . LEU B 1 281 ? 25.453 30.938 5.582 1 95.12 281 LEU B O 1
ATOM 5414 N N . GLN B 1 282 ? 27.016 29.203 5.18 1 95.19 282 GLN B N 1
ATOM 5415 C CA . GLN B 1 282 ? 27.578 29.922 4.039 1 95.19 282 GLN B CA 1
ATOM 5416 C C . GLN B 1 282 ? 27.703 29 2.824 1 95.19 282 GLN B C 1
ATOM 5418 O O . GLN B 1 282 ? 27.984 27.812 2.961 1 95.19 282 GLN B O 1
ATOM 5423 N N . ARG B 1 283 ? 27.453 29.516 1.701 1 95.94 283 ARG B N 1
ATOM 5424 C CA . ARG B 1 283 ? 27.719 28.891 0.412 1 95.94 283 ARG B CA 1
ATOM 5425 C C . ARG B 1 283 ? 27.062 27.5 0.341 1 95.94 283 ARG B C 1
ATOM 5427 O O . ARG B 1 283 ? 25.859 27.359 0.57 1 95.94 283 ARG B O 1
ATOM 5434 N N . HIS B 1 284 ? 27.906 26.484 0.184 1 95 284 HIS B N 1
ATOM 5435 C CA . HIS B 1 284 ? 27.375 25.172 -0.124 1 95 284 HIS B CA 1
ATOM 5436 C C . HIS B 1 284 ? 26.922 24.453 1.142 1 95 284 HIS B C 1
ATOM 5438 O O . HIS B 1 284 ? 26.312 23.375 1.069 1 95 284 HIS B O 1
ATOM 5444 N N . GLU B 1 285 ? 27.047 25.109 2.277 1 95.31 285 GLU B N 1
ATOM 5445 C CA . GLU B 1 285 ? 26.453 24.578 3.504 1 95.31 285 GLU B CA 1
ATOM 5446 C C . GLU B 1 285 ? 24.938 24.688 3.479 1 95.31 285 GLU B C 1
ATOM 5448 O O . GLU B 1 285 ? 24.234 23.969 4.188 1 95.31 285 GLU B O 1
ATOM 5453 N N . ILE B 1 286 ? 24.5 25.672 2.689 1 96.25 286 ILE B N 1
ATOM 5454 C CA . ILE B 1 286 ? 23.062 25.891 2.541 1 96.25 286 ILE B CA 1
ATOM 5455 C C . ILE B 1 286 ? 22.5 24.922 1.512 1 96.25 286 ILE B C 1
ATOM 5457 O O . ILE B 1 286 ? 23.031 24.781 0.407 1 96.25 286 ILE B O 1
ATOM 5461 N N . HIS B 1 287 ? 21.547 24.203 1.841 1 95.38 287 HIS B N 1
ATOM 5462 C CA . HIS B 1 287 ? 20.906 23.297 0.909 1 95.38 287 HIS B CA 1
ATOM 5463 C C . HIS B 1 287 ? 20.531 24 -0.39 1 95.38 287 HIS B C 1
ATOM 5465 O O . HIS B 1 287 ? 20.062 25.141 -0.37 1 95.38 287 HIS B O 1
ATOM 5471 N N . ILE B 1 288 ? 20.656 23.359 -1.49 1 96.62 288 ILE B N 1
ATOM 5472 C CA . ILE B 1 288 ? 20.422 23.938 -2.811 1 96.62 288 ILE B CA 1
ATOM 5473 C C . ILE B 1 288 ? 19 24.469 -2.895 1 96.62 288 ILE B C 1
ATOM 5475 O O . ILE B 1 288 ? 18.75 25.516 -3.502 1 96.62 288 ILE B O 1
ATOM 5479 N N . GLY B 1 289 ? 18.062 23.75 -2.305 1 96.25 289 GLY B N 1
ATOM 5480 C CA . GLY B 1 289 ? 16.688 24.188 -2.299 1 96.25 289 GLY B CA 1
ATOM 5481 C C . GLY B 1 289 ? 16.484 25.547 -1.638 1 96.25 289 GLY B C 1
ATOM 5482 O O . GLY B 1 289 ? 15.711 26.375 -2.117 1 96.25 289 GLY B O 1
ATOM 5483 N N . ALA B 1 290 ? 17.188 25.766 -0.548 1 96.94 290 ALA B N 1
ATOM 5484 C CA . ALA B 1 290 ? 17.094 27.047 0.162 1 96.94 290 ALA B CA 1
ATOM 5485 C C . ALA B 1 290 ? 17.734 28.172 -0.642 1 96.94 290 ALA B C 1
ATOM 5487 O O . ALA B 1 290 ? 17.266 29.312 -0.623 1 96.94 290 ALA B O 1
ATOM 5488 N N . ARG B 1 291 ? 18.766 27.828 -1.313 1 97.44 291 ARG B N 1
ATOM 5489 C CA . ARG B 1 291 ? 19.453 28.797 -2.152 1 97.44 291 ARG B CA 1
ATOM 5490 C C . ARG B 1 291 ? 18.562 29.25 -3.307 1 97.44 291 ARG B C 1
ATOM 5492 O O . ARG B 1 291 ? 18.484 30.438 -3.617 1 97.44 291 ARG B O 1
ATOM 5499 N N . ILE B 1 292 ? 17.922 28.297 -3.92 1 97.5 292 ILE B N 1
ATOM 5500 C CA . ILE B 1 292 ? 16.984 28.578 -5.012 1 97.5 292 ILE B CA 1
ATOM 5501 C C . ILE B 1 292 ? 15.797 29.375 -4.488 1 97.5 292 ILE B C 1
ATOM 5503 O O . ILE B 1 292 ? 15.391 30.359 -5.105 1 97.5 292 ILE B O 1
ATOM 5507 N N . PHE B 1 293 ? 15.344 28.953 -3.404 1 95.88 293 PHE B N 1
ATOM 5508 C CA . PHE B 1 293 ? 14.188 29.578 -2.777 1 95.88 293 PHE B CA 1
ATOM 5509 C C . PHE B 1 293 ? 14.453 31.047 -2.504 1 95.88 293 PHE B C 1
ATOM 5511 O O . PHE B 1 293 ? 13.578 31.891 -2.709 1 95.88 293 PHE B O 1
ATOM 5518 N N . ALA B 1 294 ? 15.609 31.359 -2.033 1 95.56 294 ALA B N 1
ATOM 5519 C CA . ALA B 1 294 ? 15.961 32.75 -1.674 1 95.56 294 ALA B CA 1
ATOM 5520 C C . ALA B 1 294 ? 15.758 33.688 -2.854 1 95.56 294 ALA B C 1
ATOM 5522 O O . ALA B 1 294 ? 15.234 34.781 -2.689 1 95.56 294 ALA B O 1
ATOM 5523 N N . VAL B 1 295 ? 16.109 33.219 -3.975 1 96.62 295 VAL B N 1
ATOM 5524 C CA . VAL B 1 295 ? 15.977 34.031 -5.188 1 96.62 295 VAL B CA 1
ATOM 5525 C C . VAL B 1 295 ? 14.5 34.188 -5.555 1 96.62 295 VAL B C 1
ATOM 5527 O O . VAL B 1 295 ? 14.023 35.281 -5.836 1 96.62 295 VAL B O 1
ATOM 5530 N N . ALA B 1 296 ? 13.773 33.062 -5.539 1 95.88 296 ALA B N 1
ATOM 5531 C CA . ALA B 1 296 ? 12.359 33.031 -5.895 1 95.88 296 ALA B CA 1
ATOM 5532 C C . ALA B 1 296 ? 11.539 33.906 -4.953 1 95.88 296 ALA B C 1
ATOM 5534 O O . ALA B 1 296 ? 10.68 34.688 -5.398 1 95.88 296 ALA B O 1
ATOM 5535 N N . ASP B 1 297 ? 11.812 33.75 -3.713 1 93.81 297 ASP B N 1
ATOM 5536 C CA . ASP B 1 297 ? 11.086 34.5 -2.695 1 93.81 297 ASP B CA 1
ATOM 5537 C C . ASP B 1 297 ? 11.32 36 -2.846 1 93.81 297 ASP B C 1
ATOM 5539 O O . ASP B 1 297 ? 10.398 36.781 -2.699 1 93.81 297 ASP B O 1
ATOM 5543 N N . THR B 1 298 ? 12.555 36.375 -3.072 1 94.31 298 THR B N 1
ATOM 5544 C CA . THR B 1 298 ? 12.898 37.781 -3.26 1 94.31 298 THR B CA 1
ATOM 5545 C C . THR B 1 298 ? 12.195 38.344 -4.488 1 94.31 298 THR B C 1
ATOM 5547 O O . THR B 1 298 ? 11.695 39.469 -4.453 1 94.31 298 THR B O 1
ATOM 5550 N N . LEU B 1 299 ? 12.195 37.594 -5.543 1 95.06 299 LEU B N 1
ATOM 5551 C CA . LEU B 1 299 ? 11.492 38.031 -6.746 1 95.06 299 LEU B CA 1
ATOM 5552 C C . LEU B 1 299 ? 10.031 38.312 -6.445 1 95.06 299 LEU B C 1
ATOM 5554 O O . LEU B 1 299 ? 9.516 39.375 -6.812 1 95.06 299 LEU B O 1
ATOM 5558 N N . ASP B 1 300 ? 9.367 37.375 -5.82 1 91.94 300 ASP B N 1
ATOM 5559 C CA . ASP B 1 300 ? 7.949 37.531 -5.52 1 91.94 300 ASP B CA 1
ATOM 5560 C C . ASP B 1 300 ? 7.715 38.719 -4.574 1 91.94 300 ASP B C 1
ATOM 5562 O O . ASP B 1 300 ? 6.742 39.438 -4.73 1 91.94 300 ASP B O 1
ATOM 5566 N N . ALA B 1 301 ? 8.586 38.781 -3.561 1 87.88 301 ALA B N 1
ATOM 5567 C CA . ALA B 1 301 ? 8.469 39.875 -2.59 1 87.88 301 ALA B CA 1
ATOM 5568 C C . ALA B 1 301 ? 8.578 41.25 -3.271 1 87.88 301 ALA B C 1
ATOM 5570 O O . ALA B 1 301 ? 7.863 42.188 -2.908 1 87.88 301 ALA B O 1
ATOM 5571 N N . MET B 1 302 ? 9.406 41.344 -4.215 1 91.56 302 MET B N 1
ATOM 5572 C CA . MET B 1 302 ? 9.672 42.625 -4.867 1 91.56 302 MET B CA 1
ATOM 5573 C C . MET B 1 302 ? 8.594 42.938 -5.902 1 91.56 302 MET B C 1
ATOM 5575 O O . MET B 1 302 ? 8.289 44.094 -6.152 1 91.56 302 MET B O 1
ATOM 5579 N N . THR B 1 303 ? 7.988 41.906 -6.43 1 91.56 303 THR B N 1
ATOM 5580 C CA . THR B 1 303 ? 7.074 42.125 -7.543 1 91.56 303 THR B CA 1
ATOM 5581 C C . THR B 1 303 ? 5.621 42.062 -7.07 1 91.56 303 THR B C 1
ATOM 5583 O O . THR B 1 303 ? 4.699 42.281 -7.855 1 91.56 303 THR B O 1
ATOM 5586 N N . SER B 1 304 ? 5.359 41.719 -5.852 1 85.19 304 SER B N 1
ATOM 5587 C CA . SER B 1 304 ? 4.012 41.656 -5.301 1 85.19 304 SER B CA 1
ATOM 5588 C C . SER B 1 304 ? 3.715 42.812 -4.387 1 85.19 304 SER B C 1
ATOM 5590 O O . SER B 1 304 ? 4.621 43.375 -3.752 1 85.19 304 SER B O 1
ATOM 5592 N N . ASP B 1 305 ? 2.438 43.156 -4.336 1 77.94 305 ASP B N 1
ATOM 5593 C CA . ASP B 1 305 ? 2.01 44.281 -3.498 1 77.94 305 ASP B CA 1
ATOM 5594 C C . ASP B 1 305 ? 1.984 43.875 -2.023 1 77.94 305 ASP B C 1
ATOM 5596 O O . ASP B 1 305 ? 1.615 42.75 -1.687 1 77.94 305 ASP B O 1
ATOM 5600 N N . ARG B 1 306 ? 2.555 44.75 -1.221 1 68.94 306 ARG B N 1
ATOM 5601 C CA . ARG B 1 306 ? 2.443 44.656 0.23 1 68.94 306 ARG B CA 1
ATOM 5602 C C . ARG B 1 306 ? 1.644 45.812 0.81 1 68.94 306 ARG B C 1
ATOM 5604 O O . ARG B 1 306 ? 1.394 46.812 0.122 1 68.94 306 ARG B O 1
ATOM 5611 N N . PRO B 1 307 ? 1.123 45.625 1.975 1 63.25 307 PRO B N 1
ATOM 5612 C CA . PRO B 1 307 ? 0.276 46.656 2.537 1 63.25 307 PRO B CA 1
ATOM 5613 C C . PRO B 1 307 ? 0.952 48.031 2.527 1 63.25 307 PRO B C 1
ATOM 5615 O O . PRO B 1 307 ? 0.285 49.062 2.336 1 63.25 307 PRO B O 1
ATOM 5618 N N . TYR B 1 308 ? 2.24 48.031 2.547 1 63.62 308 TYR B N 1
ATOM 5619 C CA . TYR B 1 308 ? 2.904 49.312 2.711 1 63.62 308 TYR B CA 1
ATOM 5620 C C . TYR B 1 308 ? 3.709 49.688 1.469 1 63.62 308 TYR B C 1
ATOM 5622 O O . TYR B 1 308 ? 4.238 50.781 1.366 1 63.62 308 TYR B O 1
ATOM 5630 N N . ARG B 1 309 ? 3.795 48.75 0.586 1 69.5 309 ARG B N 1
ATOM 5631 C CA . ARG B 1 309 ? 4.641 49 -0.576 1 69.5 309 ARG B CA 1
ATOM 5632 C C . ARG B 1 309 ? 4.086 48.312 -1.818 1 69.5 309 ARG B C 1
ATOM 5634 O O . ARG B 1 309 ? 3.627 47.156 -1.749 1 69.5 309 A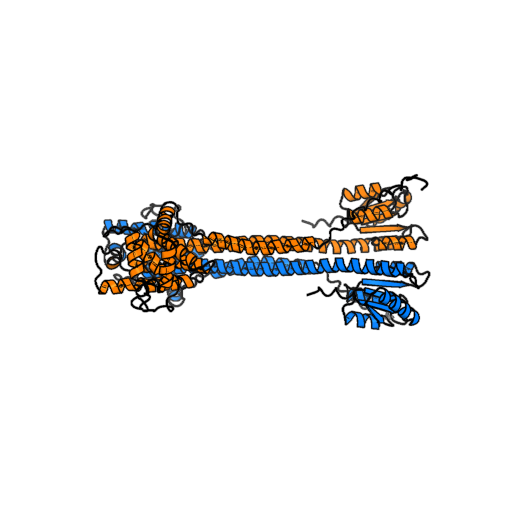RG B O 1
ATOM 5641 N N . LYS B 1 310 ? 4.012 49.094 -2.797 1 81.06 310 LYS B N 1
ATOM 5642 C CA . LYS B 1 310 ? 3.629 48.5 -4.078 1 81.06 310 LYS B CA 1
ATOM 5643 C C . LYS B 1 310 ? 4.777 47.719 -4.691 1 81.06 310 LYS B C 1
ATOM 5645 O O . LYS B 1 310 ? 5.945 48.062 -4.496 1 81.06 310 LYS B O 1
ATOM 5650 N N . GLY B 1 311 ? 4.438 46.719 -5.316 1 85.56 311 GLY B N 1
ATOM 5651 C CA . GLY B 1 311 ? 5.445 45.938 -5.992 1 85.56 311 GLY B CA 1
ATOM 5652 C C . GLY B 1 311 ? 6.176 46.688 -7.086 1 85.56 311 GLY B C 1
ATOM 5653 O O . GLY B 1 311 ? 5.605 47.594 -7.719 1 85.56 311 GLY B O 1
ATOM 5654 N N . THR B 1 312 ? 7.453 46.375 -7.211 1 90.94 312 THR B N 1
ATOM 5655 C CA . THR B 1 312 ? 8.25 46.969 -8.281 1 90.94 312 THR B CA 1
ATOM 5656 C C . THR B 1 312 ? 8.125 46.156 -9.562 1 90.94 312 THR B C 1
ATOM 5658 O O . THR B 1 312 ? 7.422 45.156 -9.594 1 90.94 312 THR B O 1
ATOM 5661 N N . THR B 1 313 ? 8.727 46.594 -10.602 1 92.25 313 THR B N 1
ATOM 5662 C CA . THR B 1 313 ? 8.68 45.875 -11.883 1 92.25 313 THR B CA 1
ATOM 5663 C C . THR B 1 313 ? 9.609 44.688 -11.883 1 92.25 313 THR B C 1
ATOM 5665 O O . THR B 1 313 ? 10.555 44.625 -11.086 1 92.25 313 THR B O 1
ATOM 5668 N N . PHE B 1 314 ? 9.375 43.812 -12.789 1 94.62 314 PHE B N 1
ATOM 5669 C CA . PHE B 1 314 ? 10.227 42.625 -12.938 1 94.62 314 PHE B CA 1
ATOM 5670 C C . PHE B 1 314 ? 11.648 43.031 -13.32 1 94.62 314 PHE B C 1
ATOM 5672 O O . PHE B 1 314 ? 12.617 42.438 -12.867 1 94.62 314 PHE B O 1
ATOM 5679 N N . THR B 1 315 ? 11.742 44 -14.094 1 94.56 315 THR B N 1
ATOM 5680 C CA . THR B 1 315 ? 13.039 44.469 -14.539 1 94.56 315 THR B CA 1
ATOM 5681 C C . THR B 1 315 ? 13.883 44.938 -13.344 1 94.56 315 THR B C 1
ATOM 5683 O O . THR B 1 315 ? 15.055 44.594 -13.234 1 94.56 315 THR B O 1
ATOM 5686 N N . ASN B 1 316 ? 13.25 45.688 -12.469 1 95.44 316 ASN B N 1
ATOM 5687 C CA . ASN B 1 316 ? 13.945 46.156 -11.281 1 95.44 316 ASN B CA 1
ATOM 5688 C C . ASN B 1 316 ? 14.344 45.031 -10.352 1 95.44 316 ASN B C 1
ATOM 5690 O O . ASN B 1 316 ? 15.43 45.031 -9.781 1 95.44 316 ASN B O 1
ATOM 5694 N N . ALA B 1 317 ? 13.43 44.156 -10.219 1 96.06 317 ALA B N 1
ATOM 5695 C CA . ALA B 1 317 ? 13.68 43 -9.352 1 96.06 317 ALA B CA 1
ATOM 5696 C C . ALA B 1 317 ? 14.844 42.156 -9.875 1 96.06 317 ALA B C 1
ATOM 5698 O O . ALA B 1 317 ? 15.703 41.719 -9.109 1 96.06 317 ALA B O 1
ATOM 5699 N N . ILE B 1 318 ? 14.898 41.969 -11.172 1 96.75 318 ILE B N 1
ATOM 5700 C CA . ILE B 1 318 ? 15.938 41.156 -11.812 1 96.75 318 ILE B CA 1
ATOM 5701 C C . ILE B 1 318 ? 17.297 41.844 -11.617 1 96.75 318 ILE B C 1
ATOM 5703 O O . ILE B 1 318 ? 18.281 41.188 -11.297 1 96.75 318 ILE B O 1
ATOM 5707 N N . GLN B 1 319 ? 17.281 43.094 -11.773 1 96.31 319 GLN B N 1
ATOM 5708 C CA . GLN B 1 319 ? 18.516 43.844 -11.617 1 96.31 319 GLN B CA 1
ATOM 5709 C C . GLN B 1 319 ? 19.031 43.781 -10.18 1 96.31 319 GLN B C 1
ATOM 5711 O O . GLN B 1 319 ? 20.234 43.656 -9.953 1 96.31 319 GLN B O 1
ATOM 5716 N N . GLU B 1 320 ? 18.109 43.875 -9.297 1 95.81 320 GLU B N 1
ATOM 5717 C CA . GLU B 1 320 ? 18.484 43.812 -7.891 1 95.81 320 GLU B CA 1
ATOM 5718 C C . GLU B 1 320 ? 19.031 42.438 -7.52 1 95.81 320 GLU B C 1
ATOM 5720 O O . GLU B 1 320 ? 20.016 42.344 -6.789 1 95.81 320 GLU B O 1
ATOM 5725 N N . ILE B 1 321 ? 18.422 41.438 -8.008 1 96.88 321 ILE B N 1
ATOM 5726 C CA . ILE B 1 321 ? 18.844 40.062 -7.715 1 96.88 321 ILE B CA 1
ATOM 5727 C C . ILE B 1 321 ? 20.219 39.812 -8.344 1 96.88 321 ILE B C 1
ATOM 5729 O O . ILE B 1 321 ? 21.062 39.156 -7.734 1 96.88 321 ILE B O 1
ATOM 5733 N N . LYS B 1 322 ? 20.422 40.344 -9.523 1 96.75 322 LYS B N 1
ATOM 5734 C CA . LYS B 1 322 ? 21.719 40.25 -10.188 1 96.75 322 LYS B CA 1
ATOM 5735 C C . LYS B 1 322 ? 22.812 40.938 -9.375 1 96.75 322 LYS B C 1
ATOM 5737 O O . LYS B 1 322 ? 23.922 40.406 -9.242 1 96.75 322 LYS B O 1
ATOM 5742 N N . ARG B 1 323 ? 22.422 42.031 -8.859 1 96.56 323 ARG B N 1
ATOM 5743 C CA . ARG B 1 323 ? 23.359 42.812 -8.07 1 96.56 323 ARG B CA 1
ATOM 5744 C C . ARG B 1 323 ? 23.766 42.094 -6.797 1 96.56 323 ARG B C 1
ATOM 5746 O O . ARG B 1 323 ? 24.922 42.156 -6.363 1 96.56 323 ARG B O 1
ATOM 5753 N N . CYS B 1 324 ? 22.875 41.406 -6.246 1 96.81 324 CYS B N 1
ATOM 5754 C CA . CYS B 1 324 ? 23.109 40.719 -4.965 1 96.81 324 CYS B CA 1
ATOM 5755 C C . CYS B 1 324 ? 23.656 39.312 -5.168 1 96.81 324 CYS B C 1
ATOM 5757 O O . CYS B 1 324 ? 23.75 38.562 -4.211 1 96.81 324 CYS B O 1
ATOM 5759 N N . ALA B 1 325 ? 24.031 39.125 -6.426 1 96.19 325 ALA B N 1
ATOM 5760 C CA . ALA B 1 325 ? 24.688 37.844 -6.711 1 96.19 325 ALA B CA 1
ATOM 5761 C C . ALA B 1 325 ? 26.047 37.781 -6.016 1 96.19 325 ALA B C 1
ATOM 5763 O O . ALA B 1 325 ? 26.797 38.75 -5.984 1 96.19 325 ALA B O 1
ATOM 5764 N N . ASN B 1 326 ? 26.391 36.688 -5.324 1 95.12 326 ASN B N 1
ATOM 5765 C CA . ASN B 1 326 ? 27.641 36.406 -4.621 1 95.12 326 ASN B CA 1
ATOM 5766 C C . ASN B 1 326 ? 27.641 37 -3.217 1 95.12 326 ASN B C 1
ATOM 5768 O O . ASN B 1 326 ? 28.625 36.906 -2.488 1 95.12 326 ASN B O 1
ATOM 5772 N N . THR B 1 327 ? 26.547 37.688 -2.859 1 95.88 327 THR B N 1
ATOM 5773 C CA . THR B 1 327 ? 26.375 38.156 -1.487 1 95.88 327 THR B CA 1
ATOM 5774 C C . THR B 1 327 ? 25.203 37.438 -0.822 1 95.88 327 THR B C 1
ATOM 5776 O O . THR B 1 327 ? 25.375 36.406 -0.185 1 95.88 327 THR B O 1
ATOM 5779 N N . GLN B 1 328 ? 24.047 37.844 -1.273 1 95.69 328 GLN B N 1
ATOM 5780 C CA . GLN B 1 328 ? 22.859 37.219 -0.71 1 95.69 328 GLN B CA 1
ATOM 5781 C C . GLN B 1 328 ? 22.516 35.906 -1.415 1 95.69 328 GLN B C 1
ATOM 5783 O O . GLN B 1 328 ? 21.969 35 -0.802 1 95.69 328 GLN B O 1
ATOM 5788 N N . PHE B 1 329 ? 22.906 35.938 -2.701 1 97.75 329 PHE B N 1
ATOM 5789 C CA . PHE B 1 329 ? 22.406 34.812 -3.502 1 97.75 329 PHE B CA 1
ATOM 5790 C C . PHE B 1 329 ? 23.562 34.031 -4.098 1 97.75 329 PHE B C 1
ATOM 5792 O O . PHE B 1 329 ? 24.625 34.562 -4.391 1 97.75 329 PHE B O 1
ATOM 5799 N N . ASP B 1 330 ? 23.344 32.75 -4.273 1 97.12 330 ASP B N 1
ATOM 5800 C CA . ASP B 1 330 ? 24.234 31.859 -5.027 1 97.12 330 ASP B CA 1
ATOM 5801 C C . ASP B 1 330 ? 24.328 32.281 -6.488 1 97.12 330 ASP B C 1
ATOM 5803 O O . ASP B 1 330 ? 23.312 32.312 -7.195 1 97.12 330 ASP B O 1
ATOM 5807 N N . PRO B 1 331 ? 25.547 32.594 -6.895 1 97.5 331 PRO B N 1
ATOM 5808 C CA . PRO B 1 331 ? 25.703 33.062 -8.266 1 97.5 331 PRO B CA 1
ATOM 5809 C C . PRO B 1 331 ? 25.219 32.062 -9.312 1 97.5 331 PRO B C 1
ATOM 5811 O O . PRO B 1 331 ? 24.719 32.469 -10.367 1 97.5 331 PRO B O 1
ATOM 5814 N N . GLU B 1 332 ? 25.328 30.875 -9.047 1 97.25 332 GLU B N 1
ATOM 5815 C CA . GLU B 1 332 ? 24.859 29.859 -9.992 1 97.25 332 GLU B CA 1
ATOM 5816 C C . GLU B 1 332 ? 23.328 29.859 -10.086 1 97.25 332 GLU B C 1
ATOM 5818 O O . GLU B 1 332 ? 22.781 29.656 -11.172 1 97.25 332 GLU B O 1
ATOM 5823 N N . VAL B 1 333 ? 22.688 30 -9 1 97.94 333 VAL B N 1
ATOM 5824 C CA . VAL B 1 333 ? 21.234 30.062 -8.969 1 97.94 333 VAL B CA 1
ATOM 5825 C C . VAL B 1 333 ? 20.766 31.312 -9.711 1 97.94 333 VAL B C 1
ATOM 5827 O O . VAL B 1 333 ? 19.781 31.266 -10.453 1 97.94 333 VAL B O 1
ATOM 5830 N N . VAL B 1 334 ? 21.453 32.406 -9.5 1 97.94 334 VAL B N 1
ATOM 5831 C CA . VAL B 1 334 ? 21.094 33.656 -10.148 1 97.94 334 VAL B CA 1
ATOM 5832 C C . VAL B 1 334 ? 21.234 33.5 -11.664 1 97.94 334 VAL B C 1
ATOM 5834 O O . VAL B 1 334 ? 20.406 34.031 -12.422 1 97.94 334 VAL B O 1
ATOM 5837 N N . ARG B 1 335 ? 22.281 32.812 -12.055 1 97.19 335 ARG B N 1
ATOM 5838 C CA . ARG B 1 335 ? 22.469 32.562 -13.484 1 97.19 335 ARG B CA 1
ATOM 5839 C C . ARG B 1 335 ? 21.281 31.781 -14.062 1 97.19 335 ARG B C 1
ATOM 5841 O O . ARG B 1 335 ? 20.766 32.125 -15.133 1 97.19 335 ARG B O 1
ATOM 5848 N N . ALA B 1 336 ? 20.922 30.766 -13.414 1 97.38 336 ALA B N 1
ATOM 5849 C CA . ALA B 1 336 ? 19.781 29.969 -13.859 1 97.38 336 ALA B CA 1
ATOM 5850 C C . ALA B 1 336 ? 18.516 30.812 -13.891 1 97.38 336 ALA B C 1
ATOM 5852 O O . ALA B 1 336 ? 17.688 30.672 -14.797 1 97.38 336 ALA B O 1
ATOM 5853 N N . PHE B 1 337 ? 18.359 31.625 -12.859 1 97.12 337 PHE B N 1
ATOM 5854 C CA . PHE B 1 337 ? 17.219 32.531 -12.75 1 97.12 337 PHE B CA 1
ATOM 5855 C C . PHE B 1 337 ? 17.188 33.5 -13.93 1 97.12 337 PHE B C 1
ATOM 5857 O O . PHE B 1 337 ? 16.125 33.688 -14.547 1 97.12 337 PHE B O 1
ATOM 5864 N N . LEU B 1 338 ? 18.281 34 -14.281 1 96.75 338 LEU B N 1
ATOM 5865 C CA . LEU B 1 338 ? 18.375 34.938 -15.383 1 96.75 338 LEU B CA 1
ATOM 5866 C C . LEU B 1 338 ? 18.094 34.281 -16.719 1 96.75 338 LEU B C 1
ATOM 5868 O O . LEU B 1 338 ? 17.547 34.875 -17.625 1 96.75 338 LEU B O 1
ATOM 5872 N N . ASP B 1 339 ? 18.406 33.031 -16.797 1 96.31 339 ASP B N 1
ATOM 5873 C CA . ASP B 1 339 ? 18.203 32.281 -18.031 1 96.31 339 ASP B CA 1
ATOM 5874 C C . ASP B 1 339 ? 16.719 32.125 -18.344 1 96.31 339 ASP B C 1
ATOM 5876 O O . ASP B 1 339 ? 16.344 31.891 -19.484 1 96.31 339 ASP B O 1
ATOM 5880 N N . ILE B 1 340 ? 15.852 32.156 -17.391 1 95 340 ILE B N 1
ATOM 5881 C CA . ILE B 1 340 ? 14.414 32.031 -17.594 1 95 340 ILE B CA 1
ATOM 5882 C C . ILE B 1 340 ? 13.906 33.25 -18.375 1 95 340 ILE B C 1
ATOM 5884 O O . ILE B 1 340 ? 12.992 33.125 -19.188 1 95 340 ILE B O 1
ATOM 5888 N N . GLY B 1 341 ? 14.477 34.406 -18.125 1 93.75 341 GLY B N 1
ATOM 5889 C CA . GLY B 1 341 ? 14.102 35.625 -18.828 1 93.75 341 GLY B CA 1
ATOM 5890 C C . GLY B 1 341 ? 12.914 36.344 -18.188 1 93.75 341 GLY B C 1
ATOM 5891 O O . GLY B 1 341 ? 12.086 35.688 -17.531 1 93.75 341 GLY B O 1
ATOM 5892 N N . GLU B 1 342 ? 12.852 37.594 -18.422 1 94.44 342 GLU B N 1
ATOM 5893 C CA . GLU B 1 342 ? 11.789 38.406 -17.844 1 94.44 342 GLU B CA 1
ATOM 5894 C C . GLU B 1 342 ? 10.414 37.938 -18.328 1 94.44 342 GLU B C 1
ATOM 5896 O O . GLU B 1 342 ? 9.484 37.812 -17.531 1 94.44 342 GLU B O 1
ATOM 5901 N N . GLU B 1 343 ? 10.281 37.594 -19.562 1 93.44 343 GLU B N 1
ATOM 5902 C CA . GLU B 1 343 ? 9.016 37.156 -20.125 1 93.44 343 GLU B CA 1
ATOM 5903 C C . GLU B 1 343 ? 8.562 35.844 -19.5 1 93.44 343 GLU B C 1
ATOM 5905 O O . GLU B 1 343 ? 7.375 35.625 -19.25 1 93.44 343 GLU B O 1
ATOM 5910 N N . GLY B 1 344 ? 9.547 35 -19.328 1 92.81 344 GLY B N 1
ATOM 5911 C CA . GLY B 1 344 ? 9.25 33.719 -18.688 1 92.81 344 GLY B CA 1
ATOM 5912 C C . GLY B 1 344 ? 8.734 33.875 -17.266 1 92.81 344 GLY B C 1
ATOM 5913 O O . GLY B 1 344 ? 7.801 33.188 -16.859 1 92.81 344 GLY B O 1
ATOM 5914 N N . LEU B 1 345 ? 9.281 34.719 -16.562 1 93.19 345 LEU B N 1
ATOM 5915 C CA . LEU B 1 345 ? 8.898 34.969 -15.18 1 93.19 345 LEU B CA 1
ATOM 5916 C C . LEU B 1 345 ? 7.5 35.594 -15.102 1 93.19 345 LEU B C 1
ATOM 5918 O O . LEU B 1 345 ? 6.707 35.25 -14.227 1 93.19 345 LEU B O 1
ATOM 5922 N N . ILE B 1 346 ? 7.23 36.469 -16.016 1 91.88 346 ILE B N 1
ATOM 5923 C CA . ILE B 1 346 ? 5.914 37.125 -16.078 1 91.88 346 ILE B CA 1
ATOM 5924 C C . ILE B 1 346 ? 4.855 36.062 -16.422 1 91.88 346 ILE B C 1
ATOM 5926 O O . ILE B 1 346 ? 3.76 36.094 -15.844 1 91.88 346 ILE B O 1
ATOM 5930 N N . ARG B 1 347 ? 5.203 35.188 -17.281 1 91 347 ARG B N 1
ATOM 5931 C CA . ARG B 1 347 ? 4.289 34.125 -17.672 1 91 347 ARG B CA 1
ATOM 5932 C C . ARG B 1 347 ? 3.951 33.25 -16.484 1 91 347 ARG B C 1
ATOM 5934 O O . ARG B 1 347 ? 2.805 32.812 -16.328 1 91 347 ARG B O 1
ATOM 5941 N N . ILE B 1 348 ? 4.941 32.969 -15.727 1 89.06 348 ILE B N 1
ATOM 5942 C CA . ILE B 1 348 ? 4.746 32.125 -14.555 1 89.06 348 ILE B CA 1
ATOM 5943 C C . ILE B 1 348 ? 3.762 32.781 -13.602 1 89.06 348 ILE B C 1
ATOM 5945 O O . ILE B 1 348 ? 2.861 32.156 -13.062 1 89.06 348 ILE B O 1
ATOM 5949 N N . LYS B 1 349 ? 3.914 34 -13.367 1 87.94 349 LYS B N 1
ATOM 5950 C CA . LYS B 1 349 ? 3.029 34.75 -12.477 1 87.94 349 LYS B CA 1
ATOM 5951 C C . LYS B 1 349 ? 1.603 34.781 -13.016 1 87.94 349 LYS B C 1
ATOM 5953 O O . LYS B 1 349 ? 0.643 34.625 -12.258 1 87.94 349 LYS B O 1
ATOM 5958 N N . GLN B 1 350 ? 1.425 34.906 -14.289 1 84.38 350 GLN B N 1
ATOM 5959 C CA . GLN B 1 350 ? 0.11 35 -14.914 1 84.38 350 GLN B CA 1
ATOM 5960 C C . GLN B 1 350 ? -0.6 33.625 -14.891 1 84.38 350 GLN B C 1
ATOM 5962 O O . GLN B 1 350 ? -1.817 33.562 -14.711 1 84.38 350 GLN B O 1
ATOM 5967 N N . GLU B 1 351 ? 0.103 32.656 -15.086 1 81.44 351 GLU B N 1
ATOM 5968 C CA . GLU B 1 351 ? -0.462 31.312 -15.086 1 81.44 351 GLU B CA 1
ATOM 5969 C C . GLU B 1 351 ? -0.996 30.938 -13.711 1 81.44 351 GLU B C 1
ATOM 5971 O O . GLU B 1 351 ? -1.994 30.219 -13.602 1 81.44 351 GLU B O 1
ATOM 5976 N N . MET B 1 352 ? -0.361 31.297 -12.711 1 75.19 352 MET B N 1
ATOM 5977 C CA . MET B 1 352 ? -0.748 30.969 -11.344 1 75.19 352 MET B CA 1
ATOM 5978 C C . MET B 1 352 ? -1.997 31.734 -10.922 1 75.19 352 MET B C 1
ATOM 5980 O O . MET B 1 352 ? -2.732 31.297 -10.039 1 75.19 352 MET B O 1
ATOM 5984 N N . ALA B 1 353 ? -2.168 32.875 -11.391 1 65.12 353 ALA B N 1
ATOM 5985 C CA . ALA B 1 353 ? -3.371 33.656 -11.094 1 65.12 353 ALA B CA 1
ATOM 5986 C C . ALA B 1 353 ? -4.625 32.906 -11.547 1 65.12 353 ALA B C 1
ATOM 5988 O O . ALA B 1 353 ? -5.699 33.094 -10.961 1 65.12 353 ALA B O 1
ATOM 5989 N N . THR B 1 354 ? -4.5 31.969 -12.461 1 60.81 354 THR B N 1
ATOM 5990 C CA . THR B 1 354 ? -5.648 31.25 -13.016 1 60.81 354 THR B CA 1
ATOM 5991 C C . THR B 1 354 ? -5.754 29.844 -12.414 1 60.81 354 THR B C 1
ATOM 5993 O O . THR B 1 354 ? -6.84 29.266 -12.367 1 60.81 354 THR B O 1
ATOM 5996 N N . LYS B 1 355 ? -4.613 29.219 -12.078 1 56.75 355 LYS B N 1
ATOM 5997 C CA . LYS B 1 355 ? -4.633 27.812 -11.711 1 56.75 355 LYS B CA 1
ATOM 5998 C C . LYS B 1 355 ? -4.441 27.625 -10.211 1 56.75 355 LYS B C 1
ATOM 6000 O O . LYS B 1 355 ? -3.535 28.234 -9.617 1 56.75 355 LYS B O 1
ATOM 6005 N N . LYS B 1 356 ? -5.508 27.109 -9.57 1 50.62 356 LYS B N 1
ATOM 6006 C CA . LYS B 1 356 ? -5.434 26.781 -8.148 1 50.62 356 LYS B CA 1
ATOM 6007 C C . LYS B 1 356 ? -4.293 25.812 -7.871 1 50.62 356 LYS B C 1
ATOM 6009 O O . LYS B 1 356 ? -3.877 25.047 -8.758 1 50.62 356 LYS B O 1
ATOM 6014 N N . LEU B 1 357 ? -3.686 25.812 -6.789 1 51.31 357 LEU B N 1
ATOM 6015 C CA . LEU B 1 357 ? -2.537 25.031 -6.34 1 51.31 357 LEU B CA 1
ATOM 6016 C C . LEU B 1 357 ? -2.746 23.547 -6.609 1 51.31 357 LEU B C 1
ATOM 6018 O O . LEU B 1 357 ? -3.701 22.953 -6.109 1 51.31 357 LEU B O 1
ATOM 6022 N N . GLN B 1 358 ? -2.609 23.031 -7.84 1 48.09 358 GLN B N 1
ATOM 6023 C CA . GLN B 1 358 ? -2.545 21.578 -7.984 1 48.09 358 GLN B CA 1
ATOM 6024 C C . GLN B 1 358 ? -1.132 21.062 -7.734 1 48.09 358 GLN B C 1
ATOM 6026 O O . GLN B 1 358 ? -0.174 21.531 -8.352 1 48.09 358 GLN B O 1
ATOM 6031 N N . LEU B 1 359 ? -0.866 20.703 -6.633 1 47.78 359 LEU B N 1
ATOM 6032 C CA . LEU B 1 359 ? 0.485 20.188 -6.43 1 47.78 359 LEU B CA 1
ATOM 6033 C C . LEU B 1 359 ? 0.828 19.141 -7.473 1 47.78 359 LEU B C 1
ATOM 6035 O O . LEU B 1 359 ? 0.134 18.125 -7.582 1 47.78 359 LEU B O 1
ATOM 6039 N N . PRO B 1 360 ? 1.492 19.406 -8.453 1 41.97 360 PRO B N 1
ATOM 6040 C CA . PRO B 1 360 ? 1.843 18.562 -9.602 1 41.97 360 PRO B CA 1
ATOM 6041 C C . PRO B 1 360 ? 2.139 17.109 -9.195 1 41.97 360 PRO B C 1
ATOM 6043 O O . PRO B 1 360 ? 1.658 16.172 -9.836 1 41.97 360 PRO B O 1
ATOM 6046 N N . GLN B 1 361 ? 3.104 16.844 -8.414 1 45.59 361 GLN B N 1
ATOM 6047 C CA . GLN B 1 361 ? 3.918 15.633 -8.297 1 45.59 361 GLN B CA 1
ATOM 6048 C C . GLN B 1 361 ? 3.164 14.523 -7.566 1 45.59 361 GLN B C 1
ATOM 6050 O O . GLN B 1 361 ? 3.498 13.344 -7.699 1 45.59 361 GLN B O 1
ATOM 6055 N N . ALA B 1 362 ? 2.266 14.93 -6.664 1 43.69 362 ALA B N 1
ATOM 6056 C CA . ALA B 1 362 ? 1.544 13.82 -6.047 1 43.69 362 ALA B CA 1
ATOM 6057 C C . ALA B 1 362 ? 0.889 12.938 -7.102 1 43.69 362 ALA B C 1
ATOM 6059 O O . ALA B 1 362 ? 0.868 11.711 -6.969 1 43.69 362 ALA B O 1
ATOM 6060 N N . GLU B 1 363 ? 0.484 13.586 -8.148 1 46 363 GLU B N 1
ATOM 6061 C CA . GLU B 1 363 ? -0.091 12.82 -9.258 1 46 363 GLU B CA 1
ATOM 6062 C C . GLU B 1 363 ? 0.959 11.938 -9.922 1 46 363 GLU B C 1
ATOM 6064 O O . GLU B 1 363 ? 0.683 10.789 -10.258 1 46 363 GLU B O 1
ATOM 6069 N N . GLN B 1 364 ? 2.094 12.516 -10.109 1 48.47 364 GLN B N 1
ATOM 6070 C CA . GLN B 1 364 ? 3.123 11.742 -10.789 1 48.47 364 GLN B CA 1
ATOM 6071 C C . GLN B 1 364 ? 3.559 10.547 -9.945 1 48.47 364 GLN B C 1
ATOM 6073 O O . GLN B 1 364 ? 3.75 9.445 -10.469 1 48.47 364 GLN B O 1
ATOM 6078 N N . ASP B 1 365 ? 3.746 10.773 -8.75 1 46.03 365 ASP B N 1
ATOM 6079 C CA . ASP B 1 365 ? 4.188 9.695 -7.875 1 46.03 365 ASP B CA 1
ATOM 6080 C C . ASP B 1 365 ? 3.154 8.57 -7.828 1 46.03 365 ASP B C 1
ATOM 6082 O O . ASP B 1 365 ? 3.51 7.391 -7.836 1 46.03 365 ASP B O 1
ATOM 6086 N N . ALA B 1 366 ? 1.861 9.023 -7.738 1 49.56 366 ALA B N 1
ATOM 6087 C CA . ALA B 1 366 ? 0.821 8.008 -7.898 1 49.56 366 ALA B CA 1
ATOM 6088 C C . ALA B 1 366 ? 0.96 7.293 -9.242 1 49.56 366 ALA B C 1
ATOM 6090 O O . ALA B 1 366 ? 0.789 6.074 -9.32 1 49.56 366 ALA B O 1
ATOM 6091 N N . HIS B 1 367 ? 1.344 8.109 -10.102 1 52.31 367 HIS B N 1
ATOM 6092 C CA . HIS B 1 367 ? 1.535 7.539 -11.43 1 52.31 367 HIS B CA 1
ATOM 6093 C C . HIS B 1 367 ? 2.732 6.594 -11.453 1 52.31 367 HIS B C 1
ATOM 6095 O O . HIS B 1 367 ? 2.66 5.508 -12.031 1 52.31 367 HIS B O 1
ATOM 6101 N N . ASP B 1 368 ? 3.838 7.117 -10.922 1 50.72 368 ASP B N 1
ATOM 6102 C CA . ASP B 1 368 ? 5.035 6.281 -10.961 1 50.72 368 ASP B CA 1
ATOM 6103 C C . ASP B 1 368 ? 4.84 5.008 -10.148 1 50.72 368 ASP B C 1
ATOM 6105 O O . ASP B 1 368 ? 5.266 3.928 -10.562 1 50.72 368 ASP B O 1
ATOM 6109 N N . ALA B 1 369 ? 4.301 5.207 -9.023 1 50.78 369 ALA B N 1
ATOM 6110 C CA . ALA B 1 369 ? 3.988 4.008 -8.258 1 50.78 369 ALA B CA 1
ATOM 6111 C C . ALA B 1 369 ? 3.074 3.074 -9.047 1 50.78 369 ALA B C 1
ATOM 6113 O O . ALA B 1 369 ? 3.262 1.854 -9.031 1 50.78 369 ALA B O 1
ATOM 6114 N N . GLU B 1 370 ? 2.229 3.719 -9.781 1 52.72 370 GLU B N 1
ATOM 6115 C CA . GLU B 1 370 ? 1.396 2.949 -10.703 1 52.72 370 GLU B CA 1
ATOM 6116 C C . GLU B 1 370 ? 2.236 2.318 -11.812 1 52.72 370 GLU B C 1
ATOM 6118 O O . GLU B 1 370 ? 2.002 1.173 -12.203 1 52.72 370 GLU B O 1
ATOM 6123 N N . ALA B 1 371 ? 3.092 3.186 -12.203 1 54.34 371 ALA B N 1
ATOM 6124 C CA . ALA B 1 371 ? 3.924 2.67 -13.289 1 54.34 371 ALA B CA 1
ATOM 6125 C C . ALA B 1 371 ? 4.777 1.497 -12.812 1 54.34 371 ALA B C 1
ATOM 6127 O O . ALA B 1 371 ? 4.938 0.508 -13.531 1 54.34 371 ALA B O 1
ATOM 6128 N N . GLU B 1 372 ? 5.367 1.679 -11.703 1 50.09 372 GLU B N 1
ATOM 6129 C CA . GLU B 1 372 ? 6.172 0.585 -11.164 1 50.09 372 GLU B CA 1
ATOM 6130 C C . GLU B 1 372 ? 5.328 -0.668 -10.953 1 50.09 372 GLU B C 1
ATOM 6132 O O . GLU B 1 372 ? 5.762 -1.777 -11.273 1 50.09 372 GLU B O 1
ATOM 6137 N N . LEU B 1 373 ? 4.215 -0.391 -10.469 1 48.88 373 LEU B N 1
ATOM 6138 C CA . LEU B 1 373 ? 3.309 -1.527 -10.344 1 48.88 373 LEU B CA 1
ATOM 6139 C C . LEU B 1 373 ? 2.941 -2.082 -11.719 1 48.88 373 LEU B C 1
ATOM 6141 O O . LEU B 1 373 ? 2.875 -3.301 -11.898 1 48.88 373 LEU B O 1
ATOM 6145 N N . ALA B 1 374 ? 2.711 -1.159 -12.656 1 49.97 374 ALA B N 1
ATOM 6146 C CA . ALA B 1 374 ? 2.42 -1.615 -14.016 1 49.97 374 ALA B CA 1
ATOM 6147 C C . ALA B 1 374 ? 3.578 -2.438 -14.578 1 49.97 374 ALA B C 1
ATOM 6149 O O . ALA B 1 374 ? 3.359 -3.465 -15.227 1 49.97 374 ALA B O 1
ATOM 6150 N N . ARG B 1 375 ? 4.719 -1.919 -14.438 1 49.72 375 ARG B N 1
ATOM 6151 C CA . ARG B 1 375 ? 5.855 -2.695 -14.93 1 49.72 375 ARG B CA 1
ATOM 6152 C C . ARG B 1 375 ? 5.902 -4.07 -14.273 1 49.72 375 ARG B C 1
ATOM 6154 O O . ARG B 1 375 ? 6.223 -5.066 -14.922 1 49.72 375 ARG B O 1
ATOM 6161 N N . LEU B 1 376 ? 5.555 -4.055 -13.109 1 44.75 376 LEU B N 1
ATOM 6162 C CA . LEU B 1 376 ? 5.535 -5.348 -12.438 1 44.75 376 LEU B CA 1
ATOM 6163 C C . LEU B 1 376 ? 4.41 -6.223 -12.977 1 44.75 376 LEU B C 1
ATOM 6165 O O . LEU B 1 376 ? 4.559 -7.445 -13.07 1 44.75 376 LEU B O 1
ATOM 6169 N N . THR B 1 377 ? 3.355 -5.574 -13.375 1 44.41 377 THR B N 1
ATOM 6170 C CA . THR B 1 377 ? 2.293 -6.336 -14.023 1 44.41 377 THR B CA 1
ATOM 6171 C C . THR B 1 377 ? 2.701 -6.746 -15.43 1 44.41 377 THR B C 1
ATOM 6173 O O . THR B 1 377 ? 2.322 -7.816 -15.906 1 44.41 377 THR B O 1
ATOM 6176 N N . ASP B 1 378 ? 3.266 -5.871 -16.188 1 45.78 378 ASP B N 1
ATOM 6177 C CA . ASP B 1 378 ? 3.664 -6.223 -17.547 1 45.78 378 ASP B CA 1
ATOM 6178 C C . ASP B 1 378 ? 4.723 -7.32 -17.547 1 45.78 378 ASP B C 1
ATOM 6180 O O . ASP B 1 378 ? 4.77 -8.148 -18.453 1 45.78 378 ASP B O 1
ATOM 6184 N N . LEU B 1 379 ? 5.543 -7.391 -16.656 1 41.84 379 LEU B N 1
ATOM 6185 C CA . LEU B 1 379 ? 6.457 -8.531 -16.656 1 41.84 379 LEU B CA 1
ATOM 6186 C C . LEU B 1 379 ? 5.707 -9.836 -16.422 1 41.84 379 LEU B C 1
ATOM 6188 O O . LEU B 1 379 ? 6.203 -10.914 -16.75 1 41.84 379 LEU B O 1
ATOM 6192 N N . ASP B 1 380 ? 4.551 -9.75 -15.953 1 40.75 380 ASP B N 1
ATOM 6193 C CA . ASP B 1 380 ? 3.695 -10.93 -15.859 1 40.75 380 ASP B CA 1
ATOM 6194 C C . ASP B 1 380 ? 3.264 -11.414 -17.234 1 40.75 380 ASP B C 1
ATOM 6196 O O . ASP B 1 380 ? 3.129 -12.617 -17.469 1 40.75 380 ASP B O 1
ATOM 6200 N N . ASP B 1 381 ? 3.014 -10.484 -18.188 1 39.94 381 ASP B N 1
ATOM 6201 C CA . ASP B 1 381 ? 2.574 -10.93 -19.5 1 39.94 381 ASP B CA 1
ATOM 6202 C C . ASP B 1 381 ? 3.711 -11.609 -20.266 1 39.94 381 ASP B C 1
ATOM 6204 O O . ASP B 1 381 ? 3.469 -12.383 -21.188 1 39.94 381 ASP B O 1
ATOM 6208 N N . ASP B 1 382 ? 4.934 -11.352 -20.047 1 39.06 382 ASP B N 1
ATOM 6209 C CA . ASP B 1 382 ? 5.945 -12.016 -20.859 1 39.06 382 ASP B CA 1
ATOM 6210 C C . ASP B 1 382 ? 6.07 -13.492 -20.484 1 39.06 382 ASP B C 1
ATOM 6212 O O . ASP B 1 382 ? 6.613 -14.281 -21.25 1 39.06 382 ASP B O 1
ATOM 6216 N N . VAL B 1 383 ? 5.688 -13.93 -19.391 1 39.56 383 VAL B N 1
ATOM 6217 C CA . VAL B 1 383 ? 5.723 -15.367 -19.141 1 39.56 383 VAL B CA 1
ATOM 6218 C C . VAL B 1 383 ? 4.605 -16.062 -19.922 1 39.56 383 VAL B C 1
ATOM 6220 O O . VAL B 1 383 ? 4.664 -17.266 -20.172 1 39.56 383 VAL B O 1
ATOM 6223 N N . ASP B 1 384 ? 3.508 -15.445 -20.266 1 37.22 384 ASP B N 1
ATOM 6224 C CA . ASP B 1 384 ? 2.498 -16.062 -21.109 1 37.22 384 ASP B CA 1
ATOM 6225 C C . ASP B 1 384 ? 3.014 -16.219 -22.547 1 37.22 384 ASP B C 1
ATOM 6227 O O . ASP B 1 384 ? 2.465 -17 -23.328 1 37.22 384 ASP B O 1
ATOM 6231 N N . ALA B 1 385 ? 3.877 -15.383 -23.062 1 37.44 385 ALA B N 1
ATOM 6232 C CA . ALA B 1 385 ? 4.285 -15.516 -24.453 1 37.44 385 ALA B CA 1
ATOM 6233 C C . ALA B 1 385 ? 5.191 -16.734 -24.641 1 37.44 385 ALA B C 1
ATOM 6235 O O . ALA B 1 385 ? 5.43 -17.172 -25.766 1 37.44 385 ALA B O 1
ATOM 6236 N N . ALA B 1 386 ? 5.836 -17.094 -23.547 1 36.91 386 ALA B N 1
ATOM 6237 C CA . ALA B 1 386 ? 6.793 -18.156 -23.828 1 36.91 386 ALA B CA 1
ATOM 6238 C C . ALA B 1 386 ? 6.117 -19.531 -23.828 1 36.91 386 ALA B C 1
ATOM 6240 O O . ALA B 1 386 ? 6.777 -20.562 -23.969 1 36.91 386 ALA B O 1
ATOM 6241 N N . VAL B 1 387 ? 4.852 -19.547 -23.312 1 35.81 387 VAL B N 1
ATOM 6242 C CA . VAL B 1 387 ? 4.266 -20.859 -23.547 1 35.81 387 VAL B CA 1
ATOM 6243 C C . VAL B 1 387 ? 3.848 -21 -25 1 35.81 387 VAL B C 1
ATOM 6245 O O . VAL B 1 387 ? 2.973 -20.266 -25.484 1 35.81 387 VAL B O 1
ATOM 6248 N N . PRO B 1 388 ? 4.723 -21.406 -25.828 1 34.19 388 PRO B N 1
ATOM 6249 C CA . PRO B 1 388 ? 4.371 -21.594 -27.234 1 34.19 388 PRO B CA 1
ATOM 6250 C C . PRO B 1 388 ? 3.033 -22.312 -27.406 1 34.19 388 PRO B C 1
ATOM 6252 O O . PRO B 1 388 ? 2.807 -23.359 -26.812 1 34.19 388 PRO B O 1
ATOM 6255 N N . GLY B 1 389 ? 1.966 -21.578 -27.484 1 32.75 389 GLY B N 1
ATOM 6256 C CA . GLY B 1 389 ? 0.762 -22.188 -28.031 1 32.75 389 GLY B CA 1
ATOM 6257 C C . GLY B 1 389 ? 1.035 -23.094 -29.219 1 32.75 389 GLY B C 1
ATOM 6258 O O . GLY B 1 389 ? 1.882 -22.797 -30.062 1 32.75 389 GLY B O 1
ATOM 6259 N N . HIS B 1 390 ? 0.966 -24.422 -29.078 1 33.19 390 HIS B N 1
ATOM 6260 C CA . HIS B 1 390 ? 0.997 -25.422 -30.125 1 33.19 390 HIS B CA 1
ATOM 6261 C C . HIS B 1 390 ? 0.136 -25.016 -31.312 1 33.19 390 HIS B C 1
ATOM 6263 O O . HIS B 1 390 ? -1.083 -25.188 -31.297 1 33.19 390 HIS B O 1
ATOM 6269 N N . SER B 1 391 ? 0.335 -23.797 -31.875 1 29.16 391 SER B N 1
ATOM 6270 C CA . SER B 1 391 ? -0.384 -23.688 -33.156 1 29.16 391 SER B CA 1
ATOM 6271 C C . SER B 1 391 ? 0.055 -24.75 -34.125 1 29.16 391 SER B C 1
ATOM 6273 O O . SER B 1 391 ? 1.22 -24.797 -34.531 1 29.16 391 SER B O 1
ATOM 6275 N N . ALA B 1 392 ? -0.511 -26.016 -34.156 1 33.09 392 ALA B N 1
ATOM 6276 C CA . ALA B 1 392 ? -0.509 -26.953 -35.25 1 33.09 392 ALA B CA 1
ATOM 6277 C C . ALA B 1 392 ? -0.839 -26.266 -36.594 1 33.09 392 ALA B C 1
ATOM 6279 O O . ALA B 1 392 ? -1.996 -25.922 -36.844 1 33.09 392 ALA B O 1
ATOM 6280 N N . SER B 1 393 ? -0.056 -25.234 -37.031 1 28.03 393 SER B N 1
ATOM 6281 C CA . SER B 1 393 ? -0.277 -24.812 -38.406 1 28.03 393 SER B CA 1
ATOM 6282 C C . SER B 1 393 ? -0.199 -25.984 -39.375 1 28.03 393 SER B C 1
ATOM 6284 O O . SER B 1 393 ? 0.77 -26.75 -39.375 1 28.03 393 SER B O 1
ATOM 6286 N N . ASP B 1 394 ? -1.354 -26.516 -39.938 1 26.38 394 ASP B N 1
ATOM 6287 C CA . ASP B 1 394 ? -1.571 -27.375 -41.094 1 26.38 394 ASP B CA 1
ATOM 6288 C C . ASP B 1 394 ? -0.77 -26.875 -42.312 1 26.38 394 ASP B C 1
ATOM 6290 O O . ASP B 1 394 ? -1.008 -25.766 -42.781 1 26.38 394 ASP B O 1
ATOM 6294 N N . GLU B 1 395 ? 0.521 -27.062 -42.312 1 27.94 395 GLU B N 1
ATOM 6295 C CA . GLU B 1 395 ? 1.312 -26.859 -43.5 1 27.94 395 GLU B CA 1
ATOM 6296 C C . GLU B 1 395 ? 0.654 -27.516 -44.719 1 27.94 395 GLU B C 1
ATOM 6298 O O . GLU B 1 395 ? 0.47 -28.734 -44.75 1 27.94 395 GLU B O 1
ATOM 6303 N N . ASP B 1 396 ? -0.327 -26.766 -45.375 1 25.39 396 ASP B N 1
ATOM 6304 C CA . ASP B 1 396 ? -0.845 -27.078 -46.719 1 25.39 396 ASP B CA 1
ATOM 6305 C C . ASP B 1 396 ? 0.28 -27.5 -47.656 1 25.39 396 ASP B C 1
ATOM 6307 O O . ASP B 1 396 ? 1.405 -27.016 -47.531 1 25.39 396 ASP B O 1
ATOM 6311 N N . GLU B 1 397 ? 0.088 -28.641 -48.281 1 25.09 397 GLU B N 1
ATOM 6312 C CA . GLU B 1 397 ? 0.803 -29.375 -49.312 1 25.09 397 GLU B CA 1
ATOM 6313 C C . GLU B 1 397 ? 1.215 -28.453 -50.438 1 25.09 397 GLU B C 1
ATOM 6315 O O . GLU B 1 397 ? 0.403 -27.672 -50.938 1 25.09 397 GLU B O 1
ATOM 6320 N N . PRO B 1 398 ? 2.494 -28.094 -50.5 1 25.56 398 PRO B N 1
ATOM 6321 C CA . PRO B 1 398 ? 3.008 -27.312 -51.625 1 25.56 398 PRO B CA 1
ATOM 6322 C C . PRO B 1 398 ? 2.5 -27.812 -52.969 1 25.56 398 PRO B C 1
ATOM 6324 O O . PRO B 1 398 ? 2.338 -29.031 -53.156 1 25.56 398 PRO B O 1
ATOM 6327 N N . LYS B 1 399 ? 1.625 -27 -53.594 1 26.31 399 LYS B N 1
ATOM 6328 C CA . LYS B 1 399 ? 1.182 -27.188 -54.969 1 26.31 399 LYS B CA 1
ATOM 6329 C C . LYS B 1 399 ? 2.361 -27.484 -55.875 1 26.31 399 LYS B C 1
ATOM 6331 O O . LYS B 1 399 ? 3.346 -26.734 -55.906 1 26.31 399 LYS B O 1
ATOM 6336 N N . SER B 1 400 ? 2.658 -28.766 -56.094 1 20.56 400 SER B N 1
ATOM 6337 C CA . SER B 1 400 ? 3.592 -29.281 -57.094 1 20.56 400 SER B CA 1
ATOM 6338 C C . SER B 1 400 ? 3.449 -28.531 -58.406 1 20.56 400 SER B C 1
ATOM 6340 O O . SER B 1 400 ? 2.379 -28.531 -59.031 1 20.56 400 SER B O 1
ATOM 6342 N N . ALA B 1 401 ? 3.977 -27.234 -58.375 1 23.69 401 ALA B N 1
ATOM 6343 C CA . ALA B 1 401 ? 4.074 -26.578 -59.688 1 23.69 401 ALA B CA 1
ATOM 6344 C C . ALA B 1 401 ? 4.566 -27.531 -60.75 1 23.69 401 ALA B C 1
ATOM 6346 O O . ALA B 1 401 ? 5.652 -28.109 -60.625 1 23.69 401 ALA B O 1
ATOM 6347 N N . VAL B 1 402 ? 3.613 -28.234 -61.438 1 22.7 402 VAL B N 1
ATOM 6348 C CA . VAL B 1 402 ? 3.801 -28.953 -62.688 1 22.7 402 VAL B CA 1
ATOM 6349 C C . VAL B 1 402 ? 4.668 -28.125 -63.625 1 22.7 402 VAL B C 1
ATOM 6351 O O . VAL B 1 402 ? 4.371 -26.969 -63.906 1 22.7 402 VAL B O 1
ATOM 6354 N N . VAL B 1 403 ? 5.977 -28.391 -63.531 1 23.19 403 VAL B N 1
ATOM 6355 C CA . VAL B 1 403 ? 7.016 -27.953 -64.438 1 23.19 403 VAL B CA 1
ATOM 6356 C C . VAL B 1 403 ? 6.531 -28.109 -65.875 1 23.19 403 VAL B C 1
ATOM 6358 O O . VAL B 1 403 ? 6.281 -29.234 -66.375 1 23.19 403 VAL B O 1
ATOM 6361 N N . ARG B 1 404 ? 5.559 -27.172 -66.188 1 23.31 404 ARG B N 1
ATOM 6362 C CA . ARG B 1 404 ? 5.172 -27.156 -67.562 1 23.31 404 ARG B CA 1
ATOM 6363 C C . ARG B 1 404 ? 6.398 -27.25 -68.5 1 23.31 404 ARG B C 1
ATOM 6365 O O . ARG B 1 404 ? 7.504 -26.891 -68.062 1 23.31 404 ARG B O 1
ATOM 6372 N N . SER B 1 405 ? 6.191 -27.672 -69.625 1 21.62 405 SER B N 1
ATOM 6373 C CA . SER B 1 405 ? 6.715 -28.219 -70.875 1 21.62 405 SER B CA 1
ATOM 6374 C C . SER B 1 405 ? 7.574 -27.188 -71.625 1 21.62 405 SER B C 1
ATOM 6376 O O . SER B 1 405 ? 8.031 -27.438 -72.75 1 21.62 405 SER B O 1
ATOM 6378 N N . VAL B 1 406 ? 8.438 -26.391 -70.938 1 21.09 406 VAL B N 1
ATOM 6379 C CA . VAL B 1 406 ? 8.898 -25.484 -72 1 21.09 406 VAL B CA 1
ATOM 6380 C C . VAL B 1 406 ? 9.531 -26.281 -73.125 1 21.09 406 VAL B C 1
ATOM 6382 O O . VAL B 1 406 ? 10.414 -27.109 -72.875 1 21.09 406 VAL B O 1
ATOM 6385 N N . ALA B 1 407 ? 8.984 -26.281 -74.312 1 21.97 407 ALA B N 1
ATOM 6386 C CA . ALA B 1 407 ? 9.266 -26.812 -75.625 1 21.97 407 ALA B CA 1
ATOM 6387 C C . ALA B 1 407 ? 10.633 -26.359 -76.125 1 21.97 407 ALA B C 1
ATOM 6389 O O . ALA B 1 407 ? 11.25 -27.016 -77 1 21.97 407 ALA B O 1
ATOM 6390 N N . GLY B 1 408 ? 11.078 -25.094 -75.75 1 21.83 408 GLY B N 1
ATOM 6391 C CA . GLY B 1 408 ? 11.586 -24.531 -76.938 1 21.83 408 GLY B CA 1
ATOM 6392 C C . GLY B 1 408 ? 12.688 -25.359 -77.562 1 21.83 408 GLY B C 1
ATOM 6393 O O . GLY B 1 408 ? 13.211 -26.281 -76.938 1 21.83 408 GLY B O 1
ATOM 6394 N N . ASN B 1 409 ? 13.406 -24.609 -78.5 1 22.45 409 ASN B N 1
ATOM 6395 C CA . ASN B 1 409 ? 14.062 -24.594 -79.812 1 22.45 409 ASN B CA 1
ATOM 6396 C C . ASN B 1 409 ? 15.445 -25.234 -79.75 1 22.45 409 ASN B C 1
ATOM 6398 O O . ASN B 1 409 ? 16.062 -25.297 -78.688 1 22.45 409 ASN B O 1
ATOM 6402 N N . LYS B 1 410 ? 16.016 -25.516 -81.062 1 25.89 410 LYS B N 1
ATOM 6403 C CA . LYS B 1 410 ? 17.031 -26.062 -81.938 1 25.89 410 LYS B CA 1
ATOM 6404 C C . LYS B 1 410 ? 18.391 -25.391 -81.688 1 25.89 410 LYS B C 1
ATOM 6406 O O . LYS B 1 410 ? 19.422 -25.969 -82 1 25.89 410 LYS B O 1
ATOM 6411 N N . GLY B 1 411 ? 18.656 -24.031 -81.5 1 22.83 411 GLY B N 1
ATOM 6412 C CA . GLY B 1 411 ? 20.031 -23.875 -81.938 1 22.83 411 GLY B CA 1
ATOM 6413 C C . GLY B 1 411 ? 21.016 -24.516 -80.938 1 22.83 411 GLY B C 1
ATOM 6414 O O . GLY B 1 411 ? 20.688 -24.719 -79.812 1 22.83 411 GLY B O 1
#

Radius of gyration: 42.22 Å; Cα contacts (8 Å, |Δi|>4): 1173; chains: 2; bounding box: 58×132×125 Å

pLDDT: mean 82.09, std 20.39, range [18.31, 98.0]

Nearest PDB structures (foldseek):
  6ifh-assembly1_A  TM=9.563E-01  e=1.345E-08  Paenisporosarcina sp. TG-14
  7pva-assembly1_B  TM=5.986E-01  e=2.948E-07  Porphyromonas gingivalis W83
  8tff-assembly1_A  TM=6.035E-01  e=5.794E-07  Flavobacterium johnsoniae UW101
  7pvk-assembly2_D  TM=6.181E-01  e=1.085E-06  Porphyromonas gingivalis W83
  8tfm-assembly1_B  TM=6.013E-01  e=1.085E-06  Flavobacterium johnsoniae UW101

Organism: Myxococcus xanthus (strain DK1622) (NCBI:txid246197)